Protein AF-A0A942HC17-F1 (afdb_monomer_lite)

Secondary structure (DSSP, 8-state):
---EEEEEPPPHHHHHHHHHHHHHTT-TTSTTTT-PPPHHHHHHHHSPPHHHHHHHHHHHHHTT-EEEEE-TTSSEEEEE--HHHHHHHHT--EEEEEETTEEEEEESS-----TTTTTTEEEEESS-----EE--EEEEPPPSSSS---S-----STTTTT----B-HHHHHHHTT-HHHHHTT-SSTT-EEEEEESS---HHHHHHHHHHTTPPP---EEEEPTTS-S----TTTHHHHHHHHHHHHHHSTTSEEEEEE--S-SS--HHHHHHHHHHTT--SEEEE-EEEEGGGTTTTTHHHHHHHHHHHHHTTPEEEEE--SBTTBTTS--TTS--SSB-S-SB-EETTT-TTSEEEEEEEE--TTS--B-SS--TTS--B-S---EEE-B-HHHHSS--B---EEEEEEEPPTT--STT---SSEEEE-SEEEE--SSSSPBP---S-STT---BTTB--SEEEESHHHHHHHHHHHHHHHHHHTT-S--SS-HHHHHHHHHSTTHHHHEE---S-B--EEB-TTSTT-SSSEE--B--SS-BTTTBT-EE-HHHHHHHHHHTT---PBPPEEEEEEESSSEETT---EEEEEEE-SSS---SEEEEEETT-PPPPPEEPB--STTEEEEEE--SSPPPSEEEEEEEEE---SSB--EEEEEEEEEE----S-EEEEEESSEEEE-TT-EEEEEEEEEE-TT--EEEEEEEEESTT--PPTT---EEE-EEEEEPTT-EEEEEEEEE--GGG--STTEEE-BS-PPPTTGGGGGGTTTTTTTSSSSSSS-------TTHHHHHHHHHHHTTS-----------------------------EEEEEEEEEEETTTS--EEEEEEEEEE-

Structure (mmCIF, N/CA/C/O backbone):
data_AF-A0A942HC17-F1
#
_entry.id   AF-A0A942HC17-F1
#
loop_
_atom_site.group_PDB
_atom_site.id
_atom_site.type_symbol
_atom_site.label_atom_id
_atom_site.label_alt_id
_atom_site.label_comp_id
_atom_site.label_asym_id
_atom_site.label_entity_id
_atom_site.label_seq_id
_atom_site.pdbx_PDB_ins_code
_atom_site.Cartn_x
_atom_site.Cartn_y
_atom_site.Cartn_z
_atom_site.occupancy
_atom_site.B_iso_or_equiv
_atom_site.auth_seq_id
_atom_site.auth_comp_id
_atom_site.auth_asym_id
_atom_site.auth_atom_id
_atom_site.pdbx_PDB_model_num
ATOM 1 N N . MET A 1 1 ? 2.442 7.534 32.068 1.00 69.62 1 MET A N 1
ATOM 2 C CA . MET A 1 1 ? 2.340 7.317 30.614 1.00 69.62 1 MET A CA 1
ATOM 3 C C . MET A 1 1 ? 2.220 8.672 29.945 1.00 69.62 1 MET A C 1
ATOM 5 O O . MET A 1 1 ? 1.415 9.479 30.398 1.00 69.62 1 MET A O 1
ATOM 9 N N . SER A 1 2 ? 3.087 8.969 28.974 1.00 72.12 2 SER A N 1
ATOM 10 C CA . SER A 1 2 ? 3.224 10.320 28.407 1.00 72.12 2 SER A CA 1
ATOM 11 C C . SER A 1 2 ? 2.156 10.646 27.362 1.00 72.12 2 SER A C 1
ATOM 13 O O . SER A 1 2 ? 1.733 11.797 27.291 1.00 72.12 2 SER A O 1
ATOM 15 N N . THR A 1 3 ? 1.679 9.652 26.608 1.00 85.44 3 THR A N 1
ATOM 16 C CA . THR A 1 3 ? 0.698 9.837 25.530 1.00 85.44 3 THR A CA 1
ATOM 17 C C . THR A 1 3 ? -0.136 8.567 25.358 1.00 85.44 3 THR A C 1
ATOM 19 O O . THR A 1 3 ? 0.422 7.492 25.173 1.00 85.44 3 THR A O 1
ATOM 22 N N . MET A 1 4 ? -1.460 8.675 25.405 1.00 90.44 4 MET A N 1
ATOM 23 C CA . MET A 1 4 ? -2.398 7.596 25.080 1.00 90.44 4 MET A CA 1
ATOM 24 C C . MET A 1 4 ? -3.497 8.137 24.170 1.00 90.44 4 MET A C 1
ATOM 26 O O . MET A 1 4 ? -3.798 9.332 24.210 1.00 90.44 4 MET A O 1
ATOM 30 N N . SER A 1 5 ? -4.108 7.260 23.376 1.00 90.50 5 SER A N 1
ATOM 31 C CA . SER A 1 5 ? -5.212 7.638 22.490 1.00 90.50 5 SER A CA 1
ATOM 32 C C . SER A 1 5 ? -6.383 6.677 22.619 1.00 90.50 5 SER A C 1
ATOM 34 O O . SER A 1 5 ? -6.210 5.463 22.537 1.00 90.50 5 SER A O 1
ATOM 36 N N . LEU A 1 6 ? -7.581 7.228 22.787 1.00 92.19 6 LEU A N 1
ATOM 37 C CA . LEU A 1 6 ? -8.840 6.504 22.725 1.00 92.19 6 LEU A CA 1
ATOM 38 C C . LEU A 1 6 ? -9.339 6.576 21.287 1.00 92.19 6 LEU A C 1
ATOM 40 O O . LEU A 1 6 ? -9.588 7.668 20.777 1.00 92.19 6 LEU A O 1
ATOM 44 N N . ILE A 1 7 ? -9.467 5.423 20.646 1.00 91.12 7 ILE A N 1
ATOM 45 C CA . ILE A 1 7 ? -9.927 5.313 19.265 1.00 91.12 7 ILE A CA 1
ATOM 46 C C . ILE A 1 7 ? -11.398 4.948 19.298 1.00 91.12 7 ILE A C 1
ATOM 48 O O . ILE A 1 7 ? -11.798 4.009 19.988 1.00 91.12 7 ILE A O 1
ATOM 52 N N . LEU A 1 8 ? -12.204 5.718 18.584 1.00 92.19 8 LEU A N 1
ATOM 53 C CA . LEU A 1 8 ? -13.655 5.683 18.669 1.00 92.19 8 LEU A CA 1
ATOM 54 C C . LEU A 1 8 ? -14.211 5.015 17.418 1.00 92.19 8 LEU A C 1
ATOM 56 O O . LEU A 1 8 ? -13.685 5.203 16.320 1.00 92.19 8 LEU A O 1
ATOM 60 N N . GLN A 1 9 ? -15.257 4.213 17.584 1.00 88.56 9 GLN A N 1
ATOM 61 C CA . GLN A 1 9 ? -15.901 3.538 16.468 1.00 88.56 9 GLN A CA 1
ATOM 62 C C . GLN A 1 9 ? -17.120 4.316 15.965 1.00 88.56 9 GLN A C 1
ATOM 64 O O . GLN A 1 9 ? -17.921 4.784 16.778 1.00 88.56 9 GLN A O 1
ATOM 69 N N . PRO A 1 10 ? -17.299 4.399 14.636 1.00 89.88 10 PRO A N 1
ATOM 70 C CA . PRO A 1 10 ? -18.571 4.802 14.061 1.00 89.88 10 PRO A CA 1
ATOM 71 C C . PRO A 1 10 ? -19.666 3.782 14.404 1.00 89.88 10 PRO A C 1
ATOM 73 O O . PRO A 1 10 ? -19.398 2.613 14.701 1.00 89.88 10 PRO A O 1
ATOM 76 N N . THR A 1 11 ? -20.923 4.207 14.305 1.00 91.12 11 THR A N 1
ATOM 77 C CA . THR A 1 11 ? -22.066 3.282 14.309 1.00 91.12 11 THR A CA 1
ATOM 78 C C . THR A 1 11 ? -22.000 2.322 13.114 1.00 91.12 11 THR A C 1
ATOM 80 O O . THR A 1 11 ? -21.370 2.619 12.101 1.00 91.12 11 THR A O 1
ATOM 83 N N . ALA A 1 12 ? -22.703 1.184 13.175 1.00 89.19 12 ALA A N 1
ATOM 84 C CA . ALA A 1 12 ? -22.737 0.225 12.062 1.00 89.19 12 ALA A CA 1
ATOM 85 C C . ALA A 1 12 ? -23.228 0.851 10.739 1.00 89.19 12 ALA A C 1
ATOM 87 O O . ALA A 1 12 ? -22.724 0.516 9.670 1.00 89.19 12 ALA A O 1
ATOM 88 N N . THR A 1 13 ? -24.174 1.794 10.811 1.00 90.44 13 THR A N 1
ATOM 89 C CA . THR A 1 13 ? -24.659 2.542 9.641 1.00 90.44 13 THR A CA 1
ATOM 90 C C . THR A 1 13 ? -23.573 3.446 9.061 1.00 90.44 13 THR A C 1
ATOM 92 O O . THR A 1 13 ? -23.338 3.410 7.857 1.00 90.44 13 THR A O 1
ATOM 95 N N . GLN A 1 14 ? -22.875 4.210 9.907 1.00 93.94 14 GLN A N 1
ATOM 96 C CA . GLN A 1 14 ? -21.751 5.050 9.482 1.00 93.94 14 GLN A CA 1
ATOM 97 C C . GLN A 1 14 ? -20.596 4.210 8.912 1.00 93.94 14 GLN A C 1
ATOM 99 O O . GLN A 1 14 ? -19.956 4.624 7.954 1.00 93.94 14 GLN A O 1
ATOM 104 N N . GLU A 1 15 ? -20.346 3.017 9.457 1.00 90.19 15 GLU A N 1
ATOM 105 C CA . GLU A 1 15 ? -19.312 2.101 8.961 1.00 90.19 15 GLU A CA 1
ATOM 106 C C . GLU A 1 15 ? -19.628 1.579 7.551 1.00 90.19 15 GLU A C 1
ATOM 108 O O . GLU A 1 15 ? -18.741 1.512 6.691 1.00 90.19 15 GLU A O 1
ATOM 113 N N . ALA A 1 16 ? -20.895 1.234 7.301 1.00 84.75 16 ALA A N 1
ATOM 114 C CA . ALA A 1 16 ? -21.373 0.839 5.980 1.00 84.75 16 ALA A CA 1
ATOM 115 C C . ALA A 1 16 ? -21.300 2.010 4.985 1.00 84.75 16 ALA A C 1
ATOM 117 O O . ALA A 1 16 ? -20.814 1.833 3.870 1.00 84.75 16 ALA A O 1
ATOM 118 N N . GLU A 1 17 ? -21.705 3.212 5.404 1.00 91.44 17 GLU A N 1
ATOM 119 C CA . GLU A 1 17 ? -21.615 4.423 4.582 1.00 91.44 17 GLU A CA 1
ATOM 120 C C . GLU A 1 17 ? -20.160 4.785 4.249 1.00 91.44 17 GLU A C 1
ATOM 122 O O . GLU A 1 17 ? -19.864 5.093 3.098 1.00 91.44 17 GLU A O 1
ATOM 127 N N . LEU A 1 18 ? -19.232 4.692 5.209 1.00 94.00 18 LEU A N 1
ATOM 128 C CA . LEU A 1 18 ? -17.806 4.924 4.964 1.00 94.00 18 LEU A CA 1
ATOM 129 C C . LEU A 1 18 ? -17.246 3.906 3.967 1.00 94.00 18 LEU A C 1
ATOM 131 O O . LEU A 1 18 ? -16.492 4.267 3.072 1.00 94.00 18 LEU A O 1
ATOM 135 N N . THR A 1 19 ? -17.629 2.635 4.092 1.00 87.69 19 THR A N 1
ATOM 136 C CA . THR A 1 19 ? -17.201 1.589 3.150 1.00 87.69 19 THR A CA 1
ATOM 137 C C . THR A 1 19 ? -17.690 1.877 1.731 1.00 87.69 19 THR A C 1
ATOM 139 O O . THR A 1 19 ? -16.910 1.756 0.789 1.00 87.69 19 THR A O 1
ATOM 142 N N . GLN A 1 20 ? -18.943 2.316 1.579 1.00 85.62 20 GLN A N 1
ATOM 143 C CA . GLN A 1 20 ? -19.480 2.721 0.280 1.00 85.62 20 GLN A CA 1
ATOM 144 C C . GLN A 1 20 ? -18.772 3.967 -0.258 1.00 85.62 20 GLN A C 1
ATOM 146 O O . GLN A 1 20 ? -18.376 3.978 -1.416 1.00 85.62 20 GLN A O 1
ATOM 151 N N . LEU A 1 21 ? -18.542 4.981 0.583 1.00 91.50 21 LEU A N 1
ATOM 152 C CA . LEU A 1 21 ? -17.831 6.197 0.189 1.00 91.50 21 LEU A CA 1
ATOM 153 C C . LEU A 1 21 ? -16.431 5.885 -0.351 1.00 91.50 21 LEU A C 1
ATOM 155 O O . LEU A 1 21 ? -16.050 6.432 -1.379 1.00 91.50 21 LEU A O 1
ATOM 159 N N . LEU A 1 22 ? -15.677 5.011 0.321 1.00 90.00 22 LEU A N 1
ATOM 160 C CA . LEU A 1 22 ? -14.334 4.626 -0.120 1.00 90.00 22 LEU A CA 1
ATOM 161 C C . LEU A 1 22 ? -14.356 3.946 -1.495 1.00 90.00 22 LEU A C 1
ATOM 163 O O . LEU A 1 22 ? -13.471 4.201 -2.306 1.00 90.00 22 LEU A O 1
ATOM 167 N N . ALA A 1 23 ? -15.366 3.118 -1.776 1.00 84.12 23 ALA A N 1
ATOM 168 C CA . ALA A 1 23 ? -15.548 2.524 -3.099 1.00 84.12 23 ALA A CA 1
ATOM 169 C C . ALA A 1 23 ? -15.943 3.584 -4.142 1.00 84.12 23 ALA A C 1
ATOM 171 O O . ALA A 1 23 ? -15.321 3.678 -5.198 1.00 84.12 23 ALA A O 1
ATOM 172 N N . ASP A 1 24 ? -16.921 4.429 -3.817 1.00 82.94 24 ASP A N 1
ATOM 173 C CA . ASP A 1 24 ? -17.434 5.487 -4.690 1.00 82.94 24 ASP A CA 1
ATOM 174 C C . ASP A 1 24 ? -16.371 6.541 -5.025 1.00 82.94 24 ASP A C 1
ATOM 176 O O . ASP A 1 24 ? -16.406 7.129 -6.102 1.00 82.94 24 ASP A O 1
ATOM 180 N N . GLN A 1 25 ? -15.428 6.806 -4.121 1.00 90.88 25 GLN A N 1
ATOM 181 C CA . GLN A 1 25 ? -14.322 7.731 -4.363 1.00 90.88 25 GLN A CA 1
ATOM 182 C C . GLN A 1 25 ? -13.270 7.164 -5.321 1.00 90.88 25 GLN A C 1
ATOM 184 O O . GLN A 1 25 ? -12.505 7.945 -5.883 1.00 90.88 25 GLN A O 1
ATOM 189 N N . GLN A 1 26 ? -13.258 5.846 -5.530 1.00 86.31 26 GLN A N 1
ATOM 190 C CA . GLN A 1 26 ? -12.330 5.130 -6.410 1.00 86.31 26 GLN A CA 1
ATOM 191 C C . GLN A 1 26 ? -12.975 4.679 -7.730 1.00 86.31 26 GLN A C 1
ATOM 193 O O . GLN A 1 26 ? -12.276 4.210 -8.626 1.00 86.31 26 GLN A O 1
ATOM 198 N N . ASP A 1 27 ? -14.294 4.825 -7.872 1.00 81.50 27 ASP A N 1
ATOM 199 C CA . ASP A 1 27 ? -15.042 4.493 -9.084 1.00 81.50 27 ASP A CA 1
ATOM 200 C C . ASP A 1 27 ? -15.166 5.720 -10.006 1.00 81.50 27 ASP A C 1
ATOM 202 O O . ASP A 1 27 ? -15.893 6.653 -9.667 1.00 81.50 27 ASP A O 1
ATOM 206 N N . PRO A 1 28 ? -14.543 5.736 -11.200 1.00 81.94 28 PRO A N 1
ATOM 207 C CA . PRO A 1 28 ? -14.629 6.873 -12.117 1.00 81.94 28 PRO A CA 1
ATOM 208 C C . PRO A 1 28 ? -16.035 7.183 -12.647 1.00 81.94 28 PRO A C 1
ATOM 210 O O . PRO A 1 28 ? -16.254 8.254 -13.213 1.00 81.94 28 PRO A O 1
ATOM 213 N N . SER A 1 29 ? -16.987 6.257 -12.505 1.00 77.75 29 SER A N 1
ATOM 214 C CA . SER A 1 29 ? -18.390 6.468 -12.868 1.00 77.75 29 SER A CA 1
ATOM 215 C C . SER A 1 29 ? -19.222 7.105 -11.754 1.00 77.75 29 SER A C 1
ATOM 217 O O . SER A 1 29 ? -20.317 7.616 -12.007 1.00 77.75 29 SER A O 1
ATOM 219 N N . SER A 1 30 ? -18.698 7.114 -10.529 1.00 81.06 30 SER A N 1
ATOM 220 C CA . SER A 1 30 ? -19.355 7.696 -9.371 1.00 81.06 30 SER A CA 1
ATOM 221 C C . SER A 1 30 ? -19.250 9.227 -9.381 1.00 81.06 30 SER A C 1
ATOM 223 O O . SER A 1 30 ? -18.185 9.787 -9.657 1.00 81.06 30 SER A O 1
ATOM 225 N N . PRO A 1 31 ? -20.312 9.955 -8.986 1.00 83.12 31 PRO A N 1
ATOM 226 C CA . PRO A 1 31 ? -20.234 11.404 -8.790 1.00 83.12 31 PRO A CA 1
ATOM 227 C C . PRO A 1 31 ? -19.293 11.807 -7.638 1.00 83.12 31 PRO A C 1
ATOM 229 O O . PRO A 1 31 ? -18.942 12.984 -7.518 1.00 83.12 31 PRO A O 1
ATOM 232 N N . LEU A 1 32 ? -18.902 10.852 -6.788 1.00 87.19 32 LEU A N 1
ATOM 233 C CA . LEU A 1 32 ? -17.968 11.041 -5.679 1.00 87.19 32 LEU A CA 1
ATOM 234 C C . LEU A 1 32 ? -16.521 10.689 -6.049 1.00 87.19 32 LEU A C 1
ATOM 236 O O . LEU A 1 32 ? -15.655 10.799 -5.180 1.00 87.19 32 LEU A O 1
ATOM 240 N N . PHE A 1 33 ? -16.235 10.333 -7.308 1.00 88.62 33 PHE A N 1
ATOM 241 C CA . PHE A 1 33 ? -14.878 10.029 -7.761 1.00 88.62 33 PHE A CA 1
ATOM 242 C C . PHE A 1 33 ? -13.905 11.157 -7.406 1.00 88.62 33 PHE A C 1
ATOM 244 O O . PHE A 1 33 ? -14.105 12.319 -7.786 1.00 88.62 33 PHE A O 1
ATOM 251 N N . HIS A 1 34 ? -12.874 10.816 -6.629 1.00 91.75 34 HIS A N 1
ATOM 252 C CA . HIS A 1 34 ? -11.873 11.742 -6.094 1.00 91.75 34 HIS A CA 1
ATOM 253 C C . HIS A 1 34 ? -12.459 12.987 -5.385 1.00 91.75 34 HIS A C 1
ATOM 255 O O . HIS A 1 34 ? -11.838 14.054 -5.330 1.00 91.75 34 HIS A O 1
ATOM 261 N N . LYS A 1 35 ? -13.673 12.880 -4.827 1.00 93.62 35 LYS A N 1
ATOM 262 C CA . LYS A 1 35 ? -14.274 13.894 -3.947 1.00 93.62 35 LYS A CA 1
ATOM 263 C C . LYS A 1 35 ? -13.866 13.616 -2.509 1.00 93.62 35 LYS A C 1
ATOM 265 O O . LYS A 1 35 ? -14.617 13.025 -1.735 1.00 93.62 35 LYS A O 1
ATOM 270 N N . TRP A 1 36 ? -12.642 14.013 -2.192 1.00 97.06 36 TRP A N 1
ATOM 271 C CA . TRP A 1 36 ? -12.018 13.822 -0.886 1.00 97.06 36 TRP A CA 1
ATOM 272 C C . TRP A 1 36 ? -12.674 14.672 0.200 1.00 97.06 36 TRP A C 1
ATOM 274 O O . TRP A 1 36 ? -13.077 15.805 -0.063 1.00 97.06 36 TRP A O 1
ATOM 284 N N . LEU A 1 37 ? -12.748 14.129 1.414 1.00 97.81 37 LEU A N 1
ATOM 285 C CA . LEU A 1 37 ? -13.234 14.850 2.590 1.00 97.81 37 LEU A CA 1
ATOM 286 C C . LEU A 1 37 ? -12.095 15.595 3.293 1.00 97.81 37 LEU A C 1
ATOM 288 O O . LEU A 1 37 ? -10.956 15.127 3.310 1.00 97.81 37 LEU A O 1
ATOM 292 N N . THR A 1 38 ? -12.400 16.710 3.954 1.00 97.38 38 THR A N 1
ATOM 293 C CA . THR A 1 38 ? -11.517 17.238 5.007 1.00 97.38 38 THR A CA 1
ATOM 294 C C . THR A 1 38 ? -11.649 16.411 6.297 1.00 97.38 38 THR A C 1
ATOM 296 O O . THR A 1 38 ? -12.652 15.712 6.480 1.00 97.38 38 THR A O 1
ATOM 299 N N . PRO A 1 39 ? -10.690 16.499 7.239 1.00 96.38 39 PRO A N 1
ATOM 300 C CA . PRO A 1 39 ? -10.836 15.881 8.558 1.00 96.38 39 PRO A CA 1
ATOM 301 C C . PRO A 1 39 ? -12.123 16.282 9.296 1.00 96.38 39 PRO A C 1
ATOM 303 O O . PRO A 1 39 ? -12.747 15.445 9.945 1.00 96.38 39 PRO A O 1
ATOM 306 N N . GLU A 1 40 ? -12.559 17.538 9.182 1.00 96.88 40 GLU A N 1
ATOM 307 C CA . GLU A 1 40 ? -13.796 18.037 9.794 1.00 96.88 40 GLU A CA 1
ATOM 308 C C . GLU A 1 40 ? -15.046 17.459 9.120 1.00 96.88 40 GLU A C 1
ATOM 310 O O . GLU A 1 40 ? -15.989 17.074 9.811 1.00 96.88 40 GLU A O 1
ATOM 315 N N . GLU A 1 41 ? -15.059 17.359 7.787 1.00 97.56 41 GLU A N 1
ATOM 316 C CA . GLU A 1 41 ? -16.152 16.728 7.035 1.00 97.56 41 GLU A CA 1
ATOM 317 C C . GLU A 1 41 ? -16.248 15.230 7.339 1.00 97.56 41 GLU A C 1
ATOM 319 O O . GLU A 1 41 ? -17.347 14.701 7.532 1.00 97.56 41 GLU A O 1
ATOM 324 N N . PHE A 1 42 ? -15.100 14.554 7.451 1.00 97.19 42 PHE A N 1
ATOM 325 C CA . PHE A 1 42 ? -15.030 13.174 7.918 1.00 97.19 42 PHE A CA 1
ATOM 326 C C . PHE A 1 42 ? -15.611 13.057 9.330 1.00 97.19 42 PHE A C 1
ATOM 328 O O . PHE A 1 42 ? -16.467 12.209 9.573 1.00 97.19 42 PHE A O 1
ATOM 335 N N . GLY A 1 43 ? -15.204 13.933 10.254 1.00 95.81 43 GLY A N 1
ATOM 336 C CA . GLY A 1 43 ? -15.702 13.930 11.628 1.00 95.81 43 GLY A CA 1
ATOM 337 C C . GLY A 1 43 ? -17.195 14.220 11.739 1.00 95.81 43 GLY A C 1
ATOM 338 O O . GLY A 1 43 ? -17.868 13.624 12.575 1.00 95.81 43 GLY A O 1
ATOM 339 N N . ALA A 1 44 ? -17.737 15.075 10.874 1.00 95.69 44 ALA A N 1
ATOM 340 C CA . ALA A 1 44 ? -19.167 15.364 10.827 1.00 95.69 44 ALA A CA 1
ATOM 341 C C . ALA A 1 44 ? -20.005 14.167 10.342 1.00 95.69 44 ALA A C 1
ATOM 343 O O . ALA A 1 44 ? -21.134 13.998 10.801 1.00 95.69 44 ALA A O 1
ATOM 344 N N . ARG A 1 45 ? -19.473 13.340 9.430 1.00 95.00 45 ARG A N 1
ATOM 345 C CA . ARG A 1 45 ? -20.187 12.177 8.866 1.00 95.00 45 ARG A CA 1
ATOM 346 C C . ARG A 1 45 ? -19.959 10.890 9.658 1.00 95.00 45 ARG A C 1
ATOM 348 O O . ARG A 1 45 ? -20.912 10.176 9.961 1.00 95.00 45 ARG A O 1
ATOM 355 N N . PHE A 1 46 ? -18.710 10.601 10.007 1.00 95.56 46 PHE A N 1
ATOM 356 C CA . PHE A 1 46 ? -18.273 9.301 10.533 1.00 95.56 46 PHE A CA 1
ATOM 357 C C . PHE A 1 46 ? -17.685 9.370 11.944 1.00 95.56 46 PHE A C 1
ATOM 359 O O . PHE A 1 46 ? -17.446 8.331 12.559 1.00 95.56 46 PHE A O 1
ATOM 366 N N . GLY A 1 47 ? -17.446 10.571 12.467 1.00 93.81 47 GLY A N 1
ATOM 367 C CA . GLY A 1 47 ? -17.053 10.763 13.855 1.00 93.81 47 GLY A CA 1
ATOM 368 C C . GLY A 1 47 ? -18.214 10.548 14.826 1.00 93.81 47 GLY A C 1
ATOM 369 O O . GLY A 1 47 ? -19.380 10.417 14.434 1.00 93.81 47 GLY A O 1
ATOM 370 N N . ILE A 1 48 ? -17.894 10.515 16.118 1.00 93.25 48 ILE A N 1
ATOM 371 C CA . ILE A 1 48 ? -18.917 10.398 17.161 1.00 93.25 48 ILE A CA 1
ATOM 372 C C . ILE A 1 48 ? -19.565 11.760 17.459 1.00 93.25 48 ILE A C 1
ATOM 374 O O . ILE A 1 48 ? -19.027 12.822 17.124 1.00 93.25 48 ILE A O 1
ATOM 378 N N . SER A 1 49 ? -20.730 11.736 18.110 1.00 92.38 49 SER A N 1
ATOM 379 C CA . SER A 1 49 ? -21.461 12.957 18.450 1.00 92.38 49 SER A CA 1
ATOM 380 C C . SER A 1 49 ? -20.704 13.820 19.469 1.00 92.38 49 SER A C 1
ATOM 382 O O . SER A 1 49 ? -19.956 13.314 20.308 1.00 92.38 49 SER A O 1
ATOM 384 N N . ASP A 1 50 ? -20.939 15.136 19.454 1.00 92.50 50 ASP A N 1
ATOM 385 C CA . ASP A 1 50 ? -20.345 16.046 20.448 1.00 92.50 50 ASP A CA 1
ATOM 386 C C . ASP A 1 50 ? -20.782 15.703 21.884 1.00 92.50 50 ASP A C 1
ATOM 388 O O . ASP A 1 50 ? -20.020 15.894 22.834 1.00 92.50 50 ASP A O 1
ATOM 392 N N . ASN A 1 51 ? -21.987 15.146 22.047 1.00 93.25 51 ASN A N 1
ATOM 393 C CA . ASN A 1 51 ? -22.473 14.656 23.333 1.00 93.25 51 ASN A CA 1
ATOM 394 C C . ASN A 1 51 ? -21.641 13.465 23.828 1.00 93.25 51 ASN A C 1
ATOM 396 O O . ASN A 1 51 ? -21.166 13.479 24.961 1.00 93.25 51 ASN A O 1
ATOM 400 N N . ASP A 1 52 ? -21.403 12.474 22.969 1.00 93.12 52 ASP A N 1
ATOM 401 C CA . ASP A 1 52 ? -20.605 11.296 23.321 1.00 93.12 52 ASP A CA 1
ATOM 402 C C . ASP A 1 52 ? -19.132 11.660 23.558 1.00 93.12 52 ASP A C 1
ATOM 404 O O . ASP A 1 52 ? -18.511 11.139 24.486 1.00 93.12 52 ASP A O 1
ATOM 408 N N . LEU A 1 53 ? -18.580 12.621 22.801 1.00 94.50 53 LEU A N 1
ATOM 409 C CA . LEU A 1 53 ? -17.254 13.186 23.084 1.00 94.50 53 LEU A CA 1
ATOM 410 C C . LEU A 1 53 ? -17.194 13.792 24.485 1.00 94.50 53 LEU A C 1
ATOM 412 O O . LEU A 1 53 ? -16.202 13.604 25.187 1.00 94.50 53 LEU A O 1
ATOM 416 N N . ASN A 1 54 ? -18.218 14.540 24.901 1.00 94.50 54 ASN A N 1
ATOM 417 C CA . ASN A 1 54 ? -18.257 15.129 26.239 1.00 94.50 54 ASN A CA 1
ATOM 418 C C . ASN A 1 54 ? -18.334 14.051 27.322 1.00 94.50 54 ASN A C 1
ATOM 420 O O . ASN A 1 54 ? -17.523 14.092 28.245 1.00 94.50 54 ASN A O 1
ATOM 424 N N . VAL A 1 55 ? -19.191 13.039 27.152 1.00 94.69 55 VAL A N 1
ATOM 425 C CA . VAL A 1 55 ? -19.282 11.889 28.070 1.00 94.69 55 VAL A CA 1
ATOM 426 C C . VAL A 1 55 ? -17.933 11.178 28.207 1.00 94.69 55 VAL A C 1
ATOM 428 O O . VAL A 1 55 ? -17.499 10.882 29.320 1.00 94.69 55 VAL A O 1
ATOM 431 N N . LEU A 1 56 ? -17.225 10.940 27.101 1.00 95.88 56 LEU A N 1
ATOM 432 C CA . LEU A 1 56 ? -15.911 10.294 27.128 1.00 95.88 56 LEU A CA 1
ATOM 433 C C . LEU A 1 56 ? -14.840 11.157 27.797 1.00 95.88 56 LEU A C 1
ATOM 435 O O . LEU A 1 56 ? -14.045 10.641 28.580 1.00 95.88 56 LEU A O 1
ATOM 439 N N . LYS A 1 57 ? -14.814 12.467 27.526 1.00 96.38 57 LYS A N 1
ATOM 440 C CA . LYS A 1 57 ? -13.874 13.396 28.176 1.00 96.38 57 LYS A CA 1
ATOM 441 C C . LYS A 1 57 ? -14.117 13.484 29.681 1.00 96.38 57 LYS A C 1
ATOM 443 O O . LYS A 1 57 ? -13.157 13.480 30.452 1.00 96.38 57 LYS A O 1
ATOM 448 N N . GLU A 1 58 ? -15.378 13.551 30.101 1.00 95.75 58 GLU A N 1
ATOM 449 C CA . GLU A 1 58 ? -15.767 13.551 31.513 1.00 95.75 58 GLU A CA 1
ATOM 450 C C . GLU A 1 58 ? -15.385 12.235 32.188 1.00 95.75 58 GLU A C 1
ATOM 452 O O . GLU A 1 58 ? -14.780 12.254 33.260 1.00 95.75 58 GLU A O 1
ATOM 457 N N . TRP A 1 59 ? -15.644 11.096 31.536 1.00 95.88 59 TRP A N 1
ATOM 458 C CA . TRP A 1 59 ? -15.220 9.791 32.034 1.00 95.88 59 TRP A CA 1
ATOM 459 C C . TRP A 1 59 ? -13.696 9.712 32.186 1.00 95.88 59 TRP A C 1
ATOM 461 O O . TRP A 1 59 ? -13.228 9.414 33.284 1.00 95.88 59 TRP A O 1
ATOM 471 N N . LEU A 1 60 ? -12.916 10.061 31.157 1.00 96.62 60 LEU A N 1
ATOM 472 C CA . LEU A 1 60 ? -11.448 10.078 31.230 1.00 96.62 60 LEU A CA 1
ATOM 473 C C . LEU A 1 60 ? -10.952 10.968 32.381 1.00 96.62 60 LEU A C 1
ATOM 475 O O . LEU A 1 60 ? -10.112 10.549 33.177 1.00 96.62 60 LEU A O 1
ATOM 479 N N . THR A 1 61 ? -11.522 12.165 32.525 1.00 96.69 61 THR A N 1
ATOM 480 C CA . THR A 1 61 ? -11.170 13.091 33.613 1.00 96.69 61 THR A CA 1
ATOM 481 C C . THR A 1 61 ? -11.520 12.506 34.985 1.00 96.69 61 THR A C 1
ATOM 483 O O . THR A 1 61 ? -10.723 12.604 35.916 1.00 96.69 61 THR A O 1
ATOM 486 N N . SER A 1 62 ? -12.668 11.830 35.114 1.00 96.00 62 SER A N 1
ATOM 487 C CA . SER A 1 62 ? -13.091 11.165 36.358 1.00 96.00 62 SER A CA 1
ATOM 488 C C . SER A 1 62 ? -12.166 10.019 36.779 1.00 96.00 62 SER A C 1
ATOM 490 O O . SER A 1 62 ? -12.053 9.730 37.967 1.00 96.00 62 SER A O 1
ATOM 492 N N . GLN A 1 63 ? -11.477 9.394 35.819 1.00 96.00 63 GLN A N 1
ATOM 493 C CA . GLN A 1 63 ? -10.471 8.359 36.065 1.00 96.00 63 GLN A CA 1
ATOM 494 C C . GLN A 1 63 ? -9.082 8.935 36.400 1.00 96.00 63 GLN A C 1
ATOM 496 O O . GLN A 1 63 ? -8.145 8.180 36.652 1.00 96.00 63 GLN A O 1
ATOM 501 N N . GLY A 1 64 ? -8.931 10.264 36.427 1.00 95.06 64 GLY A N 1
ATOM 502 C CA . GLY A 1 64 ? -7.666 10.937 36.725 1.00 95.06 64 GLY A CA 1
ATOM 503 C C . GLY A 1 64 ? -6.761 11.152 35.510 1.00 95.06 64 GLY A C 1
ATOM 504 O O . GLY A 1 64 ? -5.577 11.448 35.686 1.00 95.06 64 GLY A O 1
ATOM 505 N N . PHE A 1 65 ? -7.288 11.018 34.289 1.00 96.88 65 PHE A N 1
ATOM 506 C CA . PHE A 1 65 ? -6.565 11.382 33.072 1.00 96.88 65 PHE A CA 1
ATOM 507 C C . PHE A 1 65 ? -6.703 12.867 32.741 1.00 96.88 65 PHE A C 1
ATOM 509 O O . PHE A 1 65 ? -7.705 13.512 33.046 1.00 96.88 65 PHE A O 1
ATOM 516 N N . GLN A 1 66 ? -5.709 13.396 32.033 1.00 95.62 66 GLN A N 1
ATOM 517 C CA . GLN A 1 66 ? -5.766 14.705 31.398 1.00 95.62 66 GLN A CA 1
ATOM 518 C C . GLN A 1 66 ? -6.031 14.526 29.903 1.00 95.62 66 GLN A C 1
ATOM 520 O O . GLN A 1 66 ? -5.187 13.993 29.185 1.00 95.62 66 GLN A O 1
ATOM 525 N N . VAL A 1 67 ? -7.180 14.995 29.417 1.00 95.94 67 VAL A N 1
ATOM 526 C CA . VAL A 1 67 ? -7.451 15.063 27.973 1.00 95.94 67 VAL A CA 1
ATOM 527 C C . VAL A 1 67 ? -6.596 16.173 27.363 1.00 95.94 67 VAL A C 1
ATOM 529 O O . VAL A 1 67 ? -6.683 17.325 27.787 1.00 95.94 67 VAL A O 1
ATOM 532 N N . THR A 1 68 ? -5.765 15.833 26.380 1.00 93.25 68 THR A N 1
ATOM 533 C CA . THR A 1 68 ? -4.808 16.760 25.759 1.00 93.25 68 THR A CA 1
ATOM 534 C C . THR A 1 68 ? -5.272 17.256 24.395 1.00 93.25 68 THR A C 1
ATOM 536 O O . THR A 1 68 ? -5.010 18.408 24.055 1.00 93.25 68 THR A O 1
ATOM 539 N N . SER A 1 69 ? -5.980 16.435 23.615 1.00 92.31 69 SER A N 1
ATOM 540 C CA . SER A 1 69 ? -6.587 16.868 22.353 1.00 92.31 69 SER A CA 1
ATOM 541 C C . SER A 1 69 ? -7.723 15.954 21.892 1.00 92.31 69 SER A C 1
ATOM 543 O O . SER A 1 69 ? -7.861 14.817 22.337 1.00 92.31 69 SER A O 1
ATOM 545 N N . VAL A 1 70 ? -8.538 16.465 20.970 1.00 93.69 70 VAL A N 1
ATOM 546 C CA . VAL A 1 70 ? -9.508 15.691 20.184 1.00 93.69 70 VAL A CA 1
ATOM 547 C C . VAL A 1 70 ? -9.184 15.942 18.717 1.00 93.69 70 VAL A C 1
ATOM 549 O O . VAL A 1 70 ? -9.005 17.098 18.327 1.00 93.69 70 VAL A O 1
ATOM 552 N N . ALA A 1 71 ? -9.072 14.884 17.916 1.00 92.88 71 ALA A N 1
ATOM 553 C CA . ALA A 1 71 ? -8.830 15.029 16.483 1.00 92.88 71 ALA A CA 1
ATOM 554 C C . ALA A 1 71 ? -10.050 15.671 15.787 1.00 92.88 71 ALA A C 1
ATOM 556 O O . ALA A 1 71 ? -11.184 15.367 16.174 1.00 92.88 71 ALA A O 1
ATOM 557 N N . PRO A 1 72 ? -9.868 16.501 14.739 1.00 94.06 72 PRO A N 1
ATOM 558 C CA . PRO A 1 72 ? -10.986 17.098 13.993 1.00 94.06 72 PRO A CA 1
ATOM 559 C C . PRO A 1 72 ? -11.968 16.069 13.418 1.00 94.06 72 PRO A C 1
ATOM 561 O O . PRO A 1 72 ? -13.162 16.334 13.316 1.00 94.06 72 PRO A O 1
ATOM 564 N N . SER A 1 73 ? -11.478 14.861 13.141 1.00 92.56 73 SER A N 1
ATOM 565 C CA . SER A 1 73 ? -12.252 13.695 12.714 1.00 92.56 73 SER A CA 1
ATOM 566 C C . SER A 1 73 ? -13.149 13.085 13.791 1.00 92.56 73 SER A C 1
ATOM 568 O O . SER A 1 73 ? -13.854 12.119 13.512 1.00 92.56 73 SER A O 1
ATOM 570 N N . ARG A 1 74 ? -13.145 13.622 15.022 1.00 94.62 74 ARG A N 1
ATOM 571 C CA . ARG A 1 74 ? -14.020 13.212 16.139 1.00 94.62 74 ARG A CA 1
ATOM 572 C C . ARG A 1 74 ? -14.022 11.699 16.389 1.00 94.62 74 ARG A C 1
ATOM 574 O O . ARG A 1 74 ? -15.012 11.142 16.848 1.00 94.62 74 ARG A O 1
ATOM 581 N N . ASN A 1 75 ? -12.918 11.029 16.080 1.00 91.56 75 ASN A N 1
ATOM 582 C CA . ASN A 1 75 ? -12.743 9.584 16.225 1.00 91.56 75 ASN A CA 1
ATOM 583 C C . ASN A 1 75 ? -11.505 9.220 17.064 1.00 91.56 75 ASN A C 1
ATOM 585 O O . ASN A 1 75 ? -11.235 8.039 17.273 1.00 91.56 75 ASN A O 1
ATOM 589 N N . ILE A 1 76 ? -10.759 10.219 17.554 1.00 93.12 76 ILE A N 1
ATOM 590 C CA . ILE A 1 76 ? -9.575 10.044 18.402 1.00 93.12 76 ILE A CA 1
ATOM 591 C C . ILE A 1 76 ? -9.581 11.097 19.515 1.00 93.12 76 ILE A C 1
ATOM 593 O O . ILE A 1 76 ? -9.682 12.297 19.242 1.00 93.12 76 ILE A O 1
ATOM 597 N N . ILE A 1 77 ? -9.438 10.648 20.764 1.00 94.31 77 ILE A N 1
ATOM 598 C CA . ILE A 1 77 ? -9.169 11.503 21.931 1.00 94.31 77 ILE A CA 1
ATOM 599 C C . ILE A 1 77 ? -7.776 11.166 22.451 1.00 94.31 77 ILE A C 1
ATOM 601 O O . ILE A 1 77 ? -7.534 10.032 22.859 1.00 94.31 77 ILE A O 1
ATOM 605 N N . THR A 1 78 ? -6.881 12.146 22.487 1.00 93.12 78 THR A N 1
ATOM 606 C CA . THR A 1 78 ? -5.550 11.997 23.083 1.00 93.12 78 THR A CA 1
ATOM 607 C C . THR A 1 78 ? -5.602 12.430 24.541 1.00 93.12 78 THR A C 1
ATOM 609 O O . THR A 1 78 ? -6.198 13.458 24.880 1.00 93.12 78 THR A O 1
ATOM 612 N N . PHE A 1 79 ? -4.982 11.652 25.420 1.00 94.44 79 PHE A N 1
ATOM 613 C CA . PHE A 1 79 ? -4.956 11.908 26.854 1.00 94.44 79 PHE A CA 1
ATOM 614 C C . PHE A 1 79 ? -3.663 11.391 27.501 1.00 94.44 79 PHE A C 1
ATOM 616 O O . PHE A 1 79 ? -2.880 10.663 26.890 1.00 94.44 79 PHE A O 1
ATOM 623 N N . SER A 1 80 ? -3.406 11.789 28.744 1.00 92.88 80 SER A N 1
ATOM 624 C CA . SER A 1 80 ? -2.236 11.373 29.524 1.00 92.88 80 SER A CA 1
ATOM 625 C C . SER A 1 80 ? -2.610 11.055 30.976 1.00 92.88 80 SER A C 1
ATOM 627 O O . SER A 1 80 ? -3.645 11.490 31.481 1.00 92.88 80 SER A O 1
ATOM 629 N N . GLY A 1 81 ? -1.780 10.259 31.656 1.00 92.06 81 GLY A N 1
ATOM 630 C CA . GLY A 1 81 ? -1.990 9.869 33.054 1.00 92.06 81 GLY A CA 1
ATOM 631 C C . GLY A 1 81 ? -0.922 8.911 33.579 1.00 92.06 81 GLY A C 1
ATOM 632 O O . GLY A 1 81 ? -0.016 8.495 32.852 1.00 92.06 81 GLY A O 1
ATOM 633 N N . ASN A 1 82 ? -0.984 8.569 34.865 1.00 91.88 82 ASN A N 1
ATOM 634 C CA . ASN A 1 82 ? -0.066 7.597 35.471 1.00 91.88 82 ASN A CA 1
ATOM 635 C C . ASN A 1 82 ? -0.552 6.146 35.256 1.00 91.88 82 ASN A C 1
ATOM 637 O O . ASN A 1 82 ? -1.678 5.926 34.824 1.00 91.88 82 ASN A O 1
ATOM 641 N N . SER A 1 83 ? 0.307 5.156 35.525 1.00 91.12 83 SER A N 1
ATOM 642 C CA . SER A 1 83 ? -0.051 3.741 35.333 1.00 91.12 83 SER A CA 1
ATOM 643 C C . SER A 1 83 ? -1.189 3.291 36.248 1.00 91.12 83 SER A C 1
ATOM 645 O O . SER A 1 83 ? -2.028 2.531 35.798 1.00 91.12 83 SER A O 1
ATOM 647 N N . ALA A 1 84 ? -1.284 3.805 37.478 1.00 92.50 84 ALA A N 1
ATOM 648 C CA . ALA A 1 84 ? -2.372 3.448 38.392 1.00 92.50 84 ALA A CA 1
ATOM 649 C C . ALA A 1 84 ? -3.753 3.877 37.857 1.00 92.50 84 ALA A C 1
ATOM 651 O O . ALA A 1 84 ? -4.725 3.142 37.995 1.00 92.50 84 ALA A O 1
ATOM 652 N N . ALA A 1 85 ? -3.839 5.042 37.204 1.00 94.56 85 ALA A N 1
ATOM 653 C CA . ALA A 1 85 ? -5.054 5.483 36.521 1.00 94.56 85 ALA A CA 1
ATOM 654 C C . ALA A 1 85 ? -5.410 4.555 35.349 1.00 94.56 85 ALA A C 1
ATOM 656 O O . ALA A 1 85 ? -6.577 4.231 35.164 1.00 94.56 85 ALA A O 1
ATOM 657 N N . VAL A 1 86 ? -4.410 4.087 34.592 1.00 93.81 86 VAL A N 1
ATOM 658 C CA . VAL A 1 86 ? -4.591 3.107 33.505 1.00 93.81 86 VAL A CA 1
ATOM 659 C C . VAL A 1 86 ? -5.107 1.775 34.031 1.00 93.81 86 VAL A C 1
ATOM 661 O O . VAL A 1 86 ? -6.128 1.297 33.547 1.00 93.81 86 VAL A O 1
ATOM 664 N N . GLU A 1 87 ? -4.447 1.214 35.041 1.00 94.56 87 GLU A N 1
ATOM 665 C CA . GLU A 1 87 ? -4.828 -0.065 35.646 1.00 94.56 87 GLU A CA 1
ATOM 666 C C . GLU A 1 87 ? -6.258 -0.017 36.196 1.00 94.56 87 GLU A C 1
ATOM 668 O O . GLU A 1 87 ? -7.049 -0.922 35.949 1.00 94.56 87 GLU A O 1
ATOM 673 N N . ASN A 1 88 ? -6.630 1.083 36.859 1.00 93.75 88 ASN A N 1
ATOM 674 C CA . ASN A 1 88 ? -7.971 1.260 37.411 1.00 93.75 88 ASN A CA 1
ATOM 675 C C . ASN A 1 88 ? -9.047 1.500 36.337 1.00 93.75 88 ASN A C 1
ATOM 677 O O . ASN A 1 88 ? -10.127 0.920 36.406 1.00 93.75 88 ASN A O 1
ATOM 681 N N . ALA A 1 89 ? -8.778 2.359 35.350 1.00 93.88 89 ALA A N 1
ATOM 682 C CA . ALA A 1 89 ? -9.771 2.732 34.342 1.00 93.88 89 ALA A CA 1
ATOM 683 C C . ALA A 1 89 ? -10.078 1.606 33.354 1.00 93.88 89 ALA A C 1
ATOM 685 O O . ALA A 1 89 ? -11.206 1.513 32.866 1.00 93.88 89 ALA A O 1
ATOM 686 N N . PHE A 1 90 ? -9.062 0.799 33.042 1.00 93.25 90 PHE A N 1
ATOM 687 C CA . PHE A 1 90 ? -9.125 -0.228 32.009 1.00 93.25 90 PHE A CA 1
ATOM 688 C C . PHE A 1 90 ? -9.152 -1.660 32.559 1.00 93.25 90 PHE A C 1
ATOM 690 O O . PHE A 1 90 ? -9.254 -2.593 31.768 1.00 93.25 90 PHE A O 1
ATOM 697 N N . ASP A 1 91 ? -9.092 -1.836 33.885 1.00 93.94 91 ASP A N 1
ATOM 698 C CA . ASP A 1 91 ? -9.038 -3.137 34.576 1.00 93.94 91 ASP A CA 1
ATOM 699 C C . ASP A 1 91 ? -7.953 -4.062 33.999 1.00 93.94 91 ASP A C 1
ATOM 701 O O . ASP A 1 91 ? -8.212 -5.202 33.608 1.00 93.94 91 ASP A O 1
ATOM 705 N N . VAL A 1 92 ? -6.735 -3.521 33.915 1.00 93.38 92 VAL A N 1
ATOM 706 C CA . VAL A 1 92 ? -5.525 -4.202 33.428 1.00 93.38 92 VAL A CA 1
ATOM 707 C C . VAL A 1 92 ? -4.406 -4.092 34.457 1.00 93.38 92 VAL A C 1
ATOM 709 O O . VAL A 1 92 ? -4.446 -3.213 35.315 1.00 93.38 92 VAL A O 1
ATOM 712 N N . THR A 1 93 ? -3.360 -4.912 34.341 1.00 94.19 93 THR A N 1
ATOM 713 C CA . THR A 1 93 ? -2.094 -4.673 35.051 1.00 94.19 93 THR A CA 1
ATOM 714 C C . THR A 1 93 ? -0.995 -4.323 34.060 1.00 94.19 93 THR A C 1
ATOM 716 O O . THR A 1 93 ? -0.798 -5.019 33.062 1.00 94.19 93 THR A O 1
ATOM 719 N N . MET A 1 94 ? -0.235 -3.267 34.348 1.00 92.19 94 MET A N 1
ATOM 720 C CA . MET A 1 94 ? 0.894 -2.865 33.518 1.00 92.19 94 MET A CA 1
ATOM 721 C C . MET A 1 94 ? 2.153 -3.616 33.943 1.00 92.19 94 MET A C 1
ATOM 723 O O . MET A 1 94 ? 2.648 -3.458 35.058 1.00 92.19 94 MET A O 1
ATOM 727 N N . GLN A 1 95 ? 2.710 -4.410 33.034 1.00 92.62 95 GLN A N 1
ATOM 728 C CA . GLN A 1 95 ? 3.888 -5.235 33.290 1.00 92.62 95 GLN A CA 1
ATOM 729 C C . GLN A 1 95 ? 5.052 -4.842 32.391 1.00 92.62 95 GLN A C 1
ATOM 731 O O . GLN A 1 95 ? 4.870 -4.234 31.340 1.00 92.62 95 GLN A O 1
ATOM 736 N N . ARG A 1 96 ? 6.272 -5.198 32.806 1.00 91.88 96 ARG A N 1
ATOM 737 C CA . ARG A 1 96 ? 7.473 -5.084 31.970 1.00 91.88 96 ARG A CA 1
ATOM 738 C C . ARG A 1 96 ? 7.800 -6.433 31.350 1.00 91.88 96 ARG A C 1
ATOM 740 O O . ARG A 1 96 ? 7.968 -7.422 32.058 1.00 91.88 96 ARG A O 1
ATOM 747 N N . TYR A 1 97 ? 7.976 -6.433 30.040 1.00 88.25 97 TYR A N 1
ATOM 748 C CA . TYR A 1 97 ? 8.297 -7.599 29.237 1.00 88.25 97 TYR A CA 1
ATOM 749 C C . TYR A 1 97 ? 9.666 -7.456 28.582 1.00 88.25 97 TYR A C 1
ATOM 751 O O . TYR A 1 97 ? 10.242 -6.368 28.472 1.00 88.25 97 TYR A O 1
ATOM 759 N N . ARG A 1 98 ? 10.196 -8.594 28.133 1.00 82.38 98 ARG A N 1
ATOM 760 C CA . ARG A 1 98 ? 11.421 -8.665 27.344 1.00 82.38 98 ARG A CA 1
ATOM 761 C C . ARG A 1 98 ? 11.224 -9.626 26.180 1.00 82.38 98 ARG A C 1
ATOM 763 O O . ARG A 1 98 ? 10.866 -10.780 26.398 1.00 82.38 98 ARG A O 1
ATOM 770 N N . ARG A 1 99 ? 11.519 -9.165 24.965 1.00 73.00 99 ARG A N 1
ATOM 771 C CA . ARG A 1 99 ? 11.532 -9.968 23.736 1.00 73.00 99 ARG A CA 1
ATOM 772 C C . ARG A 1 99 ? 12.889 -9.785 23.057 1.00 73.00 99 ARG A C 1
ATOM 774 O O . ARG A 1 99 ? 13.210 -8.698 22.580 1.00 73.00 99 ARG A O 1
ATOM 781 N N . GLY A 1 100 ? 13.720 -10.827 23.083 1.00 71.31 100 GLY A N 1
ATOM 782 C CA . GLY A 1 100 ? 15.131 -10.718 22.698 1.00 71.31 100 GLY A CA 1
ATOM 783 C C . GLY A 1 100 ? 15.875 -9.694 23.569 1.00 71.31 100 GLY A C 1
ATOM 784 O O . GLY A 1 100 ? 15.818 -9.759 24.801 1.00 71.31 100 GLY A O 1
ATOM 785 N N . ALA A 1 101 ? 16.551 -8.734 22.933 1.00 69.19 101 ALA A N 1
ATOM 786 C CA . ALA A 1 101 ? 17.221 -7.620 23.610 1.00 69.19 101 ALA A CA 1
ATOM 787 C C . ALA A 1 101 ? 16.276 -6.459 23.987 1.00 69.19 101 ALA A C 1
ATOM 789 O O . ALA A 1 101 ? 16.658 -5.590 24.769 1.00 69.19 101 ALA A O 1
ATOM 790 N N . LYS A 1 102 ? 15.040 -6.437 23.468 1.00 72.94 102 LYS A N 1
ATOM 791 C CA . LYS A 1 102 ? 14.104 -5.324 23.669 1.00 72.94 102 LYS A CA 1
ATOM 792 C C . LYS A 1 102 ? 13.332 -5.487 24.969 1.00 72.94 102 LYS A C 1
ATOM 794 O O . LYS A 1 102 ? 12.710 -6.524 25.201 1.00 72.94 102 LYS A O 1
ATOM 799 N N . GLN A 1 103 ? 13.348 -4.446 25.792 1.00 83.50 103 GLN A N 1
ATOM 800 C CA . GLN A 1 103 ? 12.478 -4.314 26.957 1.00 83.50 103 GLN A CA 1
ATOM 801 C C . GLN A 1 103 ? 11.356 -3.331 26.641 1.00 83.50 103 GLN A C 1
ATOM 803 O O . GLN A 1 103 ? 11.593 -2.300 26.018 1.00 83.50 103 GLN A O 1
ATOM 808 N N . PHE A 1 104 ? 10.149 -3.641 27.090 1.00 87.25 104 PHE A N 1
ATOM 809 C CA . PHE A 1 104 ? 8.973 -2.798 26.904 1.00 87.25 104 PHE A CA 1
ATOM 810 C C . PHE A 1 104 ? 8.004 -3.005 28.068 1.00 87.25 104 PHE A C 1
ATOM 812 O O . PHE A 1 104 ? 8.190 -3.922 28.870 1.00 87.25 104 PHE A O 1
ATOM 819 N N . PHE A 1 105 ? 6.998 -2.149 28.201 1.00 89.62 105 PHE A N 1
ATOM 820 C CA . PHE A 1 105 ? 5.849 -2.429 29.059 1.00 89.62 105 PHE A CA 1
ATOM 821 C C . PHE A 1 105 ? 4.593 -2.644 28.225 1.00 89.62 105 PHE A C 1
ATOM 823 O O . PHE A 1 105 ? 4.518 -2.136 27.110 1.00 89.62 105 PHE A O 1
ATOM 830 N N . GLU A 1 106 ? 3.630 -3.374 28.781 1.00 89.12 106 GLU A N 1
ATOM 831 C CA . GLU A 1 106 ? 2.325 -3.637 28.168 1.00 89.12 106 GLU A CA 1
ATOM 832 C C . GLU A 1 106 ? 1.294 -4.085 29.216 1.00 89.12 106 GLU A C 1
ATOM 834 O O . GLU A 1 106 ? 1.667 -4.441 30.341 1.00 89.12 106 GLU A O 1
ATOM 839 N N . ASN A 1 107 ? 0.006 -4.043 28.868 1.00 90.00 107 ASN A N 1
ATOM 840 C CA . ASN A 1 107 ? -1.066 -4.637 29.662 1.00 90.00 107 ASN A CA 1
ATOM 841 C C . ASN A 1 107 ? -1.039 -6.173 29.568 1.00 90.00 107 ASN A C 1
ATOM 843 O O . ASN A 1 107 ? -0.759 -6.745 28.520 1.00 90.00 107 ASN A O 1
ATOM 847 N N . ASP A 1 108 ? -1.323 -6.853 30.675 1.00 88.25 108 ASP A N 1
ATOM 848 C CA . ASP A 1 108 ? -1.312 -8.321 30.771 1.00 88.25 108 ASP A CA 1
ATOM 849 C C . ASP A 1 108 ? -2.617 -9.005 30.335 1.00 88.25 108 ASP A C 1
ATOM 851 O O . ASP A 1 108 ? -2.654 -10.218 30.122 1.00 88.25 108 ASP A O 1
ATOM 855 N N . THR A 1 109 ? -3.693 -8.232 30.233 1.00 88.56 109 THR A N 1
ATOM 856 C CA . THR A 1 109 ? -5.064 -8.700 30.025 1.00 88.56 109 THR A CA 1
ATOM 857 C C . THR A 1 109 ? -5.825 -7.761 29.096 1.00 88.56 109 THR A C 1
ATOM 859 O O . THR A 1 109 ? -5.405 -6.625 28.862 1.00 88.56 109 THR A O 1
ATOM 862 N N . ASP A 1 110 ? -6.944 -8.237 28.547 1.00 86.62 110 ASP A N 1
ATOM 863 C CA . ASP A 1 110 ? -7.812 -7.434 27.684 1.00 86.62 110 ASP A CA 1
ATOM 864 C C . ASP A 1 110 ? -8.349 -6.199 28.420 1.00 86.62 110 ASP A C 1
ATOM 866 O O . ASP A 1 110 ? -8.837 -6.289 29.548 1.00 86.62 110 ASP A O 1
ATOM 870 N N . VAL A 1 111 ? -8.324 -5.054 27.736 1.00 88.81 111 VAL A N 1
ATOM 871 C CA . VAL A 1 111 ? -8.879 -3.791 28.232 1.00 88.81 111 VAL A CA 1
ATOM 872 C C . VAL A 1 111 ? -10.387 -3.911 28.449 1.00 88.81 111 VAL A C 1
ATOM 874 O O . VAL A 1 111 ? -11.126 -4.316 27.548 1.00 88.81 111 VAL A O 1
ATOM 877 N N . LYS A 1 112 ? -10.867 -3.466 29.611 1.00 91.31 112 LYS A N 1
ATOM 878 C CA . LYS A 1 112 ? -12.294 -3.335 29.917 1.00 91.31 112 LYS A CA 1
ATOM 879 C C . LYS A 1 112 ? -12.676 -1.876 30.071 1.00 91.31 112 LYS A C 1
ATOM 881 O O . LYS A 1 112 ? -11.934 -1.064 30.602 1.00 91.31 112 LYS A O 1
ATOM 886 N N . VAL A 1 113 ? -13.878 -1.546 29.628 1.00 91.12 113 VAL A N 1
ATOM 887 C CA . VAL A 1 113 ? -14.469 -0.214 29.778 1.00 91.12 113 VAL A CA 1
ATOM 888 C C . VAL A 1 113 ? -15.892 -0.361 30.314 1.00 91.12 113 VAL A C 1
ATOM 890 O O . VAL A 1 113 ? -16.485 -1.438 30.183 1.00 91.12 113 VAL A O 1
ATOM 893 N N . PRO A 1 114 ? -16.482 0.688 30.915 1.00 91.94 114 PRO A N 1
ATOM 894 C CA . PRO A 1 114 ? -17.885 0.660 31.308 1.00 91.94 114 PRO A CA 1
ATOM 895 C C . PRO A 1 114 ? -18.794 0.225 30.151 1.00 91.94 114 PRO A C 1
ATOM 897 O O . PRO A 1 114 ? -18.624 0.678 29.020 1.00 91.94 114 PRO A O 1
ATOM 900 N N . ALA A 1 115 ? -19.802 -0.608 30.435 1.00 90.56 115 ALA A N 1
ATOM 901 C CA . ALA A 1 115 ? -20.689 -1.174 29.410 1.00 90.56 115 ALA A CA 1
ATOM 902 C C . ALA A 1 115 ? -21.371 -0.109 28.527 1.00 90.56 115 ALA A C 1
ATOM 904 O O . ALA A 1 115 ? -21.592 -0.340 27.343 1.00 90.56 115 ALA A O 1
ATOM 905 N N . ALA A 1 116 ? -21.646 1.076 29.083 1.00 88.12 116 ALA A N 1
ATOM 906 C CA . ALA A 1 116 ? -22.206 2.209 28.347 1.00 88.12 116 ALA A CA 1
ATOM 907 C C . ALA A 1 116 ? -21.261 2.776 27.266 1.00 88.12 116 ALA A C 1
ATOM 909 O O . ALA A 1 116 ? -21.729 3.385 26.311 1.00 88.12 116 ALA A O 1
ATOM 910 N N . LEU A 1 117 ? -19.947 2.570 27.402 1.00 89.38 117 LEU A N 1
ATOM 911 C CA . LEU A 1 117 ? -18.918 3.073 26.485 1.00 89.38 117 LEU A CA 1
ATOM 912 C C . LEU A 1 117 ? -18.406 2.003 25.512 1.00 89.38 117 LEU A C 1
ATOM 914 O O . LEU A 1 117 ? -17.770 2.338 24.515 1.00 89.38 117 LEU A O 1
ATOM 918 N N . ALA A 1 118 ? -18.707 0.724 25.763 1.00 85.69 118 ALA A N 1
ATOM 919 C CA . ALA A 1 118 ? -18.261 -0.396 24.929 1.00 85.69 118 ALA A CA 1
ATOM 920 C C . ALA A 1 118 ? -18.752 -0.294 23.471 1.00 85.69 118 ALA A C 1
ATOM 922 O O . ALA A 1 118 ? -18.097 -0.783 22.559 1.00 85.69 118 ALA A O 1
ATOM 923 N N . GLY A 1 119 ? -19.889 0.374 23.243 1.00 85.25 119 GLY A N 1
ATOM 924 C CA . GLY A 1 119 ? -20.416 0.652 21.905 1.00 85.25 119 GLY A CA 1
ATOM 925 C C . GLY A 1 119 ? -19.737 1.816 21.172 1.00 85.25 119 GLY A C 1
ATOM 926 O O . GLY A 1 119 ? -20.039 2.024 20.001 1.00 85.25 119 GLY A O 1
ATOM 927 N N . ILE A 1 120 ? -18.833 2.557 21.821 1.00 89.06 120 ILE A N 1
ATOM 928 C CA . ILE A 1 120 ? -18.210 3.782 21.286 1.00 89.06 120 ILE A CA 1
ATOM 929 C C . ILE A 1 120 ? -16.687 3.632 21.180 1.00 89.06 120 ILE A C 1
ATOM 931 O O . ILE A 1 120 ? -16.069 4.201 20.285 1.00 89.06 120 ILE A O 1
ATOM 935 N N . ILE A 1 121 ? -16.061 2.857 22.065 1.00 89.94 121 ILE A N 1
ATOM 936 C CA . ILE A 1 121 ? -14.605 2.688 22.108 1.00 89.94 121 ILE A CA 1
ATOM 937 C C . ILE A 1 121 ? -14.196 1.503 21.228 1.00 89.94 121 ILE A C 1
ATOM 939 O O . ILE A 1 121 ? -14.543 0.363 21.523 1.00 89.94 121 ILE A O 1
ATOM 943 N N . ARG A 1 122 ? -13.412 1.769 20.177 1.00 87.56 122 ARG A N 1
ATOM 944 C CA . ARG A 1 122 ? -12.781 0.742 19.332 1.00 87.56 122 ARG A CA 1
ATOM 945 C C . ARG A 1 122 ? -11.521 0.164 19.968 1.00 87.56 122 ARG A C 1
ATOM 947 O O . ARG A 1 122 ? -11.237 -1.017 19.804 1.00 87.56 122 ARG A O 1
ATOM 954 N N . GLY A 1 123 ? -10.734 0.999 20.642 1.00 86.69 123 GLY A N 1
ATOM 955 C CA . GLY A 1 123 ? -9.477 0.569 21.246 1.00 86.69 123 GLY A CA 1
ATOM 956 C C . GLY A 1 123 ? -8.724 1.686 21.955 1.00 86.69 123 GLY A C 1
ATOM 957 O O . GLY A 1 123 ? -9.084 2.861 21.865 1.00 86.69 123 GLY A O 1
ATOM 958 N N . VAL A 1 124 ? -7.656 1.301 22.653 1.00 87.50 124 VAL A N 1
ATOM 959 C CA . VAL A 1 124 ? -6.765 2.206 23.386 1.00 87.50 124 VAL A CA 1
ATOM 960 C C . VAL A 1 124 ? -5.342 2.007 22.877 1.00 87.50 124 VAL A C 1
ATOM 962 O O . VAL A 1 124 ? -4.849 0.883 22.829 1.00 87.50 124 VAL A O 1
ATOM 965 N N . ARG A 1 125 ? -4.675 3.096 22.498 1.00 86.44 125 ARG A N 1
ATOM 966 C CA . ARG A 1 125 ? -3.255 3.119 22.124 1.00 86.44 125 ARG A CA 1
ATOM 967 C C . ARG A 1 125 ? -2.416 3.739 23.236 1.00 86.44 125 ARG A C 1
ATOM 969 O O . ARG A 1 125 ? -2.912 4.567 24.000 1.00 86.44 125 ARG A O 1
ATOM 976 N N . GLY A 1 126 ? -1.139 3.362 23.292 1.00 85.50 126 GLY A N 1
ATOM 977 C CA . GLY A 1 126 ? -0.191 3.823 24.313 1.00 85.50 126 GLY A CA 1
ATOM 978 C C . GLY A 1 126 ? -0.162 2.968 25.585 1.00 85.50 126 GLY A C 1
ATOM 979 O O . GLY A 1 126 ? 0.471 3.365 26.560 1.00 85.50 126 GLY A O 1
ATOM 980 N N . LEU A 1 127 ? -0.824 1.802 25.583 1.00 88.56 127 LEU A N 1
ATOM 981 C CA . LEU A 1 127 ? -0.697 0.800 26.652 1.00 88.56 127 LEU A CA 1
ATOM 982 C C . LEU A 1 127 ? 0.557 -0.067 26.487 1.00 88.56 127 LEU A C 1
ATOM 984 O O . LEU A 1 127 ? 1.080 -0.571 27.472 1.00 88.56 127 LEU A O 1
ATOM 988 N N . SER A 1 128 ? 1.078 -0.182 25.266 1.00 87.00 128 SER A N 1
ATOM 989 C CA . SER A 1 128 ? 2.344 -0.845 24.968 1.00 87.00 128 SER A CA 1
ATOM 990 C C . SER A 1 128 ? 3.423 0.179 24.638 1.00 87.00 128 SER A C 1
ATOM 992 O O . SER A 1 128 ? 3.149 1.177 23.969 1.00 87.00 128 SER A O 1
ATOM 994 N N . SER A 1 129 ? 4.659 -0.069 25.075 1.00 85.94 129 SER A N 1
ATOM 995 C CA . SER A 1 129 ? 5.840 0.664 24.596 1.00 85.94 129 SER A CA 1
ATOM 996 C C . SER A 1 129 ? 6.600 -0.081 23.502 1.00 85.94 129 SER A C 1
ATOM 998 O O . SER A 1 129 ? 7.743 0.276 23.205 1.00 85.94 129 SER A O 1
ATOM 1000 N N . TYR A 1 130 ? 6.028 -1.158 22.962 1.00 82.81 130 TYR A N 1
ATOM 1001 C CA . TYR A 1 130 ? 6.631 -1.898 21.863 1.00 82.81 130 TYR A CA 1
ATOM 1002 C C . TYR A 1 130 ? 6.530 -1.082 20.566 1.00 82.81 130 TYR A C 1
ATOM 1004 O O . TYR A 1 130 ? 5.480 -0.526 20.252 1.00 82.81 130 TYR A O 1
ATOM 1012 N N . ARG A 1 131 ? 7.637 -0.971 19.825 1.00 81.62 131 ARG A N 1
ATOM 1013 C CA . ARG A 1 131 ? 7.743 -0.123 18.628 1.00 81.62 131 ARG A CA 1
ATOM 1014 C C . ARG A 1 131 ? 7.885 -0.970 17.364 1.00 81.62 131 ARG A C 1
ATOM 1016 O O . ARG A 1 131 ? 8.455 -2.060 17.410 1.00 81.62 131 ARG A O 1
ATOM 1023 N N . LEU A 1 132 ? 7.360 -0.449 16.253 1.00 79.38 132 LEU A N 1
ATOM 1024 C CA . LEU A 1 132 ? 7.696 -0.946 14.917 1.00 79.38 132 LEU A CA 1
ATOM 1025 C C . LEU A 1 132 ? 9.160 -0.619 14.602 1.00 79.38 132 LEU A C 1
ATOM 1027 O O . LEU A 1 132 ? 9.742 0.295 15.194 1.00 79.38 132 LEU A O 1
ATOM 1031 N N . GLU A 1 133 ? 9.736 -1.360 13.660 1.00 80.50 133 GLU A N 1
ATOM 1032 C CA . GLU A 1 133 ? 11.143 -1.245 13.278 1.00 80.50 133 GLU A CA 1
ATOM 1033 C C . GLU A 1 133 ? 11.291 -0.840 11.807 1.00 80.50 133 GLU A C 1
ATOM 1035 O O . GLU A 1 133 ? 10.442 -1.221 10.999 1.00 80.50 133 GLU A O 1
ATOM 1040 N N . PRO A 1 134 ? 12.368 -0.118 11.455 1.00 72.44 134 PRO A N 1
ATOM 1041 C CA . PRO A 1 134 ? 12.742 0.147 10.066 1.00 72.44 134 PRO A CA 1
ATOM 1042 C C . PRO A 1 134 ? 12.937 -1.126 9.232 1.00 72.44 134 PRO A C 1
ATOM 1044 O O . PRO A 1 134 ? 13.512 -2.104 9.725 1.00 72.44 134 PRO A O 1
ATOM 1047 N N . HIS A 1 135 ? 12.543 -1.101 7.958 1.00 72.75 135 HIS A N 1
ATOM 1048 C CA . HIS A 1 135 ? 12.844 -2.145 6.967 1.00 72.75 135 HIS A CA 1
ATOM 1049 C C . HIS A 1 135 ? 14.112 -1.803 6.162 1.00 72.75 135 HIS A C 1
ATOM 1051 O O . HIS A 1 135 ? 14.088 -1.642 4.940 1.00 72.75 135 HIS A O 1
ATOM 1057 N N . LEU A 1 136 ? 15.224 -1.674 6.888 1.00 63.00 136 LEU A N 1
ATOM 1058 C CA . LEU A 1 136 ? 16.489 -1.163 6.371 1.00 63.00 136 LEU A CA 1
ATOM 1059 C C . LEU A 1 136 ? 17.599 -2.210 6.410 1.00 63.00 136 LEU A C 1
ATOM 1061 O O . LEU A 1 136 ? 17.814 -2.845 7.447 1.00 63.00 136 LEU A O 1
ATOM 1065 N N . ARG A 1 137 ? 18.392 -2.322 5.333 1.00 57.72 137 ARG A N 1
ATOM 1066 C CA . ARG A 1 137 ? 19.589 -3.183 5.295 1.00 57.72 137 ARG A CA 1
ATOM 1067 C C . ARG A 1 137 ? 20.851 -2.416 4.938 1.00 57.72 137 ARG A C 1
ATOM 1069 O O . ARG A 1 137 ? 21.049 -1.996 3.799 1.00 57.72 137 ARG A O 1
ATOM 1076 N N . ILE A 1 138 ? 21.770 -2.345 5.898 1.00 50.84 138 ILE A N 1
ATOM 1077 C CA . ILE A 1 138 ? 23.079 -1.702 5.744 1.00 50.84 138 ILE A CA 1
ATOM 1078 C C . ILE A 1 138 ? 24.155 -2.777 5.578 1.00 50.84 138 ILE A C 1
ATOM 1080 O O . ILE A 1 138 ? 24.263 -3.688 6.400 1.00 50.84 138 ILE A O 1
ATOM 1084 N N . LEU A 1 139 ? 24.987 -2.655 4.542 1.00 47.66 139 LEU A N 1
ATOM 1085 C CA . LEU A 1 139 ? 26.182 -3.483 4.368 1.00 47.66 139 LEU A CA 1
ATOM 1086 C C . LEU A 1 139 ? 27.426 -2.604 4.177 1.00 47.66 139 LEU A C 1
ATOM 1088 O O . LEU A 1 139 ? 27.341 -1.546 3.544 1.00 47.66 139 LEU A O 1
ATOM 1092 N N . PRO A 1 140 ? 28.603 -3.024 4.693 1.00 42.22 140 PRO A N 1
ATOM 1093 C CA . PRO A 1 140 ? 29.876 -2.411 4.320 1.00 42.22 140 PRO A CA 1
ATOM 1094 C C . PRO A 1 140 ? 30.000 -2.364 2.801 1.00 42.22 140 PRO A C 1
ATOM 1096 O O . PRO A 1 140 ? 29.741 -3.377 2.145 1.00 42.22 140 PRO A O 1
ATOM 1099 N N . LYS A 1 141 ? 30.412 -1.220 2.239 1.00 43.62 141 LYS A N 1
ATOM 1100 C CA . LYS A 1 141 ? 30.664 -1.117 0.799 1.00 43.62 141 LYS A CA 1
ATOM 1101 C C . LYS A 1 141 ? 31.693 -2.187 0.424 1.00 43.62 141 LYS A C 1
ATOM 1103 O O . LYS A 1 141 ? 32.749 -2.284 1.054 1.00 43.62 141 LYS A O 1
ATOM 1108 N N . ALA A 1 142 ? 31.385 -3.006 -0.577 1.00 36.09 142 ALA A N 1
ATOM 1109 C CA . ALA A 1 142 ? 32.330 -3.987 -1.095 1.00 36.09 142 ALA A CA 1
ATOM 1110 C C . ALA A 1 142 ? 33.412 -3.277 -1.928 1.00 36.09 142 ALA A C 1
ATOM 1112 O O . ALA A 1 142 ? 33.060 -2.429 -2.756 1.00 36.09 142 ALA A O 1
ATOM 1113 N N . PRO A 1 143 ? 34.713 -3.579 -1.735 1.00 34.81 143 PRO A N 1
ATOM 1114 C CA . PRO A 1 143 ? 35.707 -3.315 -2.762 1.00 34.81 143 PRO A CA 1
ATOM 1115 C C . PRO A 1 143 ? 35.254 -4.004 -4.043 1.00 34.81 143 PRO A C 1
ATOM 1117 O O . PRO A 1 143 ? 34.769 -5.128 -4.009 1.00 34.81 143 PRO A O 1
ATOM 1120 N N . SER A 1 144 ? 35.352 -3.268 -5.139 1.00 38.94 144 SER A N 1
ATOM 1121 C CA . SER A 1 144 ? 35.084 -3.682 -6.513 1.00 38.94 144 SER A CA 1
ATOM 1122 C C . SER A 1 144 ? 35.248 -5.178 -6.818 1.00 38.94 144 SER A C 1
ATOM 1124 O O . SER A 1 144 ? 36.367 -5.681 -6.743 1.00 38.94 144 SER A O 1
ATOM 1126 N N . GLY A 1 145 ? 34.154 -5.805 -7.276 1.00 42.84 145 GLY A N 1
ATOM 1127 C CA . GLY A 1 145 ? 34.114 -7.083 -8.000 1.00 42.84 145 GLY A CA 1
ATOM 1128 C C . GLY A 1 145 ? 34.283 -8.339 -7.140 1.00 42.84 145 GLY A C 1
ATOM 1129 O O . GLY A 1 145 ? 35.403 -8.793 -6.988 1.00 42.84 145 GLY A O 1
ATOM 1130 N N . GLU A 1 146 ? 33.166 -8.902 -6.661 1.00 39.94 146 GLU A N 1
ATOM 1131 C CA . GLU A 1 146 ? 33.033 -10.160 -5.891 1.00 39.94 146 GLU A CA 1
ATOM 1132 C C . GLU A 1 146 ? 33.965 -10.368 -4.666 1.00 39.94 146 GLU A C 1
ATOM 1134 O O . GLU A 1 146 ? 35.182 -10.404 -4.749 1.00 39.94 146 GLU A O 1
ATOM 1139 N N . GLU A 1 147 ? 33.328 -10.633 -3.518 1.00 36.66 147 GLU A N 1
ATOM 1140 C CA . GLU A 1 147 ? 33.901 -11.067 -2.231 1.00 36.66 147 GLU A CA 1
ATOM 1141 C C . GLU A 1 147 ? 34.917 -10.133 -1.517 1.00 36.66 147 GLU A C 1
ATOM 1143 O O . GLU A 1 147 ? 35.850 -9.546 -2.054 1.00 36.66 147 GLU A O 1
ATOM 1148 N N . ARG A 1 148 ? 34.691 -9.975 -0.207 1.00 42.34 148 ARG A N 1
ATOM 1149 C CA . ARG A 1 148 ? 35.321 -8.997 0.694 1.00 42.34 148 ARG A CA 1
ATOM 1150 C C . ARG A 1 148 ? 36.833 -9.218 0.886 1.00 42.34 148 ARG A C 1
ATOM 1152 O O . ARG A 1 148 ? 37.201 -10.137 1.612 1.00 42.34 148 ARG A O 1
ATOM 1159 N N . GLN A 1 149 ? 37.688 -8.270 0.476 1.00 32.75 149 GLN A N 1
ATOM 1160 C CA . GLN A 1 149 ? 38.983 -8.021 1.145 1.00 32.75 149 GLN A CA 1
ATOM 1161 C C . GLN A 1 149 ? 39.437 -6.542 1.120 1.00 32.75 149 GLN A C 1
ATOM 1163 O O . GLN A 1 149 ? 39.827 -6.016 0.087 1.00 32.75 149 GLN A O 1
ATOM 1168 N N . GLY A 1 150 ? 39.488 -5.916 2.308 1.00 31.44 150 GLY A N 1
ATOM 1169 C CA . GLY A 1 150 ? 40.560 -4.981 2.697 1.00 31.44 150 GLY A CA 1
ATOM 1170 C C . GLY A 1 150 ? 40.443 -3.477 2.379 1.00 31.44 150 GLY A C 1
ATOM 1171 O O . GLY A 1 150 ? 41.088 -3.002 1.458 1.00 31.44 150 GLY A O 1
ATOM 1172 N N . GLY A 1 151 ? 39.799 -2.711 3.274 1.00 27.83 151 GLY A N 1
ATOM 1173 C CA . GLY A 1 151 ? 40.303 -1.400 3.736 1.00 27.83 151 GLY A CA 1
ATOM 1174 C C . GLY A 1 151 ? 39.993 -0.132 2.917 1.00 27.83 151 GLY A C 1
ATOM 1175 O O . GLY A 1 151 ? 40.713 0.194 1.987 1.00 27.83 151 GLY A O 1
ATOM 1176 N N . VAL A 1 152 ? 38.999 0.630 3.401 1.00 31.69 152 VAL A N 1
ATOM 1177 C CA . VAL A 1 152 ? 38.674 2.060 3.157 1.00 31.69 152 VAL A CA 1
ATOM 1178 C C . VAL A 1 152 ? 38.561 2.507 1.689 1.00 31.69 152 VAL A C 1
ATOM 1180 O O . VAL A 1 152 ? 39.549 2.752 1.005 1.00 31.69 152 VAL A O 1
ATOM 1183 N N . MET A 1 153 ? 37.321 2.726 1.236 1.00 31.20 153 MET A N 1
ATOM 1184 C CA . MET A 1 153 ? 37.002 3.246 -0.098 1.00 31.20 153 MET A CA 1
ATOM 1185 C C . MET A 1 153 ? 36.275 4.587 -0.046 1.00 31.20 153 MET A C 1
ATOM 1187 O O . MET A 1 153 ? 35.224 4.696 0.581 1.00 31.20 153 MET A O 1
ATOM 1191 N N . SER A 1 154 ? 36.732 5.551 -0.843 1.00 34.00 154 SER A N 1
ATOM 1192 C CA . SER A 1 154 ? 35.953 6.744 -1.196 1.00 34.00 154 SER A CA 1
ATOM 1193 C C . SER A 1 154 ? 34.914 6.420 -2.297 1.00 34.00 154 SER A C 1
ATOM 1195 O O . SER A 1 154 ? 35.172 5.572 -3.158 1.00 34.00 154 SER A O 1
ATOM 1197 N N . PRO A 1 155 ? 33.706 7.013 -2.284 1.00 36.03 155 PRO A N 1
ATOM 1198 C CA . PRO A 1 155 ? 32.684 6.824 -3.322 1.00 36.03 155 PRO A CA 1
ATOM 1199 C C . PRO A 1 155 ? 33.117 7.424 -4.667 1.00 36.03 155 PRO A C 1
ATOM 1201 O O . PRO A 1 155 ? 33.218 8.633 -4.805 1.00 36.03 155 PRO A O 1
ATOM 1204 N N . ASN A 1 156 ? 33.336 6.561 -5.663 1.00 35.78 156 ASN A N 1
ATOM 1205 C CA . ASN A 1 156 ? 33.437 6.917 -7.077 1.00 35.78 156 ASN A CA 1
ATOM 1206 C C . ASN A 1 156 ? 32.425 6.039 -7.831 1.00 35.78 156 ASN A C 1
ATOM 1208 O O . ASN A 1 156 ? 32.713 4.881 -8.127 1.00 35.78 156 ASN A O 1
ATOM 1212 N N . TYR A 1 157 ? 31.226 6.585 -8.038 1.00 51.22 157 TYR A N 1
ATOM 1213 C CA . TYR A 1 157 ? 30.176 6.184 -8.990 1.00 51.22 157 TYR A CA 1
ATOM 1214 C C . TYR A 1 157 ? 30.681 5.617 -10.323 1.00 51.22 157 TYR A C 1
ATOM 1216 O O . TYR A 1 157 ? 31.802 5.979 -10.676 1.00 51.22 157 TYR A O 1
ATOM 1224 N N . THR A 1 158 ? 29.855 4.847 -11.072 1.00 47.38 158 THR A N 1
ATOM 1225 C CA . THR A 1 158 ? 30.274 3.913 -12.156 1.00 47.38 158 THR A CA 1
ATOM 1226 C C . THR A 1 158 ? 31.777 3.767 -12.160 1.00 47.38 158 THR A C 1
ATOM 1228 O O . THR A 1 158 ? 32.490 4.476 -12.875 1.00 47.38 158 THR A O 1
ATOM 1231 N N . SER A 1 159 ? 32.251 2.976 -11.199 1.00 47.25 159 SER A N 1
ATOM 1232 C CA . SER A 1 159 ? 33.628 3.078 -10.753 1.00 47.25 159 SER A CA 1
ATOM 1233 C C . SER A 1 159 ? 34.557 2.754 -11.918 1.00 47.25 159 SER A C 1
ATOM 1235 O O . SER A 1 159 ? 34.777 1.595 -12.243 1.00 47.25 159 SER A O 1
ATOM 1237 N N . THR A 1 160 ? 35.158 3.758 -12.551 1.00 44.72 160 THR A N 1
ATOM 1238 C CA . THR A 1 160 ? 36.148 3.524 -13.616 1.00 44.72 160 THR A CA 1
ATOM 1239 C C . THR A 1 160 ? 37.403 2.830 -13.077 1.00 44.72 160 THR A C 1
ATOM 1241 O O . THR A 1 160 ? 38.159 2.234 -13.836 1.00 44.72 160 THR A O 1
ATOM 1244 N N . SER A 1 161 ? 37.593 2.857 -11.754 1.00 40.69 161 SER A N 1
ATOM 1245 C CA . SER A 1 161 ? 38.642 2.159 -11.013 1.00 40.69 161 SER A CA 1
ATOM 1246 C C . SER A 1 161 ? 38.230 0.783 -10.463 1.00 40.69 161 SER A C 1
ATOM 1248 O O . SER A 1 161 ? 39.093 0.086 -9.941 1.00 40.69 161 SER A O 1
ATOM 1250 N N . GLY A 1 162 ? 36.945 0.398 -10.537 1.00 47.06 162 GLY A N 1
ATOM 1251 C CA . GLY A 1 162 ? 36.407 -0.755 -9.799 1.00 47.06 162 GLY A CA 1
ATOM 1252 C C . GLY A 1 162 ? 35.130 -1.425 -10.346 1.00 47.06 162 GLY A C 1
ATOM 1253 O O . GLY A 1 162 ? 34.597 -2.328 -9.715 1.00 47.06 162 GLY A O 1
ATOM 1254 N N . GLY A 1 163 ? 34.586 -0.994 -11.481 1.00 56.38 163 GLY A N 1
ATOM 1255 C CA . GLY A 1 163 ? 33.465 -1.634 -12.182 1.00 56.38 163 GLY A CA 1
ATOM 1256 C C . GLY A 1 163 ? 32.089 -1.644 -11.492 1.00 56.38 163 GLY A C 1
ATOM 1257 O O . GLY A 1 163 ? 31.146 -2.101 -12.116 1.00 56.38 163 GLY A O 1
ATOM 1258 N N . GLY A 1 164 ? 31.946 -1.173 -10.246 1.00 66.88 164 GLY A N 1
ATOM 1259 C CA . GLY A 1 164 ? 30.669 -1.199 -9.512 1.00 66.88 164 GLY A CA 1
ATOM 1260 C C . GLY A 1 164 ? 29.732 -0.022 -9.818 1.00 66.88 164 GLY A C 1
ATOM 1261 O O . GLY A 1 164 ? 30.199 1.112 -10.001 1.00 66.88 164 GLY A O 1
ATOM 1262 N N . HIS A 1 165 ? 28.423 -0.291 -9.803 1.00 81.50 165 HIS A N 1
ATOM 1263 C CA . HIS A 1 165 ? 27.344 0.690 -9.940 1.00 81.50 165 HIS A CA 1
ATOM 1264 C C . HIS A 1 165 ? 26.602 0.876 -8.607 1.00 81.50 165 HIS A C 1
ATOM 1266 O O . HIS A 1 165 ? 26.577 -0.011 -7.756 1.00 81.50 165 HIS A O 1
ATOM 1272 N N . TYR A 1 166 ? 26.061 2.075 -8.398 1.00 87.00 166 TYR A N 1
ATOM 1273 C CA . TYR A 1 166 ? 25.318 2.445 -7.195 1.00 87.00 166 TYR A CA 1
ATOM 1274 C C . TYR A 1 166 ? 24.191 3.384 -7.580 1.00 87.00 166 TYR A C 1
ATOM 1276 O O . TYR A 1 166 ? 24.326 4.155 -8.533 1.00 87.00 166 TYR A O 1
ATOM 1284 N N . LEU A 1 167 ? 23.118 3.356 -6.802 1.00 92.56 167 LEU A N 1
ATOM 1285 C CA . LEU A 1 167 ? 21.953 4.180 -7.058 1.00 92.56 167 LEU A CA 1
ATOM 1286 C C . LEU A 1 167 ? 22.025 5.509 -6.309 1.00 92.56 167 LEU A C 1
ATOM 1288 O O . LEU A 1 167 ? 22.322 5.568 -5.114 1.00 92.56 167 LEU A O 1
ATOM 1292 N N . VAL A 1 168 ? 21.686 6.577 -7.027 1.00 95.31 168 VAL A N 1
ATOM 1293 C CA . VAL A 1 168 ? 21.249 7.860 -6.469 1.00 95.31 168 VAL A CA 1
ATOM 1294 C C . VAL A 1 168 ? 19.844 8.194 -6.982 1.00 95.31 168 VAL A C 1
ATOM 1296 O O . VAL A 1 168 ? 19.359 7.559 -7.923 1.00 95.31 168 VAL A O 1
ATOM 1299 N N . PRO A 1 169 ? 19.157 9.219 -6.442 1.00 97.06 169 PRO A N 1
ATOM 1300 C CA . PRO A 1 169 ? 17.797 9.539 -6.867 1.00 97.06 169 PRO A CA 1
ATOM 1301 C C . PRO A 1 169 ? 17.667 9.830 -8.366 1.00 97.06 169 PRO A C 1
ATOM 1303 O O . PRO A 1 169 ? 16.597 9.669 -8.946 1.00 97.06 169 PRO A O 1
ATOM 1306 N N . TRP A 1 170 ? 18.734 10.296 -9.028 1.00 97.06 170 TRP A N 1
ATOM 1307 C CA . TRP A 1 170 ? 18.715 10.480 -10.483 1.00 97.06 170 TRP A CA 1
ATOM 1308 C C . TRP A 1 170 ? 18.555 9.162 -11.245 1.00 97.06 170 TRP A C 1
ATOM 1310 O O . TRP A 1 170 ? 17.773 9.117 -12.193 1.00 97.06 170 TRP A O 1
ATOM 1320 N N . ASP A 1 171 ? 19.236 8.097 -10.816 1.00 97.56 171 ASP A N 1
ATOM 1321 C CA . ASP A 1 171 ? 19.135 6.782 -11.452 1.00 97.56 171 ASP A CA 1
ATOM 1322 C C . ASP A 1 171 ? 17.734 6.211 -11.298 1.00 97.56 171 ASP A C 1
ATOM 1324 O O . ASP A 1 171 ? 17.146 5.801 -12.291 1.00 97.56 171 ASP A O 1
ATOM 1328 N N . PHE A 1 172 ? 17.141 6.291 -10.100 1.00 97.94 172 PHE A N 1
ATOM 1329 C CA . PHE A 1 172 ? 15.749 5.877 -9.889 1.00 97.94 172 PHE A CA 1
ATOM 1330 C C . PHE A 1 172 ? 14.802 6.580 -10.874 1.00 97.94 172 PHE A C 1
ATOM 1332 O O . PHE A 1 172 ? 14.003 5.943 -11.561 1.00 97.94 172 PHE A O 1
ATOM 1339 N N . ARG A 1 173 ? 14.938 7.905 -11.014 1.00 97.81 173 ARG A N 1
ATOM 1340 C CA . ARG A 1 173 ? 14.120 8.683 -11.951 1.00 97.81 173 ARG A CA 1
ATOM 1341 C C . ARG A 1 173 ? 14.326 8.273 -13.408 1.00 97.81 173 ARG A C 1
ATOM 1343 O O . ARG A 1 173 ? 13.384 8.372 -14.195 1.00 97.81 173 ARG A O 1
ATOM 1350 N N . GLN A 1 174 ? 15.537 7.872 -13.779 1.00 97.75 174 GLN A N 1
ATOM 1351 C CA . GLN A 1 174 ? 15.856 7.444 -15.137 1.00 97.75 174 GLN A CA 1
ATOM 1352 C C . GLN A 1 174 ? 15.330 6.039 -15.433 1.00 97.75 174 GLN A C 1
ATOM 1354 O O . GLN A 1 174 ? 14.744 5.824 -16.492 1.00 97.75 174 GLN A O 1
ATOM 1359 N N . ILE A 1 175 ? 15.522 5.110 -14.499 1.00 98.44 175 ILE A N 1
ATOM 1360 C CA . ILE A 1 175 ? 15.152 3.698 -14.630 1.00 98.44 175 ILE A CA 1
ATOM 1361 C C . ILE A 1 175 ? 13.632 3.553 -14.722 1.00 98.44 175 ILE A C 1
ATOM 1363 O O . ILE A 1 175 ? 13.144 2.859 -15.606 1.00 98.44 175 ILE A O 1
ATOM 1367 N N . TYR A 1 176 ? 12.886 4.274 -13.880 1.00 98.56 176 TYR A N 1
ATOM 1368 C CA . TYR A 1 176 ? 11.428 4.142 -13.762 1.00 98.56 176 TYR A CA 1
ATOM 1369 C C . TYR A 1 176 ? 10.646 5.290 -14.428 1.00 98.56 176 TYR A C 1
ATOM 1371 O O . TYR A 1 176 ? 9.532 5.628 -14.024 1.00 98.56 176 TYR A O 1
ATOM 1379 N N . GLY A 1 177 ? 11.229 5.942 -15.440 1.00 96.38 177 GLY A N 1
ATOM 1380 C CA . GLY A 1 177 ? 10.489 6.832 -16.347 1.00 96.38 177 GLY A CA 1
ATOM 1381 C C . GLY A 1 177 ? 9.999 8.162 -15.750 1.00 96.38 177 GLY A C 1
ATOM 1382 O O . GLY A 1 177 ? 9.026 8.733 -16.242 1.00 96.38 177 GLY A O 1
ATOM 1383 N N . ILE A 1 178 ? 10.646 8.688 -14.707 1.00 96.19 178 ILE A N 1
ATOM 1384 C CA . ILE A 1 178 ? 10.281 9.964 -14.056 1.00 96.19 178 ILE A CA 1
ATOM 1385 C C . ILE A 1 178 ? 11.012 11.154 -14.697 1.00 96.19 178 ILE A C 1
ATOM 1387 O O . ILE A 1 178 ? 10.451 12.248 -14.800 1.00 96.19 178 ILE A O 1
ATOM 1391 N N . ASN A 1 179 ? 12.252 10.967 -15.165 1.00 96.50 179 ASN A N 1
ATOM 1392 C CA . ASN A 1 179 ? 13.069 12.054 -15.725 1.00 96.50 179 ASN A CA 1
ATOM 1393 C C . ASN A 1 179 ? 12.408 12.749 -16.926 1.00 96.50 179 ASN A C 1
ATOM 1395 O O . ASN A 1 179 ? 12.518 13.965 -17.067 1.00 96.50 179 ASN A O 1
ATOM 1399 N N . SER A 1 180 ? 11.673 12.016 -17.764 1.00 95.06 180 SER A N 1
ATOM 1400 C CA . SER A 1 180 ? 10.887 12.581 -18.873 1.00 95.06 180 SER A CA 1
ATOM 1401 C C . SER A 1 180 ? 9.863 13.623 -18.391 1.00 95.06 180 SER A C 1
ATOM 1403 O O . SER A 1 180 ? 9.713 14.682 -19.007 1.00 95.06 180 SER A O 1
ATOM 1405 N N . MET A 1 181 ? 9.186 13.361 -17.269 1.00 96.88 181 MET A N 1
ATOM 1406 C CA . MET A 1 181 ? 8.208 14.266 -16.662 1.00 96.88 181 MET A CA 1
ATOM 1407 C C . MET A 1 181 ? 8.888 15.471 -16.009 1.00 96.88 181 MET A C 1
ATOM 1409 O O . MET A 1 181 ? 8.454 16.601 -16.235 1.00 96.88 181 MET A O 1
ATOM 1413 N N . ILE A 1 182 ? 9.997 15.251 -15.296 1.00 96.88 182 ILE A N 1
ATOM 1414 C CA . ILE A 1 182 ? 10.802 16.321 -14.681 1.00 96.88 182 ILE A CA 1
ATOM 1415 C C . ILE A 1 182 ? 11.335 17.284 -15.738 1.00 96.88 182 ILE A C 1
ATOM 1417 O O . ILE A 1 182 ? 11.175 18.497 -15.600 1.00 96.88 182 ILE A O 1
ATOM 1421 N N . ASN A 1 183 ? 11.879 16.757 -16.833 1.00 95.56 183 ASN A N 1
ATOM 1422 C CA . ASN A 1 183 ? 12.365 17.554 -17.959 1.00 95.56 183 ASN A CA 1
ATOM 1423 C C . ASN A 1 183 ? 11.237 18.322 -18.670 1.00 95.56 183 ASN A C 1
ATOM 1425 O O . ASN A 1 183 ? 11.494 19.335 -19.314 1.00 95.56 183 ASN A O 1
ATOM 1429 N N . SER A 1 184 ? 9.988 17.872 -18.517 1.00 96.19 184 SER A N 1
ATOM 1430 C CA . SER A 1 184 ? 8.788 18.555 -19.015 1.00 96.19 184 SER A CA 1
ATOM 1431 C C . SER A 1 184 ? 8.194 19.560 -18.012 1.00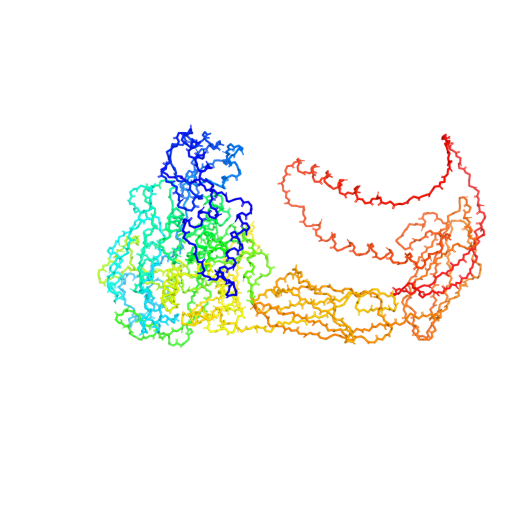 96.19 184 SER A C 1
ATOM 1433 O O . SER A 1 184 ? 7.114 20.093 -18.254 1.00 96.19 184 SER A O 1
ATOM 1435 N N . GLY A 1 185 ? 8.872 19.821 -16.888 1.00 96.56 185 GLY A N 1
ATOM 1436 C CA . GLY A 1 185 ? 8.455 20.791 -15.869 1.00 96.56 185 GLY A CA 1
ATOM 1437 C C . GLY A 1 185 ? 7.664 20.212 -14.690 1.00 96.56 185 GLY A 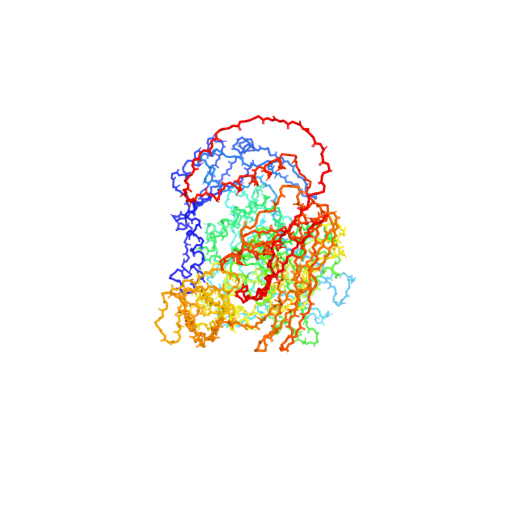C 1
ATOM 1438 O O . GLY A 1 185 ? 7.244 20.975 -13.820 1.00 96.56 185 GLY A O 1
ATOM 1439 N N . PHE A 1 186 ? 7.481 18.889 -14.618 1.00 98.06 186 PHE A N 1
ATOM 1440 C CA . PHE A 1 186 ? 6.790 18.218 -13.512 1.00 98.06 186 PHE A CA 1
ATOM 1441 C C . PHE A 1 186 ? 7.799 17.559 -12.572 1.00 98.06 186 PHE A C 1
ATOM 1443 O O . PHE A 1 186 ? 8.273 16.458 -12.821 1.00 98.06 186 PHE A O 1
ATOM 1450 N N . ASN A 1 187 ? 8.151 18.243 -11.489 1.00 96.81 187 ASN A N 1
ATOM 1451 C CA . ASN A 1 187 ? 9.152 17.811 -10.514 1.00 96.81 187 ASN A CA 1
ATOM 1452 C C . ASN A 1 187 ? 8.595 17.578 -9.099 1.00 96.81 187 ASN A C 1
ATOM 1454 O O . ASN A 1 187 ? 9.368 17.437 -8.155 1.00 96.81 187 ASN A O 1
ATOM 1458 N N . GLY A 1 188 ? 7.272 17.547 -8.949 1.00 98.00 188 GLY A N 1
ATOM 1459 C CA . GLY A 1 188 ? 6.559 17.456 -7.676 1.00 98.00 188 GLY A CA 1
ATOM 1460 C C . GLY A 1 188 ? 6.263 18.812 -7.027 1.00 98.00 188 GLY A C 1
ATOM 1461 O O . GLY A 1 188 ? 5.725 18.848 -5.922 1.00 98.00 188 GLY A O 1
ATOM 1462 N N . ALA A 1 189 ? 6.598 19.940 -7.667 1.00 97.94 189 ALA A N 1
ATOM 1463 C CA . ALA A 1 189 ? 6.331 21.263 -7.104 1.00 97.94 189 ALA A CA 1
ATOM 1464 C C . ALA A 1 189 ? 4.839 21.466 -6.791 1.00 97.94 189 ALA A C 1
ATOM 1466 O O . ALA A 1 189 ? 3.966 21.176 -7.606 1.00 97.94 189 ALA A O 1
ATOM 1467 N N . GLY A 1 190 ? 4.558 21.982 -5.592 1.00 96.81 190 GLY A N 1
ATOM 1468 C CA . GLY A 1 190 ? 3.197 22.167 -5.077 1.00 96.81 190 GLY A CA 1
ATOM 1469 C C . GLY A 1 190 ? 2.618 20.947 -4.353 1.00 96.81 190 GLY A C 1
ATOM 1470 O O . GLY A 1 190 ? 1.648 21.105 -3.615 1.00 96.81 190 GLY A O 1
ATOM 1471 N N . VAL A 1 191 ? 3.235 19.769 -4.477 1.00 98.56 191 VAL A N 1
ATOM 1472 C CA . VAL A 1 191 ? 2.823 18.551 -3.767 1.00 98.56 191 VAL A CA 1
ATOM 1473 C C . VAL A 1 191 ? 3.633 18.391 -2.479 1.00 98.56 191 VAL A C 1
ATOM 1475 O O . VAL A 1 191 ? 4.823 18.716 -2.419 1.00 98.56 191 VAL A O 1
ATOM 1478 N N . LYS A 1 192 ? 2.975 17.909 -1.422 1.00 98.75 192 LYS A N 1
ATOM 1479 C CA . LYS A 1 192 ? 3.609 17.590 -0.139 1.00 98.75 192 LYS A CA 1
ATOM 1480 C C . LYS A 1 192 ? 3.781 16.080 -0.015 1.00 98.75 192 LYS A C 1
ATOM 1482 O O . LYS A 1 192 ? 2.869 15.340 -0.375 1.00 98.75 192 LYS A O 1
ATOM 1487 N N . ILE A 1 193 ? 4.905 15.649 0.545 1.00 98.88 193 ILE A N 1
ATOM 1488 C CA . ILE A 1 193 ? 5.140 14.259 0.947 1.00 98.88 193 ILE A CA 1
ATOM 1489 C C . ILE A 1 193 ? 5.376 14.257 2.455 1.00 98.88 193 ILE A C 1
ATOM 1491 O O . ILE A 1 193 ? 6.247 14.987 2.932 1.00 98.88 193 ILE A O 1
ATOM 1495 N N . ALA A 1 194 ? 4.606 13.469 3.203 1.00 98.88 194 ALA A N 1
ATOM 1496 C CA . ALA A 1 194 ? 4.884 13.200 4.607 1.00 98.88 194 ALA A CA 1
ATOM 1497 C C . ALA A 1 194 ? 5.747 11.940 4.722 1.00 98.88 194 ALA A C 1
ATOM 1499 O O . ALA A 1 194 ? 5.320 10.855 4.331 1.00 98.88 194 ALA A O 1
ATOM 1500 N N . VAL A 1 195 ? 6.948 12.096 5.265 1.00 98.81 195 VAL A N 1
ATOM 1501 C CA . VAL A 1 195 ? 7.832 10.994 5.652 1.00 98.81 195 VAL A CA 1
ATOM 1502 C C . VAL A 1 195 ? 7.628 10.754 7.140 1.00 98.81 195 VAL A C 1
ATOM 1504 O O . VAL A 1 195 ? 7.743 11.698 7.928 1.00 98.81 195 VAL A O 1
ATOM 1507 N N . ILE A 1 196 ? 7.275 9.528 7.521 1.00 98.50 196 ILE A N 1
ATOM 1508 C CA . ILE A 1 196 ? 6.911 9.203 8.901 1.00 98.50 196 ILE A CA 1
ATOM 1509 C C . ILE A 1 196 ? 8.073 8.510 9.613 1.00 98.50 196 ILE A C 1
ATOM 1511 O O . ILE A 1 196 ? 8.523 7.457 9.176 1.00 98.50 196 ILE A O 1
ATOM 1515 N N . GLY A 1 197 ? 8.500 9.060 10.750 1.00 95.56 197 GLY A N 1
ATOM 1516 C CA . GLY A 1 197 ? 9.573 8.494 11.572 1.00 95.56 197 GLY A CA 1
ATOM 1517 C C . GLY A 1 197 ? 9.243 8.441 13.063 1.00 95.56 197 GLY A C 1
ATOM 1518 O O . GLY A 1 197 ? 8.185 8.876 13.523 1.00 95.56 197 GLY A O 1
ATOM 1519 N N . GLN A 1 198 ? 10.177 7.917 13.854 1.00 92.75 198 GLN A N 1
ATOM 1520 C CA . GLN A 1 198 ? 10.089 7.914 15.324 1.00 92.75 198 GLN A CA 1
ATOM 1521 C C . GLN A 1 198 ? 11.374 8.383 16.019 1.00 92.75 198 GLN A C 1
ATOM 1523 O O . GLN A 1 198 ? 11.571 8.117 17.205 1.00 92.75 198 GLN A O 1
ATOM 1528 N N . SER A 1 199 ? 12.225 9.101 15.281 1.00 91.56 199 SER A N 1
ATOM 1529 C CA . SER A 1 199 ? 13.466 9.720 15.744 1.00 91.56 199 SER A CA 1
ATOM 1530 C C . SER A 1 199 ? 13.632 11.104 15.118 1.00 91.56 199 SER A C 1
ATOM 1532 O O . SER A 1 199 ? 13.156 11.356 14.019 1.00 91.56 199 SER A O 1
ATOM 1534 N N . ASN A 1 200 ? 14.309 12.013 15.814 1.00 93.25 200 ASN A N 1
ATOM 1535 C CA . ASN A 1 200 ? 14.859 13.225 15.215 1.00 93.25 200 ASN A CA 1
ATOM 1536 C C . ASN A 1 200 ? 16.067 12.877 14.316 1.00 93.25 200 ASN A C 1
ATOM 1538 O O . ASN A 1 200 ? 16.642 11.799 14.469 1.00 93.25 200 ASN A O 1
ATOM 1542 N N . ILE A 1 201 ? 16.454 13.798 13.426 1.00 93.19 201 ILE A N 1
ATOM 1543 C CA . ILE A 1 201 ? 17.540 13.610 12.444 1.00 93.19 201 ILE A CA 1
ATOM 1544 C C . ILE A 1 201 ? 18.596 14.724 12.492 1.00 93.19 201 ILE A C 1
ATOM 1546 O O . ILE A 1 201 ? 18.321 15.827 12.987 1.00 93.19 201 ILE A O 1
ATOM 1550 N N . ASP A 1 202 ? 19.771 14.472 11.911 1.00 92.56 202 ASP A N 1
ATOM 1551 C CA . ASP A 1 202 ? 20.803 15.477 11.644 1.00 92.56 202 ASP A CA 1
ATOM 1552 C C . ASP A 1 202 ? 20.592 16.106 10.256 1.00 92.56 202 ASP A C 1
ATOM 1554 O O . ASP A 1 202 ? 20.974 15.569 9.217 1.00 92.56 202 ASP A O 1
ATOM 1558 N N . LEU A 1 203 ? 20.009 17.309 10.226 1.00 94.25 203 LEU A N 1
ATOM 1559 C CA . LEU A 1 203 ? 19.721 18.034 8.979 1.00 94.25 203 LEU A CA 1
ATOM 1560 C C . LEU A 1 203 ? 20.958 18.292 8.103 1.00 94.25 203 LEU A C 1
ATOM 1562 O O . LEU A 1 203 ? 20.802 18.538 6.905 1.00 94.25 203 LEU A O 1
ATOM 1566 N N . ASN A 1 204 ? 22.173 18.244 8.661 1.00 93.31 204 ASN A N 1
ATOM 1567 C CA . ASN A 1 204 ? 23.382 18.382 7.855 1.00 93.31 204 ASN A CA 1
ATOM 1568 C C . ASN A 1 204 ? 23.571 17.189 6.916 1.00 93.31 204 ASN A C 1
ATOM 1570 O O . ASN A 1 204 ? 24.031 17.393 5.799 1.00 93.31 204 ASN A O 1
ATOM 1574 N N . GLN A 1 205 ? 23.187 15.975 7.326 1.00 92.69 205 GLN A N 1
ATOM 1575 C CA . GLN A 1 205 ? 23.316 14.780 6.486 1.00 92.69 205 GLN A CA 1
ATOM 1576 C C . GLN A 1 205 ? 22.458 14.914 5.227 1.00 92.69 205 GLN A C 1
ATOM 1578 O O . GLN A 1 205 ? 22.975 14.774 4.121 1.00 92.69 205 GLN A O 1
ATOM 1583 N N . ILE A 1 206 ? 21.210 15.365 5.386 1.00 95.12 206 ILE A N 1
ATOM 1584 C CA . ILE A 1 206 ? 20.307 15.662 4.264 1.00 95.12 206 ILE A CA 1
ATOM 1585 C C . ILE A 1 206 ? 20.913 16.712 3.324 1.00 95.12 206 ILE A C 1
ATOM 1587 O O . ILE A 1 206 ? 20.888 16.560 2.103 1.00 95.12 206 ILE A O 1
ATOM 1591 N N . GLN A 1 207 ? 21.482 17.788 3.876 1.00 94.62 207 GLN A N 1
ATOM 1592 C CA . GLN A 1 207 ? 22.112 18.840 3.072 1.00 94.62 207 GLN A CA 1
ATOM 1593 C C . GLN A 1 207 ? 23.361 18.342 2.338 1.00 94.62 207 GLN A C 1
ATOM 1595 O O . GLN A 1 207 ? 23.578 18.722 1.187 1.00 94.62 207 GLN A O 1
ATOM 1600 N N . TYR A 1 208 ? 24.173 17.493 2.973 1.00 93.69 208 TYR A N 1
ATOM 1601 C CA . TYR A 1 208 ? 25.338 16.875 2.345 1.00 93.69 208 TYR A CA 1
ATOM 1602 C C . TYR A 1 208 ? 24.920 15.951 1.213 1.00 93.69 208 TYR A C 1
ATOM 1604 O O . TYR A 1 208 ? 25.442 16.093 0.111 1.00 93.69 208 TYR A O 1
ATOM 1612 N N . PHE A 1 209 ? 23.926 15.091 1.428 1.00 94.50 209 PHE A N 1
ATOM 1613 C CA . PHE A 1 209 ? 23.381 14.240 0.379 1.00 94.50 209 PHE A CA 1
ATOM 1614 C C . PHE A 1 209 ? 22.870 15.049 -0.814 1.00 94.50 209 PHE A C 1
ATOM 1616 O O . PHE A 1 209 ? 23.210 14.752 -1.962 1.00 94.50 209 PHE A O 1
ATOM 1623 N N . GLN A 1 210 ? 22.095 16.106 -0.558 1.00 95.00 210 GLN A N 1
ATOM 1624 C CA . GLN A 1 210 ? 21.584 16.998 -1.599 1.00 95.00 210 GLN A CA 1
ATOM 1625 C C . GLN A 1 210 ? 22.723 17.672 -2.371 1.00 95.00 210 GLN A C 1
ATOM 1627 O O . GLN A 1 210 ? 22.707 17.672 -3.600 1.00 95.00 210 GLN A O 1
ATOM 1632 N N . ALA A 1 211 ? 23.730 18.202 -1.673 1.00 93.12 211 ALA A N 1
ATOM 1633 C CA . ALA A 1 211 ? 24.881 18.843 -2.302 1.00 93.12 211 ALA A CA 1
ATOM 1634 C C . ALA A 1 211 ? 25.701 17.859 -3.144 1.00 93.12 211 ALA A C 1
ATOM 1636 O O . ALA A 1 211 ? 26.054 18.172 -4.281 1.00 93.12 211 ALA A O 1
ATOM 1637 N N . LEU A 1 212 ? 25.966 16.666 -2.606 1.00 90.88 212 LEU A N 1
ATOM 1638 C CA . LEU A 1 212 ? 26.688 15.614 -3.304 1.00 90.88 212 LEU A CA 1
ATOM 1639 C C . LEU A 1 212 ? 25.922 15.209 -4.564 1.00 90.88 212 LEU A C 1
ATOM 1641 O O . LEU A 1 212 ? 26.452 15.321 -5.656 1.00 90.88 212 LEU A O 1
ATOM 1645 N N . THR A 1 213 ? 24.643 14.861 -4.458 1.00 93.12 213 THR A N 1
ATOM 1646 C CA . THR A 1 213 ? 23.813 14.424 -5.600 1.00 93.12 213 THR A CA 1
ATOM 1647 C C . THR A 1 213 ? 23.351 15.561 -6.529 1.00 93.12 213 THR A C 1
ATOM 1649 O O . THR A 1 213 ? 22.420 15.390 -7.320 1.00 93.12 213 THR A O 1
ATOM 1652 N N . GLY A 1 214 ? 23.986 16.736 -6.462 1.00 91.25 214 GLY A N 1
ATOM 1653 C CA . GLY A 1 214 ? 23.725 17.864 -7.359 1.00 91.25 214 GLY A CA 1
ATOM 1654 C C . GLY A 1 214 ? 22.297 18.412 -7.271 1.00 91.25 214 GLY A C 1
ATOM 1655 O O . GLY A 1 214 ? 21.775 18.959 -8.246 1.00 91.25 214 GLY A O 1
ATOM 1656 N N . GLN A 1 215 ? 21.629 18.228 -6.134 1.00 90.81 215 GLN A N 1
ATOM 1657 C CA . GLN A 1 215 ? 20.301 18.765 -5.865 1.00 90.81 215 GLN A CA 1
ATOM 1658 C C . GLN A 1 215 ? 20.395 20.197 -5.337 1.00 90.81 215 GLN A C 1
ATOM 1660 O O . GLN A 1 215 ? 21.376 20.599 -4.715 1.00 90.81 215 GLN A O 1
ATOM 1665 N N . THR A 1 216 ? 19.334 20.977 -5.547 1.00 88.94 216 THR A N 1
ATOM 1666 C CA . THR A 1 216 ? 19.196 22.265 -4.857 1.00 88.94 216 THR A CA 1
ATOM 1667 C C . THR A 1 216 ? 18.875 21.996 -3.386 1.00 88.94 216 THR A C 1
ATOM 1669 O O . THR A 1 216 ? 17.854 21.355 -3.129 1.00 88.94 216 THR A O 1
ATOM 1672 N N . PRO A 1 217 ? 19.689 22.477 -2.425 1.00 88.88 217 PRO A N 1
ATOM 1673 C CA . PRO A 1 217 ? 19.441 22.215 -1.015 1.00 88.88 217 PRO A CA 1
ATOM 1674 C C . PRO A 1 217 ? 18.063 22.715 -0.576 1.00 88.88 217 PRO A C 1
ATOM 1676 O O . PRO A 1 217 ? 17.727 23.891 -0.738 1.00 88.88 217 PRO A O 1
ATOM 1679 N N . LYS A 1 218 ? 17.264 21.812 -0.008 1.00 92.50 218 LYS A N 1
ATOM 1680 C CA . LYS A 1 218 ? 15.912 22.074 0.485 1.00 92.50 218 LYS A CA 1
ATOM 1681 C C . LYS A 1 218 ? 15.690 21.251 1.746 1.00 92.50 218 LYS A C 1
ATOM 1683 O O . LYS A 1 218 ? 15.498 20.039 1.681 1.00 92.50 218 LYS A O 1
ATOM 1688 N N . ALA A 1 219 ? 15.718 21.922 2.894 1.00 93.88 219 ALA A N 1
ATOM 1689 C CA . ALA A 1 219 ? 15.476 21.265 4.171 1.00 93.88 219 ALA A CA 1
ATOM 1690 C C . ALA A 1 219 ? 14.016 20.773 4.273 1.00 93.88 219 ALA A C 1
ATOM 1692 O O . ALA A 1 219 ? 13.105 21.476 3.815 1.00 93.88 219 ALA A O 1
ATOM 1693 N N . PRO A 1 220 ? 13.772 19.602 4.888 1.00 97.50 220 PRO A N 1
ATOM 1694 C CA . PRO A 1 220 ? 12.423 19.166 5.217 1.00 97.50 220 PRO A CA 1
ATOM 1695 C C . PRO A 1 220 ? 11.794 20.089 6.270 1.00 97.50 220 PRO A C 1
ATOM 1697 O O . PRO A 1 220 ? 12.475 20.701 7.095 1.00 97.50 220 PRO A O 1
ATOM 1700 N N . THR A 1 221 ? 10.464 20.159 6.275 1.00 98.50 221 THR A N 1
ATOM 1701 C CA . THR A 1 221 ? 9.717 20.746 7.391 1.00 98.50 221 THR A CA 1
ATOM 1702 C C . THR A 1 221 ? 9.623 19.714 8.506 1.00 98.50 221 THR A C 1
ATOM 1704 O O . THR A 1 221 ? 8.951 18.697 8.353 1.00 98.50 221 THR A O 1
ATOM 1707 N N . MET A 1 222 ? 10.290 19.981 9.626 1.00 98.12 222 MET A N 1
ATOM 1708 C CA . MET A 1 222 ? 10.250 19.120 10.807 1.00 98.12 222 MET A CA 1
ATOM 1709 C C . MET A 1 222 ? 8.916 19.292 11.542 1.00 98.12 222 MET A C 1
ATOM 1711 O O . MET A 1 222 ? 8.568 20.401 11.951 1.00 98.12 222 MET A O 1
ATOM 1715 N N . VAL A 1 223 ? 8.175 18.200 11.729 1.00 98.44 223 VAL A N 1
ATOM 1716 C CA . VAL A 1 223 ? 6.877 18.173 12.411 1.00 98.44 223 VAL A CA 1
ATOM 1717 C C . VAL A 1 223 ? 6.943 17.198 13.581 1.00 98.44 223 VAL A C 1
ATOM 1719 O O . VAL A 1 223 ? 6.754 15.991 13.435 1.00 98.44 223 VAL A O 1
ATOM 1722 N N . LEU A 1 224 ? 7.188 17.739 14.772 1.00 97.38 224 LEU A N 1
ATOM 1723 C CA . LEU A 1 224 ? 7.099 16.969 16.004 1.00 97.38 224 LEU A CA 1
ATOM 1724 C C . LEU A 1 224 ? 5.631 16.673 16.324 1.00 97.38 224 LEU A C 1
ATOM 1726 O O . LEU A 1 224 ? 4.819 17.591 16.467 1.00 97.38 224 LEU A O 1
ATOM 1730 N N . THR A 1 225 ? 5.303 15.394 16.478 1.00 95.31 225 THR A N 1
ATOM 1731 C CA . THR A 1 225 ? 3.951 14.953 16.828 1.00 95.31 225 THR A CA 1
ATOM 1732 C C . THR A 1 225 ? 3.545 15.549 18.183 1.00 95.31 225 THR A C 1
ATOM 1734 O O . THR A 1 225 ? 4.277 15.378 19.168 1.00 95.31 225 THR A O 1
ATOM 1737 N N . PRO A 1 226 ? 2.395 16.242 18.284 1.00 92.19 226 PRO A N 1
ATOM 1738 C CA . PRO A 1 226 ? 1.963 16.862 19.529 1.00 92.19 226 PRO A CA 1
ATOM 1739 C C . PRO A 1 226 ? 1.891 15.869 20.689 1.00 92.19 226 PRO A C 1
ATOM 1741 O O . PRO A 1 226 ? 1.534 14.707 20.516 1.00 92.19 226 PRO A O 1
ATOM 1744 N N . ASN A 1 227 ? 2.195 16.348 21.896 1.00 88.31 227 ASN A N 1
ATOM 1745 C CA . ASN A 1 227 ? 2.142 15.564 23.134 1.00 88.31 227 ASN A CA 1
ATOM 1746 C C . ASN A 1 227 ? 3.092 14.353 23.187 1.00 88.31 227 ASN A C 1
ATOM 1748 O O . ASN A 1 227 ? 2.905 13.495 24.043 1.00 88.31 227 ASN A O 1
ATOM 1752 N N . THR A 1 228 ? 4.123 14.283 22.336 1.00 90.69 228 THR A N 1
ATOM 1753 C CA . THR A 1 228 ? 5.116 13.185 22.336 1.00 90.69 228 THR A CA 1
ATOM 1754 C C . THR A 1 228 ? 6.452 13.550 22.997 1.00 90.69 228 THR A C 1
ATOM 1756 O O . THR A 1 228 ? 7.451 12.866 22.800 1.00 90.69 228 THR A O 1
ATOM 1759 N N . GLY A 1 229 ? 6.477 14.602 23.820 1.00 90.12 229 GLY A N 1
ATOM 1760 C CA . GLY A 1 229 ? 7.691 15.084 24.488 1.00 90.12 229 GLY A CA 1
ATOM 1761 C C . GLY A 1 229 ? 8.511 16.040 23.619 1.00 90.12 229 GLY A C 1
ATOM 1762 O O . GLY A 1 229 ? 7.982 16.653 22.698 1.00 90.12 229 GLY A O 1
ATOM 1763 N N . SER A 1 230 ? 9.795 16.211 23.942 1.00 93.69 230 SER A N 1
ATOM 1764 C CA . SER A 1 230 ? 10.751 17.000 23.147 1.00 93.69 230 SER A CA 1
ATOM 1765 C C . SER A 1 230 ? 11.317 16.177 21.982 1.00 93.69 230 SER A C 1
ATOM 1767 O O . SER A 1 230 ? 11.299 14.953 22.075 1.00 93.69 230 SER A O 1
ATOM 1769 N N . PRO A 1 231 ? 11.893 16.783 20.927 1.00 94.50 231 PRO A N 1
ATOM 1770 C CA . PRO A 1 231 ? 12.658 16.029 19.932 1.00 94.50 231 PRO A CA 1
ATOM 1771 C C . PRO A 1 231 ? 13.725 15.146 20.595 1.00 94.50 231 PRO A C 1
ATOM 1773 O O . PRO A 1 231 ? 14.393 15.583 21.536 1.00 94.50 231 PRO A O 1
ATOM 1776 N N . ALA A 1 232 ? 13.868 13.910 20.122 1.00 90.88 232 ALA A N 1
ATOM 1777 C CA . ALA A 1 232 ? 14.879 12.965 20.585 1.00 90.88 232 ALA A CA 1
ATOM 1778 C C . ALA A 1 232 ? 15.368 12.108 19.422 1.00 90.88 232 ALA A C 1
ATOM 1780 O O . ALA A 1 232 ? 14.571 11.714 18.575 1.00 90.88 232 ALA A O 1
ATOM 1781 N N . THR A 1 233 ? 16.667 11.828 19.408 1.00 90.00 233 THR A N 1
ATOM 1782 C CA . THR A 1 233 ? 17.302 10.939 18.434 1.00 90.00 233 THR A CA 1
ATOM 1783 C C . THR A 1 233 ? 17.445 9.547 19.046 1.00 90.00 233 THR A C 1
ATOM 1785 O O . THR A 1 233 ? 17.900 9.419 20.186 1.00 90.00 233 THR A O 1
ATOM 1788 N N . TYR A 1 234 ? 17.055 8.512 18.306 1.00 84.06 234 TYR A N 1
ATOM 1789 C CA . TYR A 1 234 ? 17.152 7.114 18.712 1.00 84.06 234 TYR A CA 1
ATOM 1790 C C . TYR A 1 234 ? 18.059 6.351 17.749 1.00 84.06 234 TYR A C 1
ATOM 1792 O O . TYR A 1 234 ? 17.851 6.373 16.539 1.00 84.06 234 TYR A O 1
ATOM 1800 N N . VAL A 1 235 ? 19.048 5.649 18.305 1.00 77.69 235 VAL A N 1
ATOM 1801 C CA . VAL A 1 235 ? 19.920 4.765 17.524 1.00 77.69 235 VAL A CA 1
ATOM 1802 C C . VAL A 1 235 ? 19.085 3.643 16.909 1.00 77.69 235 VAL A C 1
ATOM 1804 O O . VAL A 1 235 ? 18.274 3.009 17.585 1.00 77.69 235 VAL A O 1
ATOM 1807 N N . GLY A 1 236 ? 19.329 3.402 15.634 1.00 75.94 236 GLY A N 1
ATOM 1808 C CA . GLY A 1 236 ? 18.658 2.496 14.725 1.00 75.94 236 GLY A CA 1
ATOM 1809 C C . GLY A 1 236 ? 17.602 3.188 13.852 1.00 75.94 236 GLY A C 1
ATOM 1810 O O . GLY A 1 236 ? 17.165 2.596 12.864 1.00 75.94 236 GLY A O 1
ATOM 1811 N N . ASP A 1 237 ? 17.083 4.341 14.272 1.00 84.38 237 ASP A N 1
ATOM 1812 C CA . ASP A 1 237 ? 15.899 4.997 13.701 1.00 84.38 237 ASP A CA 1
ATOM 1813 C C . ASP A 1 237 ? 16.233 6.317 12.993 1.00 84.38 237 ASP A C 1
ATOM 1815 O O . ASP A 1 237 ? 15.460 6.785 12.153 1.00 84.38 237 ASP A O 1
ATOM 1819 N N . GLU A 1 238 ? 17.364 6.933 13.341 1.00 88.00 238 GLU A N 1
ATOM 1820 C CA . GLU A 1 238 ? 17.839 8.170 12.723 1.00 88.00 238 GLU A CA 1
ATOM 1821 C C . GLU A 1 238 ? 18.223 7.913 11.269 1.00 88.00 238 GLU A C 1
ATOM 1823 O O . GLU A 1 238 ? 17.724 8.609 10.386 1.00 88.00 238 GLU A O 1
ATOM 1828 N N . GLY A 1 239 ? 19.021 6.871 11.014 1.00 85.56 239 GLY A N 1
ATOM 1829 C CA . GLY A 1 239 ? 19.488 6.560 9.664 1.00 85.56 239 GLY A CA 1
ATOM 1830 C C . GLY A 1 239 ? 18.359 6.218 8.697 1.00 85.56 239 GLY A C 1
ATOM 1831 O O . GLY A 1 239 ? 18.384 6.663 7.556 1.00 85.56 239 GLY A O 1
ATOM 1832 N N . GLU A 1 240 ? 17.329 5.513 9.168 1.00 90.25 240 GLU A N 1
ATOM 1833 C CA . GLU A 1 240 ? 16.122 5.250 8.378 1.00 90.25 240 GLU A CA 1
ATOM 1834 C C . GLU A 1 240 ? 15.409 6.543 7.974 1.00 90.25 240 GLU A C 1
ATOM 1836 O O . GLU A 1 240 ? 15.091 6.779 6.809 1.00 90.25 240 GLU A O 1
ATOM 1841 N N . SER A 1 241 ? 15.186 7.411 8.960 1.00 93.25 241 SER A N 1
ATOM 1842 C CA . SER A 1 241 ? 14.495 8.677 8.748 1.00 93.25 241 SER A CA 1
ATOM 1843 C C . SER A 1 241 ? 15.260 9.571 7.767 1.00 93.25 241 SER A C 1
ATOM 1845 O O . SER A 1 241 ? 14.652 10.270 6.958 1.00 93.25 241 SER A O 1
ATOM 1847 N N . GLU A 1 242 ? 16.594 9.553 7.831 1.00 93.62 242 GLU A N 1
ATOM 1848 C CA . GLU A 1 242 ? 17.457 10.292 6.913 1.00 93.62 242 GLU A CA 1
ATOM 1849 C C . GLU A 1 242 ? 17.328 9.766 5.479 1.00 93.62 242 GLU A C 1
ATOM 1851 O O . GLU A 1 242 ? 17.027 10.557 4.581 1.00 93.62 242 GLU A O 1
ATOM 1856 N N . VAL A 1 243 ? 17.449 8.451 5.256 1.00 93.19 243 VAL A N 1
ATOM 1857 C CA . VAL A 1 243 ? 17.384 7.894 3.893 1.00 93.19 243 VAL A CA 1
ATOM 1858 C C . VAL A 1 243 ? 16.006 8.051 3.249 1.00 93.19 243 VAL A C 1
ATOM 1860 O O . VAL A 1 243 ? 15.919 8.358 2.057 1.00 93.19 243 VAL A O 1
ATOM 1863 N N . ASP A 1 244 ? 14.924 7.943 4.024 1.00 96.38 244 ASP A N 1
ATOM 1864 C CA . ASP A 1 244 ? 13.574 8.186 3.517 1.00 96.38 244 ASP A CA 1
ATOM 1865 C C . ASP A 1 244 ? 13.436 9.618 2.973 1.00 96.38 244 ASP A C 1
ATOM 1867 O O . ASP A 1 244 ? 12.879 9.846 1.894 1.00 96.38 244 ASP A O 1
ATOM 1871 N N . ILE A 1 245 ? 13.976 10.602 3.700 1.00 97.81 245 ILE A N 1
ATOM 1872 C CA . ILE A 1 245 ? 13.953 12.018 3.309 1.00 97.81 245 ILE A CA 1
ATOM 1873 C C . ILE A 1 245 ? 14.858 12.266 2.102 1.00 97.81 245 ILE A C 1
ATOM 1875 O O . ILE A 1 245 ? 14.479 13.013 1.195 1.00 97.81 245 ILE A O 1
ATOM 1879 N N . GLU A 1 246 ? 16.044 11.664 2.069 1.00 97.19 246 GLU A N 1
ATOM 1880 C CA . GLU A 1 246 ? 16.999 11.776 0.964 1.00 97.19 246 GLU A CA 1
ATOM 1881 C C . GLU A 1 246 ? 16.391 11.330 -0.364 1.00 97.19 246 GLU A C 1
ATOM 1883 O O . GLU A 1 246 ? 16.450 12.064 -1.356 1.00 97.19 246 GLU A O 1
ATOM 1888 N N . TYR A 1 247 ? 15.743 10.166 -0.376 1.00 97.75 247 TYR A N 1
ATOM 1889 C CA . TYR A 1 247 ? 15.154 9.606 -1.588 1.00 97.75 247 TYR A CA 1
ATOM 1890 C C . TYR A 1 247 ? 13.807 10.234 -1.939 1.00 97.75 247 TYR A C 1
ATOM 1892 O O . TYR A 1 247 ? 13.569 10.517 -3.116 1.00 97.75 247 TYR A O 1
ATOM 1900 N N . ALA A 1 248 ? 12.968 10.575 -0.954 1.00 98.19 248 ALA A N 1
ATOM 1901 C CA . ALA A 1 248 ? 11.742 11.328 -1.218 1.00 98.19 248 ALA A CA 1
ATOM 1902 C C . ALA A 1 248 ? 12.047 12.718 -1.811 1.00 98.19 248 ALA A C 1
ATOM 1904 O O . ALA A 1 248 ? 11.429 13.126 -2.797 1.00 98.19 248 ALA A O 1
ATOM 1905 N N . SER A 1 249 ? 13.022 13.444 -1.244 1.00 96.56 249 SER A N 1
ATOM 1906 C CA . SER A 1 249 ? 13.416 14.770 -1.742 1.00 96.56 249 SER A CA 1
ATOM 1907 C C . SER A 1 249 ? 14.162 14.700 -3.073 1.00 96.56 249 SER A C 1
ATOM 1909 O O . SER A 1 249 ? 13.888 15.501 -3.964 1.00 96.56 249 SER A O 1
ATOM 1911 N N . GLY A 1 250 ? 15.061 13.732 -3.252 1.00 96.19 250 GLY A N 1
ATOM 1912 C CA . GLY A 1 250 ? 15.874 13.642 -4.459 1.00 96.19 250 GLY A CA 1
ATOM 1913 C C . GLY A 1 250 ? 15.131 13.153 -5.690 1.00 96.19 250 GLY A C 1
ATOM 1914 O O . GLY A 1 250 ? 15.395 13.638 -6.795 1.00 96.19 250 GLY A O 1
ATOM 1915 N N . SER A 1 251 ? 14.196 12.219 -5.520 1.00 97.62 251 SER A N 1
ATOM 1916 C CA . SER A 1 251 ? 13.423 11.666 -6.635 1.00 97.62 251 SER A CA 1
ATOM 1917 C C . SER A 1 251 ? 12.276 12.595 -7.056 1.00 97.62 251 SER A C 1
ATOM 1919 O O . SER A 1 251 ? 11.867 12.565 -8.216 1.00 97.62 251 SER A O 1
ATOM 1921 N N . ALA A 1 252 ? 11.819 13.490 -6.168 1.00 97.81 252 ALA A N 1
ATOM 1922 C CA . ALA A 1 252 ? 10.850 14.553 -6.454 1.00 97.81 252 ALA A CA 1
ATOM 1923 C C . ALA A 1 252 ? 11.377 15.930 -5.995 1.00 97.81 252 ALA A C 1
ATOM 1925 O O . ALA A 1 252 ? 10.885 16.493 -5.014 1.00 97.81 252 ALA A O 1
ATOM 1926 N N . PRO A 1 253 ? 12.349 16.524 -6.714 1.00 96.50 253 PRO A N 1
ATOM 1927 C CA . PRO A 1 253 ? 13.097 17.694 -6.234 1.00 96.50 253 PRO A CA 1
ATOM 1928 C C . PRO A 1 253 ? 12.254 18.966 -6.031 1.00 96.50 253 PRO A C 1
ATOM 1930 O O . PRO A 1 253 ? 12.679 19.898 -5.349 1.00 96.50 253 PRO A O 1
ATOM 1933 N N . GLY A 1 254 ? 11.055 19.038 -6.615 1.00 97.19 254 GLY A N 1
ATOM 1934 C CA . GLY A 1 254 ? 10.100 20.123 -6.395 1.00 97.19 254 GLY A CA 1
ATOM 1935 C C . GLY A 1 254 ? 9.189 19.922 -5.178 1.00 97.19 254 GLY A C 1
ATOM 1936 O O . GLY A 1 254 ? 8.703 20.913 -4.622 1.00 97.19 254 GLY A O 1
ATOM 1937 N N . ALA A 1 255 ? 8.972 18.679 -4.735 1.00 98.31 255 ALA A N 1
ATOM 1938 C CA . ALA A 1 255 ? 8.034 18.350 -3.664 1.00 98.31 255 ALA A CA 1
ATOM 1939 C C . ALA A 1 255 ? 8.478 18.917 -2.312 1.00 98.31 255 ALA A C 1
ATOM 1941 O O . ALA A 1 255 ? 9.667 19.081 -2.024 1.00 98.31 255 ALA A O 1
ATOM 1942 N N . SER A 1 256 ? 7.517 19.283 -1.470 1.00 98.31 256 SER A N 1
ATOM 1943 C CA . SER A 1 256 ? 7.784 19.741 -0.104 1.00 98.31 256 SER A CA 1
ATOM 1944 C C . SER A 1 256 ? 7.739 18.561 0.855 1.00 98.31 256 SER A C 1
ATOM 1946 O O . SER A 1 256 ? 6.683 17.961 1.047 1.00 98.31 256 SER A O 1
ATOM 1948 N N . ILE A 1 257 ? 8.879 18.248 1.466 1.00 98.69 257 ILE A N 1
ATOM 1949 C CA . ILE A 1 257 ? 8.986 17.147 2.422 1.00 98.69 257 ILE A CA 1
ATOM 1950 C C . ILE A 1 257 ? 8.591 17.632 3.816 1.00 98.69 257 ILE A C 1
ATOM 1952 O O . ILE A 1 257 ? 9.136 18.619 4.316 1.00 98.69 257 ILE A O 1
ATOM 1956 N N . TYR A 1 258 ? 7.650 16.929 4.434 1.00 98.88 258 TYR A N 1
ATOM 1957 C CA . TYR A 1 258 ? 7.268 17.068 5.833 1.00 98.88 258 TYR A CA 1
ATOM 1958 C C . TYR A 1 258 ? 7.738 15.820 6.568 1.00 98.88 258 TYR A C 1
ATOM 1960 O O . TYR A 1 258 ? 7.218 14.736 6.328 1.00 98.88 258 TYR A O 1
ATOM 1968 N N . PHE A 1 259 ? 8.712 15.960 7.457 1.00 98.69 259 PHE A N 1
ATOM 1969 C CA . PHE A 1 259 ? 9.135 14.853 8.301 1.00 98.69 259 PHE A CA 1
ATOM 1970 C C . PHE A 1 259 ? 8.309 14.863 9.585 1.00 98.69 259 PHE A C 1
ATOM 1972 O O . PHE A 1 259 ? 8.479 15.749 10.427 1.00 98.69 259 PHE A O 1
ATOM 1979 N N . VAL A 1 260 ? 7.375 13.921 9.707 1.00 98.75 260 VAL A N 1
ATOM 1980 C CA . VAL A 1 260 ? 6.464 13.803 10.851 1.00 98.75 260 VAL A CA 1
ATOM 1981 C C . VAL A 1 260 ? 6.977 12.700 11.766 1.00 98.75 260 VAL A C 1
ATOM 1983 O O . VAL A 1 260 ? 7.043 11.545 11.359 1.00 98.75 260 VAL A O 1
ATOM 1986 N N . TYR A 1 261 ? 7.337 13.042 13.003 1.00 97.38 261 TYR A N 1
ATOM 1987 C CA . TYR A 1 261 ? 8.012 12.104 13.904 1.00 97.38 261 TYR A CA 1
ATOM 1988 C C . TYR A 1 261 ? 7.547 12.203 15.356 1.00 97.38 261 TYR A C 1
ATOM 1990 O O . TYR A 1 261 ? 7.028 13.234 15.798 1.00 97.38 261 TYR A O 1
ATOM 1998 N N . SER A 1 262 ? 7.709 11.116 16.113 1.00 94.12 262 SER A N 1
ATOM 1999 C CA . SER A 1 262 ? 7.484 11.099 17.563 1.00 94.12 262 SER A CA 1
ATOM 2000 C C . SER A 1 262 ? 8.725 11.562 18.335 1.00 94.12 262 SER A C 1
ATOM 2002 O O . SER A 1 262 ? 9.845 11.201 17.980 1.00 94.12 262 SER A O 1
ATOM 2004 N N . GLY A 1 263 ? 8.527 12.322 19.413 1.00 92.00 263 GLY A N 1
ATOM 2005 C CA . GLY A 1 263 ? 9.594 12.783 20.305 1.00 92.00 263 GLY A CA 1
ATOM 2006 C C . GLY A 1 263 ? 9.964 11.803 21.423 1.00 92.00 263 GLY A C 1
ATOM 2007 O O . GLY A 1 263 ? 9.747 10.593 21.342 1.00 92.00 263 GLY A O 1
ATOM 2008 N N . ASN A 1 264 ? 10.516 12.358 22.503 1.00 91.19 264 ASN A N 1
ATOM 2009 C CA . ASN A 1 264 ? 10.905 11.666 23.724 1.00 91.19 264 ASN A CA 1
ATOM 2010 C C . ASN A 1 264 ? 9.683 11.160 24.509 1.00 91.19 264 ASN A C 1
ATOM 2012 O O . ASN A 1 264 ? 9.237 11.784 25.477 1.00 91.19 264 ASN A O 1
ATOM 2016 N N . SER A 1 265 ? 9.137 10.023 24.085 1.00 86.56 265 SER A N 1
ATOM 2017 C CA . SER A 1 265 ? 7.972 9.391 24.698 1.00 86.56 265 SER A CA 1
ATOM 2018 C C . SER A 1 265 ? 8.181 7.893 24.864 1.00 86.56 265 SER A C 1
ATOM 2020 O O . SER A 1 265 ? 8.576 7.192 23.936 1.00 86.56 265 SER A O 1
ATOM 2022 N N . ASN A 1 266 ? 7.814 7.377 26.036 1.00 79.31 266 ASN A N 1
ATOM 2023 C CA . ASN A 1 266 ? 7.840 5.939 26.314 1.00 79.31 266 ASN A CA 1
ATOM 2024 C C . ASN A 1 266 ? 6.571 5.217 25.826 1.00 79.31 266 ASN A C 1
ATOM 2026 O O . ASN A 1 266 ? 6.427 4.028 26.068 1.00 79.31 266 ASN A O 1
ATOM 2030 N N . THR A 1 267 ? 5.634 5.939 25.208 1.00 83.12 267 THR A N 1
ATOM 2031 C CA . THR A 1 267 ? 4.313 5.427 24.785 1.00 83.12 267 THR A CA 1
ATOM 2032 C C . THR A 1 267 ? 3.964 5.776 23.342 1.00 83.12 267 THR A C 1
ATOM 2034 O O . THR A 1 267 ? 3.143 5.091 22.749 1.00 83.12 267 THR A O 1
ATOM 2037 N N . ALA A 1 268 ? 4.573 6.828 22.781 1.00 87.38 268 ALA A N 1
ATOM 2038 C CA . ALA A 1 268 ? 4.389 7.186 21.381 1.00 87.38 268 ALA A CA 1
ATOM 2039 C C . ALA A 1 268 ? 5.445 6.504 20.500 1.00 87.38 268 ALA A C 1
ATOM 2041 O O . ALA A 1 268 ? 6.576 6.260 20.934 1.00 87.38 268 ALA A O 1
ATOM 2042 N N . SER A 1 269 ? 5.057 6.220 19.264 1.00 87.12 269 SER A N 1
ATOM 2043 C CA . SER A 1 269 ? 5.844 5.521 18.248 1.00 87.12 269 SER A CA 1
ATOM 2044 C C . SER A 1 269 ? 5.573 6.098 16.855 1.00 87.12 269 SER A C 1
ATOM 2046 O O . SER A 1 269 ? 4.778 7.028 16.692 1.00 87.12 269 SER A O 1
ATOM 2048 N N . VAL A 1 270 ? 6.165 5.488 15.827 1.00 90.88 270 VAL A N 1
ATOM 2049 C CA . VAL A 1 270 ? 5.911 5.832 14.419 1.00 90.88 270 VAL A CA 1
ATOM 2050 C C . VAL A 1 270 ? 4.421 5.769 14.045 1.00 90.88 270 VAL A C 1
ATOM 2052 O O . VAL A 1 270 ? 3.941 6.555 13.233 1.00 90.88 270 VAL A O 1
ATOM 2055 N N . THR A 1 271 ? 3.639 4.897 14.692 1.00 89.94 271 THR A N 1
ATOM 2056 C CA . THR A 1 271 ? 2.192 4.796 14.442 1.00 89.94 271 THR A CA 1
ATOM 2057 C C . THR A 1 271 ? 1.428 6.035 14.928 1.00 89.94 271 THR A C 1
ATOM 2059 O O . THR A 1 271 ? 0.349 6.348 14.425 1.00 89.94 271 THR A O 1
ATOM 2062 N N . ASP A 1 272 ? 1.933 6.751 15.938 1.00 90.94 272 ASP A N 1
ATOM 2063 C CA . ASP A 1 272 ? 1.347 8.007 16.432 1.00 90.94 272 ASP A CA 1
ATOM 2064 C C . ASP A 1 272 ? 1.674 9.157 15.481 1.00 90.94 272 ASP A C 1
ATOM 2066 O O . ASP A 1 272 ? 0.796 9.961 15.170 1.00 90.94 272 ASP A O 1
ATOM 2070 N N . ALA A 1 273 ? 2.900 9.178 14.951 1.00 95.19 273 ALA A N 1
ATOM 2071 C CA . ALA A 1 273 ? 3.303 10.116 13.910 1.00 95.19 273 ALA A CA 1
ATOM 2072 C C . ALA A 1 273 ? 2.486 9.923 12.621 1.00 95.19 273 ALA A C 1
ATOM 2074 O O . ALA A 1 273 ? 1.980 10.901 12.069 1.00 95.19 273 ALA A O 1
ATOM 2075 N N . LEU A 1 274 ? 2.259 8.673 12.193 1.00 96.19 274 LEU A N 1
ATOM 2076 C CA . LEU A 1 274 ? 1.381 8.350 11.063 1.00 96.19 274 LEU A CA 1
ATOM 2077 C C . LEU A 1 274 ? -0.055 8.826 11.316 1.00 96.19 274 LEU A C 1
ATOM 2079 O O . LEU A 1 274 ? -0.639 9.521 10.485 1.00 96.19 274 LEU A O 1
ATOM 2083 N N . ALA A 1 275 ? -0.623 8.488 12.477 1.00 93.38 275 ALA A N 1
ATOM 2084 C CA . ALA A 1 275 ? -1.986 8.886 12.806 1.00 93.38 275 ALA A CA 1
ATOM 2085 C C . ALA A 1 275 ? -2.146 10.411 12.860 1.00 93.38 275 ALA A C 1
ATOM 2087 O O . ALA A 1 275 ? -3.155 10.945 12.396 1.00 93.38 275 ALA A O 1
ATOM 2088 N N . TYR A 1 276 ? -1.144 11.130 13.365 1.00 95.06 276 TYR A N 1
ATOM 2089 C CA . TYR A 1 276 ? -1.133 12.587 13.336 1.00 95.06 276 TYR A CA 1
ATOM 2090 C C . TYR A 1 276 ? -1.022 13.139 11.909 1.00 95.06 276 TYR A C 1
ATOM 2092 O O . TYR A 1 276 ? -1.783 14.034 11.551 1.00 95.06 276 TYR A O 1
ATOM 2100 N N . ALA A 1 277 ? -0.147 12.582 11.065 1.00 97.75 277 ALA A N 1
ATOM 2101 C CA . ALA A 1 277 ? -0.017 12.998 9.667 1.00 97.75 277 ALA A CA 1
ATOM 2102 C C . ALA A 1 277 ? -1.337 12.866 8.886 1.00 97.75 277 ALA A C 1
ATOM 2104 O O . ALA A 1 277 ? -1.667 13.730 8.068 1.00 97.75 277 ALA A O 1
ATOM 2105 N N . ILE A 1 278 ? -2.105 11.811 9.174 1.00 97.50 278 ILE A N 1
ATOM 2106 C CA . ILE A 1 278 ? -3.424 11.558 8.586 1.00 97.50 278 ILE A CA 1
ATOM 2107 C C . ILE A 1 278 ? -4.474 12.521 9.151 1.00 97.50 278 ILE A C 1
ATOM 2109 O O . ILE A 1 278 ? -5.139 13.244 8.412 1.00 97.50 278 ILE A O 1
ATOM 2113 N N . THR A 1 279 ? -4.620 12.567 10.474 1.00 94.69 279 THR A N 1
ATOM 2114 C CA . THR A 1 279 ? -5.695 13.342 11.122 1.00 94.69 279 THR A CA 1
ATOM 2115 C C . THR A 1 279 ? -5.520 14.851 10.991 1.00 94.69 279 THR A C 1
ATOM 2117 O O . THR A 1 279 ? -6.512 15.574 10.953 1.00 94.69 279 THR A O 1
ATOM 2120 N N . ALA A 1 280 ? -4.279 15.329 10.882 1.00 95.75 280 ALA A N 1
ATOM 2121 C CA . ALA A 1 280 ? -3.964 16.723 10.582 1.00 95.75 280 ALA A CA 1
ATOM 2122 C C . ALA A 1 280 ? -3.867 17.008 9.070 1.00 95.75 280 ALA A C 1
ATOM 2124 O O . ALA A 1 280 ? -3.548 18.135 8.692 1.00 95.75 280 ALA A O 1
ATOM 2125 N N . ASN A 1 281 ? -4.120 16.005 8.217 1.00 97.06 281 ASN A N 1
ATOM 2126 C CA . ASN A 1 281 ? -4.077 16.091 6.756 1.00 97.06 281 ASN A CA 1
ATOM 2127 C C . ASN A 1 281 ? -2.802 16.785 6.227 1.00 97.06 281 ASN A C 1
ATOM 2129 O O . ASN A 1 281 ? -2.856 17.733 5.440 1.00 97.06 281 ASN A O 1
ATOM 2133 N N . ILE A 1 282 ? -1.633 16.356 6.721 1.00 98.19 282 ILE A N 1
ATOM 2134 C CA . ILE A 1 282 ? -0.348 17.038 6.486 1.00 98.19 282 ILE A CA 1
ATOM 2135 C C . ILE A 1 282 ? 0.051 17.007 5.007 1.00 98.19 282 ILE A C 1
ATOM 2137 O O . ILE A 1 282 ? 0.510 18.021 4.465 1.00 98.19 282 ILE A O 1
ATOM 2141 N N . ALA A 1 283 ? -0.114 15.851 4.362 1.00 98.50 283 ALA A N 1
ATOM 2142 C CA . ALA A 1 283 ? 0.282 15.621 2.980 1.00 98.50 283 ALA A CA 1
ATOM 2143 C C . ALA A 1 283 ? -0.648 14.614 2.277 1.00 98.50 283 ALA A C 1
ATOM 2145 O O . ALA A 1 283 ? -1.091 13.661 2.920 1.00 98.50 283 ALA A O 1
ATOM 2146 N N . PRO A 1 284 ? -0.902 14.781 0.965 1.00 98.38 284 PRO A N 1
ATOM 2147 C CA . PRO A 1 284 ? -1.665 13.829 0.155 1.00 98.38 284 PRO A CA 1
ATOM 2148 C C . PRO A 1 284 ? -0.873 12.560 -0.198 1.00 98.38 284 PRO A C 1
ATOM 2150 O O . PRO A 1 284 ? -1.464 11.581 -0.639 1.00 98.38 284 PRO A O 1
ATOM 2153 N N . VAL A 1 285 ? 0.450 12.558 -0.021 1.00 98.81 285 VAL A N 1
ATOM 2154 C CA . VAL A 1 285 ? 1.300 11.369 -0.165 1.00 98.81 285 VAL A CA 1
ATOM 2155 C C . VAL A 1 285 ? 2.027 11.146 1.155 1.00 98.81 285 VAL A C 1
ATOM 2157 O O . VAL A 1 285 ? 2.667 12.065 1.669 1.00 98.81 285 VAL A O 1
ATOM 2160 N N . ILE A 1 286 ? 1.920 9.944 1.708 1.00 98.94 286 ILE A N 1
ATOM 2161 C CA . ILE A 1 286 ? 2.529 9.542 2.976 1.00 98.94 286 ILE A CA 1
ATOM 2162 C C . ILE A 1 286 ? 3.373 8.295 2.726 1.00 98.94 286 ILE A C 1
ATOM 2164 O O . ILE A 1 286 ? 2.879 7.335 2.144 1.00 98.94 286 ILE A O 1
ATOM 2168 N N . THR A 1 287 ? 4.621 8.290 3.187 1.00 98.81 287 THR A N 1
ATOM 2169 C CA . THR A 1 287 ? 5.502 7.117 3.137 1.00 98.81 287 THR A CA 1
ATOM 2170 C C . THR A 1 287 ? 5.908 6.687 4.539 1.00 98.81 287 THR A C 1
ATOM 2172 O O . THR A 1 287 ? 6.233 7.522 5.387 1.00 98.81 287 THR A O 1
ATOM 2175 N N . LEU A 1 288 ? 5.862 5.379 4.775 1.00 98.06 288 LEU A N 1
ATOM 2176 C CA . LEU A 1 288 ? 6.231 4.730 6.023 1.00 98.06 288 LEU A CA 1
ATOM 2177 C C . LEU A 1 288 ? 7.154 3.552 5.721 1.00 98.06 288 LEU A C 1
ATOM 2179 O O . LEU A 1 288 ? 6.728 2.554 5.141 1.00 98.06 288 LEU A O 1
ATOM 2183 N N . SER A 1 289 ? 8.381 3.630 6.213 1.00 96.62 289 SER A N 1
ATOM 2184 C CA . SER A 1 289 ? 9.381 2.588 5.998 1.00 96.62 289 SER A CA 1
ATOM 2185 C C . SER A 1 289 ? 9.550 1.653 7.214 1.00 96.62 289 SER A C 1
ATOM 2187 O O . SER A 1 289 ? 10.540 0.947 7.377 1.00 96.62 289 SER A O 1
ATOM 2189 N N . TYR A 1 290 ? 8.523 1.601 8.067 1.00 92.25 290 TYR A N 1
ATOM 2190 C CA . TYR A 1 290 ? 8.478 0.813 9.298 1.00 92.25 290 TYR A CA 1
ATOM 2191 C C . TYR A 1 290 ? 7.455 -0.318 9.229 1.00 92.25 290 TYR A C 1
ATOM 2193 O O . TYR A 1 290 ? 6.348 -0.142 8.713 1.00 92.25 290 TYR A O 1
ATOM 2201 N N . GLY A 1 291 ? 7.761 -1.431 9.891 1.00 89.88 291 GLY A N 1
ATOM 2202 C CA . GLY A 1 291 ? 6.805 -2.509 10.086 1.00 89.88 291 GLY A CA 1
ATOM 2203 C C . GLY A 1 291 ? 7.169 -3.488 11.196 1.00 89.88 291 GLY A C 1
ATOM 2204 O O . GLY A 1 291 ? 8.084 -3.285 11.999 1.00 89.88 291 GLY A O 1
ATOM 2205 N N . GLY A 1 292 ? 6.356 -4.529 11.296 1.00 85.75 292 GLY A N 1
ATOM 2206 C CA . GLY A 1 292 ? 6.430 -5.547 12.329 1.00 85.75 292 GLY A CA 1
ATOM 2207 C C . GLY A 1 292 ? 5.598 -6.769 11.966 1.00 85.75 292 GLY A C 1
ATOM 2208 O O . GLY A 1 292 ? 4.914 -6.803 10.947 1.00 85.75 292 GLY A O 1
ATOM 2209 N N . CYS A 1 293 ? 5.648 -7.786 12.818 1.00 87.31 293 CYS A N 1
ATOM 2210 C CA . CYS A 1 293 ? 4.924 -9.031 12.600 1.00 87.31 293 CYS A CA 1
ATOM 2211 C C . CYS A 1 293 ? 3.410 -8.783 12.566 1.00 87.31 293 CYS A C 1
ATOM 2213 O O . CYS A 1 293 ? 2.840 -8.343 13.563 1.00 87.31 293 CYS A O 1
ATOM 2215 N N . GLU A 1 294 ? 2.713 -9.124 11.479 1.00 89.31 294 GLU A N 1
ATOM 2216 C CA . GLU A 1 294 ? 1.253 -8.956 11.465 1.00 89.31 294 GLU A CA 1
ATOM 2217 C C . GLU A 1 294 ? 0.552 -9.797 12.547 1.00 89.31 294 GLU A C 1
ATOM 2219 O O . GLU A 1 294 ? -0.494 -9.409 13.046 1.00 89.31 294 GLU A O 1
ATOM 2224 N N . ALA A 1 295 ? 1.130 -10.927 12.971 1.00 84.00 295 ALA A N 1
ATOM 2225 C CA . ALA A 1 295 ? 0.534 -11.762 14.016 1.00 84.00 295 ALA A CA 1
ATOM 2226 C C . ALA A 1 295 ? 0.581 -11.108 15.412 1.00 84.00 295 ALA A C 1
ATOM 2228 O O . ALA A 1 295 ? -0.183 -11.496 16.292 1.00 84.00 295 ALA A O 1
ATOM 2229 N N . ASP A 1 296 ? 1.413 -10.081 15.605 1.00 79.31 296 ASP A N 1
ATOM 2230 C CA . ASP A 1 296 ? 1.485 -9.264 16.822 1.00 79.31 296 ASP A CA 1
ATOM 2231 C C . ASP A 1 296 ? 0.449 -8.114 16.805 1.00 79.31 296 ASP A C 1
ATOM 2233 O O . ASP A 1 296 ? 0.655 -7.034 17.359 1.00 79.31 296 ASP A O 1
ATOM 2237 N N . ASN A 1 297 ? -0.694 -8.334 16.154 1.00 68.69 297 ASN A N 1
ATOM 2238 C CA . ASN A 1 297 ? -1.711 -7.325 15.848 1.00 68.69 297 ASN A CA 1
ATOM 2239 C C . ASN A 1 297 ? -2.227 -6.536 17.073 1.00 68.69 297 ASN A C 1
ATOM 2241 O O . ASN A 1 297 ? -2.618 -5.371 16.929 1.00 68.69 297 ASN A O 1
ATOM 2245 N N . ALA A 1 298 ? -2.217 -7.160 18.255 1.00 65.31 298 ALA A N 1
ATOM 2246 C CA . ALA A 1 298 ? -2.587 -6.570 19.535 1.00 65.31 298 ALA A CA 1
ATOM 2247 C C . ALA A 1 298 ? -1.521 -5.593 20.063 1.00 65.31 298 ALA A C 1
ATOM 2249 O O . ALA A 1 298 ? -1.893 -4.551 20.599 1.00 65.31 298 ALA A O 1
ATOM 2250 N N . LEU A 1 299 ? -0.227 -5.864 19.831 1.00 58.50 299 LEU A N 1
ATOM 2251 C CA . LEU A 1 299 ? 0.887 -5.021 20.297 1.00 58.50 299 LEU A CA 1
ATOM 2252 C C . LEU A 1 299 ? 0.861 -3.630 19.654 1.00 58.50 299 LEU A C 1
ATOM 2254 O O . LEU A 1 299 ? 1.211 -2.630 20.275 1.00 58.50 299 LEU A O 1
ATOM 2258 N N . TYR A 1 300 ? 0.440 -3.566 18.390 1.00 61.09 300 TYR A N 1
ATOM 2259 C CA . TYR A 1 300 ? 0.449 -2.335 17.596 1.00 61.09 300 TYR A CA 1
ATOM 2260 C C . TYR A 1 300 ? -0.906 -1.621 17.559 1.00 61.09 300 TYR A C 1
ATOM 2262 O O . TYR A 1 300 ? -1.018 -0.541 16.979 1.00 61.09 300 TYR A O 1
ATOM 2270 N N . GLY A 1 301 ? -1.955 -2.223 18.132 1.00 64.94 301 GLY A N 1
ATOM 2271 C CA . GLY A 1 301 ? -3.320 -1.717 18.002 1.00 64.94 301 GLY A CA 1
ATOM 2272 C C . GLY A 1 301 ? -3.786 -1.664 16.542 1.00 64.94 301 GLY A C 1
ATOM 2273 O O . GLY A 1 301 ? -4.381 -0.674 16.126 1.00 64.94 301 GLY A O 1
ATOM 2274 N N . SER A 1 302 ? -3.510 -2.708 15.757 1.00 68.06 302 SER A N 1
ATOM 2275 C CA . SER A 1 302 ? -3.837 -2.791 14.318 1.00 68.06 302 SER A CA 1
ATOM 2276 C C . SER A 1 302 ? -5.261 -2.324 13.979 1.00 68.06 302 SER A C 1
ATOM 2278 O O . SER A 1 302 ? -5.433 -1.460 13.130 1.00 68.06 302 SER A O 1
ATOM 2280 N N . LEU A 1 303 ? -6.288 -2.773 14.713 1.00 69.69 303 LEU A N 1
ATOM 2281 C CA . LEU A 1 303 ? -7.685 -2.340 14.515 1.00 69.69 303 LEU A CA 1
ATOM 2282 C C . LEU A 1 303 ? -7.892 -0.821 14.637 1.00 69.69 303 LEU A C 1
ATOM 2284 O O . LEU A 1 303 ? -8.770 -0.249 13.986 1.00 69.69 303 LEU A O 1
ATOM 2288 N N . ALA A 1 304 ? -7.108 -0.173 15.495 1.00 77.56 304 ALA A N 1
ATOM 2289 C CA . ALA A 1 304 ? -7.119 1.268 15.681 1.00 77.56 304 ALA A CA 1
ATOM 2290 C C . ALA A 1 304 ? -6.398 1.998 14.537 1.00 77.56 304 ALA A C 1
ATOM 2292 O O . ALA A 1 304 ? -6.846 3.064 14.105 1.00 77.56 304 ALA A O 1
ATOM 2293 N N . LEU A 1 305 ? -5.314 1.419 14.017 1.00 86.94 305 LEU A N 1
ATOM 2294 C CA . LEU A 1 305 ? -4.621 1.965 12.858 1.00 86.94 305 LEU A CA 1
ATOM 2295 C C . LEU A 1 305 ? -5.452 1.794 11.575 1.00 86.94 305 LEU A C 1
ATOM 2297 O O . LEU A 1 305 ? -5.570 2.760 10.829 1.00 86.94 305 LEU A O 1
ATOM 2301 N N . GLU A 1 306 ? -6.146 0.668 11.375 1.00 91.12 306 GLU A N 1
ATOM 2302 C CA . GLU A 1 306 ? -7.050 0.459 10.227 1.00 91.12 306 GLU A CA 1
ATOM 2303 C C . GLU A 1 306 ? -8.137 1.539 10.124 1.00 91.12 306 GLU A C 1
ATOM 2305 O O . GLU A 1 306 ? -8.436 2.031 9.036 1.00 91.12 306 GLU A O 1
ATOM 2310 N N . ALA A 1 307 ? -8.717 1.953 11.257 1.00 89.00 307 ALA A N 1
ATOM 2311 C CA . ALA A 1 307 ? -9.697 3.041 11.275 1.00 89.00 307 ALA A CA 1
ATOM 2312 C C . ALA A 1 307 ? -9.087 4.368 10.789 1.00 89.00 307 ALA A C 1
ATOM 2314 O O . ALA A 1 307 ? -9.740 5.134 10.081 1.00 89.00 307 ALA A O 1
ATOM 2315 N N . THR A 1 308 ? -7.821 4.610 11.130 1.00 92.81 308 THR A N 1
ATOM 2316 C CA . THR A 1 308 ? -7.088 5.811 10.715 1.00 92.81 308 THR A CA 1
ATOM 2317 C C . THR A 1 308 ? -6.676 5.734 9.241 1.00 92.81 308 THR A C 1
ATOM 2319 O O . THR A 1 308 ? -6.783 6.720 8.523 1.00 92.81 308 THR A O 1
ATOM 2322 N N . LEU A 1 309 ? -6.279 4.563 8.739 1.00 96.50 309 LEU A N 1
ATOM 2323 C CA . LEU A 1 309 ? -5.930 4.366 7.326 1.00 96.50 309 LEU A CA 1
ATOM 2324 C C . LEU A 1 309 ? -7.145 4.534 6.401 1.00 96.50 309 LEU A C 1
ATOM 2326 O O . LEU A 1 309 ? -7.051 5.177 5.360 1.00 96.50 309 LEU A O 1
ATOM 2330 N N . ARG A 1 310 ? -8.329 4.071 6.820 1.00 95.44 310 ARG A N 1
ATOM 2331 C CA . ARG A 1 310 ? -9.586 4.351 6.101 1.00 95.44 310 ARG A CA 1
ATOM 2332 C C . ARG A 1 310 ? -9.892 5.842 6.027 1.00 95.44 310 ARG A C 1
ATOM 2334 O O . ARG A 1 310 ? -10.352 6.320 4.994 1.00 95.44 310 ARG A O 1
ATOM 2341 N N . GLN A 1 311 ? -9.622 6.581 7.103 1.00 96.50 311 GLN A N 1
ATOM 2342 C CA . GLN A 1 311 ? -9.731 8.037 7.094 1.00 96.50 311 GLN A CA 1
ATOM 2343 C C . GLN A 1 311 ? -8.743 8.667 6.099 1.00 96.50 311 GLN A C 1
ATOM 2345 O O . GLN A 1 311 ? -9.149 9.553 5.351 1.00 96.50 311 GLN A O 1
ATOM 2350 N N . ALA A 1 312 ? -7.493 8.195 6.033 1.00 98.19 312 ALA A N 1
ATOM 2351 C CA . ALA A 1 312 ? -6.513 8.671 5.050 1.00 98.19 312 ALA A CA 1
ATOM 2352 C C . ALA A 1 312 ? -7.058 8.553 3.616 1.00 98.19 312 ALA A C 1
ATOM 2354 O O . ALA A 1 312 ? -7.087 9.541 2.878 1.00 98.19 312 ALA A O 1
ATOM 2355 N N . ASN A 1 313 ? -7.606 7.383 3.272 1.00 98.31 313 ASN A N 1
ATOM 2356 C CA . ASN A 1 313 ? -8.155 7.119 1.943 1.00 98.31 313 ASN A CA 1
ATOM 2357 C C . ASN A 1 313 ? -9.374 8.003 1.641 1.00 98.31 313 ASN A C 1
ATOM 2359 O O . ASN A 1 313 ? -9.462 8.561 0.548 1.00 98.31 313 ASN A O 1
ATOM 2363 N N . ALA A 1 314 ? -10.264 8.214 2.620 1.00 97.88 314 ALA A N 1
ATOM 2364 C CA . ALA A 1 314 ? -11.424 9.099 2.471 1.00 97.88 314 ALA A CA 1
ATOM 2365 C C . ALA A 1 314 ? -11.042 10.576 2.250 1.00 97.88 314 ALA A C 1
ATOM 2367 O O . ALA A 1 314 ? -11.802 11.339 1.642 1.00 97.88 314 ALA A O 1
ATOM 2368 N N . GLN A 1 315 ? -9.865 10.972 2.740 1.00 97.75 315 GLN A N 1
ATOM 2369 C CA . GLN A 1 315 ? -9.276 12.306 2.608 1.00 97.75 315 GLN A CA 1
ATOM 2370 C C . GLN A 1 315 ? -8.367 12.448 1.374 1.00 97.75 315 GLN A C 1
ATOM 2372 O O . GLN A 1 315 ? -7.745 13.494 1.187 1.00 97.75 315 GLN A O 1
ATOM 2377 N N . GLY A 1 316 ? -8.271 11.420 0.524 1.00 97.94 316 GLY A N 1
ATOM 2378 C CA . GLY A 1 316 ? -7.428 11.443 -0.674 1.00 97.94 316 GLY A CA 1
ATOM 2379 C C . GLY A 1 316 ? -5.933 11.256 -0.407 1.00 97.94 316 GLY A C 1
ATOM 2380 O O . GLY A 1 316 ? -5.133 11.397 -1.334 1.00 97.94 316 GLY A O 1
ATOM 2381 N N . GLN A 1 317 ? -5.540 10.921 0.824 1.00 98.81 317 GLN A N 1
ATOM 2382 C CA . GLN A 1 317 ? -4.149 10.653 1.176 1.00 98.81 317 GLN A CA 1
ATOM 2383 C C . GLN A 1 317 ? -3.770 9.228 0.766 1.00 98.81 317 GLN A C 1
ATOM 2385 O O . GLN A 1 317 ? -4.446 8.273 1.138 1.00 98.81 317 GLN A O 1
ATOM 2390 N N . THR A 1 318 ? -2.671 9.085 0.033 1.00 98.81 318 THR A N 1
ATOM 2391 C CA . THR A 1 318 ? -2.110 7.786 -0.351 1.00 98.81 318 THR A CA 1
ATOM 2392 C C . THR A 1 318 ? -1.008 7.396 0.619 1.00 98.81 318 THR A C 1
ATOM 2394 O O . THR A 1 318 ? -0.018 8.117 0.748 1.00 98.81 318 THR A O 1
ATOM 2397 N N . VAL A 1 319 ? -1.180 6.260 1.298 1.00 98.88 319 VAL A N 1
ATOM 2398 C CA . VAL A 1 319 ? -0.218 5.728 2.271 1.00 98.88 319 VAL A CA 1
ATOM 2399 C C . VAL A 1 319 ? 0.572 4.583 1.641 1.00 98.88 319 VAL A C 1
ATOM 2401 O O . VAL A 1 319 ? 0.002 3.575 1.228 1.00 98.88 319 VAL A O 1
ATOM 2404 N N . LEU A 1 320 ? 1.889 4.748 1.581 1.00 98.88 320 LEU A N 1
ATOM 2405 C CA . LEU A 1 320 ? 2.843 3.813 0.991 1.00 98.88 320 LEU A CA 1
ATOM 2406 C C . LEU A 1 320 ? 3.662 3.189 2.112 1.00 98.88 320 LEU A C 1
ATOM 2408 O O . LEU A 1 320 ? 4.209 3.917 2.943 1.00 98.88 320 LEU A O 1
ATOM 2412 N N . VAL A 1 321 ? 3.733 1.861 2.153 1.00 98.69 321 VAL A N 1
ATOM 2413 C CA . VAL A 1 321 ? 4.396 1.141 3.248 1.00 98.69 321 VAL A CA 1
ATOM 2414 C C . VAL A 1 321 ? 5.384 0.130 2.689 1.00 98.69 321 VAL A C 1
ATOM 2416 O O . VAL A 1 321 ? 5.020 -0.675 1.831 1.00 98.69 321 VAL A O 1
ATOM 2419 N N . SER A 1 322 ? 6.623 0.141 3.179 1.00 98.19 322 SER A N 1
ATOM 2420 C CA . SER A 1 322 ? 7.612 -0.876 2.815 1.00 98.19 322 SER A CA 1
ATOM 2421 C C . SER A 1 322 ? 7.152 -2.267 3.279 1.00 98.19 322 SER A C 1
ATOM 2423 O O . SER A 1 322 ? 6.689 -2.454 4.405 1.00 98.19 322 SER A O 1
ATOM 2425 N N . SER A 1 323 ? 7.225 -3.262 2.395 1.00 97.81 323 SER A N 1
ATOM 2426 C CA . SER A 1 323 ? 6.644 -4.595 2.636 1.00 97.81 323 SER A CA 1
ATOM 2427 C C . SER A 1 323 ? 7.440 -5.477 3.603 1.00 97.81 323 SER A C 1
ATOM 2429 O O . SER A 1 323 ? 6.898 -6.456 4.126 1.00 97.81 323 SER A O 1
ATOM 2431 N N . GLY A 1 324 ? 8.697 -5.122 3.872 1.00 92.69 324 GLY A N 1
ATOM 2432 C CA . GLY A 1 324 ? 9.591 -5.842 4.768 1.00 92.69 324 GLY A CA 1
ATOM 2433 C C . GLY A 1 324 ? 10.818 -6.403 4.063 1.00 92.69 324 GLY A C 1
ATOM 2434 O O . GLY A 1 324 ? 10.866 -6.522 2.843 1.00 92.69 324 GLY A O 1
ATOM 2435 N N . ASP A 1 325 ? 11.798 -6.793 4.875 1.00 91.38 325 ASP A N 1
ATOM 2436 C CA . ASP A 1 325 ? 13.123 -7.214 4.401 1.00 91.38 325 ASP A CA 1
ATOM 2437 C C . ASP A 1 325 ? 13.505 -8.630 4.858 1.00 91.38 325 ASP A C 1
ATOM 2439 O O . ASP A 1 325 ? 14.659 -9.047 4.744 1.00 91.38 325 ASP A O 1
ATOM 2443 N N . SER A 1 326 ? 12.554 -9.364 5.438 1.00 90.06 326 SER A N 1
ATOM 2444 C CA . SER A 1 326 ? 12.737 -10.721 5.972 1.00 90.06 326 SER A CA 1
ATOM 2445 C C . SER A 1 326 ? 12.165 -11.787 5.044 1.00 90.06 326 SER A C 1
ATOM 2447 O O . SER A 1 326 ? 11.747 -12.848 5.516 1.00 90.06 326 SER A O 1
ATOM 2449 N N . ASN A 1 327 ? 12.101 -11.512 3.738 1.00 94.06 327 ASN A N 1
ATOM 2450 C CA . ASN A 1 327 ? 11.528 -12.424 2.756 1.00 94.06 327 ASN A CA 1
ATOM 2451 C C . ASN A 1 327 ? 10.070 -12.804 3.127 1.00 94.06 327 ASN A C 1
ATOM 2453 O O . ASN A 1 327 ? 9.325 -11.997 3.678 1.00 94.06 327 ASN A O 1
ATOM 2457 N N . ALA A 1 328 ? 9.662 -14.060 2.916 1.00 95.38 328 ALA A N 1
ATOM 2458 C CA . ALA A 1 328 ? 8.368 -14.582 3.371 1.00 95.38 328 ALA A CA 1
ATOM 2459 C C . ALA A 1 328 ? 8.258 -14.821 4.899 1.00 95.38 328 ALA A C 1
ATOM 2461 O O . ALA A 1 328 ? 7.317 -15.479 5.345 1.00 95.38 328 ALA A O 1
ATOM 2462 N N . ALA A 1 329 ? 9.224 -14.362 5.702 1.00 93.31 329 ALA A N 1
ATOM 2463 C CA . ALA A 1 329 ? 9.314 -14.585 7.146 1.00 93.31 329 ALA A CA 1
ATOM 2464 C C . ALA A 1 329 ? 9.195 -13.262 7.930 1.00 93.31 329 ALA A C 1
ATOM 2466 O O . ALA A 1 329 ? 10.030 -12.942 8.777 1.00 93.31 329 ALA A O 1
ATOM 2467 N N . GLY A 1 330 ? 8.155 -12.470 7.650 1.00 88.81 330 GLY A N 1
ATOM 2468 C CA . GLY A 1 330 ? 7.968 -11.106 8.170 1.00 88.81 330 GLY A CA 1
ATOM 2469 C C . GLY A 1 330 ? 7.899 -10.958 9.698 1.00 88.81 330 GLY A C 1
ATOM 2470 O O . GLY A 1 330 ? 7.979 -9.845 10.204 1.00 88.81 330 GLY A O 1
ATOM 2471 N N . CYS A 1 331 ? 7.780 -12.056 10.449 1.00 87.81 331 CYS A N 1
ATOM 2472 C CA . CYS A 1 331 ? 7.798 -12.038 11.915 1.00 87.81 331 CYS A CA 1
ATOM 2473 C C . CYS A 1 331 ? 9.192 -12.243 12.519 1.00 87.81 331 CYS A C 1
ATOM 2475 O O . CYS A 1 331 ? 9.363 -12.080 13.728 1.00 87.81 331 CYS A O 1
ATOM 2477 N N . GLU A 1 332 ? 10.200 -12.577 11.710 1.00 85.50 332 GLU A N 1
ATOM 2478 C CA . GLU A 1 332 ? 11.577 -12.675 12.186 1.00 85.50 332 GLU A CA 1
ATOM 2479 C C . GLU A 1 332 ? 12.146 -11.294 12.532 1.00 85.50 332 GLU A C 1
ATOM 2481 O O . GLU A 1 332 ? 11.985 -10.322 11.794 1.00 85.50 332 GLU A O 1
ATOM 2486 N N . ALA A 1 333 ? 12.845 -11.199 13.665 1.00 68.06 333 ALA A N 1
ATOM 2487 C CA . ALA A 1 333 ? 13.440 -9.951 14.138 1.00 68.06 333 ALA A CA 1
ATOM 2488 C C . ALA A 1 333 ? 14.801 -9.702 13.460 1.00 68.06 333 ALA A C 1
ATOM 2490 O O . ALA A 1 333 ? 15.844 -10.036 14.016 1.00 68.06 333 ALA A O 1
ATOM 2491 N N . THR A 1 334 ? 14.807 -9.136 12.251 1.00 59.78 334 THR A N 1
ATOM 2492 C CA . THR A 1 334 ? 15.980 -9.159 11.351 1.00 59.78 334 THR A CA 1
ATOM 2493 C C . THR A 1 334 ? 16.756 -7.846 11.198 1.00 59.78 334 THR A C 1
ATOM 2495 O O . THR A 1 334 ? 17.615 -7.781 10.322 1.00 59.78 334 THR A O 1
ATOM 2498 N N . ARG A 1 335 ? 16.543 -6.826 12.048 1.00 54.22 335 ARG A N 1
ATOM 2499 C CA . ARG A 1 335 ? 17.106 -5.460 11.869 1.00 54.22 335 ARG A CA 1
ATOM 2500 C C . ARG A 1 335 ? 18.603 -5.408 11.500 1.00 54.22 335 ARG A C 1
ATOM 2502 O O . ARG A 1 335 ? 19.011 -4.497 10.797 1.00 54.22 335 ARG A O 1
ATOM 2509 N N . LEU A 1 336 ? 19.424 -6.362 11.953 1.00 51.31 336 LEU A N 1
ATOM 2510 C CA . LEU A 1 336 ? 20.882 -6.364 11.740 1.00 51.31 336 LEU A CA 1
ATOM 2511 C C . LEU A 1 336 ? 21.441 -7.646 11.098 1.00 51.31 336 LEU A C 1
ATOM 2513 O O . LEU A 1 336 ? 22.640 -7.896 11.173 1.00 51.31 336 LEU A O 1
ATOM 2517 N N . GLY A 1 337 ? 20.605 -8.461 10.446 1.00 54.69 337 GLY A N 1
ATOM 2518 C CA . GLY A 1 337 ? 21.093 -9.702 9.827 1.00 54.69 337 GLY A CA 1
ATOM 2519 C C . GLY A 1 337 ? 21.461 -10.792 10.843 1.00 54.69 337 GLY A C 1
ATOM 2520 O O . GLY A 1 337 ? 22.287 -11.648 10.569 1.00 54.69 337 GLY A O 1
ATOM 2521 N N . ASP A 1 338 ? 20.840 -10.817 12.019 1.00 67.69 338 ASP A N 1
ATOM 2522 C CA . ASP A 1 338 ? 21.158 -11.847 13.024 1.00 67.69 338 ASP A CA 1
ATOM 2523 C C . ASP A 1 338 ? 20.429 -13.180 12.780 1.00 67.69 338 ASP A C 1
ATOM 2525 O O . ASP A 1 338 ? 20.746 -14.202 13.392 1.00 67.69 338 ASP A O 1
ATOM 2529 N N . VAL A 1 339 ? 19.428 -13.187 11.895 1.00 77.81 339 VAL A N 1
ATOM 2530 C CA . VAL A 1 339 ? 18.603 -14.368 11.630 1.00 77.81 339 VAL A CA 1
ATOM 2531 C C . VAL A 1 339 ? 19.088 -15.046 10.360 1.00 77.81 339 VAL A C 1
ATOM 2533 O O . VAL A 1 339 ? 19.033 -14.474 9.276 1.00 77.81 339 VAL A O 1
ATOM 2536 N N . THR A 1 340 ? 19.535 -16.290 10.490 1.00 83.00 340 THR A N 1
ATOM 2537 C CA . THR A 1 340 ? 20.000 -17.124 9.370 1.00 83.00 340 THR A CA 1
ATOM 2538 C C . THR A 1 340 ? 19.016 -18.240 9.019 1.00 83.00 340 THR A C 1
ATOM 2540 O O . THR A 1 340 ? 19.125 -18.870 7.972 1.00 83.00 340 THR A O 1
ATOM 2543 N N . THR A 1 341 ? 18.058 -18.527 9.903 1.00 88.12 341 THR A N 1
ATOM 2544 C CA . THR A 1 341 ? 17.063 -19.593 9.749 1.00 88.12 341 THR A CA 1
ATOM 2545 C C . THR A 1 341 ? 15.745 -19.142 10.363 1.00 88.12 341 THR A C 1
ATOM 2547 O O . THR A 1 341 ? 15.711 -18.755 11.529 1.00 88.12 341 THR A O 1
ATOM 2550 N N . ALA A 1 342 ? 14.663 -19.209 9.589 1.00 91.81 342 ALA A N 1
ATOM 2551 C CA . ALA A 1 342 ? 13.328 -18.850 10.050 1.00 91.81 342 ALA A CA 1
ATOM 2552 C C . ALA A 1 342 ? 12.716 -19.931 10.960 1.00 91.81 342 ALA A C 1
ATOM 2554 O O . ALA A 1 342 ? 12.900 -21.134 10.753 1.00 91.81 342 ALA A O 1
ATOM 2555 N N . THR A 1 343 ? 11.951 -19.493 11.954 1.00 91.81 343 THR A N 1
ATOM 2556 C CA . THR A 1 343 ? 11.289 -20.321 12.971 1.00 91.81 343 THR A CA 1
ATOM 2557 C C . THR A 1 343 ? 9.826 -19.941 13.216 1.00 91.81 343 THR A C 1
ATOM 2559 O O . THR A 1 343 ? 9.113 -20.683 13.889 1.00 91.81 343 THR A O 1
ATOM 2562 N N . GLN A 1 344 ? 9.349 -18.819 12.670 1.00 90.44 344 GLN A N 1
ATOM 2563 C CA . GLN A 1 344 ? 7.994 -18.299 12.913 1.00 90.44 344 GLN A CA 1
ATOM 2564 C C . GLN A 1 344 ? 7.003 -18.565 11.763 1.00 90.44 344 GLN A C 1
ATOM 2566 O O . GLN A 1 344 ? 5.828 -18.204 11.854 1.00 90.44 344 GLN A O 1
ATOM 2571 N N . GLY A 1 345 ? 7.454 -19.262 10.718 1.00 92.00 345 GLY A N 1
ATOM 2572 C CA . GLY A 1 345 ? 6.654 -19.631 9.548 1.00 92.00 345 GLY A CA 1
ATOM 2573 C C . GLY A 1 345 ? 6.426 -18.492 8.560 1.00 92.00 345 GLY A C 1
ATOM 2574 O O . GLY A 1 345 ? 7.050 -17.434 8.655 1.00 92.00 345 GLY A O 1
ATOM 2575 N N . ARG A 1 346 ? 5.539 -18.724 7.585 1.00 94.12 346 ARG A N 1
ATOM 2576 C CA . ARG A 1 346 ? 5.221 -17.736 6.547 1.00 94.12 346 ARG A CA 1
ATOM 2577 C C . ARG A 1 346 ? 4.380 -16.620 7.145 1.00 94.12 346 ARG A C 1
ATOM 2579 O O . ARG A 1 346 ? 3.292 -16.893 7.655 1.00 94.12 346 ARG A O 1
ATOM 2586 N N . THR A 1 347 ? 4.850 -15.384 7.067 1.00 92.19 347 THR A N 1
ATOM 2587 C CA . THR A 1 347 ? 4.133 -14.198 7.555 1.00 92.19 347 THR A CA 1
ATOM 2588 C C . THR A 1 347 ? 4.531 -12.959 6.765 1.00 92.19 347 THR A C 1
ATOM 2590 O O . THR A 1 347 ? 5.619 -12.902 6.190 1.00 92.19 347 THR A O 1
ATOM 2593 N N . VAL A 1 348 ? 3.655 -11.955 6.760 1.00 94.69 348 VAL A N 1
ATOM 2594 C CA . VAL A 1 348 ? 3.912 -10.645 6.146 1.00 94.69 348 VAL A CA 1
ATOM 2595 C C . VAL A 1 348 ? 4.038 -9.545 7.204 1.00 94.69 348 VAL A C 1
ATOM 2597 O O . VAL A 1 348 ? 3.698 -9.747 8.375 1.00 94.69 348 VAL A O 1
ATOM 2600 N N . SER A 1 349 ? 4.561 -8.388 6.792 1.00 92.88 349 SER A N 1
ATOM 2601 C CA . SER A 1 349 ? 4.721 -7.225 7.665 1.00 92.88 349 SER A CA 1
ATOM 2602 C C . SER A 1 349 ? 3.432 -6.402 7.760 1.00 92.88 349 SER A C 1
ATOM 2604 O O . SER A 1 349 ? 2.716 -6.221 6.775 1.00 92.88 349 SER A O 1
ATOM 2606 N N . TYR A 1 350 ? 3.151 -5.863 8.942 1.00 92.44 350 TYR A N 1
ATOM 2607 C CA . TYR A 1 350 ? 2.138 -4.838 9.191 1.00 92.44 350 TYR A CA 1
ATOM 2608 C C . TYR A 1 350 ? 2.842 -3.504 9.495 1.00 92.44 350 TYR A C 1
ATOM 2610 O O . TYR A 1 350 ? 3.786 -3.525 10.288 1.00 92.44 350 TYR A O 1
ATOM 2618 N N . PRO A 1 351 ? 2.415 -2.348 8.940 1.00 94.88 351 PRO A N 1
ATOM 2619 C CA . PRO A 1 351 ? 1.134 -2.096 8.262 1.00 94.88 351 PRO A CA 1
ATOM 2620 C C . PRO A 1 351 ? 1.014 -2.483 6.784 1.00 94.88 351 PRO A C 1
ATOM 2622 O O . PRO A 1 351 ? -0.068 -2.315 6.232 1.00 94.88 351 PRO A O 1
ATOM 2625 N N . ALA A 1 352 ? 2.058 -3.007 6.134 1.00 96.88 352 ALA A N 1
ATOM 2626 C CA . ALA A 1 352 ? 2.002 -3.336 4.704 1.00 96.88 352 ALA A CA 1
ATOM 2627 C C . ALA A 1 352 ? 0.871 -4.322 4.341 1.00 96.88 352 ALA A C 1
ATOM 2629 O O . ALA A 1 352 ? 0.288 -4.234 3.263 1.00 96.88 352 ALA A O 1
ATOM 2630 N N . SER A 1 353 ? 0.494 -5.223 5.251 1.00 96.69 353 SER A N 1
ATOM 2631 C CA . SER A 1 353 ? -0.630 -6.139 5.046 1.00 96.69 353 SER A CA 1
ATOM 2632 C C . SER A 1 353 ? -2.017 -5.494 5.124 1.00 96.69 353 SER A C 1
ATOM 2634 O O . SER A 1 353 ? -2.985 -6.134 4.713 1.00 96.69 353 SER A O 1
ATOM 2636 N N . SER A 1 354 ? -2.140 -4.232 5.559 1.00 97.38 354 SER A N 1
ATOM 2637 C CA . SER A 1 354 ? -3.414 -3.506 5.507 1.00 97.38 354 SER A CA 1
ATOM 2638 C C . SER A 1 354 ? -3.900 -3.380 4.055 1.00 97.38 354 SER A C 1
ATOM 2640 O O . SER A 1 354 ? -3.100 -3.101 3.155 1.00 97.38 354 SER A O 1
ATOM 2642 N N . PRO A 1 355 ? -5.207 -3.557 3.793 1.00 96.12 355 PRO A N 1
ATOM 2643 C CA . PRO A 1 355 ? -5.782 -3.324 2.473 1.00 96.12 355 PRO A CA 1
ATOM 2644 C C . PRO A 1 355 ? -5.929 -1.831 2.142 1.00 96.12 355 PRO A C 1
ATOM 2646 O O . PRO A 1 355 ? -6.298 -1.501 1.026 1.00 96.12 355 PRO A O 1
ATOM 2649 N N . TYR A 1 356 ? -5.672 -0.929 3.091 1.00 97.62 356 TYR A N 1
ATOM 2650 C CA . TYR A 1 356 ? -5.831 0.515 2.904 1.00 97.62 356 TYR A CA 1
ATOM 2651 C C . TYR A 1 356 ? -4.511 1.238 2.624 1.00 97.62 356 TYR A C 1
ATOM 2653 O O . TYR A 1 356 ? -4.485 2.466 2.606 1.00 97.62 356 TYR A O 1
ATOM 2661 N N . VAL A 1 357 ? -3.423 0.492 2.424 1.00 98.69 357 VAL A N 1
ATOM 2662 C CA . VAL A 1 357 ? -2.109 1.022 2.050 1.00 98.69 357 VAL A CA 1
ATOM 2663 C C . VAL A 1 357 ? -1.617 0.337 0.789 1.00 98.69 357 VAL A C 1
ATOM 2665 O O . VAL A 1 357 ? -1.945 -0.823 0.537 1.00 98.69 357 VAL A O 1
ATOM 2668 N N . THR A 1 358 ? -0.764 1.017 0.034 1.00 98.88 358 THR A N 1
ATOM 2669 C CA . THR A 1 358 ? -0.017 0.385 -1.053 1.00 98.88 358 THR A CA 1
ATOM 2670 C C . THR A 1 358 ? 1.287 -0.175 -0.498 1.00 98.88 358 THR A C 1
ATOM 2672 O O . THR A 1 358 ? 2.166 0.575 -0.067 1.00 98.88 358 THR A O 1
ATOM 2675 N N . ALA A 1 359 ? 1.404 -1.501 -0.483 1.00 98.88 359 ALA A N 1
ATOM 2676 C CA . ALA A 1 359 ? 2.597 -2.195 -0.019 1.00 98.88 359 ALA A CA 1
ATOM 2677 C C . ALA A 1 359 ? 3.672 -2.209 -1.109 1.00 98.88 359 ALA A C 1
ATOM 2679 O O . ALA A 1 359 ? 3.418 -2.646 -2.234 1.00 98.88 359 ALA A O 1
ATOM 2680 N N . VAL A 1 360 ? 4.880 -1.773 -0.762 1.00 98.94 360 VAL A N 1
ATOM 2681 C CA . VAL A 1 360 ? 5.992 -1.610 -1.701 1.00 98.94 360 VAL A CA 1
ATOM 2682 C C . VAL A 1 360 ? 7.087 -2.641 -1.411 1.00 98.94 360 VAL A C 1
ATOM 2684 O O . VAL A 1 360 ? 7.718 -2.645 -0.353 1.00 98.94 360 VAL A O 1
ATOM 2687 N N . GLY A 1 361 ? 7.251 -3.562 -2.351 1.00 98.75 361 GLY A N 1
ATOM 2688 C CA . GLY A 1 361 ? 8.227 -4.642 -2.397 1.00 98.75 361 GLY A CA 1
ATOM 2689 C C . GLY A 1 361 ? 9.577 -4.249 -2.965 1.00 98.75 361 GLY A C 1
ATOM 2690 O O . GLY A 1 361 ? 9.822 -3.100 -3.335 1.00 98.75 361 GLY A O 1
ATOM 2691 N N . GLY A 1 362 ? 10.443 -5.253 -3.041 1.00 98.00 362 GLY A N 1
ATOM 2692 C CA . GLY A 1 362 ? 11.824 -5.120 -3.463 1.00 98.00 362 GLY A CA 1
ATOM 2693 C C . GLY A 1 362 ? 12.195 -5.996 -4.654 1.00 98.00 362 GLY A C 1
ATOM 2694 O O . GLY A 1 362 ? 11.895 -7.191 -4.698 1.00 98.00 362 GLY A O 1
ATOM 2695 N N . THR A 1 363 ? 12.933 -5.412 -5.588 1.00 98.56 363 THR A N 1
ATOM 2696 C CA . THR A 1 363 ? 13.557 -6.091 -6.727 1.00 98.56 363 THR A CA 1
ATOM 2697 C C . THR A 1 363 ? 15.082 -5.965 -6.667 1.00 98.56 363 THR A C 1
ATOM 2699 O O . THR A 1 363 ? 15.657 -5.197 -5.885 1.00 98.56 363 THR A O 1
ATOM 2702 N N . ARG A 1 364 ? 15.760 -6.753 -7.493 1.00 94.25 364 ARG A N 1
ATOM 2703 C CA . ARG A 1 364 ? 17.185 -6.637 -7.792 1.00 94.25 364 ARG A CA 1
ATOM 2704 C C . ARG A 1 364 ? 17.346 -6.548 -9.305 1.00 94.25 364 ARG A C 1
ATOM 2706 O O . ARG A 1 364 ? 16.652 -7.258 -10.028 1.00 94.25 364 ARG A O 1
ATOM 2713 N N . PHE A 1 365 ? 18.274 -5.731 -9.790 1.00 94.38 365 PHE A N 1
ATOM 2714 C CA . PHE A 1 365 ? 18.554 -5.673 -11.222 1.00 94.38 365 PHE A CA 1
ATOM 2715 C C . PHE A 1 365 ? 19.156 -6.976 -11.764 1.00 94.38 365 PHE A C 1
ATOM 2717 O O . PHE A 1 365 ? 19.851 -7.726 -11.073 1.00 94.38 365 PHE A O 1
ATOM 2724 N N . ASN A 1 366 ? 18.855 -7.235 -13.032 1.00 91.31 366 ASN A N 1
ATOM 2725 C CA . ASN A 1 366 ? 19.288 -8.379 -13.815 1.00 91.31 366 ASN A CA 1
ATOM 2726 C C . ASN A 1 366 ? 19.806 -7.903 -15.175 1.00 91.31 366 ASN A C 1
ATOM 2728 O O . ASN A 1 366 ? 19.115 -7.911 -16.192 1.00 91.31 366 ASN A O 1
ATOM 2732 N N . GLU A 1 367 ? 21.052 -7.455 -15.166 1.00 85.62 367 GLU A N 1
ATOM 2733 C CA . GLU A 1 367 ? 21.671 -6.739 -16.280 1.00 85.62 367 GLU A CA 1
ATOM 2734 C C . GLU A 1 367 ? 22.167 -7.669 -17.400 1.00 85.62 367 GLU A C 1
ATOM 2736 O O . GLU A 1 367 ? 22.309 -7.276 -18.562 1.00 85.62 367 GLU A O 1
ATOM 2741 N N . GLY A 1 368 ? 22.428 -8.937 -17.083 1.00 81.31 368 GLY A N 1
ATOM 2742 C CA . GLY A 1 368 ? 23.025 -9.870 -18.035 1.00 81.31 368 GLY A CA 1
ATOM 2743 C C . GLY A 1 368 ? 24.311 -9.301 -18.651 1.00 81.31 368 GLY A C 1
ATOM 2744 O O . GLY A 1 368 ? 25.241 -8.943 -17.939 1.00 81.31 368 GLY A O 1
ATOM 2745 N N . SER A 1 369 ? 24.376 -9.236 -19.984 1.00 78.19 369 SER A N 1
ATOM 2746 C CA . SER A 1 369 ? 25.544 -8.734 -20.728 1.00 78.19 369 SER A CA 1
ATOM 2747 C C . SER A 1 369 ? 25.316 -7.390 -21.431 1.00 78.19 369 SER A C 1
ATOM 2749 O O . SER A 1 369 ? 26.135 -6.994 -22.262 1.00 78.19 369 SER A O 1
ATOM 2751 N N . VAL A 1 370 ? 24.178 -6.729 -21.198 1.00 81.81 370 VAL A N 1
ATOM 2752 C CA . VAL A 1 370 ? 23.821 -5.459 -21.851 1.00 81.81 370 VAL A CA 1
ATOM 2753 C C . VAL A 1 370 ? 24.323 -4.291 -21.002 1.00 81.81 370 VAL A C 1
ATOM 2755 O O . VAL A 1 370 ? 24.307 -4.349 -19.779 1.00 81.81 370 VAL A O 1
ATOM 2758 N N . THR A 1 371 ? 24.781 -3.216 -21.645 1.00 87.06 371 THR A N 1
ATOM 2759 C CA . THR A 1 371 ? 25.224 -2.007 -20.940 1.00 87.06 371 THR A CA 1
ATOM 2760 C C . THR A 1 371 ? 24.025 -1.156 -20.523 1.00 87.06 371 THR A C 1
ATOM 2762 O O . THR A 1 371 ? 23.382 -0.544 -21.375 1.00 87.06 371 THR A O 1
ATOM 2765 N N . TYR A 1 372 ? 23.767 -1.078 -19.217 1.00 92.50 372 TYR A N 1
ATOM 2766 C CA . TYR A 1 372 ? 22.716 -0.236 -18.628 1.00 92.50 372 TYR A CA 1
ATOM 2767 C C . TYR A 1 372 ? 23.230 1.045 -17.972 1.00 92.50 372 TYR A C 1
ATOM 2769 O O . TYR A 1 372 ? 22.436 1.924 -17.634 1.00 92.50 372 TYR A O 1
ATOM 2777 N N . TRP A 1 373 ? 24.548 1.190 -17.859 1.00 90.62 373 TRP A N 1
ATOM 2778 C CA . TRP A 1 373 ? 25.191 2.318 -17.197 1.00 90.62 373 TRP A CA 1
ATOM 2779 C C . TRP A 1 373 ? 26.151 3.040 -18.136 1.00 90.62 373 TRP A C 1
ATOM 2781 O O . TRP A 1 373 ? 26.884 2.435 -18.919 1.00 90.62 373 TRP A O 1
ATOM 2791 N N . SER A 1 374 ? 26.164 4.360 -18.034 1.00 90.31 374 SER A N 1
ATOM 2792 C CA . SER A 1 374 ? 27.161 5.224 -18.648 1.00 90.31 374 SER A CA 1
ATOM 2793 C C . SER A 1 374 ? 28.523 5.022 -17.986 1.00 90.31 374 SER A C 1
ATOM 2795 O O . SER A 1 374 ? 28.616 4.916 -16.768 1.00 90.31 374 SER A O 1
ATOM 2797 N N . SER A 1 375 ? 29.603 5.094 -18.768 1.00 85.12 375 SER A N 1
ATOM 2798 C CA . SER A 1 375 ? 30.983 5.039 -18.259 1.00 85.12 375 SER A CA 1
ATOM 2799 C C . SER A 1 375 ? 31.372 6.219 -17.357 1.00 85.12 375 SER A C 1
ATOM 2801 O O . SER A 1 375 ? 32.454 6.226 -16.775 1.00 85.12 375 SER A O 1
ATOM 2803 N N . SER A 1 376 ? 30.535 7.255 -17.293 1.00 85.88 376 SER A N 1
ATOM 2804 C CA . SER A 1 376 ? 30.720 8.433 -16.449 1.00 85.88 376 SER A CA 1
ATOM 2805 C C . SER A 1 376 ? 29.387 8.946 -15.926 1.00 85.88 376 SER A C 1
ATOM 2807 O O . SER A 1 376 ? 28.363 8.849 -16.604 1.00 85.88 376 SER A O 1
ATOM 2809 N N . ASN A 1 377 ? 29.429 9.581 -14.764 1.00 88.94 377 ASN A N 1
ATOM 2810 C CA . ASN A 1 377 ? 28.242 10.110 -14.102 1.00 88.94 377 ASN A CA 1
ATOM 2811 C C . ASN A 1 377 ? 27.928 11.521 -14.582 1.00 88.94 377 ASN A C 1
ATOM 2813 O O . ASN A 1 377 ? 28.821 12.284 -14.957 1.00 88.94 377 ASN A O 1
ATOM 2817 N N . ASN A 1 378 ? 26.649 11.869 -14.551 1.00 92.00 378 ASN A N 1
ATOM 2818 C CA . ASN A 1 378 ? 26.191 13.225 -14.814 1.00 92.00 378 ASN A CA 1
ATOM 2819 C C . ASN A 1 378 ? 26.411 14.144 -13.594 1.00 92.00 378 ASN A C 1
ATOM 2821 O O . ASN A 1 378 ? 26.947 13.739 -12.563 1.00 92.00 378 ASN A O 1
ATOM 2825 N N . SER A 1 379 ? 25.973 15.402 -13.693 1.00 91.81 379 SER A N 1
ATOM 2826 C CA . SER A 1 379 ? 26.115 16.402 -12.624 1.00 91.81 379 SER A CA 1
ATOM 2827 C C . SER A 1 379 ? 25.302 16.113 -11.355 1.00 91.81 379 SER A C 1
ATOM 2829 O O . SER A 1 379 ? 25.517 16.769 -10.344 1.00 91.81 379 SER A O 1
ATOM 2831 N N . GLN A 1 380 ? 24.358 15.173 -11.409 1.00 92.50 380 GLN A N 1
ATOM 2832 C CA . GLN A 1 380 ? 23.581 14.670 -10.269 1.00 92.50 380 GLN A CA 1
ATOM 2833 C C . GLN A 1 380 ? 24.056 13.282 -9.825 1.00 92.50 380 GLN A C 1
ATOM 2835 O O . GLN A 1 380 ? 23.389 12.606 -9.045 1.00 92.50 380 GLN A O 1
ATOM 2840 N N . LEU A 1 381 ? 25.215 12.871 -10.346 1.00 90.38 381 LEU A N 1
ATOM 2841 C CA . LEU A 1 381 ? 25.929 11.640 -10.045 1.00 90.38 381 LEU A CA 1
ATOM 2842 C C . LEU A 1 381 ? 25.214 10.349 -10.453 1.00 90.38 381 LEU A C 1
ATOM 2844 O O . LEU A 1 381 ? 25.662 9.262 -10.106 1.00 90.38 381 LEU A O 1
ATOM 2848 N N . GLY A 1 382 ? 24.169 10.471 -11.269 1.00 92.75 382 GLY A N 1
ATOM 2849 C CA . GLY A 1 382 ? 23.532 9.332 -11.909 1.00 92.75 382 GLY A CA 1
ATOM 2850 C C . GLY A 1 382 ? 24.274 8.872 -13.163 1.00 92.75 382 GLY A C 1
ATOM 2851 O O . GLY A 1 382 ? 24.988 9.645 -13.811 1.00 92.75 382 GLY A O 1
ATOM 2852 N N . SER A 1 383 ? 24.086 7.607 -13.518 1.00 93.50 383 SER A N 1
ATOM 2853 C CA . SER A 1 383 ? 24.698 6.959 -14.678 1.00 93.50 383 SER A CA 1
ATOM 2854 C C . SER A 1 383 ? 23.799 5.953 -15.400 1.00 93.50 383 SER A C 1
ATOM 2856 O O . SER A 1 383 ? 24.181 5.516 -16.483 1.00 93.50 383 SER A O 1
ATOM 2858 N N . ALA A 1 384 ? 22.614 5.618 -14.884 1.00 94.88 384 ALA A N 1
ATOM 2859 C CA . ALA A 1 384 ? 21.674 4.743 -15.580 1.00 94.88 384 ALA A CA 1
ATOM 2860 C C . ALA A 1 384 ? 21.303 5.301 -16.968 1.00 94.88 384 ALA A C 1
ATOM 2862 O O . ALA A 1 384 ? 21.123 6.507 -17.151 1.00 94.88 384 ALA A O 1
ATOM 2863 N N . LEU A 1 385 ? 21.185 4.429 -17.967 1.00 94.81 385 LEU A N 1
ATOM 2864 C CA . LEU A 1 385 ? 20.826 4.809 -19.339 1.00 94.81 385 LEU A CA 1
ATOM 2865 C C . LEU A 1 385 ? 19.309 4.751 -19.578 1.00 94.81 385 LEU A C 1
ATOM 2867 O O . LEU A 1 385 ? 18.780 5.497 -20.403 1.00 94.81 385 LEU A O 1
ATOM 2871 N N . GLY A 1 386 ? 18.594 3.920 -18.825 1.00 95.31 386 GLY A N 1
ATOM 2872 C CA . GLY A 1 386 ? 17.151 3.717 -18.925 1.00 95.31 386 GLY A CA 1
ATOM 2873 C C . GLY A 1 386 ? 16.700 2.599 -17.991 1.00 95.31 386 GLY A C 1
ATOM 2874 O O . GLY A 1 386 ? 17.400 2.294 -17.028 1.00 95.31 386 GLY A O 1
ATOM 2875 N N . TYR A 1 387 ? 15.551 1.991 -18.292 1.00 97.19 387 TYR A N 1
ATOM 2876 C CA . TYR A 1 387 ? 15.055 0.830 -17.555 1.00 97.19 387 TYR A CA 1
ATOM 2877 C C . TYR A 1 387 ? 16.058 -0.334 -17.589 1.00 97.19 387 TYR A C 1
ATOM 2879 O O . TYR A 1 387 ? 16.662 -0.615 -18.629 1.00 97.19 387 TYR A O 1
ATOM 2887 N N . ILE A 1 388 ? 16.196 -1.018 -16.454 1.00 96.50 388 ILE A N 1
ATOM 2888 C CA . ILE A 1 388 ? 17.059 -2.185 -16.264 1.00 96.50 388 ILE A CA 1
ATOM 2889 C C . ILE A 1 388 ? 16.150 -3.356 -15.882 1.00 96.50 388 ILE A C 1
ATOM 2891 O O . ILE A 1 388 ? 15.365 -3.188 -14.953 1.00 96.50 388 ILE A O 1
ATOM 2895 N N . PRO A 1 389 ? 16.226 -4.522 -16.553 1.00 96.75 389 PRO A N 1
ATOM 2896 C CA . PRO A 1 389 ? 15.429 -5.687 -16.186 1.00 96.75 389 PRO A CA 1
ATOM 2897 C C . PRO A 1 389 ? 15.639 -6.099 -14.730 1.00 96.75 389 PRO A C 1
ATOM 2899 O O . PRO A 1 389 ? 16.724 -5.931 -14.175 1.00 96.75 389 PRO A O 1
ATOM 2902 N N . GLU A 1 390 ? 14.615 -6.695 -14.129 1.00 98.12 390 GLU A N 1
ATOM 2903 C CA . GLU A 1 390 ? 14.576 -6.981 -12.696 1.00 98.12 390 GLU A CA 1
ATOM 2904 C C . GLU A 1 390 ? 14.254 -8.452 -12.399 1.00 98.12 390 GLU A C 1
ATOM 2906 O O . GLU A 1 390 ? 13.590 -9.149 -13.168 1.00 98.12 390 GLU A O 1
ATOM 2911 N N . VAL A 1 391 ? 14.741 -8.916 -11.250 1.00 97.81 391 VAL A N 1
ATOM 2912 C CA . VAL A 1 391 ? 14.399 -10.182 -10.590 1.00 97.81 391 VAL A CA 1
ATOM 2913 C C . VAL A 1 391 ? 13.976 -9.902 -9.151 1.00 97.81 391 VAL A C 1
ATOM 2915 O O . VAL A 1 391 ? 14.213 -8.815 -8.621 1.00 97.81 391 VAL A O 1
ATOM 2918 N N . VAL A 1 392 ? 13.367 -10.883 -8.486 1.00 98.56 392 VAL A N 1
ATOM 2919 C CA . VAL A 1 392 ? 13.024 -10.763 -7.059 1.00 98.56 392 VAL A CA 1
ATOM 2920 C C . VAL A 1 392 ? 14.267 -10.437 -6.228 1.00 98.56 392 VAL A C 1
ATOM 2922 O O . VAL A 1 392 ? 15.305 -11.090 -6.373 1.00 98.56 392 VAL A O 1
ATOM 2925 N N . TRP A 1 393 ? 14.156 -9.475 -5.307 1.00 96.81 393 TRP A N 1
ATOM 2926 C CA . TRP A 1 393 ? 15.211 -9.229 -4.328 1.00 96.81 393 TRP A CA 1
ATOM 2927 C C . TRP A 1 393 ? 15.274 -10.352 -3.287 1.00 96.81 393 TRP A C 1
ATOM 2929 O O . TRP A 1 393 ? 14.389 -10.483 -2.436 1.00 96.81 393 TRP A O 1
ATOM 2939 N N . ASN A 1 394 ? 16.349 -11.139 -3.326 1.00 93.25 394 ASN A N 1
ATOM 2940 C CA . ASN A 1 394 ? 16.689 -12.097 -2.281 1.00 93.25 394 ASN A CA 1
ATOM 2941 C C . ASN A 1 394 ? 18.206 -12.297 -2.206 1.00 93.25 394 ASN A C 1
ATOM 2943 O O . ASN A 1 394 ? 18.792 -13.055 -2.978 1.00 93.25 394 ASN A O 1
ATOM 2947 N N . ASP A 1 395 ? 18.815 -11.633 -1.232 1.00 87.19 395 ASP A N 1
ATOM 2948 C CA . ASP A 1 395 ? 20.242 -11.687 -0.926 1.00 87.19 395 ASP A CA 1
ATOM 2949 C C . ASP A 1 395 ? 20.537 -12.642 0.242 1.00 87.19 395 ASP A C 1
ATOM 2951 O O . ASP A 1 395 ? 21.611 -12.597 0.836 1.00 87.19 395 ASP A O 1
ATOM 2955 N N . THR A 1 396 ? 19.605 -13.537 0.593 1.00 81.75 396 THR A N 1
ATOM 2956 C CA . THR A 1 396 ? 19.776 -14.422 1.757 1.00 81.75 396 THR A CA 1
ATOM 2957 C C . THR A 1 396 ? 21.011 -15.308 1.628 1.00 81.75 396 THR A C 1
ATOM 2959 O O . THR A 1 396 ? 21.772 -15.485 2.579 1.00 81.75 396 THR A O 1
ATOM 2962 N N . THR A 1 397 ? 21.246 -15.854 0.433 1.00 75.31 397 THR A N 1
ATOM 2963 C CA . THR A 1 397 ? 22.404 -16.718 0.171 1.00 75.31 397 THR A CA 1
ATOM 2964 C C . THR A 1 397 ? 23.715 -15.932 0.127 1.00 75.31 397 THR A C 1
ATOM 2966 O O . THR A 1 397 ? 24.710 -16.409 0.664 1.00 75.31 397 THR A O 1
ATOM 2969 N N . SER A 1 398 ? 23.730 -14.741 -0.478 1.00 70.44 398 SER A N 1
ATOM 2970 C CA . SER A 1 398 ? 24.937 -13.908 -0.606 1.00 70.44 398 SER A CA 1
ATOM 2971 C C . SER A 1 398 ? 25.311 -13.213 0.707 1.00 70.44 398 SER A C 1
ATOM 2973 O O . SER A 1 398 ? 26.491 -13.093 1.030 1.00 70.44 398 SER A O 1
ATOM 2975 N N . GLY A 1 399 ? 24.316 -12.784 1.484 1.00 68.00 399 GLY A N 1
ATOM 2976 C CA . GLY A 1 399 ? 24.484 -12.121 2.776 1.00 68.00 399 GLY A CA 1
ATOM 2977 C C . GLY A 1 399 ? 24.591 -13.073 3.970 1.00 68.00 399 GLY A C 1
ATOM 2978 O O . GLY A 1 399 ? 24.992 -12.638 5.047 1.00 68.00 399 GLY A O 1
ATOM 2979 N N . GLY A 1 400 ? 24.233 -14.352 3.807 1.00 73.25 400 GLY A N 1
ATOM 2980 C CA . GLY A 1 400 ? 24.265 -15.376 4.861 1.00 73.25 400 GLY A CA 1
ATOM 2981 C C . GLY A 1 400 ? 23.190 -15.223 5.945 1.00 73.25 400 GLY A C 1
ATOM 2982 O O . GLY A 1 400 ? 23.235 -15.921 6.957 1.00 73.25 400 GLY A O 1
ATOM 2983 N N . THR A 1 401 ? 22.244 -14.303 5.759 1.00 82.69 401 THR A N 1
ATOM 2984 C CA . THR A 1 401 ? 21.221 -13.889 6.733 1.00 82.69 401 THR A CA 1
ATOM 2985 C C . THR A 1 401 ? 19.941 -13.576 5.967 1.00 82.69 401 THR A C 1
ATOM 2987 O O . THR A 1 401 ? 20.027 -13.244 4.789 1.00 82.69 401 THR A O 1
ATOM 2990 N N . LEU A 1 402 ? 18.761 -13.687 6.582 1.00 86.44 402 LEU A N 1
ATOM 2991 C CA . LEU A 1 402 ? 17.504 -13.366 5.897 1.00 86.44 402 LEU A CA 1
ATOM 2992 C C . LEU A 1 402 ? 17.558 -11.919 5.401 1.00 86.44 402 LEU A C 1
ATOM 2994 O O . LEU A 1 402 ? 17.706 -11.007 6.219 1.00 86.44 402 LEU A O 1
ATOM 2998 N N . SER A 1 403 ? 17.474 -11.731 4.086 1.00 86.50 403 SER A N 1
ATOM 2999 C CA . SER A 1 403 ? 17.572 -10.438 3.411 1.00 86.50 403 SER A CA 1
ATOM 3000 C C . SER A 1 403 ? 16.886 -10.538 2.054 1.00 86.50 403 SER A C 1
ATOM 3002 O O . SER A 1 403 ? 17.421 -11.128 1.114 1.00 86.50 403 SER A O 1
ATOM 3004 N N . GLY A 1 404 ? 15.682 -9.996 1.944 1.00 90.56 404 GLY A N 1
ATOM 3005 C CA . GLY A 1 404 ? 14.925 -10.010 0.699 1.00 90.56 404 GLY A CA 1
ATOM 3006 C C . GLY A 1 404 ? 13.511 -9.484 0.873 1.00 90.56 404 GLY A C 1
ATOM 3007 O O . GLY A 1 404 ? 13.039 -9.309 1.995 1.00 90.56 404 GLY A O 1
ATOM 3008 N N . THR A 1 405 ? 12.829 -9.274 -0.249 1.00 97.50 405 THR A N 1
ATOM 3009 C CA . THR A 1 405 ? 11.511 -8.629 -0.280 1.00 97.50 405 THR A CA 1
ATOM 3010 C C . THR A 1 405 ? 10.464 -9.365 0.555 1.00 97.50 405 THR A C 1
ATOM 3012 O O . THR A 1 405 ? 10.250 -10.577 0.413 1.00 97.50 405 THR A O 1
ATOM 3015 N N . GLY A 1 406 ? 9.794 -8.612 1.422 1.00 96.75 406 GLY A N 1
ATOM 3016 C CA . GLY A 1 406 ? 8.626 -9.037 2.170 1.00 96.75 406 GLY A CA 1
ATOM 3017 C C . GLY A 1 406 ? 7.475 -9.382 1.235 1.00 96.75 406 GLY A C 1
ATOM 3018 O O . GLY A 1 406 ? 7.174 -8.646 0.299 1.00 96.75 406 GLY A O 1
ATOM 3019 N N . GLY A 1 407 ? 6.809 -10.508 1.476 1.00 97.56 407 GLY A N 1
ATOM 3020 C CA . GLY A 1 407 ? 5.652 -10.871 0.666 1.00 97.56 407 GLY A CA 1
ATOM 3021 C C . GLY A 1 407 ? 5.046 -12.226 1.000 1.00 97.56 407 GLY A C 1
ATOM 3022 O O . GLY A 1 407 ? 5.710 -13.109 1.551 1.00 97.56 407 GLY A O 1
ATOM 3023 N N . GLY A 1 408 ? 3.757 -12.364 0.706 1.00 97.88 408 GLY A N 1
ATOM 3024 C CA . GLY A 1 408 ? 2.936 -13.513 1.072 1.00 97.88 408 GLY A CA 1
ATOM 3025 C C . GLY A 1 408 ? 1.470 -13.162 1.302 1.00 97.88 408 GLY A C 1
ATOM 3026 O O . GLY A 1 408 ? 1.051 -12.019 1.140 1.00 97.88 408 GLY A O 1
ATOM 3027 N N . ALA A 1 409 ? 0.702 -14.162 1.724 1.00 96.94 409 ALA A N 1
ATOM 3028 C CA . ALA A 1 409 ? -0.686 -14.006 2.141 1.00 96.94 409 ALA A CA 1
ATOM 3029 C C . ALA A 1 409 ? -0.779 -13.514 3.594 1.00 96.94 409 ALA A C 1
ATOM 3031 O O . ALA A 1 409 ? -0.152 -14.089 4.490 1.00 96.94 409 ALA A O 1
ATOM 3032 N N . SER A 1 410 ? -1.598 -12.489 3.837 1.00 95.81 410 SER A N 1
ATOM 3033 C CA . SER A 1 410 ? -1.920 -12.026 5.187 1.00 95.81 410 SER A CA 1
ATOM 3034 C C . SER A 1 410 ? -2.718 -13.068 5.972 1.00 95.81 410 SER A C 1
ATOM 3036 O O . SER A 1 410 ? -3.659 -13.681 5.468 1.00 95.81 410 SER A O 1
ATOM 3038 N N . LYS A 1 411 ? -2.389 -13.216 7.255 1.00 91.25 411 LYS A N 1
ATOM 3039 C CA . LYS A 1 411 ? -3.161 -13.994 8.236 1.00 91.25 411 LYS A CA 1
ATOM 3040 C C . LYS A 1 411 ? -4.284 -13.189 8.895 1.00 91.25 411 LYS A C 1
ATOM 3042 O O . LYS A 1 411 ? -5.113 -13.778 9.587 1.00 91.25 411 LYS A O 1
ATOM 3047 N N . LEU A 1 412 ? -4.305 -11.865 8.719 1.00 89.56 412 LEU A N 1
ATOM 3048 C CA . LEU A 1 412 ? -5.281 -10.970 9.346 1.00 89.56 412 LEU A CA 1
ATOM 3049 C C . LEU A 1 412 ? -6.378 -10.509 8.390 1.00 89.56 412 LEU A C 1
ATOM 3051 O O . LEU A 1 412 ? -7.544 -10.436 8.778 1.00 89.56 412 LEU A O 1
ATOM 3055 N N . PHE A 1 413 ? -6.000 -10.149 7.166 1.00 92.44 413 PHE A N 1
ATOM 3056 C CA . PHE A 1 413 ? -6.884 -9.449 6.246 1.00 92.44 413 PHE A CA 1
ATOM 3057 C C . PHE A 1 413 ? -7.320 -10.369 5.111 1.00 92.44 413 PHE A C 1
ATOM 3059 O O . PHE A 1 413 ? -6.498 -10.973 4.422 1.00 92.44 413 PHE A O 1
ATOM 3066 N N . GLY A 1 414 ? -8.637 -10.463 4.917 1.00 88.75 414 GLY A N 1
ATOM 3067 C CA . GLY A 1 414 ? -9.214 -11.156 3.770 1.00 88.75 414 GLY A CA 1
ATOM 3068 C C . GLY A 1 414 ? -8.914 -10.421 2.464 1.00 88.75 414 GLY A C 1
ATOM 3069 O O . GLY A 1 414 ? -8.614 -9.226 2.473 1.00 88.75 414 GLY A O 1
ATOM 3070 N N . LYS A 1 415 ? -9.010 -11.132 1.337 1.00 92.75 415 LYS A N 1
ATOM 3071 C CA . LYS A 1 415 ? -8.687 -10.558 0.030 1.00 92.75 415 LYS A CA 1
ATOM 3072 C C . LYS A 1 415 ? -9.614 -9.381 -0.302 1.00 92.75 415 LYS A C 1
ATOM 3074 O O . LYS A 1 415 ? -10.834 -9.574 -0.346 1.00 92.75 415 LYS A O 1
ATOM 3079 N N . PRO A 1 416 ? -9.071 -8.180 -0.564 1.00 87.00 416 PRO A N 1
ATOM 3080 C CA . PRO A 1 416 ? -9.870 -7.054 -1.024 1.00 87.00 416 PRO A CA 1
ATOM 3081 C C . PRO A 1 416 ? -10.509 -7.350 -2.379 1.00 87.00 416 PRO A C 1
ATOM 3083 O O . PRO A 1 416 ? -9.900 -7.984 -3.238 1.00 87.00 416 PRO A O 1
ATOM 3086 N N . SER A 1 417 ? -11.719 -6.842 -2.612 1.00 81.25 417 SER A N 1
ATOM 3087 C CA . SER A 1 417 ? -12.450 -7.070 -3.869 1.00 81.25 417 SER A CA 1
ATOM 3088 C C . SER A 1 417 ? -11.719 -6.544 -5.107 1.00 81.25 417 SER A C 1
ATOM 3090 O O . SER A 1 417 ? -11.968 -7.025 -6.211 1.00 81.25 417 SER A O 1
ATOM 3092 N N . TRP A 1 418 ? -10.819 -5.571 -4.938 1.00 83.50 418 TRP A N 1
ATOM 3093 C CA . TRP A 1 418 ? -9.997 -5.018 -6.010 1.00 83.50 418 TRP A CA 1
ATOM 3094 C C . TRP A 1 418 ? -8.747 -5.857 -6.326 1.00 83.50 418 TRP A C 1
ATOM 3096 O O . TRP A 1 418 ? -8.243 -5.758 -7.450 1.00 83.50 418 TRP A O 1
ATOM 3106 N N . GLN A 1 419 ? -8.281 -6.705 -5.398 1.00 91.12 419 GLN A N 1
ATOM 3107 C CA . GLN A 1 419 ? -7.066 -7.511 -5.546 1.00 91.12 419 GLN A CA 1
ATOM 3108 C C . GLN A 1 419 ? -7.366 -8.788 -6.334 1.00 91.12 419 GLN A C 1
ATOM 3110 O O . GLN A 1 419 ? -7.626 -9.853 -5.784 1.00 91.12 419 GLN A O 1
ATOM 3115 N N . PHE A 1 420 ? -7.365 -8.677 -7.657 1.00 86.06 420 PHE A N 1
ATOM 3116 C CA . PHE A 1 420 ? -7.490 -9.819 -8.560 1.00 86.06 420 PHE A CA 1
ATOM 3117 C C . PHE A 1 420 ? -6.878 -9.494 -9.921 1.00 86.06 420 PHE A C 1
ATOM 3119 O O . PHE A 1 420 ? -6.744 -8.331 -10.304 1.00 86.06 420 PHE A O 1
ATOM 3126 N N . GLY A 1 421 ? -6.542 -10.529 -10.677 1.00 84.50 421 GLY A N 1
ATOM 3127 C CA . GLY A 1 421 ? -5.890 -10.421 -11.976 1.00 84.50 421 GLY A CA 1
ATOM 3128 C C . GLY A 1 421 ? -5.049 -11.662 -12.245 1.00 84.50 421 GLY A C 1
ATOM 3129 O O . GLY A 1 421 ? -5.011 -12.578 -11.424 1.00 84.50 421 GLY A O 1
ATOM 3130 N N . THR A 1 422 ? -4.380 -11.698 -13.395 1.00 87.31 422 THR A N 1
ATOM 3131 C CA . THR A 1 422 ? -3.408 -12.754 -13.708 1.00 87.31 422 THR A CA 1
ATOM 3132 C C . THR A 1 422 ? -2.372 -12.856 -12.588 1.00 87.31 422 THR A C 1
ATOM 3134 O O . THR A 1 422 ? -1.852 -11.831 -12.159 1.00 87.31 422 THR A O 1
ATOM 3137 N N . GLY A 1 423 ? -2.102 -14.071 -12.108 1.00 93.31 423 GLY A N 1
ATOM 3138 C CA . GLY A 1 423 ? -1.110 -14.341 -11.060 1.00 93.31 423 GLY A CA 1
ATOM 3139 C C . GLY A 1 423 ? -1.619 -14.208 -9.616 1.00 93.31 423 GLY A C 1
ATOM 3140 O O . GLY A 1 423 ? -1.089 -14.874 -8.731 1.00 93.31 423 GLY A O 1
ATOM 3141 N N . VAL A 1 424 ? -2.705 -13.460 -9.364 1.00 92.38 424 VAL A N 1
ATOM 3142 C CA . VAL A 1 424 ? -3.252 -13.292 -8.003 1.00 92.38 424 VAL A CA 1
ATOM 3143 C C . VAL A 1 424 ? -3.812 -14.625 -7.476 1.00 92.38 424 VAL A C 1
ATOM 3145 O O . VAL A 1 424 ? -4.745 -15.167 -8.082 1.00 92.38 424 VAL A O 1
ATOM 3148 N N . PRO A 1 425 ? -3.308 -15.160 -6.346 1.00 91.81 425 PRO A N 1
ATOM 3149 C CA . PRO A 1 425 ? -3.811 -16.402 -5.763 1.00 91.81 425 PRO A CA 1
ATOM 3150 C C . PRO A 1 425 ? -5.282 -16.307 -5.340 1.00 91.81 425 PRO A C 1
ATOM 3152 O O . PRO A 1 425 ? -5.716 -15.317 -4.761 1.00 91.81 425 PRO A O 1
ATOM 3155 N N . ALA A 1 426 ? -6.066 -17.368 -5.551 1.00 86.75 426 ALA A N 1
ATOM 3156 C CA . ALA A 1 426 ? -7.452 -17.464 -5.072 1.00 86.75 426 ALA A CA 1
ATOM 3157 C C . ALA A 1 426 ? -7.534 -18.037 -3.639 1.00 86.75 426 ALA A C 1
ATOM 3159 O O . ALA A 1 426 ? -8.303 -18.956 -3.368 1.00 86.75 426 ALA A O 1
ATOM 3160 N N . ASP A 1 427 ? -6.712 -17.521 -2.727 1.00 87.62 427 ASP A N 1
ATOM 3161 C CA . ASP A 1 427 ? -6.551 -18.016 -1.349 1.00 87.62 427 ASP A CA 1
ATOM 3162 C C . ASP A 1 427 ? -7.436 -17.301 -0.310 1.00 87.62 427 ASP A C 1
ATOM 3164 O O . ASP A 1 427 ? -7.544 -17.741 0.832 1.00 87.62 427 ASP A O 1
ATOM 3168 N N . GLY A 1 428 ? -8.105 -16.219 -0.716 1.00 85.75 428 GLY A N 1
ATOM 3169 C CA . GLY A 1 428 ? -8.989 -15.439 0.148 1.00 85.75 428 GLY A CA 1
ATOM 3170 C C . GLY A 1 428 ? -8.275 -14.503 1.129 1.00 85.75 428 GLY A C 1
ATOM 3171 O O . GLY A 1 428 ? -8.960 -13.924 1.970 1.00 85.75 428 GLY A O 1
ATOM 3172 N N . ALA A 1 429 ? -6.961 -14.297 1.004 1.00 94.44 429 ALA A N 1
ATOM 3173 C CA . ALA A 1 429 ? -6.167 -13.391 1.840 1.00 94.44 429 ALA A CA 1
ATOM 3174 C C . ALA A 1 429 ? -5.698 -12.139 1.074 1.00 94.44 429 ALA A C 1
ATOM 3176 O O . ALA A 1 429 ? -5.583 -12.166 -0.151 1.00 94.44 429 ALA A O 1
ATOM 3177 N N . ARG A 1 430 ? -5.421 -11.034 1.781 1.00 97.56 430 ARG A N 1
ATOM 3178 C CA . ARG A 1 430 ? -4.687 -9.886 1.219 1.00 97.56 430 ARG A CA 1
ATOM 3179 C C . ARG A 1 430 ? -3.254 -10.327 0.942 1.00 97.56 430 ARG A C 1
ATOM 3181 O O . ARG A 1 430 ? -2.534 -10.664 1.879 1.00 97.56 430 ARG A O 1
ATOM 3188 N N . ASP A 1 431 ? -2.836 -10.294 -0.315 1.00 98.50 431 ASP A N 1
ATOM 3189 C CA . ASP A 1 431 ? -1.475 -10.652 -0.726 1.00 98.50 431 ASP A CA 1
ATOM 3190 C C . ASP A 1 431 ? -0.556 -9.432 -0.739 1.00 98.50 431 ASP A C 1
ATOM 3192 O O . ASP A 1 431 ? -0.968 -8.375 -1.200 1.00 98.50 431 ASP A O 1
ATOM 3196 N N . VAL A 1 432 ? 0.671 -9.561 -0.246 1.00 98.62 432 VAL A N 1
ATOM 3197 C CA . VAL A 1 432 ? 1.706 -8.513 -0.190 1.00 98.62 432 VAL A CA 1
ATOM 3198 C C . VAL A 1 432 ? 2.893 -8.933 -1.071 1.00 98.62 432 VAL A C 1
ATOM 3200 O O . VAL A 1 432 ? 3.228 -10.121 -1.057 1.00 98.62 432 VAL A O 1
ATOM 3203 N N . PRO A 1 433 ? 3.586 -8.008 -1.767 1.00 98.81 433 PRO A N 1
ATOM 3204 C CA . PRO A 1 433 ? 3.319 -6.567 -1.891 1.00 98.81 433 PRO A CA 1
ATOM 3205 C C . PRO A 1 433 ? 2.319 -6.244 -3.017 1.00 98.81 433 PRO A C 1
ATOM 3207 O O . PRO A 1 433 ? 1.790 -7.151 -3.655 1.00 98.81 433 PRO A O 1
ATOM 3210 N N . ASP A 1 434 ? 2.041 -4.959 -3.258 1.00 98.94 434 ASP A N 1
ATOM 3211 C CA . ASP A 1 434 ? 1.239 -4.497 -4.403 1.00 98.94 434 ASP A CA 1
ATOM 3212 C C . ASP A 1 434 ? 2.114 -4.159 -5.615 1.00 98.94 434 ASP A C 1
ATOM 3214 O O . ASP A 1 434 ? 1.757 -4.487 -6.741 1.00 98.94 434 ASP A O 1
ATOM 3218 N N . VAL A 1 435 ? 3.266 -3.526 -5.397 1.00 98.94 435 VAL A N 1
ATOM 3219 C CA . VAL A 1 435 ? 4.255 -3.136 -6.424 1.00 98.94 435 VAL A CA 1
ATOM 3220 C C . VAL A 1 435 ? 5.658 -3.318 -5.853 1.00 98.94 435 VAL A C 1
ATOM 3222 O O . VAL A 1 435 ? 5.782 -3.484 -4.641 1.00 98.94 435 VAL A O 1
ATOM 3225 N N . ALA A 1 436 ? 6.719 -3.242 -6.655 1.00 98.88 436 ALA A N 1
ATOM 3226 C CA . ALA A 1 436 ? 8.090 -3.368 -6.153 1.00 98.88 436 ALA A CA 1
ATOM 3227 C C . ALA A 1 436 ? 9.100 -2.485 -6.897 1.00 98.88 436 ALA A C 1
ATOM 3229 O O . ALA A 1 436 ? 8.891 -2.142 -8.052 1.00 98.88 436 ALA A O 1
ATOM 3230 N N . PHE A 1 437 ? 10.208 -2.129 -6.243 1.00 98.81 437 PHE A N 1
ATOM 3231 C CA . PHE A 1 437 ? 11.322 -1.392 -6.860 1.00 98.81 437 PHE A CA 1
ATOM 3232 C C . PHE A 1 437 ? 12.668 -1.886 -6.327 1.00 98.81 437 PHE A C 1
ATOM 3234 O O . PHE A 1 437 ? 12.719 -2.579 -5.310 1.00 98.81 437 PHE A O 1
ATOM 3241 N N . ALA A 1 438 ? 13.765 -1.497 -6.980 1.00 96.94 438 ALA A N 1
ATOM 3242 C CA . ALA A 1 438 ? 15.117 -1.888 -6.578 1.00 96.94 438 ALA A CA 1
ATOM 3243 C C . ALA A 1 438 ? 15.352 -1.702 -5.066 1.00 96.94 438 ALA A C 1
ATOM 3245 O O . ALA A 1 438 ? 15.065 -0.655 -4.496 1.00 96.94 438 ALA A O 1
ATOM 3246 N N . SER A 1 439 ? 15.813 -2.760 -4.400 1.00 94.88 439 SER A N 1
ATOM 3247 C CA . SER A 1 439 ? 15.991 -2.806 -2.937 1.00 94.88 439 SER A CA 1
ATOM 3248 C C . SER A 1 439 ? 17.232 -3.589 -2.508 1.00 94.88 439 SER A C 1
ATOM 3250 O O . SER A 1 439 ? 17.565 -3.634 -1.328 1.00 94.88 439 SER A O 1
ATOM 3252 N N . SER A 1 440 ? 17.940 -4.213 -3.444 1.00 88.75 440 SER A N 1
ATOM 3253 C CA . SER A 1 440 ? 19.158 -4.956 -3.143 1.00 88.75 440 SER A CA 1
ATOM 3254 C C . SER A 1 440 ? 20.292 -4.028 -2.704 1.00 88.75 440 SER A C 1
ATOM 3256 O O . SER A 1 440 ? 20.632 -3.072 -3.391 1.00 88.75 440 SER A O 1
ATOM 3258 N N . ASN A 1 441 ? 20.925 -4.348 -1.577 1.00 79.06 441 ASN A N 1
ATOM 3259 C CA . ASN A 1 441 ? 22.160 -3.700 -1.133 1.00 79.06 441 ASN A CA 1
ATOM 3260 C C . ASN A 1 441 ? 23.422 -4.484 -1.530 1.00 79.06 441 ASN A C 1
ATOM 3262 O O . ASN A 1 441 ? 24.524 -3.941 -1.446 1.00 79.06 441 ASN A O 1
ATOM 3266 N N . ALA A 1 442 ? 23.280 -5.740 -1.964 1.00 79.81 442 ALA A N 1
ATOM 3267 C CA . ALA A 1 442 ? 24.385 -6.567 -2.451 1.00 79.81 442 ALA A CA 1
ATOM 3268 C C . ALA A 1 442 ? 24.681 -6.367 -3.951 1.00 79.81 442 ALA A C 1
ATOM 3270 O O . ALA A 1 442 ? 25.745 -6.756 -4.428 1.00 79.81 442 ALA A O 1
ATOM 3271 N N . HIS A 1 443 ? 23.749 -5.763 -4.684 1.00 82.69 443 HIS A N 1
ATOM 3272 C CA . HIS A 1 443 ? 23.802 -5.510 -6.123 1.00 82.69 443 HIS A CA 1
ATOM 3273 C C . HIS A 1 443 ? 23.153 -4.150 -6.394 1.00 82.69 443 HIS A C 1
ATOM 3275 O O . HIS A 1 443 ? 21.948 -4.009 -6.184 1.00 82.69 443 HIS A O 1
ATOM 3281 N N . ASP A 1 444 ? 23.970 -3.174 -6.793 1.00 84.44 444 ASP A N 1
ATOM 3282 C CA . ASP A 1 444 ? 23.601 -1.773 -7.058 1.00 84.44 444 ASP A CA 1
ATOM 3283 C C . ASP A 1 444 ? 22.906 -1.060 -5.894 1.00 84.44 444 ASP A C 1
ATOM 3285 O O . ASP A 1 444 ? 21.894 -0.381 -6.057 1.00 84.44 444 ASP A O 1
ATOM 3289 N N . GLY A 1 445 ? 23.482 -1.201 -4.697 1.00 85.44 445 GLY A N 1
ATOM 3290 C CA . GLY A 1 445 ? 22.983 -0.533 -3.501 1.00 85.44 445 GLY A CA 1
ATOM 3291 C C . GLY A 1 445 ? 22.938 0.994 -3.630 1.00 85.44 445 GLY A C 1
ATOM 3292 O O . GLY A 1 445 ? 23.653 1.623 -4.415 1.00 85.44 445 GLY A O 1
ATOM 3293 N N . TYR A 1 446 ? 22.102 1.595 -2.799 1.00 90.44 446 TYR A N 1
ATOM 3294 C CA . TYR A 1 446 ? 21.889 3.029 -2.723 1.00 90.44 446 TYR A CA 1
ATOM 3295 C C . TYR A 1 446 ? 23.005 3.712 -1.931 1.00 90.44 446 TYR A C 1
ATOM 3297 O O . TYR A 1 446 ? 23.442 3.231 -0.880 1.00 90.44 446 TYR A O 1
ATOM 3305 N N . LEU A 1 447 ? 23.462 4.862 -2.426 1.00 90.19 447 LEU A N 1
ATOM 3306 C CA . LEU A 1 447 ? 24.294 5.775 -1.642 1.00 90.19 447 LEU A CA 1
ATOM 3307 C C . LEU A 1 447 ? 23.399 6.594 -0.713 1.00 90.19 447 LEU A C 1
ATOM 3309 O O . LEU A 1 447 ? 22.267 6.911 -1.072 1.00 90.19 447 LEU A O 1
ATOM 3313 N N . PHE A 1 448 ? 23.900 6.945 0.464 1.00 90.12 448 PHE A N 1
ATOM 3314 C CA . PHE A 1 448 ? 23.120 7.661 1.471 1.00 90.12 448 PHE A CA 1
ATOM 3315 C C . PHE A 1 448 ? 24.017 8.509 2.369 1.00 90.12 448 PHE A C 1
ATOM 3317 O O . PHE A 1 448 ? 25.237 8.288 2.404 1.00 90.12 448 PHE A O 1
ATOM 3324 N N . CYS A 1 449 ? 23.410 9.466 3.072 1.00 90.69 449 CYS A N 1
ATOM 3325 C CA . CYS A 1 449 ? 24.034 10.153 4.188 1.00 90.69 449 CYS A CA 1
ATOM 3326 C C . CYS A 1 449 ? 23.314 9.903 5.504 1.00 90.69 449 CYS A C 1
ATOM 3328 O O . CYS A 1 449 ? 22.142 10.202 5.684 1.00 90.69 449 CYS A O 1
ATOM 3330 N N . SER A 1 450 ? 24.059 9.383 6.474 1.00 86.81 450 SER A N 1
ATOM 3331 C CA . SER A 1 450 ? 23.541 9.232 7.821 1.00 86.81 450 SER A CA 1
ATOM 3332 C C . SER A 1 450 ? 24.555 9.539 8.905 1.00 86.81 450 SER A C 1
ATOM 3334 O O . SER A 1 450 ? 25.745 9.208 8.804 1.00 86.81 450 SER A O 1
ATOM 3336 N N . ALA A 1 451 ? 24.045 10.144 9.978 1.00 79.62 451 ALA A N 1
ATOM 3337 C CA . ALA A 1 451 ? 24.769 10.388 11.213 1.00 79.62 451 ALA A CA 1
ATOM 3338 C C . ALA A 1 451 ? 24.950 9.110 12.051 1.00 79.62 451 ALA A C 1
ATOM 3340 O O . ALA A 1 451 ? 25.805 9.094 12.942 1.00 79.62 451 ALA A O 1
ATOM 3341 N N . GLU A 1 452 ? 24.175 8.066 11.751 1.00 73.06 452 GLU A N 1
ATOM 3342 C CA . GLU A 1 452 ? 24.048 6.848 12.546 1.00 73.06 452 GLU A CA 1
ATOM 3343 C C . GLU A 1 452 ? 24.915 5.680 12.044 1.00 73.06 452 GLU A C 1
ATOM 3345 O O . GLU A 1 452 ? 25.204 4.745 12.792 1.00 73.06 452 GLU A O 1
ATOM 3350 N N . ALA A 1 453 ? 25.362 5.718 10.784 1.00 61.38 453 ALA A N 1
ATOM 3351 C CA . ALA A 1 453 ? 26.155 4.639 10.200 1.00 61.38 453 ALA A CA 1
ATOM 3352 C C . ALA A 1 453 ? 27.430 4.367 11.028 1.00 61.38 453 ALA A C 1
ATOM 3354 O O . ALA A 1 453 ? 28.210 5.274 11.323 1.00 61.38 453 ALA A O 1
ATOM 3355 N N . ALA A 1 454 ? 27.653 3.093 11.373 1.00 53.00 454 ALA A N 1
ATOM 3356 C CA . ALA A 1 454 ? 28.493 2.608 12.478 1.00 53.00 454 ALA A CA 1
ATOM 3357 C C . ALA A 1 454 ? 30.004 2.963 12.478 1.00 53.00 454 ALA A C 1
ATOM 3359 O O . ALA A 1 454 ? 30.735 2.453 13.328 1.00 53.00 454 ALA A O 1
ATOM 3360 N N . ALA A 1 455 ? 30.513 3.812 11.576 1.00 53.03 455 ALA A N 1
ATOM 3361 C CA . ALA A 1 455 ? 31.928 4.209 11.583 1.00 53.03 455 ALA A CA 1
ATOM 3362 C C . ALA A 1 455 ? 32.262 5.597 10.995 1.00 53.03 455 ALA A C 1
ATOM 3364 O O . ALA A 1 455 ? 33.372 6.076 11.221 1.00 53.03 455 ALA A O 1
ATOM 3365 N N . GLU A 1 456 ? 31.369 6.254 10.249 1.00 68.00 456 GLU A N 1
ATOM 3366 C CA . GLU A 1 456 ? 31.701 7.486 9.515 1.00 68.00 456 GLU A CA 1
ATOM 3367 C C . GLU A 1 456 ? 30.421 8.229 9.129 1.00 68.00 456 GLU A C 1
ATOM 3369 O O . GLU A 1 456 ? 29.523 7.592 8.594 1.00 68.00 456 GLU A O 1
ATOM 3374 N N . LYS A 1 457 ? 30.341 9.545 9.374 1.00 82.69 457 LYS A N 1
ATOM 3375 C CA . LYS A 1 457 ? 29.258 10.419 8.882 1.00 82.69 457 LYS A CA 1
ATOM 3376 C C . LYS A 1 457 ? 29.594 10.951 7.490 1.00 82.69 457 LYS A C 1
ATOM 3378 O O . LYS A 1 457 ? 30.776 11.081 7.168 1.00 82.69 457 LYS A O 1
ATOM 3383 N N . CYS A 1 458 ? 28.596 11.370 6.714 1.00 86.75 458 CYS A N 1
ATOM 3384 C CA . CYS A 1 458 ? 28.893 12.135 5.507 1.00 86.75 458 CYS A CA 1
ATOM 3385 C C . CYS A 1 458 ? 29.604 13.451 5.812 1.00 86.75 458 CYS A C 1
ATOM 3387 O O . CYS A 1 458 ? 29.418 14.076 6.862 1.00 86.75 458 CYS A O 1
ATOM 3389 N N . THR A 1 459 ? 30.354 13.907 4.816 1.00 86.12 459 THR A N 1
ATOM 3390 C CA . THR A 1 459 ? 30.829 15.286 4.710 1.00 86.12 459 THR A CA 1
ATOM 3391 C C . THR A 1 459 ? 30.202 15.934 3.481 1.00 86.12 459 THR A C 1
ATOM 3393 O O . THR A 1 459 ? 29.613 15.256 2.642 1.00 86.12 459 THR A O 1
ATOM 3396 N N . SER A 1 460 ? 30.404 17.237 3.290 1.00 82.06 460 SER A N 1
ATOM 3397 C CA . SER A 1 460 ? 30.000 17.914 2.050 1.00 82.06 460 SER A CA 1
ATOM 3398 C C . SER A 1 460 ? 30.692 17.377 0.785 1.00 82.06 460 SER A C 1
ATOM 3400 O O . SER A 1 460 ? 30.340 17.791 -0.317 1.00 82.06 460 SER A O 1
ATOM 3402 N N . THR A 1 461 ? 31.684 16.492 0.926 1.00 82.56 461 THR A N 1
ATOM 3403 C CA . THR A 1 461 ? 32.484 15.940 -0.176 1.00 82.56 461 THR A CA 1
ATOM 3404 C C . THR A 1 461 ? 32.501 14.410 -0.237 1.00 82.56 461 THR A C 1
ATOM 3406 O O . THR A 1 461 ? 33.103 13.856 -1.154 1.00 82.56 461 THR A O 1
ATOM 3409 N N . SER A 1 462 ? 31.863 13.709 0.706 1.00 83.81 462 SER A N 1
ATOM 3410 C CA . SER A 1 462 ? 31.888 12.243 0.762 1.00 83.81 462 SER A CA 1
ATOM 3411 C C . SER A 1 462 ? 30.621 11.650 1.378 1.00 83.81 462 SER A C 1
ATOM 3413 O O . SER A 1 462 ? 30.150 12.132 2.407 1.00 83.81 462 SER A O 1
ATOM 3415 N N . PHE A 1 463 ? 30.127 10.567 0.767 1.00 85.88 463 PHE A N 1
ATOM 3416 C CA . PHE A 1 463 ? 29.092 9.698 1.341 1.00 85.88 463 PHE A CA 1
ATOM 3417 C C . PHE A 1 463 ? 29.642 8.862 2.497 1.00 85.88 463 PHE A C 1
ATOM 3419 O O . PHE A 1 463 ? 30.862 8.764 2.663 1.00 85.88 463 PHE A O 1
ATOM 3426 N N . ASN A 1 464 ? 28.757 8.185 3.234 1.00 81.12 464 ASN A N 1
ATOM 3427 C CA . ASN A 1 464 ? 29.168 7.077 4.088 1.00 81.12 464 ASN A CA 1
ATOM 3428 C C . ASN A 1 464 ? 29.930 6.017 3.264 1.00 81.12 464 ASN A C 1
ATOM 3430 O O . ASN A 1 464 ? 29.664 5.788 2.082 1.00 81.12 464 ASN A O 1
ATOM 3434 N N . SER A 1 465 ? 30.853 5.303 3.908 1.00 71.81 465 SER A N 1
ATOM 3435 C CA . SER A 1 465 ? 31.605 4.182 3.321 1.00 71.81 465 SER A CA 1
ATOM 3436 C C . SER A 1 465 ? 30.790 2.880 3.190 1.00 71.81 465 SER A C 1
ATOM 3438 O O . SER A 1 465 ? 31.356 1.798 3.036 1.00 71.81 465 SER A O 1
ATOM 3440 N N . TYR A 1 466 ? 29.460 2.975 3.231 1.00 74.56 466 TYR A N 1
ATOM 3441 C CA . TYR A 1 466 ? 28.491 1.878 3.206 1.00 74.56 466 TYR A CA 1
ATOM 3442 C C . TYR A 1 466 ? 27.483 2.112 2.083 1.00 74.56 466 TYR A C 1
ATOM 3444 O O . TYR A 1 466 ? 27.334 3.233 1.599 1.00 74.56 466 TYR A O 1
ATOM 3452 N N . VAL A 1 467 ? 26.780 1.054 1.690 1.00 79.44 467 VAL A N 1
ATOM 3453 C CA . VAL A 1 467 ? 25.601 1.161 0.825 1.00 79.44 467 VAL A CA 1
ATOM 3454 C C . VAL A 1 467 ? 24.390 0.602 1.535 1.00 79.44 467 VAL A C 1
ATOM 3456 O O . VAL A 1 467 ? 24.505 -0.210 2.462 1.00 79.44 467 VAL A O 1
ATOM 3459 N N . ILE A 1 468 ? 23.234 1.059 1.085 1.00 81.38 468 ILE A N 1
ATOM 3460 C CA . ILE A 1 468 ? 21.963 0.734 1.694 1.00 81.38 468 ILE A CA 1
ATOM 3461 C C . ILE A 1 468 ? 21.002 0.129 0.682 1.00 81.38 468 ILE A C 1
ATOM 3463 O O . ILE A 1 468 ? 21.145 0.282 -0.528 1.00 81.38 468 ILE A O 1
ATOM 3467 N N . GLY A 1 469 ? 20.043 -0.612 1.199 1.00 86.81 469 GLY A N 1
ATOM 3468 C CA . GLY A 1 469 ? 18.934 -1.192 0.465 1.00 86.81 469 GLY A CA 1
ATOM 3469 C C . GLY A 1 469 ? 17.847 -1.536 1.468 1.00 86.81 469 GLY A C 1
ATOM 3470 O O . GLY A 1 469 ? 17.855 -1.035 2.595 1.00 86.81 469 GLY A O 1
ATOM 3471 N N . GLY A 1 470 ? 16.935 -2.406 1.077 1.00 90.25 470 GLY A N 1
ATOM 3472 C CA . GLY A 1 470 ? 15.693 -2.619 1.794 1.00 90.25 470 GLY A CA 1
ATOM 3473 C C . GLY A 1 470 ? 14.512 -2.015 1.062 1.00 90.25 470 GLY A C 1
ATOM 3474 O O . GLY A 1 470 ? 14.637 -1.061 0.287 1.00 90.25 470 GLY A O 1
ATOM 3475 N N . THR A 1 471 ? 13.340 -2.564 1.349 1.00 95.62 471 THR A N 1
ATOM 3476 C CA . THR A 1 471 ? 12.067 -2.025 0.861 1.00 95.62 471 THR A CA 1
ATOM 3477 C C . THR A 1 471 ? 11.797 -0.615 1.396 1.00 95.62 471 THR A C 1
ATOM 3479 O O . THR A 1 471 ? 10.996 0.116 0.806 1.00 95.62 471 THR A O 1
ATOM 3482 N N . SER A 1 472 ? 12.518 -0.189 2.441 1.00 93.00 472 SER A N 1
ATOM 3483 C CA . SER A 1 472 ? 12.592 1.201 2.902 1.00 93.00 472 SER A CA 1
ATOM 3484 C C . SER A 1 472 ? 13.100 2.192 1.861 1.00 93.00 472 SER A C 1
ATOM 3486 O O . SER A 1 472 ? 12.787 3.365 1.961 1.00 93.00 472 SER A O 1
ATOM 3488 N N . LEU A 1 473 ? 13.820 1.768 0.818 1.00 93.38 473 LEU A N 1
ATOM 3489 C CA . LEU A 1 473 ? 14.205 2.668 -0.278 1.00 93.38 473 LEU A CA 1
ATOM 3490 C C . LEU A 1 473 ? 13.135 2.688 -1.373 1.00 93.38 473 LEU A C 1
ATOM 3492 O O . LEU A 1 473 ? 12.951 3.704 -2.043 1.00 93.38 473 LEU A O 1
ATOM 3496 N N . ALA A 1 474 ? 12.392 1.594 -1.543 1.00 98.00 474 ALA A N 1
ATOM 3497 C CA . ALA A 1 474 ? 11.353 1.481 -2.557 1.00 98.00 474 ALA A CA 1
ATOM 3498 C C . ALA A 1 474 ? 10.141 2.383 -2.248 1.00 98.00 474 ALA A C 1
ATOM 3500 O O . ALA A 1 474 ? 9.673 3.113 -3.125 1.00 98.00 474 ALA A O 1
ATOM 3501 N N . ALA A 1 475 ? 9.658 2.389 -1.000 1.00 98.31 475 ALA A N 1
ATOM 3502 C CA . ALA A 1 475 ? 8.492 3.176 -0.582 1.00 98.31 475 ALA A CA 1
ATOM 3503 C C . ALA A 1 475 ? 8.639 4.709 -0.775 1.00 98.31 475 ALA A C 1
ATOM 3505 O O . ALA A 1 475 ? 7.799 5.293 -1.472 1.00 98.31 475 ALA A O 1
ATOM 3506 N N . PRO A 1 476 ? 9.688 5.389 -0.262 1.00 98.56 476 PRO A N 1
ATOM 3507 C CA . PRO A 1 476 ? 9.861 6.836 -0.431 1.00 98.56 476 PRO A CA 1
ATOM 3508 C C . PRO A 1 476 ? 10.154 7.233 -1.882 1.00 98.56 476 PRO A C 1
ATOM 3510 O O . PRO A 1 476 ? 9.726 8.297 -2.335 1.00 98.56 476 PRO A O 1
ATOM 3513 N N . ASN A 1 477 ? 10.826 6.373 -2.650 1.00 98.62 477 ASN A N 1
ATOM 3514 C CA . ASN A 1 477 ? 11.016 6.591 -4.080 1.00 98.62 477 ASN A CA 1
ATOM 3515 C C . ASN A 1 477 ? 9.686 6.515 -4.851 1.00 98.62 477 ASN A C 1
ATOM 3517 O O . ASN A 1 477 ? 9.428 7.354 -5.721 1.00 98.62 477 ASN A O 1
ATOM 3521 N N . PHE A 1 478 ? 8.797 5.581 -4.501 1.00 98.88 478 PHE A N 1
ATOM 3522 C CA . PHE A 1 478 ? 7.458 5.543 -5.087 1.00 98.88 478 PHE A CA 1
ATOM 3523 C C . PHE A 1 478 ? 6.594 6.732 -4.636 1.00 98.88 478 PHE A C 1
ATOM 3525 O O . PHE A 1 478 ? 5.867 7.311 -5.444 1.00 98.88 478 PHE A O 1
ATOM 3532 N N . ALA A 1 479 ? 6.740 7.192 -3.390 1.00 98.88 479 ALA A N 1
ATOM 3533 C CA . ALA A 1 479 ? 6.106 8.423 -2.912 1.00 98.88 479 ALA A CA 1
ATOM 3534 C C . ALA A 1 479 ? 6.528 9.648 -3.736 1.00 98.88 479 ALA A C 1
ATOM 3536 O O . ALA A 1 479 ? 5.690 10.456 -4.143 1.00 98.88 479 ALA A O 1
ATOM 3537 N N . ALA A 1 480 ? 7.821 9.760 -4.041 1.00 98.81 480 ALA A N 1
ATOM 3538 C CA . ALA A 1 480 ? 8.352 10.796 -4.916 1.00 98.81 480 ALA A CA 1
ATOM 3539 C C .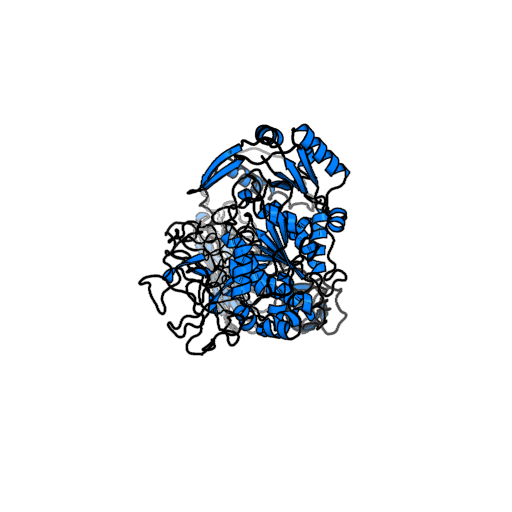 ALA A 1 480 ? 7.792 10.695 -6.345 1.00 98.81 480 ALA A C 1
ATOM 3541 O O . ALA A 1 480 ? 7.346 11.700 -6.906 1.00 98.81 480 ALA A O 1
ATOM 3542 N N . MET A 1 481 ? 7.742 9.487 -6.916 1.00 98.81 481 MET A N 1
ATOM 3543 C CA . MET A 1 481 ? 7.101 9.249 -8.214 1.00 98.81 481 MET A CA 1
ATOM 3544 C C . MET A 1 481 ? 5.650 9.746 -8.212 1.00 98.81 481 MET A C 1
ATOM 3546 O O . MET A 1 481 ? 5.260 10.512 -9.094 1.00 98.81 481 MET A O 1
ATOM 3550 N N . LEU A 1 482 ? 4.862 9.384 -7.198 1.00 98.69 482 LEU A N 1
ATOM 3551 C CA . LEU A 1 482 ? 3.468 9.807 -7.088 1.00 98.69 482 LEU A CA 1
ATOM 3552 C C . LEU A 1 482 ? 3.318 11.313 -6.894 1.00 98.69 482 LEU A C 1
ATOM 3554 O O . LEU A 1 482 ? 2.370 11.880 -7.427 1.00 98.69 482 LEU A O 1
ATOM 3558 N N . ALA A 1 483 ? 4.243 11.988 -6.211 1.00 98.75 483 ALA A N 1
ATOM 3559 C CA . ALA A 1 483 ? 4.219 13.445 -6.114 1.00 98.75 483 ALA A CA 1
ATOM 3560 C C . ALA A 1 483 ? 4.428 14.122 -7.480 1.00 98.75 483 ALA A C 1
ATOM 3562 O O . ALA A 1 483 ? 3.731 15.085 -7.812 1.00 98.75 483 ALA A O 1
ATOM 3563 N N . VAL A 1 484 ? 5.335 13.594 -8.307 1.00 98.81 484 VAL A N 1
ATOM 3564 C CA . VAL A 1 484 ? 5.529 14.058 -9.691 1.00 98.81 484 VAL A CA 1
ATOM 3565 C C . VAL A 1 484 ? 4.274 13.811 -10.533 1.00 98.81 484 VAL A C 1
ATOM 3567 O O . VAL A 1 484 ? 3.808 14.715 -11.232 1.00 98.81 484 VAL A O 1
ATOM 3570 N N . ILE A 1 485 ? 3.684 12.617 -10.432 1.00 98.69 485 ILE A N 1
ATOM 3571 C CA . ILE A 1 485 ? 2.459 12.253 -11.157 1.00 98.69 485 ILE A CA 1
ATOM 3572 C C . ILE A 1 485 ? 1.271 13.111 -10.704 1.00 98.69 485 ILE A C 1
ATOM 3574 O O . ILE A 1 485 ? 0.497 13.580 -11.535 1.00 98.69 485 ILE A O 1
ATOM 3578 N N . GLN A 1 486 ? 1.137 13.365 -9.403 1.00 98.25 486 GLN A N 1
ATOM 3579 C CA . GLN A 1 486 ? 0.071 14.188 -8.838 1.00 98.25 486 GLN A CA 1
ATOM 3580 C C . GLN A 1 486 ? 0.141 15.622 -9.368 1.00 98.25 486 GLN A C 1
ATOM 3582 O O . GLN A 1 486 ? -0.881 16.153 -9.806 1.00 98.25 486 GLN A O 1
ATOM 3587 N N . GLN A 1 487 ? 1.343 16.210 -9.425 1.00 98.50 487 GLN A N 1
ATOM 3588 C CA . GLN A 1 487 ? 1.547 17.513 -10.059 1.00 98.50 487 GLN A CA 1
ATOM 3589 C C . GLN A 1 487 ? 1.153 17.473 -11.544 1.00 98.50 487 GLN A C 1
ATOM 3591 O O . GLN A 1 487 ? 0.427 18.350 -12.012 1.00 98.50 487 GLN A O 1
ATOM 3596 N N . LYS A 1 488 ? 1.612 16.458 -12.287 1.00 97.38 488 LYS A N 1
ATOM 3597 C CA . LYS A 1 488 ? 1.339 16.310 -13.725 1.00 97.38 488 LYS A CA 1
ATOM 3598 C C . LYS A 1 488 ? -0.147 16.173 -14.041 1.00 97.38 488 LYS A C 1
ATOM 3600 O O . LYS A 1 488 ? -0.622 16.781 -14.996 1.00 97.38 488 LYS A O 1
ATOM 3605 N N . ASN A 1 489 ? -0.869 15.403 -13.238 1.00 95.88 489 ASN A N 1
ATOM 3606 C CA . ASN A 1 489 ? -2.289 15.133 -13.435 1.00 95.88 489 ASN A CA 1
ATOM 3607 C C . ASN A 1 489 ? -3.193 16.198 -12.792 1.00 95.88 489 ASN A C 1
ATOM 3609 O O . ASN A 1 489 ? -4.410 16.048 -12.837 1.00 95.88 489 ASN A O 1
ATOM 3613 N N . ALA A 1 490 ? -2.619 17.250 -12.188 1.00 95.12 490 ALA A N 1
ATOM 3614 C CA . ALA A 1 490 ? -3.348 18.259 -11.414 1.00 95.12 490 ALA A CA 1
ATOM 3615 C C . ALA A 1 490 ? -4.309 17.634 -10.380 1.00 95.12 490 ALA A C 1
ATOM 3617 O O . ALA A 1 490 ? -5.414 18.128 -10.152 1.00 95.12 490 ALA A O 1
ATOM 3618 N N . SER A 1 491 ? -3.887 16.519 -9.780 1.00 93.44 491 SER A N 1
ATOM 3619 C CA . SER A 1 491 ? -4.676 15.780 -8.799 1.00 93.44 491 SER A CA 1
ATOM 3620 C C . SER A 1 491 ? -4.484 16.370 -7.400 1.00 93.44 491 SER A C 1
ATOM 3622 O O . SER A 1 491 ? -3.405 16.851 -7.060 1.00 93.44 491 SER A O 1
ATOM 3624 N N . SER A 1 492 ? -5.527 16.320 -6.574 1.00 91.88 492 SER A N 1
ATOM 3625 C CA . SER A 1 492 ? -5.480 16.689 -5.153 1.00 91.88 492 SER A CA 1
ATOM 3626 C C . SER A 1 492 ? -5.066 15.531 -4.234 1.00 91.88 492 SER A C 1
ATOM 3628 O O . SER A 1 492 ? -4.921 15.737 -3.031 1.00 91.88 492 SER A O 1
ATOM 3630 N N . GLY A 1 493 ? -4.892 14.326 -4.783 1.00 94.50 493 GLY A N 1
ATOM 3631 C CA . GLY A 1 493 ? -4.662 13.089 -4.039 1.00 94.50 493 GLY A CA 1
ATOM 3632 C C . GLY A 1 493 ? -5.207 11.882 -4.799 1.00 94.50 493 GLY A C 1
ATOM 3633 O O . GLY A 1 493 ? -6.038 12.046 -5.693 1.00 94.50 493 GLY A O 1
ATOM 3634 N N . PHE A 1 494 ? -4.740 10.678 -4.468 1.00 95.81 494 PHE A N 1
ATOM 3635 C CA . PHE A 1 494 ? -5.257 9.434 -5.060 1.00 95.81 494 PHE A CA 1
ATOM 3636 C C . PHE A 1 494 ? -6.032 8.571 -4.051 1.00 95.81 494 PHE A C 1
ATOM 3638 O O . PHE A 1 494 ? -6.683 7.610 -4.446 1.00 95.81 494 PHE A O 1
ATOM 3645 N N . GLY A 1 495 ? -6.001 8.911 -2.756 1.00 96.69 495 GLY A N 1
ATOM 3646 C CA . GLY A 1 495 ? -6.579 8.066 -1.710 1.00 96.69 495 GLY A CA 1
ATOM 3647 C C . GLY A 1 495 ? -5.952 6.671 -1.729 1.00 96.69 495 GLY A C 1
ATOM 3648 O O . GLY A 1 495 ? -4.731 6.545 -1.864 1.00 96.69 495 GLY A O 1
ATOM 3649 N N . ASP A 1 496 ? -6.794 5.639 -1.653 1.00 96.00 496 ASP A N 1
ATOM 3650 C CA . ASP A 1 496 ? -6.380 4.253 -1.881 1.00 96.00 496 ASP A CA 1
ATOM 3651 C C . ASP A 1 496 ? -5.965 4.046 -3.343 1.00 96.00 496 ASP A C 1
ATOM 3653 O O . ASP A 1 496 ? -6.802 4.006 -4.242 1.00 96.00 496 ASP A O 1
ATOM 3657 N N . LEU A 1 497 ? -4.667 3.898 -3.595 1.00 97.19 497 LEU A N 1
ATOM 3658 C CA . LEU A 1 497 ? -4.154 3.741 -4.952 1.00 97.19 497 LEU A CA 1
ATOM 3659 C C . LEU A 1 497 ? -4.382 2.320 -5.507 1.00 97.19 497 LEU A C 1
ATOM 3661 O O . LEU A 1 497 ? -4.346 2.113 -6.724 1.00 97.19 497 LEU A O 1
ATOM 3665 N N . ASN A 1 498 ? -4.643 1.329 -4.650 1.00 97.62 498 ASN A N 1
ATOM 3666 C CA . ASN A 1 498 ? -4.667 -0.074 -5.055 1.00 97.62 498 ASN A CA 1
ATOM 3667 C C . ASN A 1 498 ? -5.804 -0.408 -6.045 1.00 97.62 498 ASN A C 1
ATOM 3669 O O . ASN A 1 498 ? -5.514 -1.031 -7.071 1.00 97.62 498 ASN A O 1
ATOM 3673 N N . PRO A 1 499 ? -7.068 0.031 -5.855 1.00 92.50 499 PRO A N 1
ATOM 3674 C CA . PRO A 1 499 ? -8.121 -0.173 -6.851 1.00 92.50 499 PRO A CA 1
ATOM 3675 C C . PRO A 1 499 ? -7.733 0.292 -8.260 1.00 92.50 499 PRO A C 1
ATOM 3677 O O . PRO A 1 499 ? -7.963 -0.427 -9.238 1.00 92.50 499 PRO A O 1
ATOM 3680 N N . ALA A 1 500 ? -7.088 1.457 -8.360 1.00 93.50 500 ALA A N 1
ATOM 3681 C CA . ALA A 1 500 ? -6.608 2.010 -9.617 1.00 93.50 500 ALA A CA 1
ATOM 3682 C C . ALA A 1 500 ? -5.490 1.154 -10.232 1.00 93.50 500 ALA A C 1
ATOM 3684 O O . ALA A 1 500 ? -5.584 0.794 -11.406 1.00 93.50 500 ALA A O 1
ATOM 3685 N N . LEU A 1 501 ? -4.470 0.770 -9.454 1.00 97.19 501 LEU A N 1
ATOM 3686 C CA . LEU A 1 501 ? -3.351 -0.049 -9.942 1.00 97.19 501 LEU A CA 1
ATOM 3687 C C . LEU A 1 501 ? -3.823 -1.394 -10.498 1.00 97.19 501 LEU A C 1
ATOM 3689 O O . LEU A 1 501 ? -3.468 -1.754 -11.620 1.00 97.19 501 LEU A O 1
ATOM 3693 N N . TYR A 1 502 ? -4.680 -2.106 -9.765 1.00 94.31 502 TYR A N 1
ATOM 3694 C CA . TYR A 1 502 ? -5.186 -3.405 -10.211 1.00 94.31 502 TYR A CA 1
ATOM 3695 C C . TYR A 1 502 ? -6.167 -3.272 -11.386 1.00 94.31 502 TYR A C 1
ATOM 3697 O O . TYR A 1 502 ? -6.217 -4.149 -12.251 1.00 94.31 502 TYR A O 1
ATOM 3705 N N . SER A 1 503 ? -6.918 -2.170 -11.480 1.00 88.94 503 SER A N 1
ATOM 3706 C CA . SER A 1 503 ? -7.731 -1.868 -12.665 1.00 88.94 503 SER A CA 1
ATOM 3707 C C . SER A 1 503 ? -6.858 -1.641 -13.906 1.00 88.94 503 SER A C 1
ATOM 3709 O O . SER A 1 503 ? -7.094 -2.254 -14.951 1.00 88.94 503 SER A O 1
ATOM 3711 N N . ILE A 1 504 ? -5.796 -0.837 -13.777 1.00 92.56 504 ILE A N 1
ATOM 3712 C CA . ILE A 1 504 ? -4.822 -0.562 -14.844 1.00 92.56 504 ILE A CA 1
ATOM 3713 C C . ILE A 1 504 ? -4.116 -1.848 -15.280 1.00 92.56 504 ILE A C 1
ATOM 3715 O O . ILE A 1 504 ? -4.007 -2.099 -16.480 1.00 92.56 504 ILE A O 1
ATOM 3719 N N . PHE A 1 505 ? -3.693 -2.678 -14.324 1.00 93.25 505 PHE A N 1
ATOM 3720 C CA . PHE A 1 505 ? -3.014 -3.951 -14.572 1.00 93.25 505 PHE A CA 1
ATOM 3721 C C . PHE A 1 505 ? -3.846 -4.894 -15.446 1.00 93.25 505 PHE A C 1
ATOM 3723 O O . PHE A 1 505 ? -3.338 -5.486 -16.396 1.00 93.25 505 PHE A O 1
ATOM 3730 N N . ARG A 1 506 ? -5.152 -4.994 -15.172 1.00 86.25 506 ARG A N 1
ATOM 3731 C CA . ARG A 1 506 ? -6.089 -5.809 -15.965 1.00 86.25 506 ARG A CA 1
ATOM 3732 C C . ARG A 1 506 ? -6.490 -5.152 -17.291 1.00 86.25 506 ARG A C 1
ATOM 3734 O O . ARG A 1 506 ? -7.017 -5.823 -18.188 1.00 86.25 506 ARG A O 1
ATOM 3741 N N . GLY A 1 507 ? -6.307 -3.839 -17.388 1.00 82.62 507 GLY A N 1
ATOM 3742 C CA . GLY A 1 507 ? -6.628 -3.022 -18.549 1.00 82.62 507 GLY A CA 1
ATOM 3743 C C . GLY A 1 507 ? -5.616 -3.159 -19.687 1.00 82.62 507 GLY A C 1
ATOM 3744 O O . GLY A 1 507 ? -4.652 -3.918 -19.636 1.00 82.62 507 GLY A O 1
ATOM 3745 N N . THR A 1 508 ? -5.834 -2.400 -20.760 1.00 82.31 508 THR A N 1
ATOM 3746 C CA . THR A 1 508 ? -4.935 -2.377 -21.928 1.00 82.31 508 THR A CA 1
ATOM 3747 C C . THR A 1 508 ? -3.592 -1.708 -21.647 1.00 82.31 508 THR A C 1
ATOM 3749 O O . THR A 1 508 ? -2.641 -1.941 -22.383 1.00 82.31 508 THR A O 1
ATOM 3752 N N . SER A 1 509 ? -3.512 -0.890 -20.596 1.00 88.19 509 SER A N 1
ATOM 3753 C CA . SER A 1 509 ? -2.291 -0.180 -20.209 1.00 88.19 509 SER A CA 1
ATOM 3754 C C . SER A 1 509 ? -1.370 -1.012 -19.312 1.00 88.19 509 SER A C 1
ATOM 3756 O O . SER A 1 509 ? -0.231 -0.604 -19.098 1.00 88.19 509 SER A O 1
ATOM 3758 N N . GLY A 1 510 ? -1.818 -2.172 -18.812 1.00 89.69 510 GLY A N 1
ATOM 3759 C CA . GLY A 1 510 ? -1.078 -2.977 -17.835 1.00 89.69 510 GLY A CA 1
ATOM 3760 C C . GLY A 1 510 ? 0.366 -3.261 -18.253 1.00 89.69 510 GLY A C 1
ATOM 3761 O O . GLY A 1 510 ? 1.289 -2.895 -17.538 1.00 89.69 510 GLY A O 1
ATOM 3762 N N . SER A 1 511 ? 0.580 -3.780 -19.465 1.00 91.94 511 SER A N 1
ATOM 3763 C CA . SER A 1 511 ? 1.924 -4.111 -19.970 1.00 91.94 511 SER A CA 1
ATOM 3764 C C . SER A 1 511 ? 2.822 -2.904 -20.267 1.00 91.94 511 SER A C 1
ATOM 3766 O O . SER A 1 511 ? 4.003 -3.084 -20.536 1.00 91.94 511 SER A O 1
ATOM 3768 N N . SER A 1 512 ? 2.263 -1.690 -20.315 1.00 94.88 512 SER A N 1
ATOM 3769 C CA . SER A 1 512 ? 3.045 -0.453 -20.471 1.00 94.88 512 SER A CA 1
ATOM 3770 C C . SER A 1 512 ? 3.381 0.207 -19.138 1.00 94.88 512 SER A C 1
ATOM 3772 O O . SER A 1 512 ? 4.347 0.953 -19.067 1.00 94.88 512 SER A O 1
ATOM 3774 N N . VAL A 1 513 ? 2.567 -0.043 -18.110 1.00 98.25 513 VAL A N 1
ATOM 3775 C CA . VAL A 1 513 ? 2.724 0.547 -16.778 1.00 98.25 513 VAL A CA 1
ATOM 3776 C C . VAL A 1 513 ? 3.612 -0.319 -15.904 1.00 98.25 513 VAL A C 1
ATOM 3778 O O . VAL A 1 513 ? 4.435 0.223 -15.178 1.00 98.25 513 VAL A O 1
ATOM 3781 N N . PHE A 1 514 ? 3.440 -1.637 -15.971 1.00 98.62 514 PHE A N 1
ATOM 3782 C CA . PHE A 1 514 ? 4.108 -2.574 -15.084 1.00 98.62 514 PHE A CA 1
ATOM 3783 C C . PHE A 1 514 ? 5.216 -3.331 -15.809 1.00 98.62 514 PHE A C 1
ATOM 3785 O O . PHE A 1 514 ? 4.989 -3.940 -16.859 1.00 98.62 514 PHE A O 1
ATOM 3792 N N . HIS A 1 515 ? 6.403 -3.328 -15.217 1.00 98.50 515 HIS A N 1
ATOM 3793 C CA . HIS A 1 515 ? 7.484 -4.226 -15.578 1.00 98.50 515 HIS A CA 1
ATOM 3794 C C . HIS A 1 515 ? 7.362 -5.498 -14.735 1.00 98.50 515 HIS A C 1
ATOM 3796 O O . HIS A 1 515 ? 7.759 -5.540 -13.571 1.00 98.50 515 HIS A O 1
ATOM 3802 N N . ASP A 1 516 ? 6.755 -6.517 -15.340 1.00 98.31 516 ASP A N 1
ATOM 3803 C CA . ASP A 1 516 ? 6.475 -7.809 -14.710 1.00 98.31 516 ASP A CA 1
ATOM 3804 C C . ASP A 1 516 ? 7.776 -8.564 -14.373 1.00 98.31 516 ASP A C 1
ATOM 3806 O O . ASP A 1 516 ? 8.555 -8.932 -15.264 1.00 98.31 516 ASP A O 1
ATOM 3810 N N . VAL A 1 517 ? 8.013 -8.796 -13.080 1.00 98.56 517 VAL A N 1
ATOM 3811 C CA . VAL A 1 517 ? 9.177 -9.529 -12.582 1.00 98.56 517 VAL A CA 1
ATOM 3812 C C . VAL A 1 517 ? 8.820 -11.004 -12.507 1.00 98.56 517 VAL A C 1
ATOM 3814 O O . VAL A 1 517 ? 8.221 -11.470 -11.555 1.00 98.56 517 VAL A O 1
ATOM 3817 N N . THR A 1 518 ? 9.258 -11.772 -13.498 1.00 98.12 518 THR A N 1
ATOM 3818 C CA . THR A 1 518 ? 8.811 -13.167 -13.673 1.00 98.12 518 THR A CA 1
ATOM 3819 C C . THR A 1 518 ? 9.785 -14.220 -13.141 1.00 98.12 518 THR A C 1
ATOM 3821 O O . THR A 1 518 ? 9.597 -15.419 -13.363 1.00 98.12 518 THR A O 1
ATOM 3824 N N . SER A 1 519 ? 10.872 -13.810 -12.478 1.00 97.62 519 SER A N 1
ATOM 3825 C CA . SER A 1 519 ? 11.901 -14.740 -12.000 1.00 97.62 519 SER A CA 1
ATOM 3826 C C . SER A 1 519 ? 12.581 -14.293 -10.708 1.00 97.62 519 SER A C 1
ATOM 3828 O O . SER A 1 519 ? 12.690 -13.106 -10.408 1.00 97.62 519 SER A O 1
ATOM 3830 N N . GLY A 1 520 ? 13.047 -15.278 -9.937 1.00 97.25 520 GLY A N 1
ATOM 3831 C CA . GLY A 1 520 ? 13.521 -15.099 -8.565 1.00 97.25 520 GLY A CA 1
ATOM 3832 C C . GLY A 1 520 ? 12.499 -15.600 -7.541 1.00 97.25 520 GLY A C 1
ATOM 3833 O O . GLY A 1 520 ? 11.454 -16.149 -7.889 1.00 97.25 520 GLY A O 1
ATOM 3834 N N . ASN A 1 521 ? 12.830 -15.490 -6.258 1.00 97.69 521 ASN A N 1
ATOM 3835 C CA . ASN A 1 521 ? 11.985 -15.954 -5.159 1.00 97.69 521 ASN A CA 1
ATOM 3836 C C . ASN A 1 521 ? 12.327 -15.210 -3.865 1.00 97.69 521 ASN A C 1
ATOM 3838 O O . ASN A 1 521 ? 13.446 -14.729 -3.723 1.00 97.69 521 ASN A O 1
ATOM 3842 N N . ASN A 1 522 ? 11.415 -15.206 -2.894 1.00 96.81 522 ASN A N 1
ATOM 3843 C CA . ASN A 1 522 ? 11.689 -14.797 -1.513 1.00 96.81 522 ASN A CA 1
ATOM 3844 C C . ASN A 1 522 ? 11.717 -16.017 -0.565 1.00 96.81 522 ASN A C 1
ATOM 3846 O O . ASN A 1 522 ? 11.212 -15.973 0.557 1.00 96.81 522 ASN A O 1
ATOM 3850 N N . ILE A 1 523 ? 12.279 -17.139 -1.025 1.00 95.88 523 ILE A N 1
ATOM 3851 C CA . ILE A 1 523 ? 12.396 -18.368 -0.234 1.00 95.88 523 ILE A CA 1
ATOM 3852 C C . ILE A 1 523 ? 13.553 -18.247 0.758 1.00 95.88 523 ILE A C 1
ATOM 3854 O O . ILE A 1 523 ? 14.635 -17.763 0.420 1.00 95.88 523 ILE A O 1
ATOM 3858 N N . VAL A 1 524 ? 13.317 -18.731 1.977 1.00 91.81 524 VAL A N 1
ATOM 3859 C CA . VAL A 1 524 ? 14.284 -18.759 3.078 1.00 91.81 524 VAL A CA 1
ATOM 3860 C C . VAL A 1 524 ? 14.470 -20.162 3.629 1.00 91.81 524 VAL A C 1
ATOM 3862 O O . VAL A 1 524 ? 13.566 -21.000 3.564 1.00 91.81 524 VAL A O 1
ATOM 3865 N N . THR A 1 525 ? 15.639 -20.398 4.223 1.00 92.56 525 THR A N 1
ATOM 3866 C CA . THR A 1 525 ? 15.883 -21.560 5.082 1.00 92.56 525 THR A CA 1
ATOM 3867 C C . THR A 1 525 ? 15.065 -21.433 6.358 1.00 92.56 525 THR A C 1
ATOM 3869 O O . THR A 1 525 ? 15.004 -20.366 6.971 1.00 92.56 525 THR A O 1
ATOM 3872 N N . CYS A 1 526 ? 14.465 -22.535 6.788 1.00 94.25 526 CYS A N 1
ATOM 3873 C CA . CYS A 1 526 ? 13.678 -22.602 8.006 1.00 94.25 526 CYS A CA 1
ATOM 3874 C C . CYS A 1 526 ? 14.006 -23.860 8.815 1.00 94.25 526 CYS A C 1
ATOM 3876 O O . CYS A 1 526 ? 14.490 -24.867 8.292 1.00 94.25 526 CYS A O 1
ATOM 3878 N N . GLN A 1 527 ? 13.733 -23.813 10.115 1.00 95.94 527 GLN A N 1
ATOM 3879 C CA . GLN A 1 527 ? 13.942 -24.949 11.001 1.00 95.94 527 GLN A CA 1
ATOM 3880 C C . GLN A 1 527 ? 12.803 -25.964 10.833 1.00 95.94 527 GLN A C 1
ATOM 3882 O O . GLN A 1 527 ? 11.657 -25.679 11.180 1.00 95.94 527 GLN A O 1
ATOM 3887 N N . VAL A 1 528 ? 13.110 -27.167 10.336 1.00 96.56 528 VAL A N 1
ATOM 3888 C CA . VAL A 1 528 ? 12.112 -28.239 10.148 1.00 96.56 528 VAL A CA 1
ATOM 3889 C C . VAL A 1 528 ? 11.341 -28.498 11.445 1.00 96.56 528 VAL A C 1
ATOM 3891 O O . VAL A 1 528 ? 11.935 -28.656 12.512 1.00 96.56 528 VAL A O 1
ATOM 3894 N N . GLY A 1 529 ? 10.011 -28.554 11.345 1.00 94.75 529 GLY A N 1
ATOM 3895 C CA . GLY A 1 529 ? 9.108 -28.744 12.485 1.00 94.75 529 GLY A CA 1
ATOM 3896 C C . GLY A 1 529 ? 8.602 -27.446 13.121 1.00 94.75 529 GLY A C 1
ATOM 3897 O O . GLY A 1 529 ? 7.729 -27.503 13.985 1.00 94.75 529 GLY A O 1
ATOM 3898 N N . THR A 1 530 ? 9.098 -26.287 12.682 1.00 94.94 530 THR A N 1
ATOM 3899 C CA . THR A 1 530 ? 8.470 -24.986 12.964 1.00 94.94 530 THR A CA 1
ATOM 3900 C C . THR A 1 530 ? 7.278 -24.736 12.025 1.00 94.94 530 THR A C 1
ATOM 3902 O O . THR A 1 530 ? 7.137 -25.458 11.028 1.00 94.94 530 THR A O 1
ATOM 3905 N N . PRO A 1 531 ? 6.379 -23.771 12.326 1.00 95.06 531 PRO A N 1
ATOM 3906 C CA . PRO A 1 531 ? 5.234 -23.469 11.468 1.00 95.06 531 PRO A CA 1
ATOM 3907 C C . PRO A 1 531 ? 5.647 -23.295 10.002 1.00 95.06 531 PRO A C 1
ATOM 3909 O O . PRO A 1 531 ? 6.672 -22.689 9.709 1.00 95.06 531 PRO A O 1
ATOM 3912 N N . ASP A 1 532 ? 4.870 -23.867 9.082 1.00 94.25 532 ASP A N 1
ATOM 3913 C CA . ASP A 1 532 ? 5.090 -23.836 7.625 1.00 94.25 532 ASP A CA 1
ATOM 3914 C C . ASP A 1 532 ? 6.400 -24.471 7.103 1.00 94.25 532 ASP A C 1
ATOM 3916 O O . ASP A 1 532 ? 6.591 -24.558 5.887 1.00 94.25 532 ASP A O 1
ATOM 3920 N N . CYS A 1 533 ? 7.273 -24.982 7.980 1.00 95.38 533 CYS A N 1
ATOM 3921 C CA . CYS A 1 533 ? 8.578 -25.528 7.618 1.00 95.38 533 CYS A CA 1
ATOM 3922 C C . CYS A 1 533 ? 8.603 -27.066 7.593 1.00 95.38 533 CYS A C 1
ATOM 3924 O O . CYS A 1 533 ? 8.971 -27.729 8.570 1.00 95.38 533 CYS A O 1
ATOM 3926 N N . ILE A 1 534 ? 8.241 -27.647 6.446 1.00 94.12 534 ILE A N 1
ATOM 3927 C CA . ILE A 1 534 ? 8.211 -29.110 6.250 1.00 94.12 534 ILE A CA 1
ATOM 3928 C C . ILE A 1 534 ? 9.540 -29.631 5.687 1.00 94.12 534 ILE A C 1
ATOM 3930 O O . ILE A 1 534 ? 10.059 -30.642 6.150 1.00 94.12 534 ILE A O 1
ATOM 3934 N N . THR A 1 535 ? 10.102 -28.941 4.693 1.00 94.06 535 THR A N 1
ATOM 3935 C CA . THR A 1 535 ? 11.259 -29.407 3.905 1.00 94.06 535 THR A CA 1
ATOM 3936 C C . THR A 1 535 ? 12.544 -28.627 4.185 1.00 94.06 535 THR A C 1
ATOM 3938 O O . THR A 1 535 ? 13.522 -28.781 3.461 1.00 94.06 535 THR A O 1
ATOM 3941 N N . GLY A 1 536 ? 12.551 -27.781 5.219 1.00 95.00 536 GLY A N 1
ATOM 3942 C CA . GLY A 1 536 ? 13.699 -26.941 5.585 1.00 95.00 536 GLY A CA 1
ATOM 3943 C C . GLY A 1 536 ? 13.775 -25.610 4.835 1.00 95.00 536 GLY A C 1
ATOM 3944 O O . GLY A 1 536 ? 14.695 -24.833 5.068 1.00 95.00 536 GLY A O 1
ATOM 3945 N N . THR A 1 537 ? 12.804 -25.319 3.967 1.00 95.50 537 THR A N 1
ATOM 3946 C CA . THR A 1 537 ? 12.638 -24.017 3.312 1.00 95.50 537 THR A CA 1
ATOM 3947 C C . THR A 1 537 ? 11.159 -23.667 3.155 1.00 95.50 537 THR A C 1
ATOM 3949 O O . THR A 1 537 ? 10.303 -24.554 3.089 1.00 95.50 537 THR A O 1
ATOM 3952 N N . PHE A 1 538 ? 10.848 -22.374 3.078 1.00 96.56 538 PHE A N 1
ATOM 3953 C CA . PHE A 1 538 ? 9.540 -21.876 2.653 1.00 96.56 538 PHE A CA 1
ATOM 3954 C C . PHE A 1 538 ? 9.672 -20.506 1.978 1.00 96.56 538 PHE A C 1
ATOM 3956 O O . PHE A 1 538 ? 10.637 -19.785 2.203 1.00 96.56 538 PHE A O 1
ATOM 3963 N N . GLY A 1 539 ? 8.673 -20.136 1.182 1.00 96.06 539 GLY A N 1
ATOM 3964 C CA . GLY A 1 539 ? 8.512 -18.809 0.586 1.00 96.06 539 GLY A CA 1
ATOM 3965 C C . GLY A 1 539 ? 7.705 -18.889 -0.700 1.00 96.06 539 GLY A C 1
ATOM 3966 O O . GLY A 1 539 ? 6.972 -19.868 -0.886 1.00 96.06 539 GLY A O 1
ATOM 3967 N N . TYR A 1 540 ? 7.864 -17.884 -1.557 1.00 98.25 540 TYR A N 1
ATOM 3968 C CA . TYR A 1 540 ? 7.147 -17.726 -2.819 1.00 98.25 540 TYR A CA 1
ATOM 3969 C C . TYR A 1 540 ? 8.125 -17.478 -3.971 1.00 98.25 540 TYR A C 1
ATOM 3971 O O . TYR A 1 540 ? 9.255 -17.034 -3.768 1.00 98.25 540 TYR A O 1
ATOM 3979 N N . THR A 1 541 ? 7.706 -17.823 -5.186 1.00 98.31 541 THR A N 1
ATOM 3980 C CA . THR A 1 541 ? 8.485 -17.660 -6.424 1.00 98.31 541 THR A CA 1
ATOM 3981 C C . THR A 1 541 ? 7.734 -16.715 -7.345 1.00 98.31 541 THR A C 1
ATOM 3983 O O . THR A 1 541 ? 6.507 -16.793 -7.406 1.00 98.31 541 THR A O 1
ATOM 3986 N N . ALA A 1 542 ? 8.469 -15.852 -8.039 1.00 98.38 542 ALA A N 1
ATOM 3987 C CA . ALA A 1 542 ? 7.900 -14.956 -9.032 1.00 98.38 542 ALA A CA 1
ATOM 3988 C C . ALA A 1 542 ? 7.323 -15.713 -10.236 1.00 98.38 542 ALA A C 1
ATOM 3990 O O . ALA A 1 542 ? 7.744 -16.833 -10.552 1.00 98.38 542 ALA A O 1
ATOM 3991 N N . GLY A 1 543 ? 6.355 -15.101 -10.908 1.00 96.44 543 GLY A N 1
ATOM 3992 C CA . GLY A 1 543 ? 5.650 -15.689 -12.043 1.00 96.44 543 GLY A CA 1
ATOM 3993 C C . GLY A 1 543 ? 5.074 -14.622 -12.964 1.00 96.44 543 GLY A C 1
ATOM 3994 O O . GLY A 1 543 ? 5.335 -13.448 -12.787 1.00 96.44 543 GLY A O 1
ATOM 3995 N N . VAL A 1 544 ? 4.309 -15.033 -13.978 1.00 95.81 544 VAL A N 1
ATOM 3996 C CA . VAL A 1 544 ? 3.651 -14.076 -14.884 1.00 95.81 544 VAL A CA 1
ATOM 3997 C C . VAL A 1 544 ? 2.494 -13.376 -14.170 1.00 95.81 544 VAL A C 1
ATOM 3999 O O . VAL A 1 544 ? 1.565 -14.043 -13.698 1.00 95.81 544 VAL A O 1
ATOM 4002 N N . GLY A 1 545 ? 2.485 -12.047 -14.217 1.00 95.94 545 GLY A N 1
ATOM 4003 C CA . GLY A 1 545 ? 1.458 -11.198 -13.631 1.00 95.94 545 GLY A CA 1
ATOM 4004 C C . GLY A 1 545 ? 1.747 -10.856 -12.173 1.00 95.94 545 GLY A C 1
ATOM 4005 O O . GLY A 1 545 ? 2.863 -10.523 -11.819 1.00 95.94 545 GLY A O 1
ATOM 4006 N N . TYR A 1 546 ? 0.718 -10.892 -11.326 1.00 98.44 546 TYR A N 1
ATOM 4007 C CA . TYR A 1 546 ? 0.915 -10.680 -9.898 1.00 98.44 546 TYR A CA 1
ATOM 4008 C C . TYR A 1 546 ? 1.652 -11.862 -9.259 1.00 98.44 546 TYR A C 1
ATOM 4010 O O . TYR A 1 546 ? 1.281 -13.014 -9.490 1.00 98.44 546 TYR A O 1
ATOM 4018 N N . ASP A 1 547 ? 2.580 -11.590 -8.345 1.00 98.75 547 ASP A N 1
ATOM 4019 C CA . ASP A 1 547 ? 3.096 -12.597 -7.421 1.00 98.75 547 ASP A CA 1
ATOM 4020 C C . ASP A 1 547 ? 3.325 -12.066 -5.997 1.00 98.75 547 ASP A C 1
ATOM 4022 O O . ASP A 1 547 ? 3.471 -10.872 -5.746 1.00 98.75 547 ASP A O 1
ATOM 4026 N N . GLN A 1 548 ? 3.393 -12.991 -5.037 1.00 98.56 548 GLN A N 1
ATOM 4027 C CA . GLN A 1 548 ? 3.590 -12.709 -3.607 1.00 98.56 548 GLN A CA 1
ATOM 4028 C C . GLN A 1 548 ? 5.046 -12.332 -3.254 1.00 98.56 548 GLN A C 1
ATOM 4030 O O . GLN A 1 548 ? 5.484 -12.518 -2.117 1.00 98.56 548 GLN A O 1
ATOM 4035 N N . THR A 1 549 ? 5.831 -11.859 -4.226 1.00 98.56 549 THR A N 1
ATOM 4036 C CA . THR A 1 549 ? 7.203 -11.377 -4.018 1.00 98.56 549 THR A CA 1
ATOM 4037 C C . THR A 1 549 ? 7.378 -9.931 -4.472 1.00 98.56 549 THR A C 1
ATOM 4039 O O . THR A 1 549 ? 7.918 -9.122 -3.718 1.00 98.56 549 THR A O 1
ATOM 4042 N N . THR A 1 550 ? 6.878 -9.588 -5.659 1.00 98.81 550 THR A N 1
ATOM 4043 C CA . THR A 1 550 ? 7.036 -8.273 -6.299 1.00 98.81 550 THR A CA 1
ATOM 4044 C C . THR A 1 550 ? 5.709 -7.618 -6.675 1.00 98.81 550 THR A C 1
ATOM 4046 O O . THR A 1 550 ? 5.688 -6.501 -7.194 1.00 98.81 550 THR A O 1
ATOM 4049 N N . GLY A 1 551 ? 4.588 -8.260 -6.341 1.00 98.81 551 GLY A N 1
ATOM 4050 C CA . GLY A 1 551 ? 3.260 -7.736 -6.601 1.00 98.81 551 GLY A CA 1
ATOM 4051 C C . GLY A 1 551 ? 3.009 -7.660 -8.098 1.00 98.81 551 GLY A C 1
ATOM 4052 O O . GLY A 1 551 ? 3.230 -8.629 -8.810 1.00 98.81 551 GLY A O 1
ATOM 4053 N N . LEU A 1 552 ? 2.571 -6.499 -8.577 1.00 98.69 552 LEU A N 1
ATOM 4054 C CA . LEU A 1 552 ? 2.382 -6.210 -10.000 1.00 98.69 552 LEU A CA 1
ATOM 4055 C C . LEU A 1 552 ? 3.704 -5.942 -10.748 1.00 98.69 552 LEU A C 1
ATOM 4057 O O . LEU A 1 552 ? 3.663 -5.680 -11.947 1.00 98.69 552 LEU A O 1
ATOM 4061 N N . GLY A 1 553 ? 4.851 -5.972 -10.062 1.00 98.75 553 GLY A N 1
ATOM 4062 C CA . GLY A 1 553 ? 6.155 -5.581 -10.595 1.00 98.75 553 GLY A CA 1
ATOM 4063 C C . GLY A 1 553 ? 6.497 -4.112 -10.329 1.00 98.75 553 GLY A C 1
ATOM 4064 O O . GLY A 1 553 ? 5.846 -3.434 -9.522 1.00 98.75 553 GLY A O 1
ATOM 4065 N N . SER A 1 554 ? 7.541 -3.619 -10.996 1.00 98.81 554 SER A N 1
ATOM 4066 C CA . SER A 1 554 ? 7.927 -2.204 -10.932 1.00 98.81 554 SER A CA 1
ATOM 4067 C C . SER A 1 554 ? 7.146 -1.360 -11.933 1.00 98.81 554 SER A C 1
ATOM 4069 O O . SER A 1 554 ? 6.462 -1.888 -12.809 1.00 98.81 554 SER A O 1
ATOM 4071 N N . ILE A 1 555 ? 7.170 -0.037 -11.767 1.00 98.69 555 ILE A N 1
ATOM 4072 C CA . ILE A 1 555 ? 6.290 0.877 -12.506 1.00 98.69 555 ILE A CA 1
ATOM 4073 C C . ILE A 1 555 ? 7.085 1.834 -13.395 1.00 98.69 555 ILE A C 1
ATOM 4075 O O . ILE A 1 555 ? 7.998 2.503 -12.917 1.00 98.69 555 ILE A O 1
ATOM 4079 N N . ASP A 1 556 ? 6.643 2.005 -14.643 1.00 98.62 556 ASP A N 1
ATOM 4080 C CA . ASP A 1 556 ? 6.978 3.174 -15.459 1.00 98.62 556 ASP A CA 1
ATOM 4081 C C . ASP A 1 556 ? 6.096 4.363 -15.041 1.00 98.62 556 ASP A C 1
ATOM 4083 O O . ASP A 1 556 ? 4.876 4.386 -15.248 1.00 98.62 556 ASP A O 1
ATOM 4087 N N . GLY A 1 557 ? 6.714 5.386 -14.448 1.00 98.12 557 GLY A N 1
ATOM 4088 C CA . GLY A 1 557 ? 6.003 6.546 -13.917 1.00 98.12 557 GLY A CA 1
ATOM 4089 C C . GLY A 1 557 ? 5.294 7.388 -14.983 1.00 98.12 557 GLY A C 1
ATOM 4090 O O . GLY A 1 557 ? 4.248 7.978 -14.702 1.00 98.12 557 GLY A O 1
ATOM 4091 N N . THR A 1 558 ? 5.813 7.445 -16.214 1.00 97.69 558 THR A N 1
ATOM 4092 C CA . THR A 1 558 ? 5.170 8.182 -17.314 1.00 97.69 558 THR A CA 1
ATOM 4093 C C . THR A 1 558 ? 3.922 7.451 -17.794 1.00 97.69 558 THR A C 1
ATOM 4095 O O . THR A 1 558 ? 2.874 8.081 -17.980 1.00 97.69 558 THR A O 1
ATOM 4098 N N . ALA A 1 559 ? 4.013 6.134 -17.969 1.00 98.06 559 ALA A N 1
ATOM 4099 C CA . ALA A 1 559 ? 2.882 5.299 -18.341 1.00 98.06 559 ALA A CA 1
ATOM 4100 C C . ALA A 1 559 ? 1.818 5.294 -17.238 1.00 98.06 559 ALA A C 1
ATOM 4102 O O . ALA A 1 559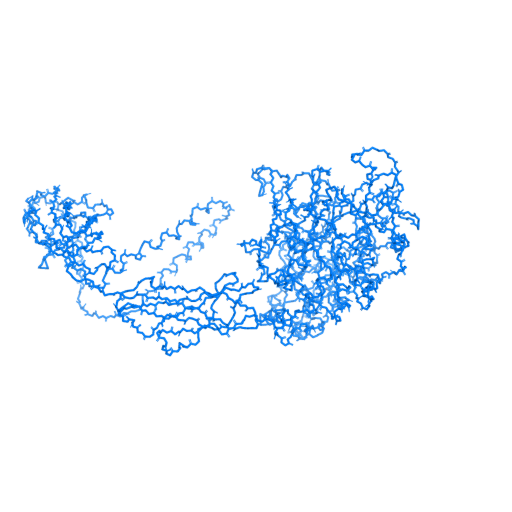 ? 0.632 5.444 -17.544 1.00 98.06 559 ALA A O 1
ATOM 4103 N N . LEU A 1 560 ? 2.220 5.211 -15.962 1.00 98.31 560 LEU A N 1
ATOM 4104 C CA . LEU A 1 560 ? 1.290 5.303 -14.836 1.00 98.31 560 LEU A CA 1
ATOM 4105 C C . LEU A 1 560 ? 0.560 6.649 -14.830 1.00 98.31 560 LEU A C 1
ATOM 4107 O O . LEU A 1 560 ? -0.658 6.675 -14.670 1.00 98.31 560 LEU A O 1
ATOM 4111 N N . ALA A 1 561 ? 1.267 7.764 -15.049 1.00 97.69 561 ALA A N 1
ATOM 4112 C CA . ALA A 1 561 ? 0.635 9.080 -15.108 1.00 97.69 561 ALA A CA 1
ATOM 4113 C C . ALA A 1 561 ? -0.459 9.146 -16.179 1.00 97.69 561 ALA A C 1
ATOM 4115 O O . ALA A 1 561 ? -1.562 9.625 -15.905 1.00 97.69 561 ALA A O 1
ATOM 4116 N N . ALA A 1 562 ? -0.164 8.636 -17.380 1.00 96.00 562 ALA A N 1
ATOM 4117 C CA . ALA A 1 562 ? -1.116 8.580 -18.483 1.00 96.00 562 ALA A CA 1
ATOM 4118 C C . ALA A 1 562 ? -2.309 7.665 -18.164 1.00 96.00 562 ALA A C 1
ATOM 4120 O O . ALA A 1 562 ? -3.455 8.046 -18.401 1.00 96.00 562 ALA A O 1
ATOM 4121 N N . ALA A 1 563 ? -2.054 6.490 -17.583 1.00 94.75 563 ALA A N 1
ATOM 4122 C CA . ALA A 1 563 ? -3.094 5.542 -17.207 1.00 94.75 563 ALA A CA 1
ATOM 4123 C C . ALA A 1 563 ? -4.027 6.119 -16.130 1.00 94.75 563 ALA A C 1
ATOM 4125 O O . ALA A 1 563 ? -5.242 6.105 -16.318 1.00 94.75 563 ALA A O 1
ATOM 4126 N N . LEU A 1 564 ? -3.482 6.714 -15.063 1.00 94.00 564 LEU A N 1
ATOM 4127 C CA . LEU A 1 564 ? -4.265 7.367 -14.009 1.00 94.00 564 LEU A CA 1
ATOM 4128 C C . LEU A 1 564 ? -5.087 8.548 -14.543 1.00 94.00 564 LEU A C 1
ATOM 4130 O O . LEU A 1 564 ? -6.236 8.710 -14.150 1.00 94.00 564 LEU A O 1
ATOM 4134 N N . ALA A 1 565 ? -4.542 9.346 -15.466 1.00 91.81 565 ALA A N 1
ATOM 4135 C CA . ALA A 1 565 ? -5.280 10.447 -16.093 1.00 91.81 565 ALA A CA 1
ATOM 4136 C C . ALA A 1 565 ? -6.443 9.966 -16.984 1.00 91.81 565 ALA A C 1
ATOM 4138 O O . ALA A 1 565 ? -7.382 10.720 -17.231 1.00 91.81 565 ALA A O 1
ATOM 4139 N N . SER A 1 566 ? -6.385 8.721 -17.468 1.00 86.88 566 SER A N 1
ATOM 4140 C CA . SER A 1 566 ? -7.442 8.097 -18.275 1.00 86.88 566 SER A CA 1
ATOM 4141 C C . SER A 1 566 ? -8.506 7.358 -17.452 1.00 86.88 566 SER A C 1
ATOM 4143 O O . SER A 1 566 ? -9.522 6.932 -18.005 1.00 86.88 566 SER A O 1
ATOM 4145 N N . LEU A 1 567 ? -8.319 7.216 -16.133 1.00 78.19 567 LEU A N 1
ATOM 4146 C CA . LEU A 1 567 ? -9.344 6.656 -15.251 1.00 78.19 567 LEU A CA 1
ATOM 4147 C C . LEU A 1 567 ? -10.547 7.611 -15.228 1.00 78.19 567 LEU A C 1
ATOM 4149 O O . LEU A 1 567 ? -10.502 8.671 -14.614 1.00 78.19 567 LEU A O 1
ATOM 4153 N N . GLY A 1 568 ? -11.602 7.256 -15.967 1.00 57.91 568 GLY A N 1
ATOM 4154 C CA . GLY A 1 568 ? -12.795 8.092 -16.162 1.00 57.91 568 GLY A CA 1
ATOM 4155 C C . GLY A 1 568 ? -13.153 8.379 -17.617 1.00 57.91 568 GLY A C 1
ATOM 4156 O O . GLY A 1 568 ? -14.274 8.806 -17.891 1.00 57.91 568 GLY A O 1
ATOM 4157 N N . THR A 1 569 ? -12.273 8.083 -18.580 1.00 56.50 569 THR A N 1
ATOM 4158 C CA . THR A 1 569 ? -12.686 8.015 -19.988 1.00 56.50 569 THR A CA 1
ATOM 4159 C C . THR A 1 569 ? -13.401 6.689 -20.225 1.00 56.50 569 THR A C 1
ATOM 4161 O O . THR A 1 569 ? -12.772 5.635 -20.280 1.00 56.50 569 THR A O 1
ATOM 4164 N N . THR A 1 570 ? -14.729 6.734 -20.310 1.00 47.41 570 THR A N 1
ATOM 4165 C CA . THR A 1 570 ? -15.601 5.573 -20.514 1.00 47.41 570 THR A CA 1
ATOM 4166 C C . THR A 1 570 ? -15.319 4.915 -21.863 1.00 47.41 570 THR A C 1
ATOM 4168 O O . THR A 1 570 ? -15.844 5.311 -22.901 1.00 47.41 570 THR A O 1
ATOM 4171 N N . ILE A 1 571 ? -14.508 3.861 -21.848 1.00 53.12 571 ILE A N 1
ATOM 4172 C CA . ILE A 1 571 ? -14.567 2.812 -22.862 1.00 53.12 571 ILE A CA 1
ATOM 4173 C C . ILE A 1 571 ? -15.219 1.619 -22.177 1.00 53.12 571 ILE A C 1
ATOM 4175 O O . ILE A 1 571 ? -14.579 0.918 -21.397 1.00 53.12 571 ILE A O 1
ATOM 4179 N N . SER A 1 572 ? -16.511 1.416 -22.431 1.00 63.00 572 SER A N 1
ATOM 4180 C CA . SER A 1 572 ? -17.232 0.254 -21.920 1.00 63.00 572 SER A CA 1
ATOM 4181 C C . SER A 1 572 ? -16.604 -1.023 -22.489 1.00 63.00 572 SER A C 1
ATOM 4183 O O . SER A 1 572 ? -16.593 -1.237 -23.703 1.00 63.00 572 SER A O 1
ATOM 4185 N N . LEU A 1 573 ? -16.053 -1.866 -21.618 1.00 69.19 573 LEU A N 1
ATOM 4186 C CA . LEU A 1 573 ? -15.397 -3.117 -21.991 1.00 69.19 573 LEU A CA 1
ATOM 4187 C C . LEU A 1 573 ? -16.432 -4.161 -22.420 1.00 69.19 573 LEU A C 1
ATOM 4189 O O . LEU A 1 573 ? -17.568 -4.146 -21.962 1.00 69.19 573 LEU A O 1
ATOM 4193 N N . THR A 1 574 ? -16.066 -5.109 -23.277 1.00 80.00 574 THR A N 1
ATOM 4194 C CA . THR A 1 574 ? -16.979 -6.202 -23.651 1.00 80.00 574 THR A CA 1
ATOM 4195 C C . THR A 1 574 ? -16.853 -7.358 -22.648 1.00 80.00 574 THR A C 1
ATOM 4197 O O . THR A 1 574 ? -15.762 -7.923 -22.532 1.00 80.00 574 THR A O 1
ATOM 4200 N N . PRO A 1 575 ? -17.917 -7.729 -21.912 1.00 87.19 575 PRO A N 1
ATOM 4201 C CA . PRO A 1 575 ? -17.899 -8.892 -21.028 1.00 87.19 575 PRO A CA 1
ATOM 4202 C C . PRO A 1 575 ? -18.059 -10.194 -21.829 1.00 87.19 575 PRO A C 1
ATOM 4204 O O . PRO A 1 575 ? -18.506 -10.187 -22.977 1.00 87.19 575 PRO A O 1
ATOM 4207 N N . THR A 1 576 ? -17.733 -11.330 -21.212 1.00 89.62 576 THR A N 1
ATOM 4208 C CA . THR A 1 576 ? -18.037 -12.665 -21.763 1.00 89.62 576 THR A CA 1
ATOM 4209 C C . THR A 1 576 ? -19.307 -13.209 -21.116 1.00 89.62 576 THR A C 1
ATOM 4211 O O . THR A 1 576 ? -19.505 -13.014 -19.921 1.00 89.62 576 THR A O 1
ATOM 4214 N N . ILE A 1 577 ? -20.169 -13.887 -21.878 1.00 93.31 577 ILE A N 1
ATOM 4215 C CA . ILE A 1 577 ? -21.410 -14.485 -21.362 1.00 93.31 577 ILE A CA 1
ATOM 4216 C C . ILE A 1 577 ? -21.426 -15.980 -21.680 1.00 93.31 577 ILE A C 1
ATOM 4218 O O . ILE A 1 577 ? -21.529 -16.368 -22.848 1.00 93.31 577 ILE A O 1
ATOM 4222 N N . GLU A 1 578 ? -21.386 -16.810 -20.641 1.00 92.44 578 GLU A N 1
ATOM 4223 C CA . GLU A 1 578 ? -21.549 -18.261 -20.737 1.00 92.44 578 GLU A CA 1
ATOM 4224 C C . GLU A 1 578 ? -22.965 -18.672 -20.311 1.00 92.44 578 GLU A C 1
ATOM 4226 O O . GLU A 1 578 ? -23.451 -18.284 -19.246 1.00 92.44 578 GLU A O 1
ATOM 4231 N N . LEU A 1 579 ? -23.644 -19.451 -21.157 1.00 91.69 579 LEU A N 1
ATOM 4232 C CA . LEU A 1 579 ? -25.004 -19.934 -20.916 1.00 91.69 579 LEU A CA 1
ATOM 4233 C C . LEU A 1 579 ? -25.004 -21.421 -20.567 1.00 91.69 579 LEU A C 1
ATOM 4235 O O . LEU A 1 579 ? -24.491 -22.243 -21.322 1.00 91.69 579 LEU A O 1
ATOM 4239 N N . THR A 1 580 ? -25.647 -21.773 -19.454 1.00 89.62 580 THR A N 1
ATOM 4240 C CA . THR A 1 580 ? -25.830 -23.162 -19.006 1.00 89.62 580 THR A CA 1
ATOM 4241 C C . THR A 1 580 ? -27.290 -23.452 -18.644 1.00 89.62 580 THR A C 1
ATOM 4243 O O . THR A 1 580 ? -28.112 -22.543 -18.506 1.00 89.62 580 THR A O 1
ATOM 4246 N N . THR A 1 581 ? -27.638 -24.738 -18.528 1.00 88.25 581 THR A N 1
ATOM 4247 C CA . THR A 1 581 ? -28.998 -25.202 -18.206 1.00 88.25 581 THR A CA 1
ATOM 4248 C C . THR A 1 581 ? -29.012 -26.261 -17.118 1.00 88.25 581 THR A C 1
ATOM 4250 O O . THR A 1 581 ? -28.093 -27.075 -17.005 1.00 88.25 581 THR A O 1
ATOM 4253 N N . LEU A 1 582 ? -30.089 -26.278 -16.334 1.00 83.38 582 LEU A N 1
ATOM 4254 C CA . LEU A 1 582 ? -30.361 -27.310 -15.346 1.00 83.38 582 LEU A CA 1
ATOM 4255 C C . LEU A 1 582 ? -31.809 -27.820 -15.505 1.00 83.38 582 LEU A C 1
ATOM 4257 O O . LEU A 1 582 ? -32.745 -27.059 -15.258 1.00 83.38 582 LEU A O 1
ATOM 4261 N N . PRO A 1 583 ? -32.023 -29.096 -15.884 1.00 74.44 583 PRO A N 1
ATOM 4262 C CA . PRO A 1 583 ? -31.024 -30.083 -16.316 1.00 74.44 583 PRO A CA 1
ATOM 4263 C C . PRO A 1 583 ? -30.419 -29.760 -17.698 1.00 74.44 583 PRO A C 1
ATOM 4265 O O . PRO A 1 583 ? -31.037 -29.076 -18.505 1.00 74.44 583 PRO A O 1
ATOM 4268 N N . VAL A 1 584 ? -29.244 -30.332 -17.996 1.00 71.50 584 VAL A N 1
ATOM 4269 C CA . VAL A 1 584 ? -28.540 -30.180 -19.295 1.00 71.50 584 VAL A CA 1
ATOM 4270 C C . VAL A 1 584 ? -29.365 -30.708 -20.484 1.00 71.50 584 VAL A C 1
ATOM 4272 O O . VAL A 1 584 ? -29.169 -30.286 -21.620 1.00 71.50 584 VAL A O 1
ATOM 4275 N N . GLN A 1 585 ? -30.311 -31.620 -20.232 1.00 69.44 585 GLN A N 1
ATOM 4276 C CA . GLN A 1 585 ? -31.342 -32.047 -21.182 1.00 69.44 585 GLN A CA 1
ATOM 4277 C C . GLN A 1 585 ? -32.681 -32.218 -20.467 1.00 69.44 585 GLN A C 1
ATOM 4279 O O . GLN A 1 585 ? -32.713 -32.724 -19.343 1.00 69.44 585 GLN A O 1
ATOM 4284 N N . ALA A 1 586 ? -33.781 -31.865 -21.135 1.00 74.88 586 ALA A N 1
ATOM 4285 C CA . ALA A 1 586 ? -35.131 -32.024 -20.602 1.00 74.88 586 ALA A CA 1
ATOM 4286 C C . ALA A 1 586 ? -36.003 -32.926 -21.484 1.00 74.88 586 ALA A C 1
ATOM 4288 O O . ALA A 1 586 ? -35.811 -33.051 -22.696 1.00 74.88 586 ALA A O 1
ATOM 4289 N N . VAL A 1 587 ? -36.999 -33.545 -20.854 1.00 72.75 587 VAL A N 1
ATOM 4290 C CA . VAL A 1 587 ? -38.134 -34.158 -21.548 1.00 72.75 587 VAL A CA 1
ATOM 4291 C C . VAL A 1 587 ? -39.353 -33.253 -21.415 1.00 72.75 587 VAL A C 1
ATOM 4293 O O . VAL A 1 587 ? -39.428 -32.446 -20.486 1.00 72.75 587 VAL A O 1
ATOM 4296 N N . THR A 1 588 ? -40.320 -33.389 -22.319 1.00 71.69 588 THR A N 1
ATOM 4297 C CA . THR A 1 588 ? -41.586 -32.642 -22.259 1.00 71.69 588 THR A CA 1
ATOM 4298 C C . THR A 1 588 ? -42.205 -32.697 -20.862 1.00 71.69 588 THR A C 1
ATOM 4300 O O . THR A 1 588 ? -42.228 -33.765 -20.245 1.00 71.69 588 THR A O 1
ATOM 4303 N N . ASN A 1 589 ? -42.749 -31.569 -20.397 1.00 72.00 589 ASN A N 1
ATOM 4304 C CA . ASN A 1 589 ? -43.340 -31.388 -19.062 1.00 72.00 589 ASN A CA 1
ATOM 4305 C C . ASN A 1 589 ? -42.347 -31.415 -17.880 1.00 72.00 589 ASN A C 1
ATOM 4307 O O . ASN A 1 589 ? -42.746 -31.707 -16.754 1.00 72.00 589 ASN A O 1
ATOM 4311 N N . SER A 1 590 ? -41.066 -31.113 -18.119 1.00 72.25 590 SER A N 1
ATOM 4312 C CA . SER A 1 590 ? -40.062 -30.921 -17.058 1.00 72.25 590 SER A CA 1
ATOM 4313 C C . SER A 1 590 ? -39.657 -29.448 -16.937 1.00 72.25 590 SER A C 1
ATOM 4315 O O . SER A 1 590 ? -39.503 -28.789 -17.969 1.00 72.25 590 SER A O 1
ATOM 4317 N N . PRO A 1 591 ? -39.468 -28.912 -15.715 1.00 81.25 591 PRO A N 1
ATOM 4318 C CA . PRO A 1 591 ? -38.961 -27.555 -15.534 1.00 81.25 591 PRO A CA 1
ATOM 4319 C C . PRO A 1 591 ? -37.505 -27.455 -16.007 1.00 81.25 591 PRO A C 1
ATOM 4321 O O . PRO A 1 591 ? -36.739 -28.413 -15.883 1.00 81.25 591 PRO A O 1
ATOM 4324 N N . VAL A 1 592 ? -37.133 -26.285 -16.528 1.00 86.19 592 VAL A N 1
ATOM 4325 C CA . VAL A 1 592 ? -35.776 -25.972 -16.999 1.00 86.19 592 VAL A CA 1
ATOM 4326 C C . VAL A 1 592 ? -35.354 -24.631 -16.415 1.00 86.19 592 VAL A C 1
ATOM 4328 O O . VAL A 1 592 ? -36.077 -23.647 -16.548 1.00 86.19 592 VAL A O 1
ATOM 4331 N N . GLU A 1 593 ? -34.185 -24.589 -15.783 1.00 91.81 593 GLU A N 1
ATOM 4332 C CA . GLU A 1 593 ? -33.532 -23.357 -15.342 1.00 91.81 593 GLU A CA 1
ATOM 4333 C C . GLU A 1 593 ? -32.417 -22.992 -16.335 1.00 91.81 593 GLU A C 1
ATOM 4335 O O . GLU A 1 593 ? -31.541 -23.812 -16.620 1.00 91.81 593 GLU A O 1
ATOM 4340 N N . PHE A 1 594 ? -32.434 -21.762 -16.844 1.00 93.00 594 PHE A N 1
ATOM 4341 C CA . PHE A 1 594 ? -31.367 -21.159 -17.641 1.00 93.00 594 PHE A CA 1
ATOM 4342 C C . PHE A 1 594 ? -30.482 -20.294 -16.753 1.00 93.00 594 PHE A C 1
ATOM 4344 O O . PHE A 1 594 ? -30.983 -19.530 -15.928 1.00 93.00 594 PHE A O 1
ATOM 4351 N N . ARG A 1 595 ? -29.166 -20.386 -16.935 1.00 93.19 595 ARG A N 1
ATOM 4352 C CA . ARG A 1 595 ? -28.183 -19.621 -16.167 1.00 93.19 595 ARG A CA 1
ATOM 4353 C C . ARG A 1 595 ? -27.241 -18.884 -17.101 1.00 93.19 595 ARG A C 1
ATOM 4355 O O . ARG A 1 595 ? -26.665 -19.506 -17.989 1.00 93.19 595 ARG A O 1
ATOM 4362 N N . ALA A 1 596 ? -27.079 -17.585 -16.884 1.00 93.75 596 ALA A N 1
ATOM 4363 C CA . ALA A 1 596 ? -26.114 -16.746 -17.581 1.00 93.75 596 ALA A CA 1
ATOM 4364 C C . ALA A 1 596 ? -25.013 -16.332 -16.602 1.00 93.75 596 ALA A C 1
ATOM 4366 O O . ALA A 1 596 ? -25.289 -15.620 -15.634 1.00 93.75 596 ALA A O 1
ATOM 4367 N N . GLN A 1 597 ? -23.786 -16.781 -16.849 1.00 92.56 597 GLN A N 1
ATOM 4368 C CA . GLN A 1 597 ? -22.598 -16.322 -16.142 1.00 92.56 597 GLN A CA 1
ATOM 4369 C C . GLN A 1 597 ? -21.942 -15.212 -16.960 1.00 92.56 597 GLN A C 1
ATOM 4371 O O . GLN A 1 597 ? -21.565 -15.422 -18.112 1.00 92.56 597 GLN A O 1
ATOM 4376 N N . ILE A 1 598 ? -21.842 -14.024 -16.373 1.00 92.44 598 ILE A N 1
ATOM 4377 C CA . ILE A 1 598 ? -21.232 -12.847 -16.988 1.00 92.44 598 ILE A CA 1
ATOM 4378 C C . ILE A 1 598 ? -19.842 -12.688 -16.389 1.00 92.44 598 ILE A C 1
ATOM 4380 O O . ILE A 1 598 ? -19.722 -12.492 -15.183 1.00 92.44 598 ILE A O 1
ATOM 4384 N N . SER A 1 599 ? -18.809 -12.768 -17.219 1.00 87.62 599 SER A N 1
ATOM 4385 C CA . SER A 1 599 ? -17.409 -12.683 -16.804 1.00 87.62 599 SER A CA 1
ATOM 4386 C C . SER A 1 599 ? -16.796 -11.380 -17.296 1.00 87.62 599 SER A C 1
ATOM 4388 O O . SER A 1 599 ? -16.755 -11.101 -18.499 1.00 87.62 599 SER A O 1
ATOM 4390 N N . GLY A 1 600 ? -16.318 -10.578 -16.355 1.00 78.12 600 GLY A N 1
ATOM 4391 C CA . GLY A 1 600 ? -15.669 -9.306 -16.610 1.00 78.12 600 GLY A CA 1
ATOM 4392 C C . GLY A 1 600 ? -14.147 -9.425 -16.642 1.00 78.12 600 GLY A C 1
ATOM 4393 O O . GLY A 1 600 ? -13.546 -10.188 -15.888 1.00 78.12 600 GLY A O 1
ATOM 4394 N N . LYS A 1 601 ? -13.492 -8.652 -17.514 1.00 66.19 601 LYS A N 1
ATOM 4395 C CA . LYS A 1 601 ? -12.023 -8.631 -17.610 1.00 66.19 601 LYS A CA 1
ATOM 4396 C C . LYS A 1 601 ? -11.370 -7.859 -16.457 1.00 66.19 601 LYS A C 1
ATOM 4398 O O . LYS A 1 601 ? -10.292 -8.234 -16.006 1.00 66.19 601 LYS A O 1
ATOM 4403 N N . THR A 1 602 ? -12.007 -6.789 -15.983 1.00 58.03 602 THR A N 1
ATOM 4404 C CA . THR A 1 602 ? -11.411 -5.805 -15.065 1.00 58.03 602 THR A CA 1
ATOM 4405 C C . THR A 1 602 ? -12.191 -5.584 -13.766 1.00 58.03 602 THR A C 1
ATOM 4407 O O . THR A 1 602 ? -11.695 -4.866 -12.909 1.00 58.03 602 THR A O 1
ATOM 4410 N N . SER A 1 603 ? -13.376 -6.168 -13.596 1.00 67.31 603 SER A N 1
ATOM 4411 C CA . SER A 1 603 ? -14.294 -6.043 -12.440 1.00 67.31 603 SER A CA 1
ATOM 4412 C C . SER A 1 603 ? -15.411 -7.080 -12.557 1.00 67.31 603 SER A C 1
ATOM 4414 O O . SER A 1 603 ? -15.631 -7.611 -13.645 1.00 67.31 603 SER A O 1
ATOM 4416 N N . VAL A 1 604 ? -16.092 -7.403 -11.452 1.00 79.44 604 VAL A N 1
ATOM 4417 C CA . VAL A 1 604 ? -17.306 -8.237 -11.488 1.00 79.44 604 VAL A CA 1
ATOM 4418 C C . VAL A 1 604 ? -18.410 -7.445 -12.203 1.00 79.44 604 VAL A C 1
ATOM 4420 O O . VAL A 1 604 ? -18.728 -6.352 -11.738 1.00 79.44 604 VAL A O 1
ATOM 4423 N N . PRO A 1 605 ? -18.998 -7.957 -13.300 1.00 83.12 605 PRO A N 1
ATOM 4424 C CA . PRO A 1 605 ? -20.111 -7.293 -13.973 1.00 83.12 605 PRO A CA 1
ATOM 4425 C C . PRO A 1 605 ? -21.331 -7.165 -13.053 1.00 83.12 605 PRO A C 1
ATOM 4427 O O . PRO A 1 605 ? -21.714 -8.112 -12.366 1.00 83.12 605 PRO A O 1
ATOM 4430 N N . THR A 1 606 ? -21.961 -5.997 -13.066 1.00 85.06 606 THR A N 1
ATOM 4431 C CA . THR A 1 606 ? -23.156 -5.644 -12.284 1.00 85.06 606 THR A CA 1
ATOM 4432 C C . THR A 1 606 ? -24.339 -5.348 -13.200 1.00 85.06 606 THR A C 1
ATOM 4434 O O . THR A 1 606 ? -24.188 -5.292 -14.412 1.00 85.06 606 THR A O 1
ATOM 4437 N N . GLY A 1 607 ? -25.543 -5.168 -12.659 1.00 87.94 607 GLY A N 1
ATOM 4438 C CA . GLY A 1 607 ? -26.739 -4.892 -13.461 1.00 87.94 607 GLY A CA 1
ATOM 4439 C C . GLY A 1 607 ? -27.591 -6.137 -13.690 1.00 87.94 607 GLY A C 1
ATOM 4440 O O . GLY A 1 607 ? -27.681 -7.007 -12.819 1.00 87.94 607 GLY A O 1
ATOM 4441 N N . ASN A 1 608 ? -28.275 -6.202 -14.834 1.00 92.19 608 ASN A N 1
ATOM 4442 C CA . ASN A 1 608 ? -29.337 -7.179 -15.057 1.00 92.19 608 ASN A CA 1
ATOM 4443 C C . ASN A 1 608 ? -29.124 -7.996 -16.334 1.00 92.19 608 ASN A C 1
ATOM 4445 O O . ASN A 1 608 ? -28.566 -7.523 -17.326 1.00 92.19 608 ASN A O 1
ATOM 4449 N N . VAL A 1 609 ? -29.658 -9.215 -16.326 1.00 95.19 609 VAL A N 1
ATOM 4450 C CA . VAL A 1 609 ? -29.783 -10.072 -17.505 1.00 95.19 609 VAL A CA 1
ATOM 4451 C C . VAL A 1 609 ? -31.261 -10.296 -17.806 1.00 95.19 609 VAL A C 1
ATOM 4453 O O . VAL A 1 609 ? -32.076 -10.498 -16.907 1.00 95.19 609 VAL A O 1
ATOM 4456 N N . THR A 1 610 ? -31.615 -10.274 -19.085 1.00 95.75 610 THR A N 1
ATOM 4457 C CA . THR A 1 610 ? -32.926 -10.718 -19.576 1.00 95.75 610 THR A CA 1
ATOM 4458 C C . THR A 1 610 ? -32.755 -11.944 -20.460 1.00 95.75 610 THR A C 1
ATOM 4460 O O . THR A 1 610 ? -31.747 -12.076 -21.155 1.00 95.75 610 THR A O 1
ATOM 4463 N N . PHE A 1 611 ? -33.735 -12.842 -20.435 1.00 95.44 611 PHE A N 1
ATOM 4464 C CA . PHE A 1 611 ? -33.745 -14.054 -21.248 1.00 95.44 611 PHE A CA 1
ATOM 4465 C C . PHE A 1 611 ? -34.898 -13.996 -22.249 1.00 95.44 611 PHE A C 1
ATOM 4467 O O . PHE A 1 611 ? -36.012 -13.615 -21.891 1.00 95.44 611 PHE A O 1
ATOM 4474 N N . THR A 1 612 ? -34.645 -14.402 -23.490 1.00 94.62 612 THR A N 1
ATOM 4475 C CA . THR A 1 612 ? -35.682 -14.648 -24.503 1.00 94.62 612 THR A CA 1
ATOM 4476 C C . THR A 1 612 ? -35.562 -16.081 -25.003 1.00 94.62 612 THR A C 1
ATOM 4478 O O . THR A 1 612 ? -34.457 -16.616 -25.109 1.00 94.62 612 THR A O 1
ATOM 4481 N N . ILE A 1 613 ? -36.702 -16.711 -25.281 1.00 92.94 613 ILE A N 1
ATOM 4482 C CA . ILE A 1 613 ? -36.781 -18.076 -25.809 1.00 92.94 613 ILE A CA 1
ATOM 4483 C C . ILE A 1 613 ? -37.542 -18.010 -27.129 1.00 92.94 613 ILE A C 1
ATOM 4485 O O . ILE A 1 613 ? -38.623 -17.424 -27.182 1.00 92.94 613 ILE A O 1
ATOM 4489 N N . ASP A 1 614 ? -36.952 -18.556 -28.190 1.00 91.12 614 ASP A N 1
ATOM 4490 C CA . ASP A 1 614 ? -37.493 -18.611 -29.556 1.00 91.12 614 ASP A CA 1
ATOM 4491 C C . ASP A 1 614 ? -37.939 -17.250 -30.114 1.00 91.12 614 ASP A C 1
ATOM 4493 O O . ASP A 1 614 ? -38.909 -17.150 -30.863 1.00 91.12 614 ASP A O 1
ATOM 4497 N N . GLY A 1 615 ? -37.245 -16.174 -29.725 1.00 85.62 615 GLY A N 1
ATOM 4498 C CA . GLY A 1 615 ? -37.591 -14.806 -30.131 1.00 85.62 615 GLY A CA 1
ATOM 4499 C C . GLY A 1 615 ? -38.887 -14.268 -29.509 1.00 85.62 615 GLY A C 1
ATOM 4500 O O . GLY A 1 615 ? -39.419 -13.264 -29.982 1.00 85.62 615 GLY A O 1
ATOM 4501 N N . GLY A 1 616 ? -39.409 -14.928 -28.470 1.00 86.75 616 GLY A N 1
ATOM 4502 C CA . GLY A 1 616 ? -40.557 -14.469 -27.692 1.00 86.75 616 GLY A CA 1
ATOM 4503 C C . GLY A 1 616 ? -40.257 -13.255 -26.804 1.00 86.75 616 GLY A C 1
ATOM 4504 O O . GLY A 1 616 ? -39.180 -12.662 -26.849 1.00 86.75 616 GLY A O 1
ATOM 4505 N N . ALA A 1 617 ? -41.231 -12.885 -25.966 1.00 86.75 617 ALA A N 1
ATOM 4506 C CA . ALA A 1 617 ? -41.091 -11.760 -25.043 1.00 86.75 617 ALA A CA 1
ATOM 4507 C C . ALA A 1 617 ? -39.954 -11.983 -24.030 1.00 86.75 617 ALA A C 1
ATOM 4509 O O . ALA A 1 617 ? -39.798 -13.081 -23.491 1.00 86.75 617 ALA A O 1
ATOM 4510 N N . SER A 1 618 ? -39.193 -10.924 -23.749 1.00 89.00 618 SER A N 1
ATOM 4511 C CA . SER A 1 618 ? -38.138 -10.952 -22.736 1.00 89.00 618 SER A CA 1
ATOM 4512 C C . SER A 1 618 ? -38.700 -11.222 -21.346 1.00 89.00 618 SER A C 1
ATOM 4514 O O . SER A 1 618 ? -39.764 -10.720 -20.975 1.00 89.00 618 SER A O 1
ATOM 4516 N N . SER A 1 619 ? -37.945 -11.978 -20.550 1.00 91.88 619 SER A N 1
ATOM 4517 C CA . SER A 1 619 ? -38.193 -12.113 -19.119 1.00 91.88 619 SER A CA 1
ATOM 4518 C C . SER A 1 619 ? -38.164 -10.751 -18.420 1.00 91.88 619 SER A C 1
ATOM 4520 O O . SER A 1 619 ? -37.549 -9.795 -18.901 1.00 91.88 619 SER A O 1
ATOM 4522 N N . ALA A 1 620 ? -38.747 -10.683 -17.219 1.00 91.06 620 ALA A N 1
ATOM 4523 C CA . ALA A 1 620 ? -38.411 -9.602 -16.298 1.00 91.06 620 ALA A CA 1
ATOM 4524 C C . ALA A 1 620 ? -36.882 -9.567 -16.067 1.00 91.06 620 ALA A C 1
ATOM 4526 O O . ALA A 1 620 ? -36.246 -10.630 -16.123 1.00 91.06 620 ALA A O 1
ATOM 4527 N N . PRO A 1 621 ? -36.285 -8.384 -15.827 1.00 91.00 621 PRO A N 1
ATOM 4528 C CA . PRO A 1 621 ? -34.863 -8.276 -15.526 1.00 91.00 621 PRO A CA 1
ATOM 4529 C C . PRO A 1 621 ? -34.494 -9.129 -14.311 1.00 91.00 621 PRO A C 1
ATOM 4531 O O . PRO A 1 621 ? -35.093 -8.990 -13.245 1.00 91.00 621 PRO A O 1
ATOM 4534 N N . VAL A 1 622 ? -33.508 -10.007 -14.481 1.00 91.75 622 VAL A N 1
ATOM 4535 C CA . VAL A 1 622 ? -32.920 -10.802 -13.403 1.00 91.75 622 VAL A CA 1
ATOM 4536 C C . VAL A 1 622 ? -31.633 -10.114 -12.981 1.00 91.75 622 VAL A C 1
ATOM 4538 O O . VAL A 1 622 ? -30.703 -10.001 -13.781 1.00 91.75 622 VAL A O 1
ATOM 4541 N N . SER A 1 623 ? -31.578 -9.636 -11.742 1.00 88.62 623 SER A N 1
ATOM 4542 C CA . SER A 1 623 ? -30.358 -9.038 -11.205 1.00 88.62 623 SER A CA 1
ATOM 4543 C C . SER A 1 623 ? -29.261 -10.079 -11.070 1.00 88.62 623 SER A C 1
ATOM 4545 O O . SER A 1 623 ? -29.509 -11.220 -10.673 1.00 88.62 623 SER A O 1
ATOM 4547 N N . LEU A 1 624 ? -28.044 -9.674 -11.411 1.00 87.44 624 LEU A N 1
ATOM 4548 C CA . LEU A 1 624 ? -26.867 -10.503 -11.223 1.00 87.44 624 LEU A CA 1
ATOM 4549 C C . LEU A 1 624 ? -26.634 -10.738 -9.723 1.00 87.44 624 LEU A C 1
ATOM 4551 O O . LEU A 1 624 ? -26.480 -9.792 -8.952 1.00 87.44 624 LEU A O 1
ATOM 4555 N N . GLY A 1 625 ? -26.640 -12.005 -9.308 1.00 75.50 625 GLY A N 1
ATOM 4556 C CA . GLY A 1 625 ? -26.194 -12.429 -7.982 1.00 75.50 625 GLY A CA 1
ATOM 4557 C C . GLY A 1 625 ? -24.681 -12.656 -7.964 1.00 75.50 625 GLY A C 1
ATOM 4558 O O . GLY A 1 625 ? -24.085 -12.913 -9.012 1.00 75.50 625 GLY A O 1
ATOM 4559 N N . SER A 1 626 ? -24.059 -12.597 -6.783 1.00 62.97 626 SER A N 1
ATOM 4560 C CA . SER A 1 626 ? -22.605 -12.772 -6.641 1.00 62.97 626 SER A CA 1
ATOM 4561 C C . SER A 1 626 ? -22.204 -14.224 -6.358 1.00 62.97 626 SER A C 1
ATOM 4563 O O . SER A 1 626 ? -22.321 -14.674 -5.215 1.00 62.97 626 SER A O 1
ATOM 4565 N N . PRO A 1 627 ? -21.630 -14.937 -7.341 1.00 56.31 627 PRO A N 1
ATOM 4566 C CA . PRO A 1 627 ? -20.661 -15.979 -7.047 1.00 56.31 627 PRO A CA 1
ATOM 4567 C C . PRO A 1 627 ? -19.303 -15.677 -7.704 1.00 56.31 627 PRO A C 1
ATOM 4569 O O . PRO A 1 627 ? -19.223 -15.535 -8.912 1.00 56.31 627 PRO A O 1
ATOM 4572 N N . SER A 1 628 ? -18.259 -15.646 -6.868 1.00 53.75 628 SER A N 1
ATOM 4573 C CA . SER A 1 628 ? -16.813 -15.774 -7.148 1.00 53.75 628 SER A CA 1
ATOM 4574 C C . SER A 1 628 ? -16.156 -14.923 -8.260 1.00 53.75 628 SER A C 1
ATOM 4576 O O . SER A 1 628 ? -16.607 -14.896 -9.398 1.00 53.75 628 SER A O 1
ATOM 4578 N N . TYR A 1 629 ? -15.016 -14.303 -7.893 1.00 57.34 629 TYR A N 1
ATOM 4579 C CA . TYR A 1 629 ? -13.993 -13.608 -8.707 1.00 57.34 629 TYR A CA 1
ATOM 4580 C C . TYR A 1 629 ? -14.368 -13.293 -10.159 1.00 57.34 629 TYR A C 1
ATOM 4582 O O . TYR A 1 629 ? -14.456 -14.207 -10.961 1.00 57.34 629 TYR A O 1
ATOM 4590 N N . ASN A 1 630 ? -14.527 -11.998 -10.470 1.00 67.75 630 ASN A N 1
ATOM 4591 C CA . ASN A 1 630 ? -14.843 -11.392 -11.778 1.00 67.75 630 ASN A CA 1
ATOM 4592 C C . ASN A 1 630 ? -16.073 -11.921 -12.538 1.00 67.75 630 ASN A C 1
ATOM 4594 O O . ASN A 1 630 ? -16.337 -11.443 -13.643 1.00 67.75 630 ASN A O 1
ATOM 4598 N N . THR A 1 631 ? -16.851 -12.832 -11.954 1.00 78.31 631 THR A N 1
ATOM 4599 C CA . THR A 1 631 ? -18.068 -13.353 -12.572 1.00 78.31 631 THR A CA 1
ATOM 4600 C C . THR A 1 631 ? -19.311 -13.055 -11.744 1.00 78.31 631 THR A C 1
ATOM 4602 O O . THR A 1 631 ? -19.249 -12.914 -10.525 1.00 78.31 631 THR A O 1
ATOM 4605 N N . ALA A 1 632 ? -20.448 -12.925 -12.419 1.00 86.62 632 ALA A N 1
ATOM 4606 C CA . ALA A 1 632 ? -21.747 -12.767 -11.787 1.00 86.62 632 ALA A CA 1
ATOM 4607 C C . ALA A 1 632 ? -22.777 -13.664 -12.477 1.00 86.62 632 ALA A C 1
ATOM 4609 O O . ALA A 1 632 ? -22.676 -13.924 -13.678 1.00 86.62 632 ALA A O 1
ATOM 4610 N N . LEU A 1 633 ? -23.756 -14.168 -11.725 1.00 90.88 633 LEU A N 1
ATOM 4611 C CA . LEU A 1 633 ? -24.686 -15.190 -12.209 1.00 90.88 633 LEU A CA 1
ATOM 4612 C C . LEU A 1 633 ? -26.130 -14.688 -12.163 1.00 90.88 633 LEU A C 1
ATOM 4614 O O . LEU A 1 633 ? -26.600 -14.228 -11.125 1.00 90.88 633 LEU A O 1
ATOM 4618 N N . ALA A 1 634 ? -26.854 -14.849 -13.268 1.00 92.56 634 ALA A N 1
ATOM 4619 C CA . ALA A 1 634 ? -28.303 -14.679 -13.331 1.00 92.56 634 ALA A CA 1
ATOM 4620 C C . ALA A 1 634 ? -28.979 -16.015 -13.664 1.00 92.56 634 ALA A C 1
ATOM 4622 O O . ALA A 1 634 ? -28.599 -16.683 -14.627 1.00 92.56 634 ALA A O 1
ATOM 4623 N N . SER A 1 635 ? -30.006 -16.375 -12.893 1.00 92.69 635 SER A N 1
ATOM 4624 C CA . SER A 1 635 ? -30.803 -17.596 -13.069 1.00 92.69 635 SER A CA 1
ATOM 4625 C C . SER A 1 635 ? -32.244 -17.261 -13.449 1.00 92.69 635 SER A C 1
ATOM 4627 O O . SER A 1 635 ? -32.896 -16.464 -12.777 1.00 92.69 635 SER A O 1
ATOM 4629 N N . TYR A 1 636 ? -32.775 -17.912 -14.483 1.00 93.06 636 TYR A N 1
ATOM 4630 C CA . TYR A 1 636 ? -34.145 -17.733 -14.962 1.00 93.06 636 TYR A CA 1
ATOM 4631 C C . TYR A 1 636 ? -34.846 -19.074 -15.199 1.00 93.06 636 TYR A C 1
ATOM 4633 O O . TYR A 1 636 ? -34.320 -19.954 -15.871 1.00 93.06 636 TYR A O 1
ATOM 4641 N N . THR A 1 637 ? -36.066 -19.221 -14.679 1.00 92.50 637 THR A N 1
ATOM 4642 C CA . THR A 1 637 ? -36.944 -20.372 -14.946 1.00 92.50 637 THR A CA 1
ATOM 4643 C C . THR A 1 637 ? -38.203 -19.877 -15.668 1.00 92.50 637 THR A C 1
ATOM 4645 O O . THR A 1 637 ? -38.911 -19.038 -15.103 1.00 92.50 637 THR A O 1
ATOM 4648 N N . PRO A 1 638 ? -38.509 -20.351 -16.892 1.00 88.38 638 PRO A N 1
ATOM 4649 C CA . PRO A 1 638 ? -39.702 -19.932 -17.624 1.00 88.38 638 PRO A CA 1
ATOM 4650 C C . PRO A 1 638 ? -41.002 -20.310 -16.913 1.00 88.38 638 PRO A C 1
ATOM 4652 O O . PRO A 1 638 ? -41.097 -21.341 -16.245 1.00 88.38 638 PRO A O 1
ATOM 4655 N N . ALA A 1 639 ? -42.041 -19.498 -17.109 1.00 79.75 639 ALA A N 1
ATOM 4656 C CA . ALA A 1 639 ? -43.386 -19.818 -16.650 1.00 79.75 639 ALA A CA 1
ATOM 4657 C C . ALA A 1 639 ? -44.013 -20.871 -17.582 1.00 79.75 639 ALA A C 1
ATOM 4659 O O . ALA A 1 639 ? -44.603 -20.537 -18.607 1.00 79.75 639 ALA A O 1
ATOM 4660 N N . GLY A 1 640 ? -43.857 -22.149 -17.234 1.00 81.88 640 GLY A N 1
ATOM 4661 C CA . GLY A 1 640 ? -44.386 -23.285 -17.992 1.00 81.88 640 GLY A CA 1
ATOM 4662 C C . GLY A 1 640 ? -43.298 -24.226 -18.506 1.00 81.88 640 GLY A C 1
ATOM 4663 O O . GLY A 1 640 ? -42.117 -24.071 -18.202 1.00 81.88 640 GLY A O 1
ATOM 4664 N N . PHE A 1 641 ? -43.713 -25.235 -19.272 1.00 83.81 641 PHE A N 1
ATOM 4665 C CA . PHE A 1 641 ? -42.808 -26.228 -19.846 1.00 83.81 641 PHE A CA 1
ATOM 4666 C C . PHE A 1 641 ? -42.575 -25.962 -21.328 1.00 83.81 641 PHE A C 1
ATOM 4668 O O . PHE A 1 641 ? -43.498 -25.603 -22.057 1.00 83.81 641 PHE A O 1
ATOM 4675 N N . LEU A 1 642 ? -41.341 -26.189 -21.770 1.00 85.00 642 LEU A N 1
ATOM 4676 C CA . LEU A 1 642 ? -40.983 -26.134 -23.181 1.00 85.00 642 LEU A CA 1
ATOM 4677 C C . LEU A 1 642 ? -41.556 -27.354 -23.922 1.00 85.00 642 LEU A C 1
ATOM 4679 O O . LEU A 1 642 ? -41.610 -28.464 -23.377 1.00 85.00 642 LEU A O 1
ATOM 4683 N N . SER A 1 643 ? -42.015 -27.144 -25.157 1.00 85.81 643 SER A N 1
ATOM 4684 C CA . SER A 1 643 ? -42.495 -28.221 -26.029 1.00 85.81 643 SER A CA 1
ATOM 4685 C C . SER A 1 643 ? -41.341 -29.114 -26.491 1.00 85.81 643 SER A C 1
ATOM 4687 O O . SER A 1 643 ? -40.184 -28.752 -26.357 1.00 85.81 643 SER A O 1
ATOM 4689 N N . ALA A 1 644 ? -41.627 -30.290 -27.054 1.00 81.75 644 ALA A N 1
ATOM 4690 C CA . ALA A 1 644 ? -40.571 -31.078 -27.689 1.00 81.75 644 ALA A CA 1
ATOM 4691 C C . ALA A 1 644 ? -40.001 -30.315 -28.892 1.00 81.75 644 ALA A C 1
ATOM 4693 O O . ALA A 1 644 ? -40.765 -29.808 -29.715 1.00 81.75 644 ALA A O 1
ATOM 4694 N N . GLY A 1 645 ? -38.677 -30.271 -29.015 1.00 84.06 645 GLY A N 1
ATOM 4695 C CA . GLY A 1 645 ? -38.009 -29.542 -30.085 1.00 84.06 645 GLY A CA 1
ATOM 4696 C C . GLY A 1 645 ? -36.717 -28.870 -29.644 1.00 84.06 645 GLY A C 1
ATOM 4697 O O . GLY A 1 645 ? -36.231 -29.059 -28.530 1.00 84.06 645 GLY A O 1
ATOM 4698 N N . SER A 1 646 ? -36.147 -28.111 -30.574 1.00 88.38 646 SER A N 1
ATOM 4699 C CA . SER A 1 646 ? -34.982 -27.265 -30.344 1.00 88.38 646 SER A CA 1
ATOM 4700 C C . SER A 1 646 ? -35.457 -25.848 -30.046 1.00 88.38 646 SER A C 1
ATOM 4702 O O . SER A 1 646 ? -36.248 -25.310 -30.815 1.00 88.38 646 SER A O 1
ATOM 4704 N N . HIS A 1 647 ? -34.946 -25.259 -28.972 1.00 90.19 647 HIS A N 1
ATOM 4705 C CA . HIS A 1 647 ? -35.277 -23.920 -28.507 1.00 90.19 647 HIS A CA 1
ATOM 4706 C C . HIS A 1 647 ? -34.033 -23.034 -28.522 1.00 90.19 647 HIS A C 1
ATOM 4708 O O . HIS A 1 647 ? -32.983 -23.422 -28.003 1.00 90.19 647 HIS A O 1
ATOM 4714 N N . THR A 1 648 ? -34.138 -21.840 -29.095 1.00 94.12 648 THR A N 1
ATOM 4715 C CA . THR A 1 648 ? -33.067 -20.839 -29.083 1.00 94.12 648 THR A CA 1
ATOM 4716 C C . THR A 1 648 ? -33.249 -19.921 -27.886 1.00 94.12 648 THR A C 1
ATOM 4718 O O . THR A 1 648 ? -34.265 -19.245 -27.758 1.00 94.12 648 THR A O 1
ATOM 4721 N N . VAL A 1 649 ? -32.250 -19.876 -27.013 1.00 94.00 649 VAL A N 1
ATOM 4722 C CA . VAL A 1 649 ? -32.254 -19.090 -25.782 1.00 94.00 649 VAL A CA 1
ATOM 4723 C C . VAL A 1 649 ? -31.218 -17.989 -25.913 1.00 94.00 649 VAL A C 1
ATOM 4725 O O . VAL A 1 649 ? -30.043 -18.274 -26.141 1.00 94.00 649 VAL A O 1
ATOM 4728 N N . VAL A 1 650 ? -31.636 -16.738 -25.755 1.00 95.69 650 VAL A N 1
ATOM 4729 C CA . VAL A 1 650 ? -30.735 -15.581 -25.779 1.00 95.69 650 VAL A CA 1
ATOM 4730 C C . VAL A 1 650 ? -30.729 -14.935 -24.406 1.00 95.69 650 VAL A C 1
ATOM 4732 O O . VAL A 1 650 ? -31.785 -14.555 -23.899 1.00 95.69 650 VAL A O 1
ATOM 4735 N N . ALA A 1 651 ? -29.542 -14.775 -23.826 1.00 95.75 651 ALA A N 1
ATOM 4736 C CA . ALA A 1 651 ? -29.334 -13.949 -22.646 1.00 95.75 651 ALA A CA 1
ATOM 4737 C C . ALA A 1 651 ? -28.745 -12.602 -23.058 1.00 95.75 651 ALA A C 1
ATOM 4739 O O . ALA A 1 651 ? -27.738 -12.546 -23.766 1.00 95.75 651 ALA A O 1
ATOM 4740 N N . THR A 1 652 ? -29.381 -11.526 -22.606 1.00 95.38 652 THR A N 1
ATOM 4741 C CA . THR A 1 652 ? -28.975 -10.145 -22.873 1.00 95.38 652 THR A CA 1
ATOM 4742 C C . THR A 1 652 ? -28.608 -9.472 -21.567 1.00 95.38 652 THR A C 1
ATOM 4744 O O . THR A 1 652 ? -29.471 -9.240 -20.718 1.00 95.38 652 THR A O 1
ATOM 4747 N N . TYR A 1 653 ? -27.328 -9.164 -21.420 1.00 94.75 653 TYR A N 1
ATOM 4748 C CA . TYR A 1 653 ? -26.781 -8.377 -20.332 1.00 94.75 653 TYR A CA 1
ATOM 4749 C C . TYR A 1 653 ? -26.937 -6.883 -20.631 1.00 94.75 653 TYR A C 1
ATOM 4751 O O . TYR A 1 653 ? -26.586 -6.426 -21.721 1.00 94.75 653 TYR A O 1
ATOM 4759 N N . SER A 1 654 ? -27.455 -6.123 -19.665 1.00 88.12 654 SER A N 1
ATOM 4760 C CA . SER A 1 654 ? -27.764 -4.697 -19.825 1.00 88.12 654 SER A CA 1
ATOM 4761 C C . SER A 1 654 ? -26.544 -3.787 -19.938 1.00 88.12 654 SER A C 1
ATOM 4763 O O . SER A 1 654 ? -26.712 -2.619 -20.276 1.00 88.12 654 SER A O 1
ATOM 4765 N N . GLY A 1 655 ? -25.348 -4.292 -19.634 1.00 85.12 655 GLY A N 1
ATOM 4766 C CA . GLY A 1 655 ? -24.191 -3.447 -19.368 1.00 85.12 655 GLY A CA 1
ATOM 4767 C C . GLY A 1 655 ? -24.251 -2.819 -17.976 1.00 85.12 655 GLY A C 1
ATOM 4768 O O . GLY A 1 655 ? -25.269 -2.897 -17.276 1.00 85.12 655 GLY A O 1
ATOM 4769 N N . ASP A 1 656 ? -23.146 -2.184 -17.612 1.00 81.50 656 ASP A N 1
ATOM 4770 C CA . ASP A 1 656 ? -22.990 -1.334 -16.439 1.00 81.50 656 ASP A CA 1
ATOM 4771 C C . ASP A 1 656 ? -21.997 -0.195 -16.736 1.00 81.50 656 ASP A C 1
ATOM 4773 O O . ASP A 1 656 ? -21.672 0.087 -17.892 1.00 81.50 656 ASP A O 1
ATOM 4777 N N . ALA A 1 657 ? -21.532 0.498 -15.698 1.00 69.06 657 ALA A N 1
ATOM 4778 C CA . ALA A 1 657 ? -20.566 1.580 -15.847 1.00 69.06 657 ALA A CA 1
ATOM 4779 C C . ALA A 1 657 ? -19.214 1.135 -16.444 1.00 69.06 657 ALA A C 1
ATOM 4781 O O . ALA A 1 657 ? -18.519 1.942 -17.060 1.00 69.06 657 ALA A O 1
ATOM 4782 N N . THR A 1 658 ? -18.844 -0.139 -16.280 1.00 67.38 658 THR A N 1
ATOM 4783 C CA . THR A 1 658 ? -17.581 -0.720 -16.755 1.00 67.38 658 THR A CA 1
ATOM 4784 C C . THR A 1 658 ? -17.751 -1.483 -18.070 1.00 67.38 658 THR A C 1
ATOM 4786 O O . THR A 1 658 ? -16.867 -1.440 -18.927 1.00 67.38 658 THR A O 1
ATOM 4789 N N . TYR A 1 659 ? -18.872 -2.177 -18.253 1.00 79.50 659 TYR A N 1
ATOM 4790 C CA . TYR A 1 659 ? -19.105 -3.115 -19.342 1.00 79.50 659 TYR A CA 1
ATOM 4791 C C . TYR A 1 659 ? -20.225 -2.673 -20.271 1.00 79.50 659 TYR A C 1
ATOM 4793 O O . TYR A 1 659 ? -21.313 -2.285 -19.853 1.00 79.50 659 TYR A O 1
ATOM 4801 N N . ALA A 1 660 ? -19.977 -2.812 -21.569 1.00 84.25 660 ALA A N 1
ATOM 4802 C CA . ALA A 1 660 ? -20.985 -2.603 -22.586 1.00 84.25 660 ALA A CA 1
ATOM 4803 C C . ALA A 1 660 ? -22.074 -3.687 -22.479 1.00 84.25 660 ALA A C 1
ATOM 4805 O O . ALA A 1 660 ? -21.788 -4.816 -22.057 1.00 84.25 660 ALA A O 1
ATOM 4806 N N . PRO A 1 661 ? -23.309 -3.387 -22.917 1.00 86.81 661 PRO A N 1
ATOM 4807 C CA . PRO A 1 661 ? -24.321 -4.411 -23.120 1.00 86.81 661 PRO A CA 1
ATOM 4808 C C . PRO A 1 661 ? -23.788 -5.529 -24.024 1.00 86.81 661 PRO A C 1
ATOM 4810 O O . PRO A 1 661 ? -23.117 -5.268 -25.025 1.00 86.81 661 PRO A O 1
ATOM 4813 N N . ALA A 1 662 ? -24.101 -6.776 -23.687 1.00 91.25 662 ALA A N 1
ATOM 4814 C CA . ALA A 1 662 ? -23.640 -7.944 -24.431 1.00 91.25 662 ALA A CA 1
ATOM 4815 C C . ALA A 1 662 ? -24.728 -9.015 -24.504 1.00 91.25 662 ALA A C 1
ATOM 4817 O O . ALA A 1 662 ? -25.625 -9.076 -23.663 1.00 91.25 662 ALA A O 1
ATOM 4818 N N . THR A 1 663 ? -24.652 -9.872 -25.521 1.00 93.38 663 THR A N 1
ATOM 4819 C CA . THR A 1 663 ? -25.616 -10.959 -25.731 1.00 93.38 663 THR A CA 1
ATOM 4820 C C . THR A 1 663 ? -24.899 -12.275 -25.989 1.00 93.38 663 THR A C 1
ATOM 4822 O O . THR A 1 663 ? -23.817 -12.300 -26.572 1.00 93.38 663 THR A O 1
ATOM 4825 N N . SER A 1 664 ? -25.508 -13.377 -25.559 1.00 94.56 664 SER A N 1
ATOM 4826 C CA . SER A 1 664 ? -25.078 -14.733 -25.907 1.00 94.56 664 SER A CA 1
ATOM 4827 C C . SER A 1 664 ? -26.288 -15.585 -26.246 1.00 94.56 664 SER A C 1
ATOM 4829 O O . SER A 1 664 ? -27.381 -15.369 -25.719 1.00 94.56 664 SER A O 1
ATOM 4831 N N . THR A 1 665 ? -26.096 -16.523 -27.171 1.00 93.69 665 THR A N 1
ATOM 4832 C CA . THR A 1 665 ? -27.149 -17.391 -27.702 1.00 93.69 665 THR A CA 1
ATOM 4833 C C . THR A 1 665 ? -26.773 -18.850 -27.485 1.00 93.69 665 THR A C 1
ATOM 4835 O O . THR A 1 665 ? -25.656 -19.266 -27.783 1.00 93.69 665 THR A O 1
ATOM 4838 N N . PHE A 1 666 ? -27.728 -19.635 -27.000 1.00 88.12 666 PHE A N 1
ATOM 4839 C CA . PHE A 1 666 ? -27.600 -21.054 -26.698 1.00 88.12 666 PHE A CA 1
ATOM 4840 C C . PHE A 1 666 ? -28.775 -21.828 -27.307 1.00 88.12 666 PHE A C 1
ATOM 4842 O O . PHE A 1 666 ? -29.889 -21.316 -27.379 1.00 88.12 666 PHE A O 1
ATOM 4849 N N . THR A 1 667 ? -28.547 -23.066 -27.749 1.00 91.12 667 THR A N 1
ATOM 4850 C CA . THR A 1 667 ? -29.613 -23.938 -28.270 1.00 91.12 667 THR A CA 1
ATOM 4851 C C . THR A 1 667 ? -29.878 -25.079 -27.293 1.00 91.12 667 THR A C 1
ATOM 4853 O O . THR A 1 667 ? -28.977 -25.864 -27.002 1.00 91.12 667 THR A O 1
ATOM 4856 N N . PHE A 1 668 ? -31.114 -25.187 -26.808 1.00 90.00 668 PHE A N 1
ATOM 4857 C CA . PHE A 1 668 ? -31.559 -26.208 -25.860 1.00 90.00 668 PHE A CA 1
ATOM 4858 C C . PHE A 1 668 ? -32.526 -27.200 -26.515 1.00 90.00 668 PHE A C 1
ATOM 4860 O O . PHE A 1 668 ? -33.397 -26.790 -27.273 1.00 90.00 668 PHE A O 1
ATOM 4867 N N . VAL A 1 669 ? -32.421 -28.498 -26.208 1.00 85.00 669 VAL A N 1
ATOM 4868 C CA . VAL A 1 669 ? -33.267 -29.538 -26.824 1.00 85.00 669 VAL A CA 1
ATOM 4869 C C . VAL A 1 669 ? -34.138 -30.238 -25.782 1.00 85.00 669 VAL A C 1
ATOM 4871 O O . VAL A 1 669 ? -33.642 -30.731 -24.768 1.00 85.00 669 VAL A O 1
ATOM 4874 N N . VAL A 1 670 ? -35.435 -30.336 -26.081 1.00 83.31 670 VAL A N 1
ATOM 4875 C CA . VAL A 1 670 ? -36.447 -31.039 -25.283 1.00 83.31 670 VAL A CA 1
ATOM 4876 C C . VAL A 1 670 ? -36.950 -32.265 -26.047 1.00 83.31 670 VAL A C 1
ATOM 4878 O O . VAL A 1 670 ? -37.337 -32.168 -27.212 1.00 83.31 670 VAL A O 1
ATOM 4881 N N . THR A 1 671 ? -36.975 -33.430 -25.394 1.00 77.62 671 THR A N 1
ATOM 4882 C CA . THR A 1 671 ? -37.325 -34.724 -26.021 1.00 77.62 671 THR A CA 1
ATOM 4883 C C . THR A 1 671 ? -38.642 -35.326 -25.502 1.00 77.62 671 THR A C 1
ATOM 4885 O O . THR A 1 671 ? -39.097 -35.014 -24.404 1.00 77.62 671 THR A O 1
ATOM 4888 N N . ASN A 1 672 ? -39.284 -36.202 -26.287 1.00 67.50 672 ASN A N 1
ATOM 4889 C CA . ASN A 1 672 ? -40.504 -36.921 -25.878 1.00 67.50 672 ASN A CA 1
ATOM 4890 C C . ASN A 1 672 ? -40.178 -38.189 -25.050 1.00 67.50 672 ASN A C 1
ATOM 4892 O O . ASN A 1 672 ? -39.190 -38.865 -25.352 1.00 67.50 672 ASN A O 1
ATOM 4896 N N . PRO A 1 673 ? -41.009 -38.587 -24.063 1.00 57.53 673 PRO A N 1
ATOM 4897 C CA . PRO A 1 673 ? -40.839 -39.851 -23.337 1.00 57.53 673 PRO A CA 1
ATOM 4898 C C . PRO A 1 673 ? -41.165 -41.084 -24.210 1.00 57.53 673 PRO A C 1
ATOM 4900 O O . PRO A 1 673 ? -42.182 -41.119 -24.900 1.00 57.53 673 PRO A O 1
ATOM 4903 N N . LEU A 1 674 ? -40.326 -42.130 -24.152 1.00 58.09 674 LEU A N 1
ATOM 4904 C CA . LEU A 1 674 ? -40.480 -43.383 -24.916 1.00 58.09 674 LEU A CA 1
ATOM 4905 C C . LEU A 1 674 ? -41.297 -44.430 -24.128 1.00 58.09 674 LEU A C 1
ATOM 4907 O O . LEU A 1 674 ? -40.834 -44.938 -23.109 1.00 58.09 674 LEU A O 1
ATOM 4911 N N . THR A 1 675 ? -42.490 -44.808 -24.600 1.00 55.50 675 THR A N 1
ATOM 4912 C CA . THR A 1 675 ? -43.294 -45.926 -24.052 1.00 55.50 675 THR A CA 1
ATOM 4913 C C . THR A 1 675 ? -43.079 -47.217 -24.864 1.00 55.50 675 THR A C 1
ATOM 4915 O O . THR A 1 675 ? -42.978 -47.164 -26.085 1.00 55.50 675 THR A O 1
ATOM 4918 N N . GLY A 1 676 ? -42.998 -48.388 -24.204 1.00 62.25 676 GLY A N 1
ATOM 4919 C CA . GLY A 1 676 ? -42.887 -49.709 -24.867 1.00 62.25 676 GLY A CA 1
ATOM 4920 C C . GLY A 1 676 ? -41.469 -50.188 -25.233 1.00 62.25 676 GLY A C 1
ATOM 4921 O O . GLY A 1 676 ? -41.311 -51.067 -26.080 1.00 62.25 676 GLY A O 1
ATOM 4922 N N . ALA A 1 677 ? -40.432 -49.628 -24.608 1.00 73.19 677 ALA A N 1
ATOM 4923 C CA . ALA A 1 677 ? -39.040 -49.809 -25.030 1.00 73.19 677 ALA A CA 1
ATOM 4924 C C . ALA A 1 677 ? -38.425 -51.205 -24.755 1.00 73.19 677 ALA A C 1
ATOM 4926 O O . ALA A 1 677 ? -37.417 -51.553 -25.358 1.00 73.19 677 ALA A O 1
ATOM 4927 N N . PHE A 1 678 ? -39.005 -52.024 -23.873 1.00 84.38 678 PHE A N 1
ATOM 4928 C CA . PHE A 1 678 ? -38.572 -53.408 -23.615 1.00 84.38 678 PHE A CA 1
ATOM 4929 C C . PHE A 1 678 ? -39.713 -54.239 -23.002 1.00 84.38 678 PHE A C 1
ATOM 4931 O O . PHE A 1 678 ? -40.696 -53.684 -22.512 1.00 84.38 678 PHE A O 1
ATOM 4938 N N . SER A 1 679 ? -39.587 -55.568 -23.019 1.00 88.25 679 SER A N 1
ATOM 4939 C CA . SER A 1 679 ? -40.508 -56.518 -22.370 1.00 88.25 679 SER A CA 1
ATOM 4940 C C . SER A 1 679 ? -39.751 -57.469 -21.438 1.00 88.25 679 SER A C 1
ATOM 4942 O O . SER A 1 679 ? -38.550 -57.662 -21.622 1.00 88.25 679 SER A O 1
ATOM 4944 N N . ILE A 1 680 ? -40.422 -58.045 -20.431 1.00 92.31 680 ILE A N 1
ATOM 4945 C CA . ILE A 1 680 ? -39.813 -59.020 -19.509 1.00 92.31 680 ILE A CA 1
ATOM 4946 C C . ILE A 1 680 ? -40.674 -60.274 -19.323 1.00 92.31 680 ILE A C 1
ATOM 4948 O O . ILE A 1 680 ? -41.900 -60.214 -19.387 1.00 92.31 680 ILE A O 1
ATOM 4952 N N . SER A 1 681 ? -40.024 -61.402 -19.040 1.00 92.69 681 SER A N 1
ATOM 4953 C CA . SER A 1 681 ? -40.657 -62.686 -18.715 1.00 92.69 681 SER A CA 1
ATOM 4954 C C . SER A 1 681 ? -39.918 -63.376 -17.565 1.00 92.69 681 SER A C 1
ATOM 4956 O O . SER A 1 681 ? -38.693 -63.461 -17.597 1.00 92.69 681 SER A O 1
ATOM 4958 N N . ALA A 1 682 ? -40.649 -63.824 -16.542 1.00 91.31 682 ALA A N 1
ATOM 4959 C CA . ALA A 1 682 ? -40.118 -64.590 -15.412 1.00 91.31 682 ALA A CA 1
ATOM 4960 C C . ALA A 1 682 ? -40.313 -66.103 -15.638 1.00 91.31 682 ALA A C 1
ATOM 4962 O O . ALA A 1 682 ? -41.349 -66.523 -16.161 1.00 91.31 682 ALA A O 1
ATOM 4963 N N . SER A 1 683 ? -39.315 -66.909 -15.275 1.00 89.75 683 SER A N 1
ATOM 4964 C CA . SER A 1 683 ? -39.334 -68.369 -15.343 1.00 89.75 683 SER A CA 1
ATOM 4965 C C . SER A 1 683 ? -38.484 -68.984 -14.213 1.00 89.75 683 SER A C 1
ATOM 4967 O O . SER A 1 683 ? -37.307 -68.630 -14.075 1.00 89.75 683 SER A O 1
ATOM 4969 N N . PRO A 1 684 ? -38.997 -69.992 -13.480 1.00 90.31 684 PRO A N 1
ATOM 4970 C CA . PRO A 1 684 ? -40.275 -70.681 -13.685 1.00 90.31 684 PRO A CA 1
ATOM 4971 C C . PRO A 1 684 ? -41.496 -69.883 -13.190 1.00 90.31 684 PRO A C 1
ATOM 4973 O O . PRO A 1 684 ? -41.436 -69.145 -12.219 1.00 90.31 684 PRO A O 1
ATOM 4976 N N . SER A 1 685 ? -42.678 -70.128 -13.769 1.00 88.12 685 SER A N 1
ATOM 4977 C CA . SER A 1 685 ? -43.935 -69.510 -13.294 1.00 88.12 685 SER A CA 1
ATOM 4978 C C . SER A 1 685 ? -44.293 -69.872 -11.843 1.00 88.12 685 SER A C 1
ATOM 4980 O O . SER A 1 685 ? -45.167 -69.248 -11.233 1.00 88.12 685 SER A O 1
ATOM 4982 N N . THR A 1 686 ? -43.654 -70.902 -11.281 1.00 91.62 686 THR A N 1
ATOM 4983 C CA . THR A 1 686 ? -43.734 -71.265 -9.866 1.00 91.62 686 THR A CA 1
ATOM 4984 C C . THR A 1 686 ? -42.360 -71.680 -9.346 1.00 91.62 686 THR A C 1
ATOM 4986 O O . THR A 1 686 ? -41.808 -72.688 -9.785 1.00 91.62 686 THR A O 1
ATOM 4989 N N . LEU A 1 687 ? -41.835 -70.929 -8.381 1.00 93.19 687 LEU A N 1
ATOM 4990 C CA . LEU A 1 687 ? -40.608 -71.232 -7.653 1.00 93.19 687 LEU A CA 1
ATOM 4991 C C . LEU A 1 687 ? -40.975 -71.871 -6.311 1.00 93.19 687 LEU A C 1
ATOM 4993 O O . LEU A 1 687 ? -41.725 -71.280 -5.540 1.00 93.19 687 LEU A O 1
ATOM 4997 N N . THR A 1 688 ? -40.459 -73.066 -6.018 1.00 91.94 688 THR A N 1
ATOM 4998 C CA . THR A 1 688 ? -40.705 -73.752 -4.736 1.00 91.94 688 THR A CA 1
ATOM 4999 C C . THR A 1 688 ? -39.428 -73.782 -3.904 1.00 91.94 688 THR A C 1
ATOM 5001 O O . THR A 1 688 ? -38.411 -74.275 -4.381 1.00 91.94 688 THR A O 1
ATOM 5004 N N . LEU A 1 689 ? -39.485 -73.275 -2.672 1.00 90.44 689 LEU A N 1
ATOM 5005 C CA . LEU A 1 689 ? -38.383 -73.243 -1.708 1.00 90.44 689 LEU A CA 1
ATOM 5006 C C . LEU A 1 689 ? -38.794 -73.939 -0.408 1.00 90.44 689 LEU A C 1
ATOM 5008 O O . LEU A 1 689 ? -39.954 -73.891 -0.012 1.00 90.44 689 LEU A O 1
ATOM 5012 N N . THR A 1 690 ? -37.845 -74.555 0.288 1.00 87.19 690 THR A N 1
ATOM 5013 C CA . THR A 1 690 ? -38.058 -75.031 1.665 1.00 87.19 690 THR A CA 1
ATOM 5014 C C . THR A 1 690 ? -37.828 -73.876 2.637 1.00 87.19 690 THR A C 1
ATOM 5016 O O . THR A 1 690 ? -36.908 -73.080 2.427 1.00 87.19 690 THR A O 1
ATOM 5019 N N . ASN A 1 691 ? -38.631 -73.754 3.695 1.00 82.62 691 ASN A N 1
ATOM 5020 C CA . ASN A 1 691 ? -38.455 -72.675 4.671 1.00 82.62 691 ASN A CA 1
ATOM 5021 C C . ASN A 1 691 ? -37.023 -72.653 5.251 1.00 82.62 691 ASN A C 1
ATOM 5023 O O . ASN A 1 691 ? -36.490 -73.683 5.662 1.00 82.62 691 ASN A O 1
ATOM 5027 N N . GLY A 1 692 ? -36.396 -71.475 5.280 1.00 81.94 692 GLY A N 1
ATOM 5028 C CA . GLY A 1 692 ? -35.006 -71.289 5.704 1.00 81.94 692 GLY A CA 1
ATOM 5029 C C . GLY A 1 692 ? -33.956 -71.501 4.605 1.00 81.94 692 GLY A C 1
ATOM 5030 O O . GLY A 1 692 ? -32.766 -71.419 4.898 1.00 81.94 692 GLY A O 1
ATOM 5031 N N . THR A 1 693 ? -34.362 -71.740 3.354 1.00 86.69 693 THR A N 1
ATOM 5032 C CA . THR A 1 693 ? -33.454 -71.865 2.197 1.00 86.69 693 THR A CA 1
ATOM 5033 C C . THR A 1 693 ? -33.515 -70.644 1.272 1.00 86.69 693 THR A C 1
ATOM 5035 O O . THR A 1 693 ? -34.313 -69.717 1.470 1.00 86.69 693 THR A O 1
ATOM 5038 N N . SER A 1 694 ? -32.653 -70.631 0.256 1.00 89.69 694 SER A N 1
ATOM 5039 C CA . SER A 1 694 ? -32.655 -69.648 -0.824 1.00 89.69 694 SER A CA 1
ATOM 5040 C C . SER A 1 694 ? -32.813 -70.321 -2.184 1.00 89.69 694 SER A C 1
ATOM 5042 O O . SER A 1 694 ? -32.476 -71.488 -2.372 1.00 89.69 694 SER A O 1
ATOM 5044 N N . GLY A 1 695 ? -33.324 -69.563 -3.145 1.00 90.69 695 GLY A N 1
ATOM 5045 C CA . GLY A 1 695 ? -33.336 -69.924 -4.557 1.00 90.69 695 GLY A CA 1
ATOM 5046 C C . GLY A 1 695 ? -33.315 -68.669 -5.412 1.00 90.69 695 GLY A C 1
ATOM 5047 O O . GLY A 1 695 ? -33.024 -67.583 -4.912 1.00 90.69 695 GLY A O 1
ATOM 5048 N N . SER A 1 696 ? -33.605 -68.789 -6.701 1.00 91.56 696 SER A N 1
ATOM 5049 C CA . SER A 1 696 ? -33.579 -67.632 -7.593 1.00 91.56 696 SER A CA 1
ATOM 5050 C C . SER A 1 696 ? -34.630 -67.710 -8.683 1.00 91.56 696 SER A C 1
ATOM 5052 O O . SER A 1 696 ? -34.795 -68.765 -9.293 1.00 91.56 696 SER A O 1
ATOM 5054 N N . GLU A 1 697 ? -35.254 -66.573 -8.975 1.00 93.56 697 GLU A N 1
ATOM 5055 C CA . GLU A 1 697 ? -36.150 -66.410 -10.117 1.00 93.56 697 GLU A CA 1
ATOM 5056 C C . GLU A 1 697 ? -35.361 -65.901 -11.325 1.00 93.56 697 GLU A C 1
ATOM 5058 O O . GLU A 1 697 ? -34.609 -64.930 -11.214 1.00 93.56 697 GLU A O 1
ATOM 5063 N N . THR A 1 698 ? -35.508 -66.548 -12.482 1.00 94.44 698 THR A N 1
ATOM 5064 C CA . THR A 1 698 ? -34.813 -66.118 -13.701 1.00 94.44 698 THR A CA 1
ATOM 5065 C C . THR A 1 698 ? -35.727 -65.225 -14.528 1.00 94.44 698 THR A C 1
ATOM 5067 O O . THR A 1 698 ? -36.858 -65.589 -14.827 1.00 94.44 698 THR A O 1
ATOM 5070 N N . VAL A 1 699 ? -35.240 -64.050 -14.921 1.00 94.62 699 VAL A N 1
ATOM 5071 C CA . VAL A 1 699 ? -36.011 -63.051 -15.666 1.00 94.62 699 VAL A CA 1
ATOM 5072 C C . VAL A 1 699 ? -35.284 -62.705 -16.954 1.00 94.62 699 VAL A C 1
ATOM 5074 O O . VAL A 1 699 ? -34.152 -62.221 -16.931 1.00 94.62 699 VAL A O 1
ATOM 5077 N N . THR A 1 700 ? -35.943 -62.931 -18.086 1.00 94.75 700 THR A N 1
ATOM 5078 C CA . THR A 1 700 ? -35.445 -62.543 -19.406 1.00 94.75 700 THR A CA 1
ATOM 5079 C C . THR A 1 700 ? -36.090 -61.232 -19.831 1.00 94.75 700 THR A C 1
ATOM 5081 O O . THR A 1 700 ? -37.317 -61.132 -19.874 1.00 94.75 700 THR A O 1
ATOM 5084 N N . ALA A 1 701 ? -35.268 -60.235 -20.157 1.00 91.88 701 ALA A N 1
ATOM 5085 C CA . ALA A 1 701 ? -35.684 -58.954 -20.714 1.00 91.88 701 ALA A CA 1
ATOM 5086 C C . ALA A 1 701 ? -35.269 -58.850 -22.184 1.00 91.88 701 ALA A C 1
ATOM 5088 O O . ALA A 1 701 ? -34.131 -59.176 -22.518 1.00 91.88 701 ALA A O 1
ATOM 5089 N N . ILE A 1 702 ? -36.169 -58.379 -23.047 1.00 91.25 702 ILE A N 1
ATOM 5090 C CA . ILE A 1 702 ? -35.951 -58.216 -24.491 1.00 91.25 702 ILE A CA 1
ATOM 5091 C C . ILE A 1 702 ? -36.127 -56.739 -24.847 1.00 91.25 702 ILE A C 1
ATOM 5093 O O . ILE A 1 702 ? -37.178 -56.157 -24.562 1.00 91.25 702 ILE A O 1
ATOM 5097 N N . ALA A 1 703 ? -35.101 -56.134 -25.449 1.00 86.94 703 ALA A N 1
ATOM 5098 C CA . ALA A 1 703 ? -35.148 -54.755 -25.920 1.00 86.94 703 ALA A CA 1
ATOM 5099 C C . ALA A 1 703 ? -36.000 -54.651 -27.189 1.00 86.94 703 ALA A C 1
ATOM 5101 O O . ALA A 1 703 ? -35.814 -55.415 -28.134 1.00 86.94 703 ALA A O 1
ATOM 5102 N N . ASN A 1 704 ? -36.885 -53.657 -27.232 1.00 80.50 704 ASN A N 1
ATOM 5103 C CA . ASN A 1 704 ? -37.660 -53.302 -28.415 1.00 80.50 704 ASN A CA 1
ATOM 5104 C C . ASN A 1 704 ? -37.109 -51.998 -29.005 1.00 80.50 704 ASN A C 1
ATOM 5106 O O . ASN A 1 704 ? -36.595 -51.147 -28.279 1.00 80.50 704 ASN A O 1
ATOM 5110 N N . ASN A 1 705 ? -37.255 -51.806 -30.317 1.00 72.62 705 ASN A N 1
ATOM 5111 C CA . ASN A 1 705 ? -36.985 -50.525 -30.985 1.00 72.62 705 ASN A CA 1
ATOM 5112 C C . ASN A 1 705 ? -35.586 -49.933 -30.693 1.00 72.62 705 ASN A C 1
ATOM 5114 O O . ASN A 1 705 ? -35.448 -48.724 -30.517 1.00 72.62 705 ASN A O 1
ATOM 5118 N N . GLY A 1 706 ? -34.544 -50.770 -30.597 1.00 71.50 706 GLY A N 1
ATOM 5119 C CA . GLY A 1 706 ? -33.169 -50.315 -30.359 1.00 71.50 706 GLY A CA 1
ATOM 5120 C C . GLY A 1 706 ? -32.870 -49.806 -28.944 1.00 71.50 706 GLY A C 1
ATOM 5121 O O . GLY A 1 706 ? -31.814 -49.213 -28.730 1.00 71.50 706 GLY A O 1
ATOM 5122 N N . PHE A 1 707 ? -33.756 -50.026 -27.969 1.00 80.31 707 PHE A N 1
ATOM 5123 C CA . PHE A 1 707 ? -33.546 -49.579 -26.591 1.00 80.31 707 PHE A CA 1
ATOM 5124 C C . PHE A 1 707 ? -32.287 -50.192 -25.953 1.00 80.31 707 PHE A C 1
ATOM 5126 O O . PHE A 1 707 ? -32.088 -51.403 -25.992 1.00 80.31 707 PHE A O 1
ATOM 5133 N N . THR A 1 708 ? -31.463 -49.357 -25.313 1.00 79.88 708 THR A N 1
ATOM 5134 C CA . THR A 1 708 ? -30.273 -49.781 -24.557 1.00 79.88 708 THR A CA 1
ATOM 5135 C C . THR A 1 708 ? -30.139 -48.962 -23.279 1.00 79.88 708 THR A C 1
ATOM 5137 O O . THR A 1 708 ? -30.042 -47.738 -23.350 1.00 79.88 708 THR A O 1
ATOM 5140 N N . ASP A 1 709 ? -30.154 -49.597 -22.108 1.00 81.44 709 ASP A N 1
ATOM 5141 C CA . ASP A 1 709 ? -30.028 -48.938 -20.796 1.00 81.44 709 ASP A CA 1
ATOM 5142 C C . ASP A 1 709 ? -29.752 -49.964 -19.685 1.00 81.44 709 ASP A C 1
ATOM 5144 O O . ASP A 1 709 ? -29.944 -51.165 -19.871 1.00 81.44 709 ASP A O 1
ATOM 5148 N N . TYR A 1 710 ? -29.359 -49.501 -18.502 1.00 84.62 710 TYR A N 1
ATOM 5149 C CA . TYR A 1 710 ? -29.416 -50.316 -17.295 1.00 84.62 710 TYR A CA 1
ATOM 5150 C C . TYR A 1 710 ? -30.866 -50.446 -16.819 1.00 84.62 710 TYR A C 1
ATOM 5152 O O . TYR A 1 710 ? -31.548 -49.446 -16.575 1.00 84.62 710 TYR A O 1
ATOM 5160 N N . LEU A 1 711 ? -31.322 -51.689 -16.674 1.00 87.69 711 LEU A N 1
ATOM 5161 C CA . LEU A 1 711 ? -32.607 -52.050 -16.087 1.00 87.69 711 LEU A CA 1
ATOM 5162 C C . LEU A 1 711 ? -32.413 -52.476 -14.635 1.00 87.69 711 LEU A C 1
ATOM 5164 O O . LEU A 1 711 ? -31.550 -53.308 -14.354 1.00 87.69 711 LEU A O 1
ATOM 5168 N N . ASN A 1 712 ? -33.223 -51.925 -13.734 1.00 88.75 712 ASN A N 1
ATOM 5169 C CA . ASN A 1 712 ? -33.329 -52.370 -12.345 1.00 88.75 712 ASN A CA 1
ATOM 5170 C C . ASN A 1 712 ? -34.522 -53.314 -12.207 1.00 88.75 712 ASN A C 1
ATOM 5172 O O . ASN A 1 712 ? -35.607 -52.970 -12.673 1.00 88.75 712 ASN A O 1
ATOM 5176 N N . PHE A 1 713 ? -34.321 -54.470 -11.575 1.00 89.75 713 PHE A N 1
ATOM 5177 C CA . PHE A 1 713 ? -35.331 -55.507 -11.377 1.00 89.75 713 PHE A CA 1
ATOM 5178 C C . PHE A 1 713 ? -35.728 -55.600 -9.902 1.00 89.75 713 PHE A C 1
ATOM 5180 O O . PHE A 1 713 ? -34.880 -55.839 -9.037 1.00 89.75 713 PHE A O 1
ATOM 5187 N N . GLU A 1 714 ? -37.022 -55.445 -9.629 1.00 89.06 714 GLU A N 1
ATOM 5188 C CA . GLU A 1 714 ? -37.596 -55.438 -8.281 1.00 89.06 714 GLU A CA 1
ATOM 5189 C C . GLU A 1 714 ? -38.828 -56.349 -8.176 1.00 89.06 714 GLU A C 1
ATOM 5191 O O . GLU A 1 714 ? -39.582 -56.500 -9.137 1.00 89.06 714 GLU A O 1
ATOM 5196 N N . LEU A 1 715 ? -39.033 -56.961 -7.005 1.00 90.44 715 LEU A N 1
ATOM 5197 C CA . LEU A 1 715 ? -40.148 -57.867 -6.713 1.00 90.44 715 LEU A CA 1
ATOM 5198 C C . LEU A 1 715 ? -41.207 -57.200 -5.834 1.00 90.44 715 LEU A C 1
ATOM 5200 O O . LEU A 1 715 ? -40.885 -56.592 -4.810 1.00 90.44 715 LEU A O 1
ATOM 5204 N N . TYR A 1 716 ? -42.473 -57.411 -6.191 1.00 86.81 716 TYR A N 1
ATOM 5205 C CA . TYR A 1 716 ? -43.637 -56.881 -5.483 1.00 86.81 716 TYR A CA 1
ATOM 5206 C C . TYR A 1 716 ? -44.703 -57.954 -5.257 1.00 86.81 716 TYR A C 1
ATOM 5208 O O . TYR A 1 716 ? -44.896 -58.850 -6.084 1.00 86.81 716 TYR A O 1
ATOM 5216 N N . LEU A 1 717 ? -45.419 -57.842 -4.135 1.00 85.06 717 LEU A N 1
ATOM 5217 C CA . LEU A 1 717 ? -46.583 -58.673 -3.829 1.00 85.06 717 LEU A CA 1
ATOM 5218 C C . LEU A 1 717 ? -47.748 -58.272 -4.729 1.00 85.06 717 LEU A C 1
ATOM 5220 O O . LEU A 1 717 ? -48.036 -57.090 -4.916 1.00 85.06 717 LEU A O 1
ATOM 5224 N N . ARG A 1 718 ? -48.448 -59.266 -5.270 1.00 86.06 718 ARG A N 1
ATOM 5225 C CA . ARG A 1 718 ? -49.640 -59.036 -6.091 1.00 86.06 718 ARG A CA 1
ATOM 5226 C C . ARG A 1 718 ? -50.916 -59.178 -5.278 1.00 86.06 718 ARG A C 1
ATOM 5228 O O . ARG A 1 718 ? -50.926 -59.789 -4.216 1.00 86.06 718 ARG A O 1
ATOM 5235 N N . ASN A 1 719 ? -52.015 -58.663 -5.828 1.00 80.62 719 ASN A N 1
ATOM 5236 C CA . ASN A 1 719 ? -53.376 -58.854 -5.313 1.00 80.62 719 ASN A CA 1
ATOM 5237 C C . ASN A 1 719 ? -53.552 -58.415 -3.846 1.00 80.62 719 ASN A C 1
ATOM 5239 O O . ASN A 1 719 ? -54.334 -59.023 -3.120 1.00 80.62 719 ASN A O 1
ATOM 5243 N N . ASN A 1 720 ? -52.801 -57.396 -3.405 1.00 75.69 720 ASN A N 1
ATOM 5244 C CA . ASN A 1 720 ? -52.745 -56.949 -2.007 1.00 75.69 720 ASN A CA 1
ATOM 5245 C C . ASN A 1 720 ? -52.447 -58.089 -1.014 1.00 75.69 720 ASN A C 1
ATOM 5247 O O . ASN A 1 720 ? -52.891 -58.060 0.135 1.00 75.69 720 ASN A O 1
ATOM 5251 N N . TYR A 1 721 ? -51.707 -59.108 -1.461 1.00 80.31 721 TYR A N 1
ATOM 5252 C CA . TYR A 1 721 ? -51.349 -60.246 -0.633 1.00 80.31 721 TYR A CA 1
ATOM 5253 C C . TYR A 1 721 ? -50.549 -59.784 0.586 1.00 80.31 721 TYR A C 1
ATOM 5255 O O . TYR A 1 721 ? -49.608 -59.001 0.464 1.00 80.31 721 TYR A O 1
ATOM 5263 N N . THR A 1 722 ? -50.914 -60.295 1.759 1.00 80.94 722 THR A N 1
ATOM 5264 C CA . THR A 1 722 ? -50.191 -60.060 3.012 1.00 80.94 722 THR A CA 1
ATOM 5265 C C . THR A 1 722 ? -49.474 -61.344 3.397 1.00 80.94 722 THR A C 1
ATOM 5267 O O . THR A 1 722 ? -50.096 -62.403 3.471 1.00 80.94 722 THR A O 1
ATOM 5270 N N . ILE A 1 723 ? -48.161 -61.261 3.615 1.00 81.38 723 ILE A N 1
ATOM 5271 C CA . ILE A 1 723 ? -47.352 -62.422 3.997 1.00 81.38 723 ILE A CA 1
ATOM 5272 C C . ILE A 1 723 ? -47.792 -62.897 5.397 1.00 81.38 723 ILE A C 1
ATOM 5274 O O . ILE A 1 723 ? -47.868 -62.066 6.306 1.00 81.38 723 ILE A O 1
ATOM 5278 N N . PRO A 1 724 ? -48.096 -64.197 5.594 1.00 79.81 724 PRO A N 1
ATOM 5279 C CA . PRO A 1 724 ? -48.485 -64.726 6.899 1.00 79.81 724 PRO A CA 1
ATOM 5280 C C . PRO A 1 724 ? -47.438 -64.460 7.989 1.00 79.81 724 PRO A C 1
ATOM 5282 O O . PRO A 1 724 ? -46.233 -64.515 7.737 1.00 79.81 724 PRO A O 1
ATOM 5285 N N . ALA A 1 725 ? -47.898 -64.230 9.222 1.00 72.81 725 ALA A N 1
ATOM 5286 C CA . ALA A 1 725 ? -47.013 -64.048 10.370 1.00 72.81 725 ALA A CA 1
ATOM 5287 C C . ALA A 1 725 ? -46.092 -65.271 10.553 1.00 72.81 725 ALA A C 1
ATOM 5289 O O . ALA A 1 725 ? -46.553 -66.412 10.561 1.00 72.81 725 ALA A O 1
ATOM 5290 N N . GLY A 1 726 ? -44.786 -65.026 10.690 1.00 72.44 726 GLY A N 1
ATOM 5291 C CA . GLY A 1 726 ? -43.764 -66.071 10.832 1.00 72.44 726 GLY A CA 1
ATOM 5292 C C . GLY A 1 726 ? -43.094 -66.522 9.527 1.00 72.44 726 GLY A C 1
ATOM 5293 O O . GLY A 1 726 ? -42.182 -67.341 9.585 1.00 72.44 726 GLY A O 1
ATOM 5294 N N . VAL A 1 727 ? -43.491 -65.981 8.368 1.00 79.06 727 VAL A N 1
ATOM 5295 C CA . VAL A 1 727 ? -42.816 -66.206 7.079 1.00 79.06 727 VAL A CA 1
ATOM 5296 C C . VAL A 1 727 ? -41.995 -64.969 6.710 1.00 79.06 727 VAL A C 1
ATOM 5298 O O . VAL A 1 727 ? -42.541 -63.876 6.572 1.00 79.06 727 VAL A O 1
ATOM 5301 N N . THR A 1 728 ? -40.687 -65.140 6.515 1.00 82.81 728 THR A N 1
ATOM 5302 C CA . THR A 1 728 ? -39.790 -64.068 6.056 1.00 82.81 728 THR A CA 1
ATOM 5303 C C . THR A 1 728 ? -39.420 -64.308 4.604 1.00 82.81 728 THR A C 1
ATOM 5305 O O . THR A 1 728 ? -38.967 -65.395 4.268 1.00 82.81 728 THR A O 1
ATOM 5308 N N . VAL A 1 729 ? -39.582 -63.297 3.746 1.00 88.19 729 VAL A N 1
ATOM 5309 C CA . VAL A 1 729 ? -39.104 -63.342 2.358 1.00 88.19 729 VAL A CA 1
ATOM 5310 C C . VAL A 1 729 ? -38.429 -62.025 2.002 1.00 88.19 729 VAL A C 1
ATOM 5312 O O . VAL A 1 729 ? -39.032 -60.954 2.109 1.00 88.19 729 VAL A O 1
ATOM 5315 N N . CYS A 1 730 ? -37.188 -62.118 1.541 1.00 89.06 730 CYS A N 1
ATOM 5316 C CA . CYS A 1 730 ? -36.427 -61.005 0.989 1.00 89.06 730 CYS A CA 1
ATOM 5317 C C . CYS A 1 730 ? -35.733 -61.430 -0.307 1.00 89.06 730 CYS A C 1
ATOM 5319 O O . CYS A 1 730 ? -35.615 -62.619 -0.603 1.00 89.06 730 CYS A O 1
ATOM 5321 N N . TYR A 1 731 ? -35.292 -60.463 -1.102 1.00 92.56 731 TYR A N 1
ATOM 5322 C CA . TYR A 1 731 ? -34.625 -60.716 -2.377 1.00 92.56 731 TYR A CA 1
ATOM 5323 C C . TYR A 1 731 ? -33.515 -59.699 -2.626 1.00 92.56 731 TYR A C 1
ATOM 5325 O O . TYR A 1 731 ? -33.504 -58.632 -2.013 1.00 92.56 731 TYR A O 1
ATOM 5333 N N . ASN A 1 732 ? -32.601 -60.007 -3.544 1.00 89.69 732 ASN A N 1
ATOM 5334 C CA . ASN A 1 732 ? -31.605 -59.035 -3.994 1.00 89.69 732 ASN A CA 1
ATOM 5335 C C . ASN A 1 732 ? -32.101 -58.293 -5.235 1.00 89.69 732 ASN A C 1
ATOM 5337 O O . ASN A 1 732 ? -32.407 -58.926 -6.245 1.00 89.69 732 ASN A O 1
ATOM 5341 N N . SER A 1 733 ? -32.125 -56.959 -5.193 1.00 85.31 733 SER A N 1
ATOM 5342 C CA . SER A 1 733 ? -32.356 -56.151 -6.394 1.00 85.31 733 SER A CA 1
ATOM 5343 C C . SER A 1 733 ? -31.192 -56.326 -7.368 1.00 85.31 733 SER A C 1
ATOM 5345 O O . SER A 1 733 ? -30.029 -56.273 -6.955 1.00 85.31 733 SER A O 1
ATOM 5347 N N . VAL A 1 734 ? -31.489 -56.495 -8.655 1.00 87.31 734 VAL A N 1
ATOM 5348 C CA . VAL A 1 734 ? -30.474 -56.696 -9.700 1.00 87.31 734 VAL A CA 1
ATOM 5349 C C . VAL A 1 734 ? -30.532 -55.548 -10.698 1.00 87.31 734 VAL A C 1
ATOM 5351 O O . VAL A 1 734 ? -31.613 -55.172 -11.140 1.00 87.31 734 VAL A O 1
ATOM 5354 N N . THR A 1 735 ? -29.371 -55.027 -11.095 1.00 88.06 735 THR A N 1
ATOM 5355 C CA . THR A 1 735 ? -29.251 -54.024 -12.161 1.00 88.06 735 THR A CA 1
ATOM 5356 C C . THR A 1 735 ? -28.407 -54.586 -13.300 1.00 88.06 735 THR A C 1
ATOM 5358 O O . THR A 1 735 ? -27.308 -55.093 -13.066 1.00 88.06 735 THR A O 1
ATOM 5361 N N . LYS A 1 736 ? -28.891 -54.511 -14.544 1.00 89.38 736 LYS A N 1
ATOM 5362 C CA . LYS A 1 736 ? -28.172 -55.049 -15.710 1.00 89.38 736 LYS A CA 1
ATOM 5363 C C . LYS A 1 736 ? -28.399 -54.206 -16.963 1.00 89.38 736 LYS A C 1
ATOM 5365 O O . LYS A 1 736 ? -29.526 -53.820 -17.251 1.00 89.38 736 LYS A O 1
ATOM 5370 N N . LEU A 1 737 ? -27.325 -53.945 -17.708 1.00 86.25 737 LEU A N 1
ATOM 5371 C CA . LEU A 1 737 ? -27.378 -53.297 -19.020 1.00 86.25 737 LEU A CA 1
ATOM 5372 C C . LEU A 1 737 ? -28.012 -54.240 -20.049 1.00 86.25 737 LEU A C 1
ATOM 5374 O O . LEU A 1 737 ? -27.481 -55.331 -20.263 1.00 86.25 737 LEU A O 1
ATOM 5378 N N . ILE A 1 738 ? -29.101 -53.813 -20.691 1.00 87.25 738 ILE A N 1
ATOM 5379 C CA . ILE A 1 738 ? -29.659 -54.479 -21.873 1.00 87.25 738 ILE A CA 1
ATOM 5380 C C . ILE A 1 738 ? -29.073 -53.836 -23.141 1.00 87.25 738 ILE A C 1
ATOM 5382 O O . ILE A 1 738 ? -29.148 -52.613 -23.271 1.00 87.25 738 ILE A O 1
ATOM 5386 N N . PRO A 1 739 ? -28.457 -54.607 -24.056 1.00 80.94 739 PRO A N 1
ATOM 5387 C CA . PRO A 1 739 ? -27.939 -54.069 -25.308 1.00 80.94 739 PRO A CA 1
ATOM 5388 C C . PRO A 1 739 ? -29.069 -53.818 -26.317 1.00 80.94 739 PRO A C 1
ATOM 5390 O O . PRO A 1 739 ? -30.100 -54.495 -26.293 1.00 80.94 739 PRO A O 1
ATOM 5393 N N . ALA A 1 740 ? -28.852 -52.875 -27.238 1.00 76.06 740 ALA A N 1
ATOM 5394 C CA . ALA A 1 740 ? -29.807 -52.542 -28.295 1.00 76.06 740 ALA A CA 1
ATOM 5395 C C . ALA A 1 740 ? -30.186 -53.783 -29.124 1.00 76.06 740 ALA A C 1
ATOM 5397 O O . ALA A 1 740 ? -29.310 -54.483 -29.630 1.00 76.06 740 ALA A O 1
ATOM 5398 N N . ASN A 1 741 ? -31.492 -54.044 -29.266 1.00 73.44 741 ASN A N 1
ATOM 5399 C CA . ASN A 1 741 ? -32.062 -55.206 -29.970 1.00 73.44 741 ASN A CA 1
ATOM 5400 C C . ASN A 1 741 ? -31.611 -56.583 -29.435 1.00 73.44 741 ASN A C 1
ATOM 5402 O O . ASN A 1 741 ? -31.721 -57.583 -30.144 1.00 73.44 741 ASN A O 1
ATOM 5406 N N . GLY A 1 742 ? -31.097 -56.651 -28.204 1.00 82.25 742 GLY A N 1
ATOM 5407 C CA . GLY A 1 742 ? -30.698 -57.899 -27.560 1.00 82.25 742 GLY A CA 1
ATOM 5408 C C . GLY A 1 742 ? -31.640 -58.335 -26.440 1.00 82.25 742 GLY A C 1
ATOM 5409 O O . GLY A 1 742 ? -32.552 -57.614 -26.028 1.00 82.25 742 GLY A O 1
ATOM 5410 N N . SER A 1 743 ? -31.378 -59.530 -25.915 1.00 89.69 743 SER A N 1
ATOM 5411 C CA . SER A 1 743 ? -32.010 -60.042 -24.702 1.00 89.69 743 SER A CA 1
ATOM 5412 C C . SER A 1 743 ? -30.979 -60.229 -23.597 1.00 89.69 743 SER A C 1
ATOM 5414 O O . SER A 1 743 ? -29.877 -60.715 -23.855 1.00 89.69 743 SER A O 1
ATOM 5416 N N . ILE A 1 744 ? -31.350 -59.912 -22.361 1.00 93.00 744 ILE A N 1
ATOM 5417 C CA . ILE A 1 744 ? -30.573 -60.264 -21.170 1.00 93.00 744 ILE A CA 1
ATOM 5418 C C . ILE A 1 744 ? -31.368 -61.211 -20.290 1.00 93.00 744 ILE A C 1
ATOM 5420 O O . ILE A 1 744 ? -32.587 -61.109 -20.203 1.00 93.00 744 ILE A O 1
ATOM 5424 N N . THR A 1 745 ? -30.657 -62.084 -19.589 1.00 92.44 745 THR A N 1
ATOM 5425 C CA . THR A 1 745 ? -31.232 -62.926 -18.544 1.00 92.44 745 THR A CA 1
ATOM 5426 C C . THR A 1 745 ? -30.576 -62.564 -17.220 1.00 92.44 745 THR A C 1
ATOM 5428 O O . THR A 1 745 ? -29.347 -62.510 -17.124 1.00 92.44 745 THR A O 1
ATOM 5431 N N . VAL A 1 746 ? -31.391 -62.283 -16.207 1.00 92.69 746 VAL A N 1
ATOM 5432 C CA . VAL A 1 746 ? -30.953 -61.994 -14.839 1.00 92.69 746 VAL A CA 1
ATOM 5433 C C . VAL A 1 746 ? -31.524 -63.036 -13.887 1.00 92.69 746 VAL A C 1
ATOM 5435 O O . VAL A 1 746 ? -32.653 -63.480 -14.054 1.00 92.69 746 VAL A O 1
ATOM 5438 N N . SER A 1 747 ? -30.740 -63.434 -12.893 1.00 93.38 747 SER A N 1
ATOM 5439 C CA . SER A 1 747 ? -31.186 -64.312 -11.812 1.00 93.38 747 SER A CA 1
ATOM 5440 C C . SER A 1 747 ? -31.371 -63.450 -10.567 1.00 93.38 747 SER A C 1
ATOM 5442 O O . SER A 1 747 ? -30.431 -62.761 -10.170 1.00 93.38 747 SER A O 1
ATOM 5444 N N . ILE A 1 748 ? -32.581 -63.427 -10.007 1.00 93.50 748 ILE A N 1
ATOM 5445 C CA . ILE A 1 748 ? -32.958 -62.661 -8.815 1.00 93.50 748 ILE A CA 1
ATOM 5446 C C . ILE A 1 748 ? -32.940 -63.617 -7.616 1.00 93.50 748 ILE A C 1
ATOM 5448 O O . ILE A 1 748 ? -33.842 -64.449 -7.505 1.00 93.50 748 ILE A O 1
ATOM 5452 N N . PRO A 1 749 ? -31.943 -63.530 -6.716 1.00 93.00 749 PRO A N 1
ATOM 5453 C CA . PRO A 1 749 ? -31.894 -64.341 -5.503 1.00 93.00 749 PRO A CA 1
ATOM 5454 C C . PRO A 1 749 ? -33.047 -64.001 -4.556 1.00 93.00 749 PRO A C 1
ATOM 5456 O O . PRO A 1 749 ? -33.274 -62.827 -4.265 1.00 93.00 749 PRO A O 1
ATOM 5459 N N . ILE A 1 750 ? -33.730 -65.026 -4.049 1.00 92.75 750 ILE A N 1
ATOM 5460 C CA . ILE A 1 750 ? -34.842 -64.950 -3.096 1.00 92.75 750 ILE A CA 1
ATOM 5461 C C . ILE A 1 750 ? -34.495 -65.819 -1.885 1.00 92.75 750 ILE A C 1
ATOM 5463 O O . ILE A 1 750 ? -34.100 -66.977 -2.027 1.00 92.75 750 ILE A O 1
ATOM 5467 N N . PHE A 1 751 ? -34.659 -65.266 -0.687 1.00 91.19 751 PHE A N 1
ATOM 5468 C CA . PHE A 1 751 ? -34.293 -65.892 0.579 1.00 91.19 751 PHE A CA 1
ATOM 5469 C C . PHE A 1 751 ? -35.513 -66.007 1.484 1.00 91.19 751 PHE A C 1
ATOM 5471 O O . PHE A 1 751 ? -36.290 -65.059 1.607 1.00 91.19 751 PHE A O 1
ATOM 5478 N N . THR A 1 752 ? -35.644 -67.155 2.153 1.00 88.56 752 THR A N 1
ATOM 5479 C CA . THR A 1 752 ? -36.703 -67.403 3.148 1.00 88.56 752 THR A CA 1
ATOM 5480 C C . THR A 1 752 ? -36.186 -67.431 4.593 1.00 88.56 752 THR A C 1
ATOM 5482 O O . THR A 1 752 ? -36.948 -67.619 5.537 1.00 88.56 752 THR A O 1
ATOM 5485 N N . GLN A 1 753 ? -34.880 -67.219 4.790 1.00 84.75 753 GLN A N 1
ATOM 5486 C CA . GLN A 1 753 ? -34.243 -67.159 6.106 1.00 84.75 753 GLN A CA 1
ATOM 5487 C C . GLN A 1 753 ? -33.992 -65.705 6.525 1.00 84.75 753 GLN A C 1
ATOM 5489 O O . GLN A 1 753 ? -33.336 -64.953 5.809 1.00 84.75 753 GLN A O 1
ATOM 5494 N N . ALA A 1 754 ? -34.451 -65.315 7.719 1.00 80.25 754 ALA A N 1
ATOM 5495 C CA . ALA A 1 754 ? -34.324 -63.936 8.204 1.00 80.25 754 ALA A CA 1
ATOM 5496 C C . ALA A 1 754 ? -32.869 -63.447 8.329 1.00 80.25 754 ALA A C 1
ATOM 5498 O O . ALA A 1 754 ? -32.587 -62.285 8.048 1.00 80.25 754 ALA A O 1
ATOM 5499 N N . SER A 1 755 ? -31.931 -64.330 8.690 1.00 80.88 755 SER A N 1
ATOM 5500 C CA . SER A 1 755 ? -30.501 -63.999 8.771 1.00 80.88 755 SER A CA 1
ATOM 5501 C C . SER A 1 755 ? -29.878 -63.649 7.419 1.00 80.88 755 SER A C 1
ATOM 5503 O O . SER A 1 755 ? -28.856 -62.972 7.391 1.00 80.88 755 SER A O 1
ATOM 5505 N N . SER A 1 756 ? -30.486 -64.077 6.309 1.00 81.31 756 SER A N 1
ATOM 5506 C CA . SER A 1 756 ? -30.045 -63.743 4.951 1.00 81.31 756 SER A CA 1
ATOM 5507 C C . SER A 1 756 ? -30.604 -62.409 4.453 1.00 81.31 756 SER A C 1
ATOM 5509 O O . SER A 1 756 ? -30.233 -61.965 3.371 1.00 81.31 756 SER A O 1
ATOM 5511 N N . CYS A 1 757 ? -31.470 -61.747 5.229 1.00 82.00 757 CYS A N 1
ATOM 5512 C CA . CYS A 1 757 ? -32.093 -60.484 4.841 1.00 82.00 757 CYS A CA 1
ATOM 5513 C C . CYS A 1 757 ? -31.275 -59.241 5.240 1.00 82.00 757 CYS A C 1
ATOM 5515 O O . CYS A 1 757 ? -31.833 -58.169 5.473 1.00 82.00 757 CYS A O 1
ATOM 5517 N N . THR A 1 758 ? -29.951 -59.374 5.331 1.00 70.50 758 THR A N 1
ATOM 5518 C CA . THR A 1 758 ? -29.029 -58.315 5.754 1.00 70.50 758 THR A CA 1
ATOM 5519 C C . THR A 1 758 ? -28.038 -58.006 4.625 1.00 70.50 758 THR A C 1
ATOM 5521 O O . THR A 1 758 ? -27.180 -58.808 4.274 1.00 70.50 758 THR A O 1
ATOM 5524 N N . GLY A 1 759 ? -28.176 -56.838 3.991 1.00 72.44 759 GLY A N 1
ATOM 5525 C CA . GLY A 1 759 ? -27.291 -56.412 2.902 1.00 72.44 759 GLY A CA 1
ATOM 5526 C C . GLY A 1 759 ? -27.801 -55.174 2.167 1.00 72.44 759 GLY A C 1
ATOM 5527 O O . GLY A 1 759 ? -28.997 -54.900 2.147 1.00 72.44 759 GLY A O 1
ATOM 5528 N N . THR A 1 760 ? -26.900 -54.418 1.537 1.00 69.44 760 THR A N 1
ATOM 5529 C CA . THR A 1 760 ? -27.219 -53.137 0.868 1.00 69.44 760 THR A CA 1
ATOM 5530 C C . THR A 1 760 ? -28.134 -53.290 -0.356 1.00 69.44 760 THR A C 1
ATOM 5532 O O . THR A 1 760 ? -28.937 -52.403 -0.653 1.00 69.44 760 THR A O 1
ATOM 5535 N N . ASN A 1 761 ? -28.075 -54.440 -1.030 1.00 76.00 761 ASN A N 1
ATOM 5536 C CA . ASN A 1 761 ? -28.916 -54.768 -2.190 1.00 76.00 761 ASN A CA 1
ATOM 5537 C C . ASN A 1 761 ? -30.104 -55.676 -1.841 1.00 76.00 761 ASN A C 1
ATOM 5539 O O . ASN A 1 761 ? -30.874 -56.034 -2.729 1.00 76.00 761 ASN A O 1
ATOM 5543 N N . VAL A 1 762 ? -30.264 -56.038 -0.566 1.00 83.31 762 VAL A N 1
ATOM 5544 C CA . VAL A 1 762 ? -31.393 -56.840 -0.092 1.00 83.31 762 VAL A CA 1
ATOM 5545 C C . VAL A 1 762 ? -32.618 -55.934 0.058 1.00 83.31 762 VAL A C 1
ATOM 5547 O O . VAL A 1 762 ? -32.516 -54.787 0.505 1.00 83.31 762 VAL A O 1
ATOM 5550 N N . ARG A 1 763 ? -33.792 -56.435 -0.321 1.00 84.50 763 ARG A N 1
ATOM 5551 C CA . ARG A 1 763 ? -35.090 -55.774 -0.168 1.00 84.50 763 ARG A CA 1
ATOM 5552 C C . ARG A 1 763 ? -36.093 -56.736 0.460 1.00 84.50 763 ARG A C 1
ATOM 5554 O O . ARG A 1 763 ? -36.134 -57.917 0.115 1.00 84.50 763 ARG A O 1
ATOM 5561 N N . MET A 1 764 ? -36.918 -56.213 1.362 1.00 85.06 764 MET A N 1
ATOM 5562 C CA . MET A 1 764 ? -38.121 -56.906 1.828 1.00 85.06 764 MET A CA 1
ATOM 5563 C C . MET A 1 764 ? -39.230 -56.740 0.786 1.00 85.06 764 MET A C 1
ATOM 5565 O O . MET A 1 764 ? -39.296 -55.712 0.109 1.00 85.06 764 MET A O 1
ATOM 5569 N N . LEU A 1 765 ? -40.098 -57.741 0.647 1.00 83.88 765 LEU A N 1
ATOM 5570 C CA . LEU A 1 765 ? -41.242 -57.646 -0.260 1.00 83.88 765 LEU A CA 1
ATOM 5571 C C . LEU A 1 765 ? -42.232 -56.565 0.201 1.00 83.88 765 LEU A C 1
ATOM 5573 O O . LEU A 1 765 ? -42.551 -56.465 1.384 1.00 83.88 765 LEU A O 1
ATOM 5577 N N . SER A 1 766 ? -42.749 -55.795 -0.756 1.00 74.19 766 SER A N 1
ATOM 5578 C CA . SER A 1 766 ? -43.745 -54.741 -0.540 1.00 74.19 766 SER A CA 1
ATOM 5579 C C . SER A 1 766 ? -45.008 -55.016 -1.359 1.00 74.19 766 SER A C 1
ATOM 5581 O O . SER A 1 766 ? -44.922 -55.514 -2.484 1.00 74.19 766 SER A O 1
ATOM 5583 N N . SER A 1 767 ? -46.179 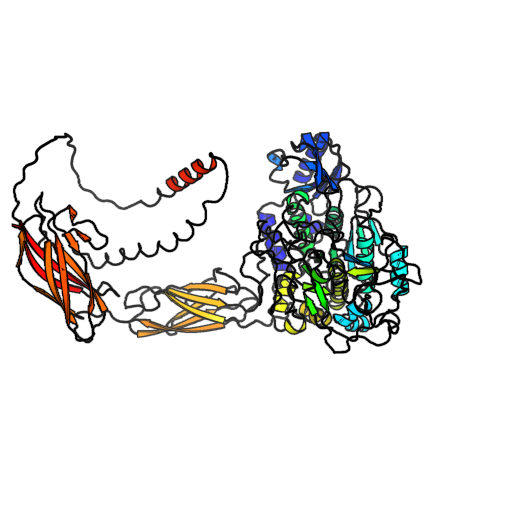-54.680 -0.810 1.00 63.31 767 SER A N 1
ATOM 5584 C CA . SER A 1 767 ? -47.465 -54.654 -1.529 1.00 63.31 767 SER A CA 1
ATOM 5585 C C . SER A 1 767 ? -47.737 -53.317 -2.226 1.00 63.31 767 SER A C 1
ATOM 5587 O O . SER A 1 767 ? -48.600 -53.244 -3.099 1.00 63.31 767 SER A O 1
ATOM 5589 N N . ALA A 1 768 ? -46.984 -52.267 -1.887 1.00 59.06 768 ALA A N 1
ATOM 5590 C CA . ALA A 1 768 ? -47.049 -50.981 -2.563 1.00 59.06 768 ALA A CA 1
ATOM 5591 C C . ALA A 1 768 ? -46.156 -51.013 -3.809 1.00 59.06 768 ALA A C 1
ATOM 5593 O O . ALA A 1 768 ? -44.937 -50.874 -3.708 1.00 59.06 768 ALA A O 1
ATOM 5594 N N . VAL A 1 769 ? -46.771 -51.188 -4.983 1.00 56.06 769 VAL A N 1
ATOM 5595 C CA . VAL A 1 769 ? -46.121 -50.873 -6.263 1.00 56.06 769 VAL A CA 1
ATOM 5596 C C . VAL A 1 769 ? -45.930 -49.351 -6.301 1.00 56.06 769 VAL A C 1
ATOM 5598 O O . VAL A 1 769 ? -46.909 -48.635 -6.070 1.00 56.06 769 VAL A O 1
ATOM 5601 N N . PRO A 1 770 ? -44.725 -48.813 -6.552 1.00 54.94 770 PRO A N 1
ATOM 5602 C CA . PRO A 1 770 ? -44.511 -47.376 -6.468 1.00 54.94 770 PRO A CA 1
ATOM 5603 C C . PRO A 1 770 ? -45.374 -46.643 -7.502 1.00 54.94 770 PRO A C 1
ATOM 5605 O O . PRO A 1 770 ? -45.401 -47.008 -8.680 1.00 54.94 770 PRO A O 1
ATOM 5608 N N . SER A 1 771 ? -46.081 -45.597 -7.069 1.00 48.69 771 SER A N 1
ATOM 5609 C CA . SER A 1 771 ? -46.739 -44.670 -7.988 1.00 48.69 771 SER A CA 1
ATOM 5610 C C . SER A 1 771 ? -45.687 -43.849 -8.747 1.00 48.69 771 SER A C 1
ATOM 5612 O O . SER A 1 771 ? -44.545 -43.713 -8.298 1.00 48.69 771 SER A O 1
ATOM 5614 N N . LYS A 1 772 ? -46.082 -43.293 -9.904 1.00 44.09 772 LYS A N 1
ATOM 5615 C CA . LYS A 1 772 ? -45.228 -42.538 -10.847 1.00 44.09 772 LYS A CA 1
ATOM 5616 C C . LYS A 1 772 ? -44.343 -41.453 -10.203 1.00 44.09 772 LYS A C 1
ATOM 5618 O O . LYS A 1 772 ? -43.318 -41.109 -10.785 1.00 44.09 772 LYS A O 1
ATOM 5623 N N . ASP A 1 773 ? -44.687 -40.982 -9.005 1.00 40.53 773 ASP A N 1
ATOM 5624 C CA . ASP A 1 773 ? -44.019 -39.874 -8.315 1.00 40.53 773 ASP A CA 1
ATOM 5625 C C . ASP A 1 773 ? -42.969 -40.307 -7.268 1.00 40.53 773 ASP A C 1
ATOM 5627 O O . ASP A 1 773 ? -42.162 -39.490 -6.823 1.00 40.53 773 ASP A O 1
ATOM 5631 N N . MET A 1 774 ? -42.902 -41.590 -6.884 1.00 40.81 774 MET A N 1
ATOM 5632 C CA . MET A 1 774 ? -42.037 -42.037 -5.772 1.00 40.81 774 MET A CA 1
ATOM 5633 C C . MET A 1 774 ? -40.577 -42.337 -6.181 1.00 40.81 774 MET A C 1
ATOM 5635 O O . MET A 1 774 ? -39.695 -42.475 -5.329 1.00 40.81 774 MET A O 1
ATOM 5639 N N . PHE A 1 775 ? -40.280 -42.392 -7.484 1.00 48.06 775 PHE A N 1
ATOM 5640 C CA . PHE A 1 775 ? -38.951 -42.761 -7.999 1.00 48.06 775 PHE A CA 1
ATOM 5641 C C . PHE A 1 775 ? -37.919 -41.619 -8.003 1.00 48.06 775 PHE A C 1
ATOM 5643 O O . PHE A 1 775 ? -36.724 -41.873 -8.150 1.00 48.06 775 PHE A O 1
ATOM 5650 N N . LEU A 1 776 ? -38.339 -40.372 -7.767 1.00 40.12 776 LEU A N 1
ATOM 5651 C CA . LEU A 1 776 ? -37.438 -39.214 -7.651 1.00 40.12 776 LEU A CA 1
ATOM 5652 C C . LEU A 1 776 ? -36.801 -39.068 -6.256 1.00 40.12 776 LEU A C 1
ATOM 5654 O O . LEU A 1 776 ? -35.790 -38.379 -6.113 1.00 40.12 776 LEU A O 1
ATOM 5658 N N . PHE A 1 777 ? -37.333 -39.739 -5.228 1.00 35.22 777 PHE A N 1
ATOM 5659 C CA . PHE A 1 777 ? -36.843 -39.587 -3.852 1.00 35.22 777 PHE A CA 1
ATOM 5660 C C . PHE A 1 777 ? -35.617 -40.453 -3.514 1.00 35.22 777 PHE A C 1
ATOM 5662 O O . PHE A 1 777 ? -34.809 -40.056 -2.678 1.00 35.22 777 PHE A O 1
ATOM 5669 N N . HIS A 1 778 ? -35.393 -41.575 -4.208 1.00 36.19 778 HIS A N 1
ATOM 5670 C CA . HIS A 1 778 ? -34.307 -42.513 -3.875 1.00 36.19 778 HIS A CA 1
ATOM 5671 C C . HIS A 1 778 ? -32.910 -42.113 -4.394 1.00 36.19 778 HIS A C 1
ATOM 5673 O O . HIS A 1 778 ? -31.932 -42.788 -4.085 1.00 36.19 778 HIS A O 1
ATOM 5679 N N . ARG A 1 779 ? -32.775 -41.001 -5.138 1.00 39.28 779 ARG A N 1
ATOM 5680 C CA . ARG A 1 779 ? -31.462 -40.431 -5.518 1.00 39.28 779 ARG A CA 1
ATOM 5681 C C . ARG A 1 779 ? -31.000 -39.264 -4.643 1.00 39.28 779 ARG A C 1
ATOM 5683 O O . ARG A 1 779 ? -29.822 -38.917 -4.690 1.00 39.28 779 ARG A O 1
ATOM 5690 N N . LYS A 1 780 ? -31.869 -38.690 -3.800 1.00 32.44 780 LYS A N 1
ATOM 5691 C CA . LYS A 1 780 ? -31.479 -37.573 -2.918 1.00 32.44 780 LYS A CA 1
ATOM 5692 C C . LYS A 1 780 ? -30.608 -37.988 -1.725 1.00 32.44 780 LYS A C 1
ATOM 5694 O O . LYS A 1 780 ? -30.028 -37.121 -1.086 1.00 32.44 780 LYS A O 1
ATOM 5699 N N . SER A 1 781 ? -30.419 -39.282 -1.473 1.00 32.56 781 SER A N 1
ATOM 5700 C CA . SER A 1 781 ? -29.504 -39.792 -0.440 1.00 32.56 781 SER A CA 1
ATOM 5701 C C . SER A 1 781 ? -28.084 -40.107 -0.941 1.00 32.56 781 SER A C 1
ATOM 5703 O O . SER A 1 781 ? -27.210 -40.363 -0.121 1.00 32.56 781 SER A O 1
ATOM 5705 N N . ALA A 1 782 ? -27.807 -40.020 -2.249 1.00 30.97 782 ALA A N 1
ATOM 5706 C CA . ALA A 1 782 ? -26.448 -40.168 -2.795 1.00 30.97 782 ALA A CA 1
ATOM 5707 C C . ALA A 1 782 ? -25.724 -38.821 -3.023 1.00 30.97 782 ALA A C 1
ATOM 5709 O O . ALA A 1 782 ? -24.510 -38.793 -3.193 1.00 30.97 782 ALA A O 1
ATOM 5710 N N . GLY A 1 783 ? -26.451 -37.697 -2.973 1.00 31.80 783 GLY A N 1
ATOM 5711 C CA . GLY A 1 783 ? -25.906 -36.336 -3.107 1.00 31.80 783 GLY A CA 1
ATOM 5712 C C . GLY A 1 783 ? -25.414 -35.696 -1.802 1.00 31.80 783 GLY A C 1
ATOM 5713 O O . GLY A 1 783 ? -24.895 -34.588 -1.834 1.00 31.80 783 GLY A O 1
ATOM 5714 N N . PHE A 1 784 ? -25.542 -36.383 -0.663 1.00 30.86 784 PHE A N 1
ATOM 5715 C CA . PHE A 1 784 ? -25.025 -35.923 0.636 1.00 30.86 784 PHE A CA 1
ATOM 5716 C C . PHE A 1 784 ? -23.665 -36.540 1.013 1.00 30.86 784 PHE A C 1
ATOM 5718 O O . PHE A 1 784 ? -23.118 -36.234 2.069 1.00 30.86 784 PHE A O 1
ATOM 5725 N N . ALA A 1 785 ? -23.064 -37.353 0.137 1.00 28.55 785 ALA A N 1
ATOM 5726 C CA . ALA A 1 785 ? -21.765 -37.987 0.379 1.00 28.55 785 ALA A CA 1
ATOM 5727 C C . ALA A 1 785 ? -20.540 -37.118 0.008 1.00 28.55 785 ALA A C 1
ATOM 5729 O O . ALA A 1 785 ? -19.411 -37.568 0.178 1.00 28.55 785 ALA A O 1
ATOM 5730 N N . VAL A 1 786 ? -20.728 -35.869 -0.440 1.00 31.66 786 VAL A N 1
ATOM 5731 C CA . VAL A 1 786 ? -19.618 -34.917 -0.689 1.00 31.66 786 VAL A CA 1
ATOM 5732 C C . VAL A 1 786 ? -19.459 -33.887 0.444 1.00 31.66 786 VAL A C 1
ATOM 5734 O O . VAL A 1 786 ? -18.476 -33.159 0.485 1.00 31.66 786 VAL A O 1
ATOM 5737 N N . LEU A 1 787 ? -20.328 -33.909 1.464 1.00 31.77 787 LEU A N 1
ATOM 5738 C CA . LEU A 1 787 ? -20.156 -33.113 2.692 1.00 31.77 787 LEU A CA 1
ATOM 5739 C C . LEU A 1 787 ? -19.626 -33.935 3.886 1.00 31.77 787 LEU A C 1
ATOM 5741 O O . LEU A 1 787 ? -19.723 -33.507 5.032 1.00 31.77 787 LEU A O 1
ATOM 5745 N N . ALA A 1 788 ? -19.058 -35.118 3.628 1.00 28.56 788 ALA A N 1
ATOM 5746 C CA . ALA A 1 788 ? -18.464 -35.987 4.652 1.00 28.56 788 ALA A CA 1
ATOM 5747 C C . ALA A 1 788 ? -16.955 -36.242 4.458 1.00 28.56 788 ALA A C 1
ATOM 5749 O O . ALA A 1 788 ? -16.353 -36.967 5.245 1.00 28.56 788 ALA A O 1
ATOM 5750 N N . LEU A 1 789 ? -16.319 -35.608 3.462 1.00 30.88 789 LEU A N 1
ATOM 5751 C CA . LEU A 1 789 ? -14.866 -35.685 3.230 1.00 30.88 789 LEU A CA 1
ATOM 5752 C C . LEU A 1 789 ? -14.083 -34.463 3.748 1.00 30.88 789 LEU A C 1
ATOM 5754 O O . LEU A 1 789 ? -12.878 -34.379 3.549 1.00 30.88 789 LEU A O 1
ATOM 5758 N N . VAL A 1 790 ? -14.739 -33.568 4.496 1.00 33.94 790 VAL A N 1
ATOM 5759 C CA . VAL A 1 790 ? -14.090 -32.447 5.216 1.00 33.94 790 VAL A CA 1
ATOM 5760 C C . VAL A 1 790 ? -14.050 -32.676 6.742 1.00 33.94 790 VAL A C 1
ATOM 5762 O O . VAL A 1 790 ? -13.438 -31.912 7.477 1.00 33.94 790 VAL A O 1
ATOM 5765 N N . LEU A 1 791 ? -14.604 -33.785 7.252 1.00 32.59 791 LEU A N 1
ATOM 5766 C CA . LEU A 1 791 ? -14.665 -34.078 8.697 1.00 32.59 791 LEU A CA 1
ATOM 5767 C C . LEU A 1 791 ? -13.777 -35.245 9.167 1.00 32.59 791 LEU A C 1
ATOM 5769 O O . LEU A 1 791 ? -14.030 -35.830 10.217 1.00 32.59 791 LEU A O 1
ATOM 5773 N N . VAL A 1 792 ? -12.693 -35.549 8.442 1.00 34.88 792 VAL A N 1
ATOM 5774 C CA . VAL A 1 792 ? -11.636 -36.476 8.918 1.00 34.88 792 VAL A CA 1
ATOM 5775 C C . VAL A 1 792 ? -10.277 -35.777 9.138 1.00 34.88 792 VAL A C 1
ATOM 5777 O O . VAL A 1 792 ? -9.353 -36.379 9.669 1.00 34.88 792 VAL A O 1
ATOM 5780 N N . GLY A 1 793 ? -10.153 -34.472 8.865 1.00 36.75 793 GLY A N 1
ATOM 5781 C CA . GLY A 1 793 ? -8.914 -33.707 9.112 1.00 36.75 793 GLY A CA 1
ATOM 5782 C C . GLY A 1 793 ? -8.821 -32.971 10.459 1.00 36.75 793 GLY A C 1
ATOM 5783 O O . GLY A 1 793 ? -7.853 -32.258 10.690 1.00 36.75 793 GLY A O 1
ATOM 5784 N N . GLY A 1 794 ? -9.821 -33.087 11.341 1.00 35.00 794 GLY A N 1
ATOM 5785 C CA . GLY A 1 794 ? -10.006 -32.172 12.481 1.00 35.00 794 GLY A CA 1
ATOM 5786 C C . GLY A 1 794 ? -9.700 -32.718 13.880 1.00 35.00 794 GLY A C 1
ATOM 5787 O O . GLY A 1 794 ? -10.192 -32.158 14.857 1.00 35.00 794 GLY A O 1
ATOM 5788 N N . LEU A 1 795 ? -8.940 -33.806 14.027 1.00 37.28 795 LEU A N 1
ATOM 5789 C CA . LEU A 1 795 ? -8.510 -34.299 15.345 1.00 37.28 795 LEU A CA 1
ATOM 5790 C C . LEU A 1 795 ? -7.050 -33.923 15.603 1.00 37.28 795 LEU A C 1
ATOM 5792 O O . LEU A 1 795 ? -6.157 -34.760 15.528 1.00 37.28 795 LEU A O 1
ATOM 5796 N N . GLY A 1 796 ? -6.822 -32.646 15.915 1.00 40.47 796 GLY A N 1
ATOM 5797 C CA . GLY A 1 796 ? -5.479 -32.142 16.208 1.00 40.47 796 GLY A CA 1
ATOM 5798 C C . GLY A 1 796 ? -5.393 -30.890 17.081 1.00 40.47 796 GLY A C 1
ATOM 5799 O O . GLY A 1 796 ? -4.325 -30.294 17.124 1.00 40.47 796 GLY A O 1
ATOM 5800 N N . ILE A 1 797 ? -6.459 -30.469 17.781 1.00 39.38 797 ILE A N 1
ATOM 5801 C CA . ILE A 1 797 ? -6.399 -29.274 18.649 1.00 39.38 797 ILE A CA 1
ATOM 5802 C C . ILE A 1 797 ? -6.513 -29.666 20.137 1.00 39.38 797 ILE A C 1
ATOM 5804 O O . ILE A 1 797 ? -7.524 -30.256 20.540 1.00 39.38 797 ILE A O 1
ATOM 5808 N N . PRO A 1 798 ? -5.513 -29.333 20.978 1.00 39.09 798 PRO A N 1
ATOM 5809 C CA . PRO A 1 798 ? -5.582 -29.480 22.427 1.00 39.09 798 PRO A CA 1
ATOM 5810 C C . PRO A 1 798 ? -6.348 -28.295 23.041 1.00 39.09 798 PRO A C 1
ATOM 5812 O O . PRO A 1 798 ? -5.922 -27.151 22.937 1.00 39.09 798 PRO A O 1
ATOM 5815 N N . GLY A 1 799 ? -7.492 -28.552 23.688 1.00 40.19 799 GLY A N 1
ATOM 5816 C CA . GLY A 1 799 ? -8.317 -27.501 24.302 1.00 40.19 799 GLY A CA 1
ATOM 5817 C C . GLY A 1 799 ? -9.483 -28.032 25.147 1.00 40.19 799 GLY A C 1
ATOM 5818 O O . GLY A 1 799 ? -9.996 -29.122 24.913 1.00 40.19 799 GLY A O 1
ATOM 5819 N N . SER A 1 800 ? -9.854 -27.274 26.183 1.00 48.75 800 SER A N 1
ATOM 5820 C CA . SER A 1 800 ? -10.547 -27.708 27.412 1.00 48.75 800 SER A CA 1
ATOM 5821 C C . SER A 1 800 ? -11.922 -28.410 27.276 1.00 48.75 800 SER A C 1
ATOM 5823 O O . SER A 1 800 ? -12.726 -28.155 26.379 1.00 48.75 800 SER A O 1
ATOM 5825 N N . ARG A 1 801 ? -12.238 -29.273 28.264 1.00 46.00 801 ARG A N 1
ATOM 5826 C CA . ARG A 1 801 ? -13.446 -30.133 28.352 1.00 46.00 801 ARG A CA 1
ATOM 5827 C C . ARG A 1 801 ? -14.799 -29.405 28.238 1.00 46.00 801 ARG A C 1
ATOM 5829 O O . ARG A 1 801 ? -15.794 -30.068 27.964 1.00 46.00 801 ARG A O 1
ATOM 5836 N N . LYS A 1 802 ? -14.862 -28.081 28.425 1.00 45.91 802 LYS A N 1
ATOM 5837 C CA . LYS A 1 802 ? -16.122 -27.315 28.369 1.00 45.91 802 LYS A CA 1
ATOM 5838 C C . LYS A 1 802 ? -16.590 -27.005 26.939 1.00 45.91 802 LYS A C 1
ATOM 5840 O O . LYS A 1 802 ? -17.793 -26.907 26.722 1.00 45.91 802 LYS A O 1
ATOM 5845 N N . LEU A 1 803 ? -15.687 -26.962 25.953 1.00 42.00 803 LEU A N 1
ATOM 5846 C CA . LEU A 1 803 ? -16.048 -26.676 24.555 1.00 42.00 803 LEU A CA 1
ATOM 5847 C C . LEU A 1 803 ? -16.729 -27.875 23.863 1.00 42.00 803 LEU A C 1
ATOM 5849 O O . LEU A 1 803 ? -17.617 -27.704 23.033 1.00 42.00 803 LEU A O 1
ATOM 5853 N N . ARG A 1 804 ? -16.387 -29.107 24.273 1.00 48.75 804 ARG A N 1
ATOM 5854 C CA . ARG A 1 804 ? -16.981 -30.348 23.735 1.00 48.75 804 ARG A CA 1
ATOM 5855 C C . ARG A 1 804 ? -18.469 -30.512 24.075 1.00 48.75 804 ARG A C 1
ATOM 5857 O O . ARG A 1 804 ? -19.194 -31.138 23.309 1.00 48.75 804 ARG A O 1
ATOM 5864 N N . GLY A 1 805 ? -18.928 -29.943 25.192 1.00 43.38 805 GLY A N 1
ATOM 5865 C CA . GLY A 1 805 ? -20.337 -29.999 25.601 1.00 43.38 805 GLY A CA 1
ATOM 5866 C C . GLY A 1 805 ? -21.241 -29.041 24.818 1.00 43.38 805 GLY A C 1
ATOM 5867 O O . GLY A 1 805 ? -22.364 -29.400 24.480 1.00 43.38 805 GLY A O 1
ATOM 5868 N N . ALA A 1 806 ? -20.739 -27.851 24.474 1.00 44.25 806 ALA A N 1
ATOM 5869 C CA . ALA A 1 806 ? -21.509 -26.834 23.753 1.00 44.25 806 ALA A CA 1
ATOM 5870 C C . ALA A 1 806 ? -21.723 -27.196 22.271 1.00 44.25 806 ALA A C 1
ATOM 5872 O O . ALA A 1 806 ? -22.814 -26.997 21.740 1.00 44.25 806 ALA A O 1
ATOM 5873 N N . VAL A 1 807 ? -20.721 -27.809 21.628 1.00 42.16 807 VAL A N 1
ATOM 5874 C CA . VAL A 1 807 ? -20.810 -28.256 20.224 1.00 42.16 807 VAL A CA 1
ATOM 5875 C C . VAL A 1 807 ? -21.800 -29.421 20.059 1.00 42.16 807 VAL A C 1
ATOM 5877 O O . VAL A 1 807 ? -22.531 -29.469 19.076 1.00 42.16 807 VAL A O 1
ATOM 5880 N N . MET A 1 808 ? -21.911 -30.317 21.049 1.00 40.75 808 MET A N 1
ATOM 5881 C CA . MET A 1 808 ? -22.910 -31.402 21.055 1.00 40.75 808 MET A CA 1
ATOM 5882 C C . MET A 1 808 ? -24.348 -30.896 21.266 1.00 40.75 808 MET A C 1
ATOM 5884 O O . MET A 1 808 ? -25.280 -31.440 20.677 1.00 40.75 808 MET A O 1
ATOM 5888 N N . ALA A 1 809 ? -24.543 -29.842 22.064 1.00 40.88 809 ALA A N 1
ATOM 5889 C CA . ALA A 1 809 ? -25.870 -29.279 22.322 1.00 40.88 809 ALA A CA 1
ATOM 5890 C C . ALA A 1 809 ? -26.439 -28.502 21.118 1.00 40.88 809 ALA A C 1
ATOM 5892 O O . ALA A 1 809 ? -27.646 -28.528 20.894 1.00 40.88 809 ALA A O 1
ATOM 5893 N N . PHE A 1 810 ? -25.580 -27.867 20.312 1.00 38.72 810 PHE A N 1
ATOM 5894 C CA . PHE A 1 810 ? -25.993 -27.104 19.125 1.00 38.72 810 PHE A CA 1
ATOM 5895 C C . PHE A 1 810 ? -26.408 -27.999 17.941 1.00 38.72 810 PHE A C 1
ATOM 5897 O O . PHE A 1 810 ? -27.245 -27.621 17.126 1.00 38.72 810 PHE A O 1
ATOM 5904 N N . ILE A 1 811 ? -25.867 -29.221 17.867 1.00 40.56 811 ILE A N 1
ATOM 5905 C CA . ILE A 1 811 ? -26.216 -30.210 16.831 1.00 40.56 811 ILE A CA 1
ATOM 5906 C C . ILE A 1 811 ? -27.597 -30.839 17.097 1.00 40.56 811 ILE A C 1
ATOM 5908 O O . ILE A 1 811 ? -28.302 -31.207 16.160 1.00 40.56 811 ILE A O 1
ATOM 5912 N N . LEU A 1 812 ? -28.030 -30.908 18.361 1.00 34.47 812 LEU A N 1
ATOM 5913 C CA . LEU A 1 812 ? -29.326 -31.478 18.751 1.00 34.47 812 LEU A CA 1
ATOM 5914 C C . LEU A 1 812 ? -30.513 -30.518 18.560 1.00 34.47 812 LEU A C 1
ATOM 5916 O O . LEU A 1 812 ? -31.639 -30.982 18.393 1.00 34.47 812 LEU A O 1
ATOM 5920 N N . THR A 1 813 ? -30.293 -29.201 18.523 1.00 35.69 813 THR A N 1
ATOM 5921 C CA . THR A 1 813 ? -31.363 -28.202 18.336 1.00 35.69 813 THR A CA 1
ATOM 5922 C C . THR A 1 813 ? -31.651 -27.861 16.870 1.00 35.69 813 THR A C 1
ATOM 5924 O O . THR A 1 813 ? -32.768 -27.454 16.558 1.00 35.69 813 THR A O 1
ATOM 5927 N N . ALA A 1 814 ? -30.719 -28.106 15.943 1.00 33.69 814 ALA A N 1
ATOM 5928 C CA . ALA A 1 814 ? -30.935 -27.882 14.507 1.00 33.69 814 ALA A CA 1
ATOM 5929 C C . ALA A 1 814 ? -31.786 -28.975 13.815 1.00 33.69 814 ALA A C 1
ATOM 5931 O O . ALA A 1 814 ? -32.273 -28.767 12.707 1.00 33.69 814 ALA A O 1
ATOM 5932 N N . ALA A 1 815 ? -32.019 -30.121 14.466 1.00 32.62 815 ALA A N 1
ATOM 5933 C CA . ALA A 1 815 ? -32.788 -31.238 13.903 1.00 32.62 815 ALA A CA 1
ATOM 5934 C C . ALA A 1 815 ? -34.308 -31.190 14.191 1.00 32.62 815 ALA A C 1
ATOM 5936 O O . ALA A 1 815 ? -35.022 -32.107 13.791 1.00 32.62 815 ALA A O 1
ATOM 5937 N N . MET A 1 816 ? -34.826 -30.151 14.866 1.00 35.44 816 MET A N 1
ATOM 5938 C CA . MET A 1 816 ? -36.233 -30.102 15.315 1.00 35.44 816 MET A CA 1
ATOM 5939 C C . MET A 1 816 ? -37.154 -29.082 14.621 1.00 35.44 816 MET A C 1
ATOM 5941 O O . MET A 1 816 ? -38.299 -28.932 15.036 1.00 35.44 816 MET A O 1
ATOM 5945 N N . PHE A 1 817 ? -36.737 -28.435 13.530 1.00 34.25 817 PHE A N 1
ATOM 5946 C CA . PHE A 1 817 ? -37.623 -27.556 12.750 1.00 34.25 817 PHE A CA 1
ATOM 5947 C C . PHE A 1 817 ? -37.691 -27.973 11.278 1.00 34.25 817 PHE A C 1
ATOM 5949 O O . PHE A 1 817 ? -36.977 -27.425 10.453 1.00 34.25 817 PHE A O 1
ATOM 5956 N N . THR A 1 818 ? -38.553 -28.944 10.949 1.00 30.52 818 THR A N 1
ATOM 5957 C CA . THR A 1 818 ? -39.207 -29.103 9.625 1.00 30.52 818 THR A CA 1
ATOM 5958 C C . THR A 1 818 ? -40.338 -30.152 9.673 1.00 30.52 818 THR A C 1
ATOM 5960 O O . THR A 1 818 ? -40.300 -31.127 8.939 1.00 30.52 818 THR A O 1
ATOM 5963 N N . VAL A 1 819 ? -41.385 -29.980 10.497 1.00 30.44 819 VAL A N 1
ATOM 5964 C CA . VAL A 1 819 ? -42.696 -30.626 10.227 1.00 30.44 819 VAL A CA 1
ATOM 5965 C C . VAL A 1 819 ? -43.862 -29.774 10.758 1.00 30.44 819 VAL A C 1
ATOM 5967 O O . VAL A 1 819 ? -44.241 -29.885 11.918 1.00 30.44 819 VAL A O 1
ATOM 5970 N N . VAL A 1 820 ? -44.473 -28.975 9.879 1.00 29.95 820 VAL A N 1
ATOM 5971 C CA . VAL A 1 820 ? -45.902 -28.582 9.879 1.00 29.95 820 VAL A CA 1
ATOM 5972 C C . VAL A 1 820 ? -46.261 -28.405 8.393 1.00 29.95 820 VAL A C 1
ATOM 5974 O O . VAL A 1 820 ? -45.549 -27.690 7.702 1.00 29.95 820 VAL A O 1
ATOM 5977 N N . GLY A 1 821 ? -47.281 -29.006 7.780 1.00 25.38 821 GLY A N 1
ATOM 5978 C CA . GLY A 1 821 ? -48.284 -29.981 8.197 1.00 25.38 821 GLY A CA 1
ATOM 5979 C C . GLY A 1 821 ? -49.161 -30.382 6.993 1.00 25.38 821 GLY A C 1
ATOM 5980 O O . GLY A 1 821 ? -49.032 -29.793 5.927 1.00 25.38 821 GLY A O 1
ATOM 5981 N N . CYS A 1 822 ? -50.039 -31.376 7.163 1.00 26.14 822 CYS A N 1
ATOM 5982 C CA . CYS A 1 822 ? -51.467 -31.362 6.790 1.00 26.14 822 CYS A CA 1
ATOM 5983 C C . CYS A 1 822 ? -52.085 -32.713 7.200 1.00 26.14 822 CYS A C 1
ATOM 5985 O O . CYS A 1 822 ? -51.473 -33.758 6.987 1.00 26.14 822 CYS A O 1
ATOM 5987 N N . GLY A 1 823 ? -53.254 -32.691 7.844 1.00 27.30 823 GLY A N 1
ATOM 5988 C CA . GLY A 1 823 ? -53.861 -33.855 8.492 1.00 27.30 823 GLY A CA 1
ATOM 5989 C C . GLY A 1 823 ? -55.112 -34.418 7.814 1.00 27.30 823 GLY A C 1
ATOM 5990 O O . GLY A 1 823 ? -55.723 -33.790 6.957 1.00 27.30 823 GLY A O 1
ATOM 5991 N N . SER A 1 824 ? -55.484 -35.621 8.249 1.00 28.06 824 SER A N 1
ATOM 5992 C CA . SER A 1 824 ? -56.833 -36.211 8.415 1.00 28.06 824 SER A CA 1
ATOM 5993 C C . SER A 1 824 ? -56.581 -37.698 8.730 1.00 28.06 824 SER A C 1
ATOM 5995 O O . SER A 1 824 ? -55.706 -38.302 8.128 1.00 28.06 824 SER A O 1
ATOM 5997 N N . GLY A 1 825 ? -57.152 -38.390 9.711 1.00 27.34 825 GLY A N 1
ATOM 5998 C CA . GLY A 1 825 ? -58.377 -38.256 10.486 1.00 27.34 825 GLY A CA 1
ATOM 5999 C C . GLY A 1 825 ? -58.960 -39.675 10.548 1.00 27.34 825 GLY A C 1
ATOM 6000 O O . GLY A 1 825 ? -59.520 -40.136 9.562 1.00 27.34 825 GLY A O 1
ATOM 6001 N N . GLY A 1 826 ? -58.764 -40.402 11.652 1.00 25.70 826 GLY A N 1
ATOM 6002 C CA . GLY A 1 826 ? -59.205 -41.797 11.775 1.00 25.70 826 GLY A CA 1
ATOM 6003 C C . GLY A 1 826 ? -58.948 -42.374 13.167 1.00 25.70 826 GLY A C 1
ATOM 6004 O O . GLY A 1 826 ? -57.812 -42.513 13.595 1.00 25.70 826 GLY A O 1
ATOM 6005 N N . THR A 1 827 ? -60.037 -42.638 13.871 1.00 27.53 827 THR A N 1
ATOM 6006 C CA . THR A 1 827 ? -60.208 -43.010 15.283 1.00 27.53 827 THR A CA 1
ATOM 6007 C C . THR A 1 827 ? -59.709 -44.399 15.710 1.00 27.53 827 THR A C 1
ATOM 6009 O O . THR A 1 827 ? -59.619 -45.306 14.890 1.00 27.53 827 THR A O 1
ATOM 6012 N N . ALA A 1 828 ? -59.630 -44.555 17.045 1.00 28.59 828 ALA A N 1
ATOM 6013 C CA . ALA A 1 828 ? -59.540 -45.778 17.864 1.00 28.59 828 ALA A CA 1
ATOM 6014 C C . ALA A 1 828 ? -58.117 -46.326 18.071 1.00 28.59 828 ALA A C 1
ATOM 6016 O O . ALA A 1 828 ? -57.330 -46.405 17.146 1.00 28.59 828 ALA A O 1
ATOM 6017 N N . GLY A 1 829 ? -57.687 -46.741 19.258 1.00 27.47 829 GLY A N 1
ATOM 6018 C CA . GLY A 1 829 ? -58.351 -46.943 20.538 1.00 27.47 829 GLY A CA 1
ATOM 6019 C C . GLY A 1 829 ? -57.316 -47.554 21.491 1.00 27.47 829 GLY A C 1
ATOM 6020 O O . GLY A 1 829 ? -56.428 -48.292 21.075 1.00 27.47 829 GLY A O 1
ATOM 6021 N N . THR A 1 830 ? -57.405 -47.182 22.758 1.00 32.69 830 THR A N 1
ATOM 6022 C CA . THR A 1 830 ? -56.597 -47.650 23.891 1.00 32.69 830 THR A CA 1
ATOM 6023 C C . THR A 1 830 ? -56.594 -49.172 24.068 1.00 32.69 830 THR A C 1
ATOM 6025 O O . THR A 1 830 ? -57.647 -49.795 23.962 1.00 32.69 830 THR A O 1
ATOM 6028 N N . GLY A 1 831 ? -55.466 -49.751 24.491 1.00 29.00 831 GLY A N 1
ATOM 6029 C CA . GLY A 1 831 ? -55.429 -51.109 25.048 1.00 29.00 831 GLY A CA 1
ATOM 6030 C C . GLY A 1 831 ? -54.008 -51.617 25.274 1.00 29.00 831 GLY A C 1
ATOM 6031 O O . GLY A 1 831 ? -53.303 -51.912 24.317 1.00 29.00 831 GLY A O 1
ATOM 6032 N N . GLY A 1 832 ? -53.580 -51.669 26.537 1.00 29.55 832 GLY A N 1
ATOM 6033 C CA . GLY A 1 832 ? -52.271 -52.181 26.937 1.00 29.55 832 GLY A CA 1
ATOM 6034 C C . GLY A 1 832 ? -52.209 -53.704 27.100 1.00 29.55 832 GLY A C 1
ATOM 6035 O O . GLY A 1 832 ? -53.098 -54.432 26.671 1.00 29.55 832 GLY A O 1
ATOM 6036 N N . SER A 1 833 ? -51.177 -54.112 27.846 1.00 30.23 833 SER A N 1
ATOM 6037 C CA . SER A 1 833 ? -50.870 -55.445 28.389 1.00 30.23 833 SER A CA 1
ATOM 6038 C C . SER A 1 833 ? -49.813 -56.240 27.625 1.00 30.23 833 SER A C 1
ATOM 6040 O O . SER A 1 833 ? -49.992 -56.640 26.480 1.00 30.23 833 SER A O 1
ATOM 6042 N N . GLY A 1 834 ? -48.714 -56.506 28.334 1.00 34.16 834 GLY A N 1
ATOM 6043 C CA . GLY A 1 834 ? -47.665 -57.425 27.926 1.00 34.16 834 GLY A CA 1
ATOM 6044 C C . GLY A 1 834 ? -48.065 -58.898 28.018 1.00 34.16 834 GLY A C 1
ATOM 6045 O O . GLY A 1 834 ? -49.146 -59.256 28.483 1.00 34.16 834 GLY A O 1
ATOM 6046 N N . GLY A 1 835 ? -47.137 -59.745 27.580 1.00 28.84 835 GLY A N 1
ATOM 6047 C CA . GLY A 1 835 ? -47.239 -61.196 27.653 1.00 28.84 835 GLY A CA 1
ATOM 6048 C C . GLY A 1 835 ? -46.041 -61.858 26.982 1.00 28.84 835 GLY A C 1
ATOM 6049 O O . GLY A 1 835 ? -45.926 -61.878 25.763 1.00 28.84 835 GLY A O 1
ATOM 6050 N N . THR A 1 836 ? -45.129 -62.362 27.803 1.00 33.00 836 THR A N 1
ATOM 6051 C CA . THR A 1 836 ? -43.965 -63.184 27.459 1.00 33.00 836 THR A CA 1
ATOM 6052 C C . THR A 1 836 ? -44.347 -64.602 27.020 1.00 33.00 836 THR A C 1
ATOM 6054 O O . THR A 1 836 ? -45.153 -65.238 27.692 1.00 33.00 836 THR A O 1
ATOM 6057 N N . GLY A 1 837 ? -43.623 -65.138 26.028 1.00 32.09 837 GLY A N 1
ATOM 6058 C CA . GLY A 1 837 ? -43.223 -66.554 25.975 1.00 32.09 837 GLY A CA 1
ATOM 6059 C C . GLY A 1 837 ? -43.965 -67.471 24.992 1.00 32.09 837 GLY A C 1
ATOM 6060 O O . GLY A 1 837 ? -45.181 -67.603 25.051 1.00 32.09 837 GLY A O 1
ATOM 6061 N N . GLY A 1 838 ? -43.200 -68.189 24.156 1.00 29.33 838 GLY A N 1
ATOM 6062 C CA . GLY A 1 838 ? -43.672 -69.406 23.481 1.00 29.33 838 GLY A CA 1
ATOM 6063 C C . GLY A 1 838 ? -43.021 -69.694 22.127 1.00 29.33 838 GLY A C 1
ATOM 6064 O O . GLY A 1 838 ? -43.569 -69.345 21.088 1.00 29.33 838 GLY A O 1
ATOM 6065 N N . SER A 1 839 ? -41.869 -70.369 22.125 1.00 37.91 839 SER A N 1
ATOM 6066 C CA . SER A 1 839 ? -41.273 -70.984 20.935 1.00 37.91 839 SER A CA 1
ATOM 6067 C C . SER A 1 839 ? -42.126 -72.162 20.448 1.00 37.91 839 SER A C 1
ATOM 6069 O O . SER A 1 839 ? -42.246 -73.165 21.151 1.00 37.91 839 SER A O 1
ATOM 6071 N N . GLY A 1 840 ? -42.661 -72.064 19.233 1.00 33.22 840 GLY A N 1
ATOM 6072 C CA . GLY A 1 840 ? -43.264 -73.174 18.500 1.00 33.22 840 GLY A CA 1
ATOM 6073 C C . GLY A 1 840 ? -42.770 -73.165 17.057 1.00 33.22 840 GLY A C 1
ATOM 6074 O O . GLY A 1 840 ? -43.207 -72.353 16.249 1.00 33.22 840 GLY A O 1
ATOM 6075 N N . THR A 1 841 ? -41.832 -74.053 16.735 1.00 46.41 841 THR A N 1
ATOM 6076 C CA . THR A 1 841 ? -41.383 -74.340 15.369 1.00 46.41 841 THR A CA 1
ATOM 6077 C C . THR A 1 841 ? -42.463 -75.137 14.636 1.00 46.41 841 THR A C 1
ATOM 6079 O O . THR A 1 841 ? -42.458 -76.366 14.659 1.00 46.41 841 THR A O 1
ATOM 6082 N N . GLY A 1 842 ? -43.409 -74.442 14.005 1.00 44.19 842 GLY A N 1
ATOM 6083 C CA . GLY A 1 842 ? -44.252 -74.997 12.947 1.00 44.19 842 GLY A CA 1
ATOM 6084 C C . GLY A 1 842 ? -43.728 -74.519 11.596 1.00 44.19 842 GLY A C 1
ATOM 6085 O O . GLY A 1 842 ? -43.584 -73.317 11.392 1.00 44.19 842 GLY A O 1
ATOM 6086 N N . ALA A 1 843 ? -43.406 -75.434 10.680 1.00 50.44 843 ALA A N 1
ATOM 6087 C CA . ALA A 1 843 ? -43.070 -75.078 9.304 1.00 50.44 843 ALA A CA 1
ATOM 6088 C C . ALA A 1 843 ? -44.322 -74.505 8.615 1.00 50.44 843 ALA A C 1
ATOM 6090 O O . ALA A 1 843 ? -45.237 -75.241 8.242 1.00 50.44 843 ALA A O 1
ATOM 6091 N N . THR A 1 844 ? -44.400 -73.178 8.512 1.00 61.44 844 THR A N 1
ATOM 6092 C CA . THR A 1 844 ? -45.526 -72.489 7.877 1.00 61.44 844 THR A CA 1
ATOM 6093 C C . THR A 1 844 ? -45.387 -72.584 6.360 1.00 61.44 844 THR A C 1
ATOM 6095 O O . THR A 1 844 ? -44.545 -71.911 5.768 1.00 61.44 844 THR A O 1
ATOM 6098 N N . LYS A 1 845 ? -46.223 -73.406 5.717 1.00 78.06 845 LYS A N 1
ATOM 6099 C CA . LYS A 1 845 ? -46.336 -73.424 4.253 1.00 78.06 845 LYS A CA 1
ATOM 6100 C C . LYS A 1 845 ? -47.016 -72.145 3.766 1.00 78.06 845 LYS A C 1
ATOM 6102 O O . LYS A 1 845 ? -48.051 -71.762 4.311 1.00 78.06 845 LYS A O 1
ATOM 6107 N N . ALA A 1 846 ? -46.481 -71.508 2.727 1.00 84.56 846 ALA A N 1
ATOM 6108 C CA . ALA A 1 846 ? -47.058 -70.294 2.141 1.00 84.56 846 ALA A CA 1
ATOM 6109 C C . ALA A 1 846 ? -46.992 -70.322 0.610 1.00 84.56 846 ALA A C 1
ATOM 6111 O O . ALA A 1 846 ? -46.010 -70.769 0.034 1.00 84.56 846 ALA A O 1
ATOM 6112 N N . THR A 1 847 ? -48.036 -69.837 -0.063 1.00 90.62 847 THR A N 1
ATOM 6113 C CA . THR A 1 847 ? -48.051 -69.621 -1.521 1.00 90.62 847 THR A CA 1
ATOM 6114 C C . THR A 1 847 ? -48.279 -68.138 -1.779 1.00 90.62 847 THR A C 1
ATOM 6116 O O . THR A 1 847 ? -49.336 -67.610 -1.436 1.00 90.62 847 THR A O 1
ATOM 6119 N N . ILE A 1 848 ? -47.271 -67.467 -2.331 1.00 91.06 848 ILE A N 1
ATOM 6120 C CA . ILE A 1 848 ? -47.144 -66.011 -2.397 1.00 91.06 848 ILE A CA 1
ATOM 6121 C C . ILE A 1 848 ? -47.126 -65.580 -3.875 1.00 91.06 848 ILE A C 1
ATOM 6123 O O . ILE A 1 848 ? -46.190 -65.931 -4.598 1.00 91.06 848 ILE A O 1
ATOM 6127 N N . PRO A 1 849 ? -48.131 -64.827 -4.358 1.00 91.38 849 PRO A N 1
ATOM 6128 C CA . PRO A 1 849 ? -48.150 -64.326 -5.728 1.00 91.38 849 PRO A CA 1
ATOM 6129 C C . PRO A 1 849 ? -47.244 -63.093 -5.871 1.00 91.38 849 PRO A C 1
ATOM 6131 O O . PRO A 1 849 ? -47.424 -62.093 -5.170 1.00 91.38 849 PRO A O 1
ATOM 6134 N N . LEU A 1 850 ? -46.301 -63.141 -6.814 1.00 91.62 850 LEU A N 1
ATOM 6135 C CA . LEU A 1 850 ? -45.288 -62.106 -7.029 1.00 91.62 850 LEU A CA 1
ATOM 6136 C C . LEU A 1 850 ? -45.317 -61.543 -8.454 1.00 91.62 850 LEU A C 1
ATOM 6138 O O . LEU A 1 850 ? -45.734 -62.197 -9.414 1.00 91.62 850 LEU A O 1
ATOM 6142 N N . ALA A 1 851 ? -44.869 -60.298 -8.579 1.00 89.69 851 ALA A N 1
ATOM 6143 C CA . ALA A 1 851 ? -44.564 -59.634 -9.839 1.00 89.69 851 ALA A CA 1
ATOM 6144 C C . ALA A 1 851 ? -43.118 -59.136 -9.819 1.00 89.69 851 ALA A C 1
ATOM 6146 O O . ALA A 1 851 ? -42.692 -58.514 -8.847 1.00 89.69 851 ALA A O 1
ATOM 6147 N N . VAL A 1 852 ? -42.394 -59.360 -10.910 1.00 91.38 852 VAL A N 1
ATOM 6148 C CA . VAL A 1 852 ? -41.134 -58.684 -11.217 1.00 91.38 852 VAL A CA 1
ATOM 6149 C C . VAL A 1 852 ? -41.449 -57.419 -12.005 1.00 91.38 852 VAL A C 1
ATOM 6151 O O . VAL A 1 852 ? -42.164 -57.487 -13.004 1.00 91.38 852 VAL A O 1
ATOM 6154 N N . TYR A 1 853 ? -40.876 -56.290 -11.605 1.00 88.75 853 TYR A N 1
ATOM 6155 C CA . TYR A 1 853 ? -40.870 -55.033 -12.347 1.00 88.75 853 TYR A CA 1
ATOM 6156 C C . TYR A 1 853 ? -39.451 -54.718 -12.811 1.00 88.75 853 TYR A C 1
ATOM 6158 O O . TYR A 1 853 ? -38.516 -54.796 -12.020 1.00 88.75 853 TYR A O 1
ATOM 6166 N N . ALA A 1 854 ? -39.299 -54.334 -14.077 1.00 87.00 854 ALA A N 1
ATOM 6167 C CA . ALA A 1 854 ? -38.051 -53.823 -14.634 1.00 87.00 854 ALA A CA 1
ATOM 6168 C C . ALA A 1 854 ? -38.214 -52.356 -15.050 1.00 87.00 854 ALA A C 1
ATOM 6170 O O . ALA A 1 854 ? -39.188 -52.034 -15.732 1.00 87.00 854 ALA A O 1
ATOM 6171 N N . PHE A 1 855 ? -37.276 -51.477 -14.675 1.00 83.19 855 PHE A N 1
ATOM 6172 C CA . PHE A 1 855 ? -37.318 -50.045 -15.015 1.00 83.19 855 PHE A CA 1
ATOM 6173 C C . PHE A 1 855 ? -35.965 -49.446 -15.423 1.00 83.19 855 PHE A C 1
ATOM 6175 O O . PHE A 1 855 ? -34.916 -49.831 -14.901 1.00 83.19 855 PHE A O 1
ATOM 6182 N N . SER A 1 856 ? -35.994 -48.477 -16.351 1.00 79.38 856 SER A N 1
ATOM 6183 C CA . SER A 1 856 ? -34.801 -47.755 -16.835 1.00 79.38 856 SER A CA 1
ATOM 6184 C C . SER A 1 856 ? -34.146 -46.916 -15.734 1.00 79.38 856 SER A C 1
ATOM 6186 O O . SER A 1 856 ? -34.802 -46.129 -15.048 1.00 79.38 856 SER A O 1
ATOM 6188 N N . SER A 1 857 ? -32.820 -47.012 -15.633 1.00 70.56 857 SER A N 1
ATOM 6189 C CA . SER A 1 857 ? -32.003 -46.218 -14.713 1.00 70.56 857 SER A CA 1
ATOM 6190 C C . SER A 1 857 ? -31.909 -44.723 -15.060 1.00 70.56 857 SER A C 1
ATOM 6192 O O . SER A 1 857 ? -31.545 -43.925 -14.192 1.00 70.56 857 SER A O 1
ATOM 6194 N N . ARG A 1 858 ? -32.220 -44.319 -16.302 1.00 64.19 858 ARG A N 1
ATOM 6195 C CA . ARG A 1 858 ? -32.132 -42.917 -16.749 1.00 64.19 858 ARG A CA 1
ATOM 6196 C C . ARG A 1 858 ? -33.365 -42.095 -16.405 1.00 64.19 858 ARG A C 1
ATOM 6198 O O . ARG A 1 858 ? -33.209 -40.947 -16.009 1.00 64.19 858 ARG A O 1
ATOM 6205 N N . ASN A 1 859 ? -34.565 -42.662 -16.547 1.00 60.25 859 ASN A N 1
ATOM 6206 C CA . ASN A 1 859 ? -35.811 -41.908 -16.376 1.00 60.25 859 ASN A CA 1
ATOM 6207 C C . ASN A 1 859 ? -36.801 -42.507 -15.368 1.00 60.25 859 ASN A C 1
ATOM 6209 O O . ASN A 1 859 ? -37.781 -41.842 -15.051 1.00 60.25 859 ASN A O 1
ATOM 6213 N N . GLY A 1 860 ? -36.593 -43.735 -14.872 1.00 58.22 860 GLY A N 1
ATOM 6214 C CA . GLY A 1 860 ? -37.482 -44.395 -13.901 1.00 58.22 860 GLY A CA 1
ATOM 6215 C C . GLY A 1 860 ? -38.929 -44.629 -14.371 1.00 58.22 860 GLY A C 1
ATOM 6216 O O . GLY A 1 860 ? -39.717 -45.217 -13.642 1.00 58.22 860 GLY A O 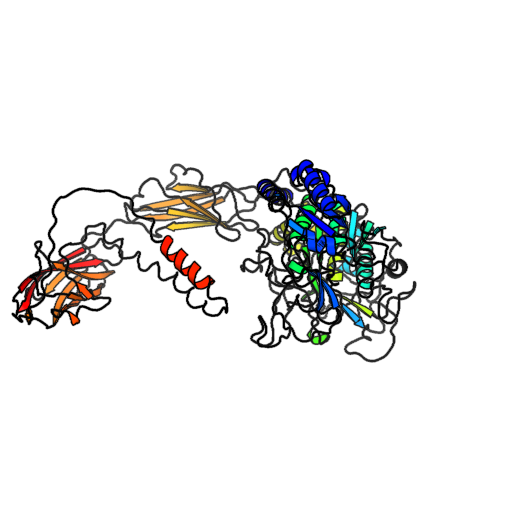1
ATOM 6217 N N . GLN A 1 861 ? -39.288 -44.186 -15.579 1.00 55.38 861 GLN A N 1
ATOM 6218 C CA . GLN A 1 861 ? -40.663 -44.128 -16.089 1.00 55.38 861 GLN A CA 1
ATOM 6219 C C . GLN A 1 861 ? -40.953 -45.217 -17.127 1.00 55.38 861 GLN A C 1
ATOM 6221 O O . GLN A 1 861 ? -42.108 -45.569 -17.355 1.00 55.38 861 GLN A O 1
ATOM 6226 N N . THR A 1 862 ? -39.913 -45.773 -17.751 1.00 61.34 862 THR A N 1
ATOM 6227 C CA . THR A 1 862 ? -40.056 -46.877 -18.711 1.00 61.34 862 THR A CA 1
ATOM 6228 C C . THR A 1 862 ? -40.092 -48.193 -17.939 1.00 61.34 862 THR A C 1
ATOM 6230 O O . THR A 1 862 ? -39.053 -48.590 -17.410 1.00 61.34 862 THR A O 1
ATOM 6233 N N . THR A 1 863 ? -41.257 -48.845 -17.844 1.00 73.44 863 THR A N 1
ATOM 6234 C CA . THR A 1 863 ? -41.465 -50.056 -17.030 1.00 73.44 863 THR A CA 1
ATOM 6235 C C . THR A 1 863 ? -41.991 -51.243 -17.846 1.00 73.44 863 THR A C 1
ATOM 6237 O O . THR A 1 863 ? -42.766 -51.071 -18.786 1.00 73.44 863 THR A O 1
ATOM 6240 N N . ALA A 1 864 ? -41.596 -52.459 -17.462 1.00 83.19 864 ALA A N 1
ATOM 6241 C CA . ALA A 1 864 ? -42.212 -53.716 -17.898 1.00 83.19 864 ALA A CA 1
ATOM 6242 C C . ALA A 1 864 ? -42.405 -54.652 -16.692 1.00 83.19 864 ALA A C 1
ATOM 6244 O O . ALA A 1 864 ? -41.636 -54.584 -15.731 1.00 83.19 864 ALA A O 1
ATOM 6245 N N . THR A 1 865 ? -43.412 -55.530 -16.738 1.00 87.62 865 THR A N 1
ATOM 6246 C CA . THR A 1 865 ? -43.796 -56.388 -15.600 1.00 87.62 865 THR A CA 1
ATOM 6247 C C . THR A 1 865 ? -44.018 -57.838 -16.038 1.00 87.62 865 THR A C 1
ATOM 6249 O O . THR A 1 865 ? -44.579 -58.078 -17.106 1.00 87.62 865 THR A O 1
ATOM 6252 N N . SER A 1 866 ? -43.628 -58.808 -15.205 1.00 91.38 866 SER A N 1
ATOM 6253 C CA . SER A 1 866 ? -43.941 -60.237 -15.373 1.00 91.38 866 SER A CA 1
ATOM 6254 C C . SER A 1 866 ? -44.312 -60.881 -14.037 1.00 91.38 866 SER A C 1
ATOM 6256 O O . SER A 1 866 ? -43.866 -60.422 -12.992 1.00 91.38 866 SER A O 1
ATOM 6258 N N . ASN A 1 867 ? -45.130 -61.934 -14.043 1.00 92.88 867 ASN A N 1
ATOM 6259 C CA . ASN A 1 867 ? -45.710 -62.515 -12.828 1.00 92.88 867 ASN A CA 1
ATOM 6260 C C . ASN A 1 867 ? -45.246 -63.959 -12.610 1.00 92.88 867 ASN A C 1
ATOM 6262 O O . ASN A 1 867 ? -45.181 -64.725 -13.568 1.00 92.88 867 ASN A O 1
ATOM 6266 N N . PHE A 1 868 ? -45.034 -64.348 -11.352 1.00 93.81 868 PHE A N 1
ATOM 6267 C CA . PHE A 1 868 ? -44.733 -65.726 -10.946 1.00 93.81 868 PHE A CA 1
ATOM 6268 C C . PHE A 1 868 ? -45.257 -66.004 -9.525 1.00 93.81 868 PHE A C 1
ATOM 6270 O O . PHE A 1 868 ? -45.743 -65.104 -8.837 1.00 93.81 868 PHE A O 1
ATOM 6277 N N . THR A 1 869 ? -45.209 -67.261 -9.087 1.00 92.81 869 THR A N 1
ATOM 6278 C CA . THR A 1 869 ? -45.669 -67.679 -7.751 1.00 92.81 869 THR A CA 1
ATOM 6279 C C . THR A 1 869 ? -44.514 -68.258 -6.944 1.00 92.81 869 THR A C 1
ATOM 6281 O O . THR A 1 869 ? -43.801 -69.123 -7.437 1.00 92.81 869 THR A O 1
ATOM 6284 N N . LEU A 1 870 ? -44.353 -67.833 -5.692 1.00 92.50 870 LEU A N 1
ATOM 6285 C CA . LEU A 1 870 ? -43.404 -68.423 -4.748 1.00 92.50 870 LEU A CA 1
ATOM 6286 C C . LEU A 1 870 ? -44.139 -69.361 -3.783 1.00 92.50 870 LEU A C 1
ATOM 6288 O O . LEU A 1 870 ? -45.054 -68.936 -3.083 1.00 92.50 870 LEU A O 1
ATOM 6292 N N . VAL A 1 871 ? -43.728 -70.622 -3.715 1.00 91.19 871 VAL A N 1
ATOM 6293 C CA . VAL A 1 871 ? -44.241 -71.624 -2.773 1.00 91.19 871 VAL A CA 1
ATOM 6294 C C . VAL A 1 871 ? -43.159 -71.927 -1.743 1.00 91.19 871 VAL A C 1
ATOM 6296 O O . VAL A 1 871 ? -42.059 -72.327 -2.103 1.00 91.19 871 VAL A O 1
ATOM 6299 N N . ILE A 1 872 ? -43.469 -71.755 -0.462 1.00 88.50 872 ILE A N 1
ATOM 6300 C CA . ILE A 1 872 ? -42.598 -72.088 0.666 1.00 88.50 872 ILE A CA 1
ATOM 6301 C C . ILE A 1 872 ? -43.164 -73.340 1.333 1.00 88.50 872 ILE A C 1
ATOM 6303 O O . ILE A 1 872 ? -44.343 -73.353 1.704 1.00 88.50 872 ILE A O 1
ATOM 6307 N N . GLN A 1 873 ? -42.348 -74.390 1.436 1.00 85.19 873 GLN A N 1
ATOM 6308 C CA . GLN A 1 873 ? -42.704 -75.691 2.010 1.00 85.19 873 GLN A CA 1
ATOM 6309 C C . GLN A 1 873 ? -42.078 -75.944 3.374 1.00 85.19 873 GLN A C 1
ATOM 6311 O O . GLN A 1 873 ? -40.920 -75.510 3.593 1.00 85.19 873 GLN A O 1
#

Foldseek 3Di:
DQKKKFFWFFDPVLVVVLVVLLVLCQALVHPNPQVFDALLRLLVRGADDPVVVVVVCVLCVVLVKAFDDAFSSNGMTMIDDDQVSVCVAFVWHWDWDDDPPDIKIATPDGGDHPPVCPNITPDMALRILDAWAFQKDWDQDAQADDDDDDDDDFDDACPLPGNAHADALVQLCFQQANVVLVVVVQQLAPFAEEEFFAADEDQVQLQLLCLLLLADDDTAAEAEQPSQDAHHGDFNTHQLLQLLCRNLCSNRVNYHYHYFYGHNHSGDYSLSSVLSCQSVVVGLEYEYRTWAFVVVCVNRVVSSSLVSLSSSLSNQRAYEYEWHWQQQQRHDPCSHQPALAHFAAGTTIPPQQRLSHAYEWAKAFDADPHDQFASAADSSRGTGPHHTAIAFFACSVVSSGRGGITWDFHPPAFDDQLQDDPARDPPRGRIDHAAYYHFDQPGRFHFGAHPNPPPDGDDSHGTPSMGMGGSSSRRSNVSSLVSSLCSVLVRPHRRRCRSLLSLCCLDPLNVVFANAHAFDWSKHFHDDPHYNHPPRIDTWTHHPAATRRGNRYHTNSVSSSVSVSCSNVDPAAAWDKDKAKVVNAAAWFDWMKIKIKTADSRHAWWDWKWKDKQNDDIDDTFTWPDDDDRITMGMDIDPGTDDADKMKMKIWGCGDSRHHIDMDIDIYGYHYDDEPQKAKAKPPLEAEAAAQAKDWIKMKMFGDPFDWFKKKKDKAFPPLDDDDPPWFKKKFIDIDIDGGRHMDMDIIMMGRRPVVQDDPRIDGHYNDDDDPPPVVPVCVVVVCVVVPVVPPPPPDDDDDPVVVVVVVVVVVVVVPPDDDDDDDDDDDDDDDDDDDDDDDDDRDWDKTKMKMKMAGPPRRNHIYIYIHIYIYD

pLDDT: mean 82.7, std 19.04, range [25.38, 98.94]

Sequence (873 aa):
MSTMSLILQPTATQEAELTQLLADQQDPSSPLFHKWLTPEEFGARFGISDNDLNVLKEWLTSQGFQVTSVAPSRNIITFSGNSAAVENAFDVTMQRYRRGAKQFFENDTDVKVPAALAGIIRGVRGLSSYRLEPHLRILPKAPSGEERQGGVMSPNYTSTSGGGHYLVPWDFRQIYGINSMINSGFNGAGVKIAVIGQSNIDLNQIQYFQALTGQTPKAPTMVLTPNTGSPATYVGDEGESEVDIEYASGSAPGASIYFVYSGNSNTASVTDALAYAITANIAPVITLSYGGCEADNALYGSLALEATLRQANAQGQTVLVSSGDSNAAGCEATRLGDVTTATQGRTVSYPASSPYVTAVGGTRFNEGSVTYWSSSNNSQLGSALGYIPEVVWNDTTSGGTLSGTGGGASKLFGKPSWQFGTGVPADGARDVPDVAFASSNAHDGYLFCSAEAAAEKCTSTSFNSYVIGGTSLAAPNFAAMLAVIQQKNASSGFGDLNPALYSIFRGTSGSSVFHDVTSGNNIVTCQVGTPDCITGTFGYTAGVGYDQTTGLGSIDGTALAAALASLGTTISLTPTIELTTLPVQAVTNSPVEFRAQISGKTSVPTGNVTFTIDGGASSAPVSLGSPSYNTALASYTPAGFLSAGSHTVVATYSGDATYAPATSTFTFVVTNPLTGAFSISASPSTLTLTNGTSGSETVTAIANNGFTDYLNFELYLRNNYTIPAGVTVCYNSVTKLIPANGSITVSIPIFTQASSCTGTNVRMLSSAVPSKDMFLFHRKSAGFAVLALVLVGGLGIPGSRKLRGAVMAFILTAAMFTVVGCGSGGTAGTGGSGGTGGSGTGATKATIPLAVYAFSSRNGQTTATSNFTLVIQ

Radius of gyration: 37.58 Å; chains: 1; bounding box: 101×98×69 Å